Protein AF-0000000082280139 (afdb_homodimer)

Foldseek 3Di:
DLPQQAQPLAPAEEEEAAAQFLRLQLVLLSLQSHYAYEYEAAPPCGGVQQPDDPPWQFFPARDIGHVSLQFRFWSYHFWHFDLVDPVSLVLVLCCLQPPHLEYEYEDQQCPCVVSLNDPVSNCVRHQNYAYEYEYAAWNDDPCRRPHHDLQVLCVVQANQQADDAQPDHTDDDPDSVLSNQQSNVSSVQSVVQNVVCVVVVGGDYHYTHSNVSNLVVCPPLNVCVVPPDPPDDHRHYHHQQDQQFPPFGKAFEADPPPPPPPPDPDDDLQRIKTFGDRFLVSVCVVCVLLPRNVVCVDPCNVGSNSCSVVVVVVNVVVNVSRHVHGQVVVCVSCPPVPGDMDRRDDPVVVCVDPVNVVVCQWDWDQDPGSGIDIYGANPDADPSGGAPPPSNQSPPPPPPDCPPDSHIHGRDDHNQCNQVCCCPPVVDDPVRVVVCVVVSRIDHDDSPPPPPD/DLPQQAQPLAPAEEEEAAAQFLRLQLVLLSLQSHYAYEYEAAPPCGGVQQPDDDPWQFFPARDIGHVSLQFRFWSYHFWHFDLVDVVSLVLVLCCLQPPHLEYEYEDQQCPCVVSLNDPVSNCVRHQNYAYEYEYAAWNDDPCRRPHHDLQVLCVVQANQQADDAQPDHTDDDPDSVLSNQQSVVSSVQSVVQNVVCVVVVGGDYHYTHSNVSNLVVCPPLNVCVVPPDPPDDHRHYHHQCDQQFPPFGKAFEADPPVPPPPPDPDDDLQRIKTFGDRFLVSVCVVCVLLPRNVVCVDPCNVGSNSCSVVVVVVNVVVNVSRHVHGQVVVCVSCPPVPGDMDRRDDPVVVCVDPVNVVVCQWDWDQDPGSGIDIYGANPDADPSGGAPPQSNQSPPPPPPPCPPDSHIHGRDDHNQCNVVCCCVPVVDDPVRVVVCVVVVRIDHDDSPPPPPD

Radius of gyration: 27.21 Å; Cα contacts (8 Å, |Δi|>4): 2062; chains: 2; bounding box: 67×80×61 Å

Structure (mmCIF, N/CA/C/O backbone):
data_AF-0000000082280139-model_v1
#
loop_
_entity.id
_entity.type
_entity.pdbx_description
1 polymer 'CoA-transferase family III domain containing protein'
#
loop_
_atom_site.group_PDB
_atom_site.id
_atom_site.type_symbol
_atom_site.label_atom_id
_atom_site.label_alt_id
_atom_site.label_comp_id
_atom_site.label_asym_id
_atom_site.label_entity_id
_atom_site.label_seq_id
_atom_site.pdbx_PDB_ins_code
_atom_site.Cartn_x
_atom_site.Cartn_y
_atom_site.Cartn_z
_atom_site.occupancy
_atom_site.B_iso_or_equiv
_atom_site.auth_seq_id
_atom_site.auth_comp_id
_atom_site.auth_asym_id
_atom_site.auth_atom_id
_atom_site.pdbx_PDB_model_num
ATOM 1 N N . MET A 1 1 ? -23.297 -6.352 30.016 1 23.47 1 MET A N 1
ATOM 2 C CA . MET A 1 1 ? -22.922 -7.637 29.438 1 23.47 1 MET A CA 1
ATOM 3 C C . MET A 1 1 ? -22.344 -7.453 28.047 1 23.47 1 MET A C 1
ATOM 5 O O . MET A 1 1 ? -23.016 -6.895 27.156 1 23.47 1 MET A O 1
ATOM 9 N N . SER A 1 2 ? -21 -7.25 27.859 1 33.5 2 SER A N 1
ATOM 10 C CA . SER A 1 2 ? -20.281 -6.93 26.625 1 33.5 2 SER A CA 1
ATOM 11 C C . SER A 1 2 ? -20.641 -7.906 25.5 1 33.5 2 SER A C 1
ATOM 13 O O . SER A 1 2 ? -20.531 -9.125 25.688 1 33.5 2 SER A O 1
ATOM 15 N N . SER A 1 3 ? -21.641 -7.742 24.812 1 38.94 3 SER A N 1
ATOM 16 C CA . SER A 1 3 ? -22.078 -8.609 23.734 1 38.94 3 SER A CA 1
ATOM 17 C C . SER A 1 3 ? -20.906 -9.227 22.984 1 38.94 3 SER A C 1
ATOM 19 O O . SER A 1 3 ? -19.844 -8.602 22.875 1 38.94 3 SER A O 1
ATOM 21 N N . PRO A 1 4 ? -20.812 -10.516 22.891 1 45.72 4 PRO A N 1
ATOM 22 C CA . PRO A 1 4 ? -19.734 -11.234 22.219 1 45.72 4 PRO A CA 1
ATOM 23 C C . PRO A 1 4 ? -19.25 -10.523 20.953 1 45.72 4 PRO A C 1
ATOM 25 O O . PRO A 1 4 ? -20.062 -10.031 20.172 1 45.72 4 PRO A O 1
ATOM 28 N N . SER A 1 5 ? -18.062 -9.812 20.922 1 58.84 5 SER A N 1
ATOM 29 C CA . SER A 1 5 ? -17.438 -8.93 19.938 1 58.84 5 SER A CA 1
ATOM 30 C C . SER A 1 5 ? -17.25 -9.641 18.609 1 58.84 5 SER A C 1
ATOM 32 O O . SER A 1 5 ? -16.766 -10.773 18.562 1 58.84 5 SER A O 1
ATOM 34 N N . SER A 1 6 ? -18.203 -9.469 17.594 1 78.94 6 SER A N 1
ATOM 35 C CA . SER A 1 6 ? -18.141 -10.031 16.25 1 78.94 6 SER A CA 1
ATOM 36 C C . SER A 1 6 ? -17.281 -9.188 15.328 1 78.94 6 SER A C 1
ATOM 38 O O . SER A 1 6 ? -17.172 -7.969 15.516 1 78.94 6 SER A O 1
ATOM 40 N N . LEU A 1 7 ? -16.516 -9.898 14.523 1 89.56 7 LEU A N 1
ATOM 41 C CA . LEU A 1 7 ? -15.719 -9.219 13.508 1 89.56 7 LEU A CA 1
ATOM 42 C C . LEU A 1 7 ? -16.609 -8.461 12.531 1 89.56 7 LEU A C 1
ATOM 44 O O . LEU A 1 7 ? -17.75 -8.852 12.297 1 89.56 7 LEU A O 1
ATOM 48 N N . PRO A 1 8 ? -16.25 -7.414 12.062 1 93.75 8 PRO A N 1
ATOM 49 C CA . PRO A 1 8 ? -17.094 -6.453 11.352 1 93.75 8 PRO A CA 1
ATOM 50 C C . PRO A 1 8 ? -17.766 -7.055 10.117 1 93.75 8 PRO A C 1
ATOM 52 O O . PRO A 1 8 ? -18.859 -6.625 9.734 1 93.75 8 PRO A O 1
ATOM 55 N N . LEU A 1 9 ? -17.125 -8.086 9.484 1 95.81 9 LEU A N 1
ATOM 56 C CA . LEU A 1 9 ? -17.656 -8.555 8.211 1 95.81 9 LEU A CA 1
ATOM 57 C C . LEU A 1 9 ? -18.312 -9.922 8.367 1 95.81 9 LEU A C 1
ATOM 59 O O . LEU A 1 9 ? -18.453 -10.664 7.387 1 95.81 9 LEU A O 1
ATOM 63 N N . LYS A 1 10 ? -18.609 -10.242 9.562 1 92.88 10 LYS A N 1
ATOM 64 C CA . LYS A 1 10 ? -19.344 -11.484 9.797 1 92.88 10 LYS A CA 1
ATOM 65 C C . LYS A 1 10 ? -20.578 -11.578 8.898 1 92.88 10 LYS A C 1
ATOM 67 O O . LYS A 1 10 ? -21.344 -10.617 8.781 1 92.88 10 LYS A O 1
ATOM 72 N N . GLY A 1 11 ? -20.719 -12.727 8.281 1 94.19 11 GLY A N 1
ATOM 73 C CA . GLY A 1 11 ? -21.875 -12.953 7.441 1 94.19 11 GLY A CA 1
ATOM 74 C C . GLY A 1 11 ? -21.625 -12.633 5.98 1 94.19 11 GLY A C 1
ATOM 75 O O . GLY A 1 11 ? -22.422 -13.023 5.109 1 94.19 11 GLY A O 1
ATOM 76 N N . LEU A 1 12 ? -20.578 -11.883 5.699 1 97.38 12 LEU A N 1
ATOM 77 C CA . LEU A 1 12 ? -20.234 -11.562 4.32 1 97.38 12 LEU A CA 1
ATOM 78 C C . LEU A 1 12 ? -19.672 -12.789 3.605 1 97.38 12 LEU A C 1
ATOM 80 O O . LEU A 1 12 ? -18.781 -13.461 4.137 1 97.38 12 LEU A O 1
ATOM 84 N N . CYS A 1 13 ? -20.172 -13.117 2.41 1 98.75 13 CYS A N 1
ATOM 85 C CA . CYS A 1 13 ? -19.75 -14.273 1.632 1 98.75 13 CYS A CA 1
ATOM 86 C C . CYS A 1 13 ? -18.953 -13.852 0.405 1 98.75 13 CYS A C 1
ATOM 88 O O . CYS A 1 13 ? -19.484 -13.18 -0.481 1 98.75 13 CYS A O 1
ATOM 90 N N . VAL A 1 14 ? -17.703 -14.281 0.322 1 98.94 14 VAL A N 1
ATOM 91 C CA . VAL A 1 14 ? -16.797 -13.859 -0.748 1 98.94 14 VAL A CA 1
ATOM 92 C C . VAL A 1 14 ? -16.375 -15.078 -1.575 1 98.94 14 VAL A C 1
ATOM 94 O O . VAL A 1 14 ? -15.852 -16.047 -1.036 1 98.94 14 VAL A O 1
ATOM 97 N N . LEU A 1 15 ? -16.656 -15.047 -2.857 1 98.94 15 LEU A N 1
ATOM 98 C CA . LEU A 1 15 ? -16.156 -16.031 -3.812 1 98.94 15 LEU A CA 1
ATOM 99 C C . LEU A 1 15 ? -14.898 -15.547 -4.504 1 98.94 15 LEU A C 1
ATOM 101 O O . LEU A 1 15 ? -14.938 -14.586 -5.277 1 98.94 15 LEU A O 1
ATOM 105 N N . ASP A 1 16 ? -13.773 -16.234 -4.258 1 98.94 16 ASP A N 1
ATOM 106 C CA . ASP A 1 16 ? -12.445 -15.766 -4.648 1 98.94 16 ASP A CA 1
ATOM 107 C C . ASP A 1 16 ? -11.891 -16.594 -5.801 1 98.94 16 ASP A C 1
ATOM 109 O O . ASP A 1 16 ? -11.453 -17.734 -5.598 1 98.94 16 ASP A O 1
ATOM 113 N N . PHE A 1 17 ? -11.844 -15.969 -6.973 1 98.81 17 PHE A N 1
ATOM 114 C CA . PHE A 1 17 ? -11.242 -16.609 -8.141 1 98.81 17 PHE A CA 1
ATOM 115 C C . PHE A 1 17 ? -9.82 -16.109 -8.359 1 98.81 17 PHE A C 1
ATOM 117 O O . PHE A 1 17 ? -9.148 -16.516 -9.305 1 98.81 17 PHE A O 1
ATOM 124 N N . SER A 1 18 ? -9.352 -15.203 -7.48 1 98.44 18 SER A N 1
ATOM 125 C CA . SER A 1 18 ? -8.094 -14.516 -7.734 1 98.44 18 SER A CA 1
ATOM 126 C C . SER A 1 18 ? -6.898 -15.414 -7.422 1 98.44 18 SER A C 1
ATOM 128 O O . SER A 1 18 ? -7.051 -16.438 -6.758 1 98.44 18 SER A O 1
ATOM 130 N N . ARG A 1 19 ? -5.773 -14.977 -7.93 1 97.75 19 ARG A N 1
ATOM 131 C CA . ARG A 1 19 ? -4.551 -15.766 -7.797 1 97.75 19 ARG A CA 1
ATOM 132 C C . ARG A 1 19 ? -3.361 -14.875 -7.465 1 97.75 19 ARG A C 1
ATOM 134 O O . ARG A 1 19 ? -3.455 -13.648 -7.547 1 97.75 19 ARG A O 1
ATOM 141 N N . VAL A 1 20 ? -2.324 -15.484 -6.957 1 96.12 20 VAL A N 1
ATOM 142 C CA . VAL A 1 20 ? -0.982 -14.938 -6.777 1 96.12 20 VAL A CA 1
ATOM 143 C C . VAL A 1 20 ? -0.968 -13.977 -5.59 1 96.12 20 VAL A C 1
ATOM 145 O O . VAL A 1 20 ? -0.829 -14.398 -4.441 1 96.12 20 VAL A O 1
ATOM 148 N N . LEU A 1 21 ? -1.238 -12.617 -5.809 1 98.25 21 LEU A N 1
ATOM 149 C CA . LEU A 1 21 ? -0.949 -11.812 -4.633 1 98.25 21 LEU A CA 1
ATOM 150 C C . LEU A 1 21 ? -2.02 -10.742 -4.426 1 98.25 21 LEU A C 1
ATOM 152 O O . LEU A 1 21 ? -2.703 -10.734 -3.398 1 98.25 21 LEU A O 1
ATOM 156 N N . ALA A 1 22 ? -2.273 -9.859 -5.359 1 98.75 22 ALA A N 1
ATOM 157 C CA . ALA A 1 22 ? -3.16 -8.719 -5.137 1 98.75 22 ALA A CA 1
ATOM 158 C C . ALA A 1 22 ? -4.543 -9.18 -4.691 1 98.75 22 ALA A C 1
ATOM 160 O O . ALA A 1 22 ? -5.055 -8.727 -3.666 1 98.75 22 ALA A O 1
ATOM 161 N N . GLY A 1 23 ? -5.129 -10.055 -5.488 1 98.81 23 GLY A N 1
ATOM 162 C CA . GLY A 1 23 ? -6.449 -10.578 -5.164 1 98.81 23 GLY A CA 1
ATOM 163 C C . GLY A 1 23 ? -6.484 -11.344 -3.857 1 98.81 23 GLY A C 1
ATOM 164 O O . GLY A 1 23 ? -7.246 -11.008 -2.949 1 98.81 23 GLY A O 1
ATOM 165 N N . PRO A 1 24 ? -5.609 -12.367 -3.723 1 98.88 24 PRO A N 1
ATOM 166 C CA . PRO A 1 24 ? -5.594 -13.164 -2.496 1 98.88 24 PRO A CA 1
ATOM 167 C C . PRO A 1 24 ? -5.301 -12.328 -1.252 1 98.88 24 PRO A C 1
ATOM 169 O O . PRO A 1 24 ? -5.848 -12.602 -0.18 1 98.88 24 PRO A O 1
ATOM 172 N N . TRP A 1 25 ? -4.422 -11.305 -1.36 1 98.75 25 TRP A N 1
ATOM 173 C CA . TRP A 1 25 ? -4.199 -10.359 -0.268 1 98.75 25 TRP A CA 1
ATOM 174 C C . TRP A 1 25 ? -5.496 -9.656 0.116 1 98.75 25 TRP A C 1
ATOM 176 O O . TRP A 1 25 ? -5.844 -9.578 1.297 1 98.75 25 TRP A O 1
ATOM 186 N N . CYS A 1 26 ? -6.184 -9.203 -0.853 1 98.81 26 CYS A N 1
ATOM 187 C CA . CYS A 1 26 ? -7.465 -8.531 -0.658 1 98.81 26 CYS A CA 1
ATOM 188 C C . CYS A 1 26 ? -8.445 -9.43 0.085 1 98.81 26 CYS A C 1
ATOM 190 O O . CYS A 1 26 ? -9.008 -9.039 1.107 1 98.81 26 CYS A O 1
ATOM 192 N N . THR A 1 27 ? -8.641 -10.68 -0.365 1 98.88 27 THR A N 1
ATOM 193 C CA . THR A 1 27 ? -9.656 -11.562 0.192 1 98.88 27 THR A CA 1
ATOM 194 C C . THR A 1 27 ? -9.219 -12.102 1.552 1 98.88 27 THR A C 1
ATOM 196 O O . THR A 1 27 ? -10.055 -12.406 2.402 1 98.88 27 THR A O 1
ATOM 199 N N . MET A 1 28 ? -7.887 -12.18 1.763 1 98.56 28 MET A N 1
ATOM 200 C CA . MET A 1 28 ? -7.406 -12.547 3.092 1 98.56 28 MET A CA 1
ATOM 201 C C . MET A 1 28 ? -7.773 -11.484 4.117 1 98.56 28 MET A C 1
ATOM 203 O O . MET A 1 28 ? -8.211 -11.805 5.227 1 98.56 28 MET A O 1
ATOM 207 N N . LEU A 1 29 ? -7.598 -10.242 3.734 1 98.12 29 LEU A N 1
ATOM 208 C CA . LEU A 1 29 ? -7.941 -9.156 4.637 1 98.12 29 LEU A CA 1
ATOM 209 C C . LEU A 1 29 ? -9.438 -9.148 4.938 1 98.12 29 LEU A C 1
ATOM 211 O O . LEU A 1 29 ? -9.852 -8.828 6.051 1 98.12 29 LEU A O 1
ATOM 215 N N . LEU A 1 30 ? -10.25 -9.484 3.936 1 98.38 30 LEU A N 1
ATOM 216 C CA . LEU A 1 30 ? -11.688 -9.617 4.18 1 98.38 30 LEU A CA 1
ATOM 217 C C . LEU A 1 30 ? -11.969 -10.742 5.168 1 98.38 30 LEU A C 1
ATOM 219 O O . LEU A 1 30 ? -12.789 -10.586 6.074 1 98.38 30 LEU A O 1
ATOM 223 N N . ALA A 1 31 ? -11.258 -11.844 5.008 1 97.75 31 ALA A N 1
ATOM 224 C CA . ALA A 1 31 ? -11.406 -12.969 5.93 1 97.75 31 ALA A CA 1
ATOM 225 C C . ALA A 1 31 ? -10.977 -12.578 7.34 1 97.75 31 ALA A C 1
ATOM 227 O O . ALA A 1 31 ? -11.641 -12.93 8.32 1 97.75 31 ALA A O 1
ATOM 228 N N . ASP A 1 32 ? -9.859 -11.859 7.441 1 95.62 32 ASP A N 1
ATOM 229 C CA . ASP A 1 32 ? -9.352 -11.391 8.727 1 95.62 32 ASP A CA 1
ATOM 230 C C . ASP A 1 32 ? -10.391 -10.555 9.461 1 95.62 32 ASP A C 1
ATOM 232 O O . ASP A 1 32 ? -10.414 -10.523 10.695 1 95.62 32 ASP A O 1
ATOM 236 N N . ALA A 1 33 ? -11.242 -9.922 8.664 1 95.38 33 ALA A N 1
ATOM 237 C CA . ALA A 1 33 ? -12.266 -9.062 9.25 1 95.38 33 ALA A CA 1
ATOM 238 C C . ALA A 1 33 ? -13.555 -9.836 9.492 1 95.38 33 ALA A C 1
ATOM 240 O O . ALA A 1 33 ? -14.555 -9.258 9.938 1 95.38 33 ALA A O 1
ATOM 241 N N . GLY A 1 34 ? -13.602 -11.117 9.078 1 94.62 34 GLY A N 1
ATOM 242 C CA . GLY A 1 34 ? -14.711 -11.945 9.508 1 94.62 34 GLY A CA 1
ATOM 243 C C . GLY A 1 34 ? -15.5 -12.531 8.352 1 94.62 34 GLY A C 1
ATOM 244 O O . GLY A 1 34 ? -16.422 -13.328 8.562 1 94.62 34 GLY A O 1
ATOM 245 N N . ALA A 1 35 ? -15.18 -12.234 7.117 1 97.25 35 ALA A N 1
ATOM 246 C CA . ALA A 1 35 ? -15.898 -12.742 5.957 1 97.25 35 ALA A CA 1
ATOM 247 C C . ALA A 1 35 ? -15.633 -14.234 5.758 1 97.25 35 ALA A C 1
ATOM 249 O O . ALA A 1 35 ? -14.578 -14.734 6.141 1 97.25 35 ALA A O 1
ATOM 250 N N . THR A 1 36 ? -16.609 -14.906 5.262 1 97.88 36 THR A N 1
ATOM 251 C CA . THR A 1 36 ? -16.391 -16.25 4.754 1 97.88 36 THR A CA 1
ATOM 252 C C . THR A 1 36 ? -15.875 -16.219 3.318 1 97.88 36 THR A C 1
ATOM 254 O O . THR A 1 36 ? -16.547 -15.695 2.426 1 97.88 36 THR A O 1
ATOM 257 N N . VAL A 1 37 ? -14.703 -16.766 3.133 1 98.81 37 VAL A N 1
ATOM 258 C CA . VAL A 1 37 ? -14.086 -16.703 1.814 1 98.81 37 VAL A CA 1
ATOM 259 C C . VAL A 1 37 ? -13.891 -18.109 1.266 1 98.81 37 VAL A C 1
ATOM 261 O O . VAL A 1 37 ? -13.266 -18.953 1.915 1 98.81 37 VAL A O 1
ATOM 264 N N . ILE A 1 38 ? -14.43 -18.391 0.072 1 98.88 38 ILE A N 1
ATOM 265 C CA . ILE A 1 38 ? -14.188 -19.625 -0.664 1 98.88 38 ILE A CA 1
ATOM 266 C C . ILE A 1 38 ? -13.305 -19.344 -1.878 1 98.88 38 ILE A C 1
ATOM 268 O O . ILE A 1 38 ? -13.711 -18.625 -2.789 1 98.88 38 ILE A O 1
ATOM 272 N N . LYS A 1 39 ? -12.109 -19.859 -1.839 1 98.94 39 LYS A N 1
ATOM 273 C CA . LYS A 1 39 ? -11.18 -19.75 -2.959 1 98.94 39 LYS A CA 1
ATOM 274 C C . LYS A 1 39 ? -11.398 -20.875 -3.965 1 98.94 39 LYS A C 1
ATOM 276 O O . LYS A 1 39 ? -11.367 -22.062 -3.602 1 98.94 39 LYS A O 1
ATOM 281 N N . VAL A 1 40 ? -11.68 -20.5 -5.207 1 98.88 40 VAL A N 1
ATOM 282 C CA . VAL A 1 40 ? -11.852 -21.453 -6.297 1 98.88 40 VAL A CA 1
ATOM 283 C C . VAL A 1 40 ? -10.516 -21.656 -7.012 1 98.88 40 VAL A C 1
ATOM 285 O O . VAL A 1 40 ? -9.898 -20.703 -7.473 1 98.88 40 VAL A O 1
ATOM 288 N N . GLU A 1 41 ? -10.094 -22.891 -7.066 1 98.62 41 GLU A N 1
ATOM 289 C CA . GLU A 1 41 ? -8.805 -23.203 -7.66 1 98.62 41 GLU A CA 1
ATOM 290 C C . GLU A 1 41 ? -8.93 -24.281 -8.727 1 98.62 41 GLU A C 1
ATOM 292 O O . GLU A 1 41 ? -9.891 -25.062 -8.719 1 98.62 41 GLU A O 1
ATOM 297 N N . ARG A 1 42 ? -7.988 -24.297 -9.648 1 97.5 42 ARG A N 1
ATOM 298 C CA . ARG A 1 42 ? -7.938 -25.359 -10.648 1 97.5 42 ARG A CA 1
ATOM 299 C C . ARG A 1 42 ? -7.512 -26.688 -10.031 1 97.5 42 ARG A C 1
ATOM 301 O O . ARG A 1 42 ? -6.582 -26.719 -9.227 1 97.5 42 ARG A O 1
ATOM 308 N N . PRO A 1 43 ? -8.188 -27.766 -10.43 1 97.25 43 PRO A N 1
ATOM 309 C CA . PRO A 1 43 ? -7.73 -29.062 -9.93 1 97.25 43 PRO A CA 1
ATOM 310 C C . PRO A 1 43 ? -6.277 -29.359 -10.289 1 97.25 43 PRO A C 1
ATOM 312 O O . PRO A 1 43 ? -5.77 -28.844 -11.289 1 97.25 43 PRO A O 1
ATOM 315 N N . ILE A 1 44 ? -5.621 -30.141 -9.453 1 93.62 44 ILE A N 1
ATOM 316 C CA . ILE A 1 44 ? -4.285 -30.672 -9.664 1 93.62 44 ILE A CA 1
ATOM 317 C C . ILE A 1 44 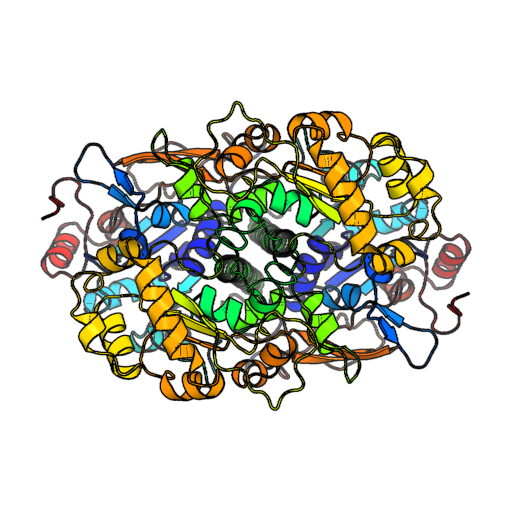? -3.24 -29.594 -9.422 1 93.62 44 ILE A C 1
ATOM 319 O O . ILE A 1 44 ? -2.334 -29.766 -8.609 1 93.62 44 ILE A O 1
ATOM 323 N N . VAL A 1 45 ? -3.426 -28.391 -10.008 1 94 45 VAL A N 1
ATOM 324 C CA . VAL A 1 45 ? -2.371 -27.391 -10 1 94 45 VAL A CA 1
ATOM 325 C C . VAL A 1 45 ? -2.648 -26.359 -8.906 1 94 45 VAL A C 1
ATOM 327 O O . VAL A 1 45 ? -1.73 -25.922 -8.195 1 94 45 VAL A O 1
ATOM 330 N N . GLY A 1 46 ? -3.939 -25.953 -8.758 1 97.25 46 GLY A N 1
ATOM 331 C CA . GLY A 1 46 ? -4.297 -24.891 -7.82 1 97.25 46 GLY A CA 1
ATOM 332 C C . GLY A 1 46 ? -3.744 -23.531 -8.211 1 97.25 46 GLY A C 1
ATOM 333 O O . GLY A 1 46 ? -3.533 -23.266 -9.391 1 97.25 46 GLY A O 1
ATOM 334 N N . ASP A 1 47 ? -3.668 -22.656 -7.25 1 97.06 47 ASP A N 1
ATOM 335 C CA . ASP A 1 47 ? -2.975 -21.375 -7.422 1 97.06 47 ASP A CA 1
ATOM 336 C C . ASP A 1 47 ? -1.501 -21.594 -7.758 1 97.06 47 ASP A C 1
ATOM 338 O O . ASP A 1 47 ? -0.847 -22.469 -7.168 1 97.06 47 ASP A O 1
ATOM 342 N N . ASP A 1 48 ? -0.982 -20.781 -8.648 1 92.56 48 ASP A N 1
ATOM 343 C CA . ASP A 1 48 ? 0.401 -20.922 -9.086 1 92.56 48 ASP A CA 1
ATOM 344 C C . ASP A 1 48 ? 1.364 -20.859 -7.902 1 92.56 48 ASP A C 1
ATOM 346 O O . ASP A 1 48 ? 2.41 -21.516 -7.91 1 92.56 48 ASP A O 1
ATOM 350 N N . THR A 1 49 ? 1.04 -20.141 -6.887 1 95.31 49 THR A N 1
ATOM 351 C CA . THR A 1 49 ? 1.939 -19.891 -5.766 1 95.31 49 THR A CA 1
ATOM 352 C C . THR A 1 49 ? 2.111 -21.156 -4.914 1 95.31 49 THR A C 1
ATOM 354 O O . THR A 1 49 ? 3.016 -21.219 -4.082 1 95.31 49 THR A O 1
ATOM 357 N N . ARG A 1 50 ? 1.237 -22.172 -5.078 1 95.44 50 ARG A N 1
ATOM 358 C CA . ARG A 1 50 ? 1.397 -23.438 -4.355 1 95.44 50 ARG A CA 1
ATOM 359 C C . ARG A 1 50 ? 2.709 -24.125 -4.73 1 95.44 50 ARG A C 1
ATOM 361 O O . ARG A 1 50 ? 3.258 -24.891 -3.941 1 95.44 50 ARG A O 1
ATOM 368 N N . SER A 1 51 ? 3.203 -23.797 -5.93 1 90.88 51 SER A N 1
ATOM 369 C CA . SER A 1 51 ? 4.426 -24.422 -6.41 1 90.88 51 SER A CA 1
ATOM 370 C C . SER A 1 51 ? 5.629 -23.5 -6.25 1 90.88 51 SER A C 1
ATOM 372 O O . SER A 1 51 ? 6.754 -23.875 -6.602 1 90.88 51 SER A O 1
ATOM 374 N N . TRP A 1 52 ? 5.32 -22.297 -5.754 1 88.19 52 TRP A N 1
ATOM 375 C CA . TRP A 1 52 ? 6.414 -21.328 -5.652 1 88.19 52 TRP A CA 1
ATOM 376 C C . TRP A 1 52 ? 7.211 -21.547 -4.367 1 88.19 52 TRP A C 1
ATOM 378 O O . TRP A 1 52 ? 6.719 -21.266 -3.271 1 88.19 52 TRP A O 1
ATOM 388 N N . GLY A 1 53 ? 8.336 -22.047 -4.309 1 83.56 53 GLY A N 1
ATOM 389 C CA . GLY A 1 53 ? 9.336 -22.297 -3.275 1 83.56 53 GLY A CA 1
ATOM 390 C C . GLY A 1 53 ? 10.75 -22.375 -3.816 1 83.56 53 GLY A C 1
ATOM 391 O O . GLY A 1 53 ? 10.969 -22.234 -5.02 1 83.56 53 GLY A O 1
ATOM 392 N N . PRO A 1 54 ? 11.711 -22.672 -3.002 1 85.5 54 PRO A N 1
ATOM 393 C CA . PRO A 1 54 ? 11.695 -22.719 -1.538 1 85.5 54 PRO A CA 1
ATOM 394 C C . PRO A 1 54 ? 11.492 -21.328 -0.917 1 85.5 54 PRO A C 1
ATOM 396 O O . PRO A 1 54 ? 11.789 -20.312 -1.556 1 85.5 54 PRO A O 1
ATOM 399 N N . PRO A 1 55 ? 11.047 -21.297 0.349 1 88.94 55 PRO A N 1
ATOM 400 C CA . PRO A 1 55 ? 10.898 -22.469 1.223 1 88.94 55 PRO A CA 1
ATOM 401 C C . PRO A 1 55 ? 9.484 -23.062 1.174 1 88.94 55 PRO A C 1
ATOM 403 O O . PRO A 1 55 ? 8.531 -22.359 0.808 1 88.94 55 PRO A O 1
ATOM 406 N N . PHE A 1 56 ? 9.391 -24.328 1.431 1 93.06 56 PHE A N 1
ATOM 407 C CA . PHE A 1 56 ? 8.164 -25.047 1.718 1 93.06 56 PHE A CA 1
ATOM 408 C C . PHE A 1 56 ? 8.125 -25.5 3.174 1 93.06 56 PHE A C 1
ATOM 410 O O . PHE A 1 56 ? 9.172 -25.734 3.785 1 93.06 56 PHE A O 1
ATOM 417 N N . VAL A 1 57 ? 6.953 -25.453 3.703 1 94.5 57 VAL A N 1
ATOM 418 C CA . VAL A 1 57 ? 6.773 -26.078 5.004 1 94.5 57 VAL A CA 1
ATOM 419 C C . VAL A 1 57 ? 6.309 -27.531 4.82 1 94.5 57 VAL A C 1
ATOM 421 O O . VAL A 1 57 ? 5.285 -27.781 4.176 1 94.5 57 VAL A O 1
ATOM 424 N N . GLN A 1 58 ? 7.051 -28.422 5.375 1 91.5 58 GLN A N 1
ATOM 425 C CA . GLN A 1 58 ? 6.809 -29.844 5.164 1 91.5 58 GLN A CA 1
ATOM 426 C C . GLN A 1 58 ? 6.027 -30.453 6.328 1 91.5 58 GLN A C 1
ATOM 428 O O . GLN A 1 58 ? 6.316 -30.156 7.492 1 91.5 58 GLN A O 1
ATOM 433 N N . GLY A 1 59 ? 5.012 -31.156 5.949 1 88.38 59 GLY A N 1
ATOM 434 C CA . GLY A 1 59 ? 4.273 -31.906 6.957 1 88.38 59 GLY A CA 1
ATOM 435 C C . GLY A 1 59 ? 4.891 -33.25 7.266 1 88.38 59 GLY A C 1
ATOM 436 O O . GLY A 1 59 ? 5.992 -33.562 6.812 1 88.38 59 GLY A O 1
ATOM 437 N N . LYS A 1 60 ? 4.215 -33.969 8.258 1 79.06 60 LYS A N 1
ATOM 438 C CA . LYS A 1 60 ? 4.699 -35.281 8.688 1 79.06 60 LYS A CA 1
ATOM 439 C C . LYS A 1 60 ? 4.562 -36.312 7.562 1 79.06 60 LYS A C 1
ATOM 441 O O . LYS A 1 60 ? 5.355 -37.25 7.477 1 79.06 60 LYS A O 1
ATOM 446 N N . ASP A 1 61 ? 3.633 -36 6.734 1 79.44 61 ASP A N 1
ATOM 447 C CA . ASP A 1 61 ? 3.449 -36.875 5.574 1 79.44 61 ASP A CA 1
ATOM 448 C C . ASP A 1 61 ? 3.994 -36.219 4.309 1 79.44 61 ASP A C 1
ATOM 450 O O . ASP A 1 61 ? 4.969 -35.438 4.363 1 79.44 61 ASP A O 1
ATOM 454 N N . SER A 1 62 ? 3.662 -36.5 3.143 1 82.38 62 SER A N 1
ATOM 455 C CA . SER A 1 62 ? 4.152 -35.969 1.875 1 82.38 62 SER A CA 1
ATOM 456 C C . SER A 1 62 ? 3.52 -34.625 1.562 1 82.38 62 SER A C 1
ATOM 458 O O . SER A 1 62 ? 3.773 -34.062 0.504 1 82.38 62 SER A O 1
ATOM 460 N N . SER A 1 63 ? 2.812 -34.156 2.631 1 87.31 63 SER A N 1
ATOM 461 C CA . SER A 1 63 ? 2.164 -32.875 2.414 1 87.31 63 SER A CA 1
ATOM 462 C C . SER A 1 63 ? 3.152 -31.719 2.572 1 87.31 63 SER A C 1
ATOM 464 O O . SER A 1 63 ? 4.051 -31.766 3.414 1 87.31 63 SER A O 1
ATOM 466 N N . ARG A 1 64 ? 3.039 -30.734 1.732 1 91.62 64 ARG A N 1
ATOM 467 C CA . ARG A 1 64 ? 3.832 -29.516 1.864 1 91.62 64 ARG A CA 1
ATOM 468 C C . ARG A 1 64 ? 3.084 -28.312 1.306 1 91.62 64 ARG A C 1
ATOM 470 O O . ARG A 1 64 ? 2.215 -28.453 0.445 1 91.62 64 ARG A O 1
ATOM 477 N N . LEU A 1 65 ? 3.334 -27.203 1.819 1 95.06 65 LEU A N 1
ATOM 478 C CA . LEU A 1 65 ? 2.787 -25.953 1.292 1 95.06 65 LEU A CA 1
ATOM 479 C C . LEU A 1 65 ? 3.881 -24.906 1.137 1 95.06 65 LEU A C 1
ATOM 481 O O . LEU A 1 65 ? 4.785 -24.812 1.971 1 95.06 65 LEU A O 1
ATOM 485 N N . SER A 1 66 ? 3.773 -24.172 0.052 1 95.38 66 SER A N 1
ATOM 486 C CA . SER A 1 66 ? 4.672 -23.047 -0.188 1 95.38 66 SER A CA 1
ATOM 487 C C . SER A 1 66 ? 4.441 -21.938 0.825 1 95.38 66 SER A C 1
ATOM 489 O O . SER A 1 66 ? 3.299 -21.625 1.172 1 95.38 66 SER A O 1
ATOM 491 N N . THR A 1 67 ? 5.562 -21.312 1.314 1 96 67 THR A N 1
ATOM 492 C CA . THR A 1 67 ? 5.418 -20.188 2.217 1 96 67 THR A CA 1
ATOM 493 C C . THR A 1 67 ? 4.785 -19 1.492 1 96 67 THR A C 1
ATOM 495 O O . THR A 1 67 ? 4.145 -18.156 2.119 1 96 67 THR A O 1
ATOM 498 N N . TYR A 1 68 ? 4.973 -18.969 0.167 1 96.31 68 TYR A N 1
ATOM 499 C CA . TYR A 1 68 ? 4.289 -17.922 -0.592 1 96.31 68 TYR A CA 1
ATOM 500 C C . TYR A 1 68 ? 2.777 -18.078 -0.488 1 96.31 68 TYR A C 1
ATOM 502 O O . TYR A 1 68 ? 2.072 -17.125 -0.16 1 96.31 68 TYR A O 1
ATOM 510 N N . PHE A 1 69 ? 2.264 -19.281 -0.728 1 97.81 69 PHE A N 1
ATOM 511 C CA . PHE A 1 69 ? 0.829 -19.516 -0.647 1 97.81 69 PHE A CA 1
ATOM 512 C C . PHE A 1 69 ? 0.313 -19.25 0.762 1 97.81 69 PHE A C 1
ATOM 514 O O . PHE A 1 69 ? -0.749 -18.656 0.937 1 97.81 69 PHE A O 1
ATOM 521 N N . LEU A 1 70 ? 1.067 -19.625 1.767 1 98.19 70 LEU A N 1
ATOM 522 C CA . LEU A 1 70 ? 0.689 -19.438 3.164 1 98.19 70 LEU A CA 1
ATOM 523 C C . LEU A 1 70 ? 0.481 -17.969 3.49 1 98.19 70 LEU A C 1
ATOM 525 O O . LEU A 1 70 ? -0.34 -17.625 4.344 1 98.19 70 LEU A O 1
ATOM 529 N N . SER A 1 71 ? 1.16 -17.109 2.838 1 98.25 71 SER A N 1
ATOM 530 C CA . SER A 1 71 ? 1.289 -15.711 3.236 1 98.25 71 SER A CA 1
ATOM 531 C C . SER A 1 71 ? -0.01 -14.945 3 1 98.25 71 SER A C 1
ATOM 533 O O . SER A 1 71 ? -0.26 -13.922 3.641 1 98.25 71 SER A O 1
ATOM 535 N N . VAL A 1 72 ? -0.85 -15.445 2.088 1 98.56 72 VAL A N 1
ATOM 536 C CA . VAL A 1 72 ? -1.977 -14.594 1.729 1 98.56 72 VAL A CA 1
ATOM 537 C C . VAL A 1 72 ? -3.25 -15.43 1.633 1 98.56 72 VAL A C 1
ATOM 539 O O . VAL A 1 72 ? -4.195 -15.055 0.935 1 98.56 72 VAL A O 1
ATOM 542 N N . ASN A 1 73 ? -3.33 -16.609 2.303 1 98.69 73 ASN A N 1
ATOM 543 C CA . ASN A 1 73 ? -4.516 -17.438 2.102 1 98.69 73 ASN A CA 1
ATOM 544 C C . ASN A 1 73 ? -5.055 -17.969 3.424 1 98.69 73 ASN A C 1
ATOM 546 O O . ASN A 1 73 ? -5.855 -18.906 3.439 1 98.69 73 ASN A O 1
ATOM 550 N N . ARG A 1 74 ? -4.59 -17.438 4.551 1 97.5 74 ARG A N 1
ATOM 551 C CA . ARG A 1 74 ? -5.254 -17.766 5.809 1 97.5 74 ARG A CA 1
ATOM 552 C C . ARG A 1 74 ? -6.711 -17.328 5.793 1 97.5 74 ARG A C 1
ATOM 554 O O . ARG A 1 74 ? -7.062 -16.359 5.105 1 97.5 74 ARG A O 1
ATOM 561 N N . GLY A 1 75 ? -7.516 -18.016 6.52 1 97.06 75 GLY A N 1
ATOM 562 C CA . GLY A 1 75 ? -8.906 -17.625 6.688 1 97.06 75 GLY A CA 1
ATOM 563 C C . GLY A 1 75 ? -9.797 -18.062 5.535 1 97.06 75 GLY A C 1
ATOM 564 O O . GLY A 1 75 ? -11 -17.828 5.551 1 97.06 75 GLY A O 1
ATOM 565 N N . LYS A 1 76 ? -9.258 -18.828 4.57 1 98.38 76 LYS A N 1
ATOM 566 C CA . LYS A 1 76 ? -10.031 -19.188 3.383 1 98.38 76 LYS A CA 1
ATOM 567 C C . LYS A 1 76 ? -10.32 -20.672 3.332 1 98.38 76 LYS A C 1
ATOM 569 O O . LYS A 1 76 ? -9.555 -21.484 3.873 1 98.38 76 LYS A O 1
ATOM 574 N N . GLN A 1 77 ? -11.398 -21.016 2.686 1 98.5 77 GLN A N 1
ATOM 575 C CA . GLN A 1 77 ? -11.672 -22.375 2.24 1 98.5 77 GLN A CA 1
ATOM 576 C C . GLN A 1 77 ? -11.289 -22.562 0.774 1 98.5 77 GLN A C 1
ATOM 578 O O . GLN A 1 77 ? -11.453 -21.641 -0.036 1 98.5 77 GLN A O 1
ATOM 583 N N . SER A 1 78 ? -10.781 -23.75 0.442 1 98.69 78 SER A N 1
ATOM 584 C CA . SER A 1 78 ? -10.391 -24.031 -0.935 1 98.69 78 SER A CA 1
ATOM 585 C C . SER A 1 78 ? -11.289 -25.078 -1.565 1 98.69 78 SER A C 1
ATOM 587 O O . SER A 1 78 ? -11.531 -26.141 -0.976 1 98.69 78 SER A O 1
ATOM 589 N N . ILE A 1 79 ? -11.828 -24.781 -2.67 1 98.81 79 ILE A N 1
ATOM 590 C CA . ILE A 1 79 ? -12.484 -25.781 -3.512 1 98.81 79 ILE A CA 1
ATOM 591 C C . ILE A 1 79 ? -11.773 -25.859 -4.863 1 98.81 79 ILE A C 1
ATOM 593 O O . ILE A 1 79 ? -11.312 -24.844 -5.391 1 98.81 79 ILE A O 1
ATOM 597 N N . ALA A 1 80 ? -11.633 -27.047 -5.363 1 98.75 80 ALA A N 1
ATOM 598 C CA . ALA A 1 80 ? -10.969 -27.266 -6.645 1 98.75 80 ALA A CA 1
ATOM 599 C C . ALA A 1 80 ? -11.969 -27.688 -7.719 1 98.75 80 ALA A C 1
ATOM 601 O O . ALA A 1 80 ? -12.539 -28.781 -7.645 1 98.75 80 ALA A O 1
ATOM 602 N N . ILE A 1 81 ? -12.18 -26.812 -8.672 1 98.62 81 ILE A N 1
ATOM 603 C CA . ILE A 1 81 ? -13.203 -27.031 -9.695 1 98.62 81 ILE A CA 1
ATOM 604 C C . ILE A 1 81 ? -12.625 -26.719 -11.07 1 98.62 81 ILE A C 1
ATOM 606 O O . ILE A 1 81 ? -11.984 -25.672 -11.266 1 98.62 81 ILE A O 1
ATOM 610 N N . ASP A 1 82 ? -12.82 -27.594 -12.023 1 98.19 82 ASP A N 1
ATOM 611 C CA . ASP A 1 82 ? -12.445 -27.344 -13.414 1 98.19 82 ASP A CA 1
ATOM 612 C C . ASP A 1 82 ? -13.516 -26.516 -14.133 1 98.19 82 ASP A C 1
ATOM 614 O O . ASP A 1 82 ? -14.516 -27.062 -14.594 1 98.19 82 ASP A O 1
ATOM 618 N N . MET A 1 83 ? -13.258 -25.281 -14.359 1 96.44 83 MET A N 1
ATOM 619 C CA . MET A 1 83 ? -14.234 -24.391 -14.961 1 96.44 83 MET A CA 1
ATOM 620 C C . MET A 1 83 ? -14.367 -24.641 -16.453 1 96.44 83 MET A C 1
ATOM 622 O O . MET A 1 83 ? -15.305 -24.156 -17.094 1 96.44 83 MET A O 1
ATOM 626 N N . ALA A 1 84 ? -13.391 -25.422 -17.016 1 95.38 84 ALA A N 1
ATOM 627 C CA . ALA A 1 84 ? -13.477 -25.766 -18.422 1 95.38 84 ALA A CA 1
ATOM 628 C C . ALA A 1 84 ? -14.555 -26.812 -18.672 1 95.38 84 ALA A C 1
ATOM 630 O O . ALA A 1 84 ? -15.039 -26.969 -19.797 1 95.38 84 ALA A O 1
ATOM 631 N N . HIS A 1 85 ? -14.859 -27.578 -17.656 1 96.69 85 HIS A N 1
ATOM 632 C CA . HIS A 1 85 ? -15.953 -28.547 -17.75 1 96.69 85 HIS A CA 1
ATOM 633 C C . HIS A 1 85 ? -17.297 -27.859 -17.5 1 96.69 85 HIS A C 1
ATOM 635 O O . HIS A 1 85 ? -17.438 -27.094 -16.547 1 96.69 85 HIS A O 1
ATOM 641 N N . PRO A 1 86 ? -18.312 -28.188 -18.266 1 97.19 86 PRO A N 1
ATOM 642 C CA . PRO A 1 86 ? -19.609 -27.531 -18.109 1 97.19 86 PRO A CA 1
ATOM 643 C C . PRO A 1 86 ? -20.188 -27.703 -16.703 1 97.19 86 PRO A C 1
ATOM 645 O O . PRO A 1 86 ? -20.781 -26.766 -16.172 1 97.19 86 PRO A O 1
ATOM 648 N N . LYS A 1 87 ? -20.031 -28.828 -16.125 1 97.75 87 LYS A N 1
ATOM 649 C CA . LYS A 1 87 ? -20.562 -29.062 -14.789 1 97.75 87 LYS A CA 1
ATOM 650 C C . LYS A 1 87 ? -19.812 -28.219 -13.758 1 97.75 87 LYS A C 1
ATOM 652 O O . LYS A 1 87 ? -20.406 -27.75 -12.781 1 97.75 87 LYS A O 1
ATOM 657 N N . GLY A 1 88 ? -18.5 -28.094 -13.938 1 98.31 88 GLY A N 1
ATOM 658 C CA . GLY A 1 88 ? -17.719 -27.234 -13.062 1 98.31 88 GLY A CA 1
ATOM 659 C C . GLY A 1 88 ? -18.125 -25.766 -13.156 1 98.31 88 GLY A C 1
ATOM 660 O O . GLY A 1 88 ? -18.25 -25.094 -12.133 1 98.31 88 GLY A O 1
ATOM 661 N N . LEU A 1 89 ? -18.359 -25.375 -14.375 1 98.12 89 LEU A N 1
ATOM 662 C CA . LEU A 1 89 ? -18.797 -24 -14.609 1 98.12 89 LEU A CA 1
ATOM 663 C C . LEU A 1 89 ? -20.156 -23.734 -13.961 1 98.12 89 LEU A C 1
ATOM 665 O O . LEU A 1 89 ? -20.391 -22.672 -13.398 1 98.12 89 LEU A O 1
ATOM 669 N N . GLU A 1 90 ? -21.047 -24.688 -14.07 1 97.81 90 GLU A N 1
ATOM 670 C CA . GLU A 1 90 ? -22.375 -24.578 -13.469 1 97.81 90 GLU A CA 1
ATOM 671 C C . GLU A 1 90 ? -22.281 -24.438 -11.953 1 97.81 90 GLU A C 1
ATOM 673 O O . GLU A 1 90 ? -23.016 -23.656 -11.352 1 97.81 90 GLU A O 1
ATOM 678 N N . ILE A 1 91 ? -21.406 -25.203 -11.359 1 98.38 91 ILE A N 1
ATOM 679 C CA . ILE A 1 91 ? -21.188 -25.125 -9.914 1 98.38 91 ILE A CA 1
ATOM 680 C C . ILE A 1 91 ? -20.734 -23.719 -9.539 1 98.38 91 ILE A C 1
ATOM 682 O O . ILE A 1 91 ? -21.281 -23.109 -8.617 1 98.38 91 ILE A O 1
ATOM 686 N N . CYS A 1 92 ? -19.766 -23.188 -10.266 1 98.69 92 CYS A N 1
ATOM 687 C CA . CYS A 1 92 ? -19.25 -21.844 -10 1 98.69 92 CYS A CA 1
ATOM 688 C C . CYS A 1 92 ? -20.328 -20.797 -10.172 1 98.69 92 CYS A C 1
ATOM 690 O O . CYS A 1 92 ? -20.422 -19.844 -9.383 1 98.69 92 CYS A O 1
ATOM 692 N N . ARG A 1 93 ? -21.141 -20.938 -11.188 1 98.31 93 ARG A N 1
ATOM 693 C CA . ARG A 1 93 ? -22.234 -20 -11.445 1 98.31 93 ARG A CA 1
ATOM 694 C C . ARG A 1 93 ? -23.234 -20 -10.289 1 98.31 93 ARG A C 1
ATOM 696 O O . ARG A 1 93 ? -23.656 -18.938 -9.836 1 98.31 93 ARG A O 1
ATOM 703 N N . HIS A 1 94 ? -23.594 -21.172 -9.789 1 98.19 94 HIS A N 1
ATOM 704 C CA . HIS A 1 94 ? -24.547 -21.281 -8.68 1 98.19 94 HIS A CA 1
ATOM 705 C C . HIS A 1 94 ? -23.984 -20.625 -7.418 1 98.19 94 HIS A C 1
ATOM 707 O O . HIS A 1 94 ? -24.719 -19.938 -6.703 1 98.19 94 HIS A O 1
ATOM 713 N N . LEU A 1 95 ? -22.734 -20.844 -7.148 1 98.75 95 LEU A N 1
ATOM 714 C CA . LEU A 1 95 ? -22.109 -20.219 -5.988 1 98.75 95 LEU A CA 1
ATOM 715 C C . LEU A 1 95 ? -22.125 -18.688 -6.125 1 98.75 95 LEU A C 1
ATOM 717 O O . LEU A 1 95 ? -22.375 -17.984 -5.152 1 98.75 95 LEU A O 1
ATOM 721 N N . ALA A 1 96 ? -21.859 -18.172 -7.34 1 98.75 96 ALA A N 1
ATOM 722 C CA . ALA A 1 96 ? -21.797 -16.734 -7.598 1 98.75 96 ALA A CA 1
ATOM 723 C C . ALA A 1 96 ? -23.172 -16.094 -7.496 1 98.75 96 ALA A C 1
ATOM 725 O O . ALA A 1 96 ? -23.312 -14.977 -7 1 98.75 96 ALA A O 1
ATOM 726 N N . THR A 1 97 ? -24.219 -16.797 -7.945 1 98.31 97 THR A N 1
ATOM 727 C CA . THR A 1 97 ? -25.531 -16.203 -8.055 1 98.31 97 THR A CA 1
ATOM 728 C C . THR A 1 97 ? -26.328 -16.406 -6.766 1 98.31 97 THR A C 1
ATOM 730 O O . THR A 1 97 ? -27.125 -15.555 -6.367 1 98.31 97 THR A O 1
ATOM 733 N N . ASP A 1 98 ? -26.062 -17.531 -6.051 1 97.81 98 ASP A N 1
ATOM 734 C CA . ASP A 1 98 ? -26.969 -17.922 -4.973 1 97.81 98 ASP A CA 1
ATOM 735 C C . ASP A 1 98 ? -26.312 -17.719 -3.609 1 97.81 98 ASP A C 1
ATOM 737 O O . ASP A 1 98 ? -27 -17.641 -2.59 1 97.81 98 ASP A O 1
ATOM 741 N N . TRP A 1 99 ? -25.031 -17.625 -3.578 1 98.38 99 TRP A N 1
ATOM 742 C CA . TRP A 1 99 ? -24.359 -17.609 -2.279 1 98.38 99 TRP A CA 1
ATOM 743 C C . TRP A 1 99 ? -23.531 -16.344 -2.111 1 98.38 99 TRP A C 1
ATOM 745 O O . TRP A 1 99 ? -23.562 -15.711 -1.059 1 98.38 99 TRP A O 1
ATOM 755 N N . ALA A 1 100 ? -22.859 -15.898 -3.107 1 98.75 100 ALA A N 1
ATOM 756 C CA . ALA A 1 100 ? -21.828 -14.875 -3.01 1 98.75 100 ALA A CA 1
ATOM 757 C C . ALA A 1 100 ? -22.438 -13.484 -2.834 1 98.75 100 ALA A C 1
ATOM 759 O O . ALA A 1 100 ? -23.391 -13.125 -3.543 1 98.75 100 ALA A O 1
ATOM 760 N N . SER A 1 101 ? -21.891 -12.719 -1.891 1 98.62 101 SER A N 1
ATOM 761 C CA . SER A 1 101 ? -22.125 -11.281 -1.798 1 98.62 101 SER A CA 1
ATOM 762 C C . SER A 1 101 ? -21.078 -10.508 -2.607 1 98.62 101 SER A C 1
ATOM 764 O O . SER A 1 101 ? -21.375 -9.422 -3.115 1 98.62 101 SER A O 1
ATOM 766 N N . VAL A 1 102 ? -19.922 -11.047 -2.654 1 98.94 102 VAL A N 1
ATOM 767 C CA . VAL A 1 102 ? -18.766 -10.461 -3.338 1 98.94 102 VAL A CA 1
ATOM 768 C C . VAL A 1 102 ? -18.078 -11.531 -4.184 1 98.94 102 VAL A C 1
ATOM 770 O O . VAL A 1 102 ? -17.938 -12.68 -3.754 1 98.94 102 VAL A O 1
ATOM 773 N N . LEU A 1 103 ? -17.734 -11.203 -5.379 1 98.94 103 LEU A N 1
ATOM 774 C CA . LEU A 1 103 ? -16.859 -12.008 -6.223 1 98.94 103 LEU A CA 1
ATOM 775 C C . LEU A 1 103 ? -15.594 -11.234 -6.59 1 98.94 103 LEU A C 1
ATOM 777 O O . LEU A 1 103 ? -15.664 -10.07 -6.988 1 98.94 103 LEU A O 1
ATOM 781 N N . VAL A 1 104 ? -14.398 -11.852 -6.422 1 98.94 104 VAL A N 1
ATOM 782 C CA . VAL A 1 104 ? -13.117 -11.227 -6.742 1 98.94 104 VAL A CA 1
ATOM 783 C C . VAL A 1 104 ? -12.383 -12.062 -7.789 1 98.94 104 VAL A C 1
ATOM 785 O O . VAL A 1 104 ? -12.281 -13.281 -7.66 1 98.94 104 VAL A O 1
ATOM 788 N N . GLU A 1 105 ? -11.898 -11.406 -8.82 1 98.69 105 GLU A N 1
ATOM 789 C CA . GLU A 1 105 ? -11.102 -12.094 -9.828 1 98.69 105 GLU A CA 1
ATOM 790 C C . GLU A 1 105 ? -9.977 -11.195 -10.352 1 98.69 105 GLU A C 1
ATOM 792 O O . GLU A 1 105 ? -10.055 -9.969 -10.25 1 98.69 105 GLU A O 1
ATOM 797 N N . ASN A 1 106 ? -8.898 -11.766 -10.789 1 98.25 106 ASN A N 1
ATOM 798 C CA . ASN A 1 106 ? -7.809 -11 -11.383 1 98.25 106 ASN A CA 1
ATOM 799 C C . ASN A 1 106 ? -7.281 -11.664 -12.648 1 98.25 106 ASN A C 1
ATOM 801 O O . ASN A 1 106 ? -6.07 -11.695 -12.883 1 98.25 106 ASN A O 1
ATOM 805 N N . PHE A 1 107 ? -8.172 -12.258 -13.445 1 95.88 107 PHE A N 1
ATOM 806 C CA . PHE A 1 107 ? -7.832 -12.789 -14.758 1 95.88 107 PHE A CA 1
ATOM 807 C C . PHE A 1 107 ? -7.633 -11.664 -15.766 1 95.88 107 PHE A C 1
ATOM 809 O O . PHE A 1 107 ? -7.961 -10.508 -15.477 1 95.88 107 PHE A O 1
ATOM 816 N N . LYS A 1 108 ? -7.086 -12.078 -16.906 1 93.25 108 LYS A N 1
ATOM 817 C CA . LYS A 1 108 ? -7.016 -11.109 -18 1 93.25 108 LYS A CA 1
ATOM 818 C C . LYS A 1 108 ? -8.398 -10.586 -18.359 1 93.25 108 LYS A C 1
ATOM 820 O O . LYS A 1 108 ? -9.383 -11.328 -18.297 1 93.25 108 LYS A O 1
ATOM 825 N N . CYS A 1 109 ? -8.406 -9.328 -18.75 1 92.44 109 CYS A N 1
ATOM 826 C CA . CYS A 1 109 ? -9.68 -8.703 -19.078 1 92.44 109 CYS A CA 1
ATOM 827 C C . CYS A 1 109 ? -10.438 -9.523 -20.109 1 92.44 109 CYS A C 1
ATOM 829 O O . CYS A 1 109 ? -9.875 -9.938 -21.125 1 92.44 109 CYS A O 1
ATOM 831 N N . GLY A 1 110 ? -11.703 -9.859 -19.797 1 92.19 110 GLY A N 1
ATOM 832 C CA . GLY A 1 110 ? -12.562 -10.578 -20.734 1 92.19 110 GLY A CA 1
ATOM 833 C C . GLY A 1 110 ? -12.617 -12.07 -20.453 1 92.19 110 GLY A C 1
ATOM 834 O O . GLY A 1 110 ? -13.531 -12.758 -20.922 1 92.19 110 GLY A O 1
ATOM 835 N N . ALA A 1 111 ? -11.695 -12.594 -19.703 1 93.81 111 ALA A N 1
ATOM 836 C CA . ALA A 1 111 ? -11.609 -14.031 -19.484 1 93.81 111 ALA A CA 1
ATOM 837 C C . ALA A 1 111 ? -12.852 -14.555 -18.766 1 93.81 111 ALA A C 1
ATOM 839 O O . ALA A 1 111 ? -13.461 -15.539 -19.203 1 93.81 111 ALA A O 1
ATOM 840 N N . MET A 1 112 ? -13.289 -13.914 -17.703 1 96.31 112 MET A N 1
ATOM 841 C CA . MET A 1 112 ? -14.438 -14.359 -16.922 1 96.31 112 MET A CA 1
ATOM 842 C C . MET A 1 112 ? -15.719 -14.266 -17.734 1 96.31 112 MET A C 1
ATOM 844 O O . MET A 1 112 ? -16.625 -15.094 -17.594 1 96.31 112 MET A O 1
ATOM 848 N N . SER A 1 113 ? -15.758 -13.281 -18.609 1 94.69 113 SER A N 1
ATOM 849 C CA . SER A 1 113 ? -16.922 -13.141 -19.484 1 94.69 113 SER A CA 1
ATOM 850 C C . SER A 1 113 ? -17.016 -14.312 -20.453 1 94.69 113 SER A C 1
ATOM 852 O O . SER A 1 113 ? -18.125 -14.758 -20.766 1 94.69 113 SER A O 1
ATOM 854 N N . LYS A 1 114 ? -15.898 -14.781 -20.922 1 94.19 114 LYS A N 1
ATOM 855 C CA . LYS A 1 114 ? -15.883 -15.922 -21.828 1 94.19 114 LYS A CA 1
ATOM 856 C C . LYS A 1 114 ? -16.438 -17.172 -21.156 1 94.19 114 LYS A C 1
ATOM 858 O O . LYS A 1 114 ? -17.031 -18.031 -21.812 1 94.19 114 LYS A O 1
ATOM 863 N N . PHE A 1 115 ? -16.312 -17.203 -19.812 1 94.56 115 PHE A N 1
ATOM 864 C CA . PHE A 1 115 ? -16.844 -18.328 -19.047 1 94.56 115 PHE A CA 1
ATOM 865 C C . PHE A 1 115 ? -18.297 -18.078 -18.656 1 94.56 115 PHE A C 1
ATOM 867 O O . PHE A 1 115 ? -18.922 -18.938 -18.016 1 94.56 115 PHE A O 1
ATOM 874 N N . GLY A 1 116 ? -18.812 -16.938 -19.016 1 95.5 116 GLY A N 1
ATOM 875 C CA . GLY A 1 116 ? -20.156 -16.594 -18.594 1 95.5 116 GLY A CA 1
ATOM 876 C C . GLY A 1 116 ? -20.25 -16.188 -17.141 1 95.5 116 GLY A C 1
ATOM 877 O O . GLY A 1 116 ? -21.312 -16.234 -16.531 1 95.5 116 GLY A O 1
ATOM 878 N N . LEU A 1 117 ? -19.141 -15.812 -16.562 1 97.81 117 LEU A N 1
ATOM 879 C CA . LEU A 1 117 ? -19.078 -15.406 -15.156 1 97.81 117 LEU A CA 1
ATOM 880 C C . LEU A 1 117 ? -18.719 -13.938 -15.031 1 97.81 117 LEU A C 1
ATOM 882 O O . LEU A 1 117 ? -18.203 -13.5 -13.992 1 97.81 117 LEU A O 1
ATOM 886 N N . GLY A 1 118 ? -18.922 -13.18 -16.125 1 97.44 118 GLY A N 1
ATOM 887 C CA . GLY A 1 118 ? -18.719 -11.742 -16.078 1 97.44 118 GLY A CA 1
ATOM 888 C C . GLY A 1 118 ? -19.734 -11 -15.25 1 97.44 118 GLY A C 1
ATOM 889 O O . GLY A 1 118 ? -20.797 -11.555 -14.922 1 97.44 118 GLY A O 1
ATOM 890 N N . TYR A 1 119 ? -19.422 -9.797 -14.938 1 96.75 119 TYR A N 1
ATOM 891 C CA . TYR A 1 119 ? -20.25 -9 -14.055 1 96.75 119 TYR A CA 1
ATOM 892 C C . TYR A 1 119 ? -21.672 -8.875 -14.609 1 96.75 119 TYR A C 1
ATOM 894 O O . TYR A 1 119 ? -22.656 -9.109 -13.898 1 96.75 119 TYR A O 1
ATOM 902 N N . GLU A 1 120 ? -21.828 -8.484 -15.875 1 95.19 120 GLU A N 1
ATOM 903 C CA . GLU A 1 120 ? -23.141 -8.25 -16.453 1 95.19 120 GLU A CA 1
ATOM 904 C C . GLU A 1 120 ? -24.016 -9.492 -16.359 1 95.19 120 GLU A C 1
ATOM 906 O O . GLU A 1 120 ? -25.203 -9.406 -16.016 1 95.19 120 GLU A O 1
ATOM 911 N N . THR A 1 121 ? -23.438 -10.57 -16.641 1 96.94 121 THR A N 1
ATOM 912 C CA . THR A 1 121 ? -24.156 -11.836 -16.609 1 96.94 121 THR A CA 1
ATOM 913 C C . THR A 1 121 ? -24.562 -12.18 -15.172 1 96.94 121 THR A C 1
ATOM 915 O O . THR A 1 121 ? -25.734 -12.484 -14.906 1 96.94 121 THR A O 1
ATOM 918 N N . LEU A 1 122 ? -23.672 -12.109 -14.242 1 98.06 122 LEU A N 1
ATOM 919 C CA . LEU A 1 122 ? -23.922 -12.531 -12.867 1 98.06 122 LEU A CA 1
ATOM 920 C C . LEU A 1 122 ? -24.859 -11.547 -12.164 1 98.06 122 LEU A C 1
ATOM 922 O O . LEU A 1 122 ? -25.703 -11.953 -11.359 1 98.06 122 LEU A O 1
ATOM 926 N N . ALA A 1 123 ? -24.703 -10.258 -12.453 1 96.5 123 ALA A N 1
ATOM 927 C CA . ALA A 1 123 ? -25.5 -9.227 -11.805 1 96.5 123 ALA A CA 1
ATOM 928 C C . ALA A 1 123 ? -26.969 -9.359 -12.18 1 96.5 123 ALA A C 1
ATOM 930 O O . ALA A 1 123 ? -27.859 -8.977 -11.406 1 96.5 123 ALA A O 1
ATOM 931 N N . SER A 1 124 ? -27.266 -9.852 -13.359 1 96.44 124 SER A N 1
ATOM 932 C CA . SER A 1 124 ? -28.656 -10.055 -13.789 1 96.44 124 SER A CA 1
ATOM 933 C C . SER A 1 124 ? -29.344 -11.094 -12.914 1 96.44 124 SER A C 1
ATOM 935 O O . SER A 1 124 ? -30.562 -11.016 -12.703 1 96.44 124 SER A O 1
ATOM 937 N N . GLN A 1 125 ? -28.625 -11.984 -12.352 1 97.06 125 GLN A N 1
ATOM 938 C CA . GLN A 1 125 ? -29.188 -13.055 -11.531 1 97.06 125 GLN A CA 1
ATOM 939 C C . GLN A 1 125 ? -28.984 -12.773 -10.047 1 97.06 125 GLN A C 1
ATOM 941 O O . GLN A 1 125 ? -29.719 -13.305 -9.203 1 97.06 125 GLN A O 1
ATOM 946 N N . ASN A 1 126 ? -28.031 -12.016 -9.719 1 98.12 126 ASN A N 1
ATOM 947 C CA . ASN A 1 126 ? -27.672 -11.578 -8.375 1 98.12 126 ASN A CA 1
ATOM 948 C C . ASN A 1 126 ? -27.469 -10.07 -8.312 1 98.12 126 ASN A C 1
ATOM 950 O O . ASN A 1 126 ? -26.328 -9.602 -8.227 1 98.12 126 ASN A O 1
ATOM 954 N N . PRO A 1 127 ? -28.531 -9.305 -8.289 1 97.38 127 PRO A N 1
ATOM 955 C CA . PRO A 1 127 ? -28.438 -7.848 -8.398 1 97.38 127 PRO A CA 1
ATOM 956 C C . PRO A 1 127 ? -27.641 -7.215 -7.254 1 97.38 127 PRO A C 1
ATOM 958 O O . PRO A 1 127 ? -27.188 -6.074 -7.367 1 97.38 127 PRO A O 1
ATOM 961 N N . GLY A 1 128 ? -27.469 -7.918 -6.156 1 97.75 128 GLY A N 1
ATOM 962 C CA . GLY A 1 128 ? -26.75 -7.395 -5.008 1 97.75 128 GLY A CA 1
ATOM 963 C C . GLY A 1 128 ? -25.266 -7.715 -5.035 1 97.75 128 GLY A C 1
ATOM 964 O O . GLY A 1 128 ? -24.516 -7.312 -4.145 1 97.75 128 GLY A O 1
ATOM 965 N N . LEU A 1 129 ? -24.781 -8.32 -6.156 1 98.5 129 LEU A N 1
ATOM 966 C CA . LEU A 1 129 ? -23.406 -8.797 -6.234 1 98.5 129 LEU A CA 1
ATOM 967 C C . LEU A 1 129 ? -22.422 -7.633 -6.379 1 98.5 129 LEU A C 1
ATOM 969 O O . LEU A 1 129 ? -22.594 -6.789 -7.266 1 98.5 129 LEU A O 1
ATOM 973 N N . VAL A 1 130 ? -21.5 -7.523 -5.492 1 98.75 130 VAL A N 1
ATOM 974 C CA . VAL A 1 130 ? -20.328 -6.684 -5.703 1 98.75 130 VAL A CA 1
ATOM 975 C C . VAL A 1 130 ? -19.234 -7.488 -6.418 1 98.75 130 VAL A C 1
ATOM 977 O O . VAL A 1 130 ? -18.766 -8.5 -5.891 1 98.75 130 VAL A O 1
ATOM 980 N N . TYR A 1 131 ? -18.922 -7.078 -7.625 1 98.75 131 TYR A N 1
ATOM 981 C CA . TYR A 1 131 ? -17.969 -7.773 -8.484 1 98.75 131 TYR A CA 1
ATOM 982 C C . TYR A 1 131 ? -16.672 -6.977 -8.625 1 98.75 131 TYR A C 1
ATOM 984 O O . TYR A 1 131 ? -16.656 -5.895 -9.219 1 98.75 131 TYR A O 1
ATOM 992 N N . CYS A 1 132 ? -15.562 -7.535 -8.086 1 98.88 132 CYS A N 1
ATOM 993 C CA . CYS A 1 132 ? -14.289 -6.824 -8.133 1 98.88 132 CYS A CA 1
ATOM 994 C C . CYS A 1 132 ? -13.336 -7.473 -9.133 1 98.88 132 CYS A C 1
ATOM 996 O O . CYS A 1 132 ? -13.008 -8.648 -9 1 98.88 132 CYS A O 1
ATOM 998 N N . SER A 1 133 ? -12.922 -6.684 -10.07 1 98.5 133 SER A N 1
ATOM 999 C CA . SER A 1 133 ? -11.922 -7.098 -11.055 1 98.5 133 SER A CA 1
ATOM 1000 C C . SER A 1 133 ? -10.602 -6.375 -10.836 1 98.5 133 SER A C 1
ATOM 1002 O O . SER A 1 133 ? -10.555 -5.141 -10.805 1 98.5 133 SER A O 1
ATOM 1004 N N . ILE A 1 134 ? -9.547 -7.125 -10.656 1 98.62 134 ILE A N 1
ATOM 1005 C CA . ILE A 1 134 ? -8.195 -6.594 -10.531 1 98.62 134 ILE A CA 1
ATOM 1006 C C . ILE A 1 134 ? -7.398 -6.914 -11.797 1 98.62 134 ILE A C 1
ATOM 1008 O O . ILE A 1 134 ? -7.227 -8.086 -12.156 1 98.62 134 ILE A O 1
ATOM 1012 N N . SER A 1 135 ? -6.902 -5.891 -12.508 1 97.94 135 SER A N 1
ATOM 1013 C CA . SER A 1 135 ? -6.184 -6.094 -13.758 1 97.94 135 SER A CA 1
ATOM 1014 C C . SER A 1 135 ? -4.824 -5.406 -13.734 1 97.94 135 SER A C 1
ATOM 1016 O O . SER A 1 135 ? -4.465 -4.77 -12.742 1 97.94 135 SER A O 1
ATOM 1018 N N . GLY A 1 136 ? -4.051 -5.609 -14.766 1 97.38 136 GLY A N 1
ATOM 1019 C CA . GLY A 1 136 ? -2.762 -4.949 -14.875 1 97.38 136 GLY A CA 1
ATOM 1020 C C . GLY A 1 136 ? -2.875 -3.469 -15.188 1 97.38 136 GLY A C 1
ATOM 1021 O O . GLY A 1 136 ? -2.203 -2.643 -14.57 1 97.38 136 GLY A O 1
ATOM 1022 N N . TYR A 1 137 ? -3.834 -3.211 -16.109 1 97.31 137 TYR A N 1
ATOM 1023 C CA . TYR A 1 137 ? -3.732 -1.876 -16.688 1 97.31 137 TYR A CA 1
ATOM 1024 C C . TYR A 1 137 ? -5.109 -1.236 -16.828 1 97.31 137 TYR A C 1
ATOM 1026 O O . TYR A 1 137 ? -5.242 -0.17 -17.438 1 97.31 137 TYR A O 1
ATOM 1034 N N . GLY A 1 138 ? -6.188 -1.825 -16.312 1 96.12 138 GLY A N 1
ATOM 1035 C CA . GLY A 1 138 ? -7.551 -1.339 -16.469 1 96.12 138 GLY A CA 1
ATOM 1036 C C . GLY A 1 138 ? -8.359 -2.119 -17.484 1 96.12 138 GLY A C 1
ATOM 1037 O O . GLY A 1 138 ? -7.797 -2.891 -18.266 1 96.12 138 GLY A O 1
ATOM 1038 N N . PRO A 1 139 ? -9.609 -1.922 -17.516 1 94.88 139 PRO A N 1
ATOM 1039 C CA . PRO A 1 139 ? -10.492 -2.77 -18.312 1 94.88 139 PRO A CA 1
ATOM 1040 C C . PRO A 1 139 ? -10.547 -2.354 -19.781 1 94.88 139 PRO A C 1
ATOM 1042 O O . PRO A 1 139 ? -11.109 -3.076 -20.609 1 94.88 139 PRO A O 1
ATOM 1045 N N . ASP A 1 140 ? -10 -1.19 -20.031 1 94.62 140 ASP A N 1
ATOM 1046 C CA . ASP A 1 140 ? -10.008 -0.716 -21.406 1 94.62 140 ASP A CA 1
ATOM 1047 C C . ASP A 1 140 ? -8.727 0.054 -21.734 1 94.62 140 ASP A C 1
ATOM 1049 O O . ASP A 1 140 ? -7.84 0.167 -20.891 1 94.62 140 ASP A O 1
ATOM 1053 N N . GLY A 1 141 ? -8.586 0.441 -23 1 95.38 141 GLY A N 1
ATOM 1054 C CA . GLY A 1 141 ? -7.359 1.083 -23.453 1 95.38 141 GLY A CA 1
ATOM 1055 C C . GLY A 1 141 ? -6.406 0.129 -24.156 1 95.38 141 GLY A C 1
ATOM 1056 O O . GLY A 1 141 ? -6.672 -1.072 -24.234 1 95.38 141 GLY A O 1
ATOM 1057 N N . PRO A 1 142 ? -5.297 0.673 -24.641 1 95.31 142 PRO A N 1
ATOM 1058 C CA . PRO A 1 142 ? -4.414 -0.101 -25.516 1 95.31 142 PRO A CA 1
ATOM 1059 C C . PRO A 1 142 ? -3.736 -1.263 -24.797 1 95.31 142 PRO A C 1
ATOM 1061 O O . PRO A 1 142 ? -3.307 -2.227 -25.438 1 95.31 142 PRO A O 1
ATOM 1064 N N . PHE A 1 143 ? -3.619 -1.14 -23.438 1 94.06 143 PHE A N 1
ATOM 1065 C CA . PHE A 1 143 ? -2.904 -2.188 -22.719 1 94.06 143 PHE A CA 1
ATOM 1066 C C . PHE A 1 143 ? -3.871 -3.061 -21.922 1 94.06 143 PHE A C 1
ATOM 1068 O O . PHE A 1 143 ? -3.449 -3.875 -21.094 1 94.06 143 PHE A O 1
ATOM 1075 N N . ALA A 1 144 ? -5.133 -2.986 -22.156 1 94.31 144 ALA A N 1
ATOM 1076 C CA . ALA A 1 144 ? -6.16 -3.627 -21.344 1 94.31 144 ALA A CA 1
ATOM 1077 C C . ALA A 1 144 ? -5.969 -5.141 -21.312 1 94.31 144 ALA A C 1
ATOM 1079 O O . ALA A 1 144 ? -6.262 -5.789 -20.297 1 94.31 144 ALA A O 1
ATOM 1080 N N . THR A 1 145 ? -5.461 -5.711 -22.312 1 90.88 145 THR A N 1
ATOM 1081 C CA . THR A 1 145 ? -5.398 -7.168 -22.406 1 90.88 145 THR A CA 1
ATOM 1082 C C . THR A 1 145 ? -4.004 -7.672 -22.047 1 90.88 145 THR A C 1
ATOM 1084 O O . THR A 1 145 ? -3.746 -8.875 -22.094 1 90.88 145 THR A O 1
ATOM 1087 N N . TYR A 1 146 ? -3.1 -6.742 -21.734 1 90.81 146 TYR A N 1
ATOM 1088 C CA . TYR A 1 146 ? -1.753 -7.156 -21.359 1 90.81 146 TYR A CA 1
ATOM 1089 C C . TYR A 1 146 ? -1.745 -7.793 -19.984 1 90.81 146 TYR A C 1
ATOM 1091 O O . TYR A 1 146 ? -2.496 -7.375 -19.094 1 90.81 146 TYR A O 1
ATOM 1099 N N . PRO A 1 147 ? -0.878 -8.836 -19.844 1 89.88 147 PRO A N 1
ATOM 1100 C CA . PRO A 1 147 ? -0.725 -9.375 -18.484 1 89.88 147 PRO A CA 1
ATOM 1101 C C . PRO A 1 147 ? -0.04 -8.398 -17.531 1 89.88 147 PRO A C 1
ATOM 1103 O O . PRO A 1 147 ? 0.865 -7.664 -17.938 1 89.88 147 PRO A O 1
ATOM 1106 N N . GLY A 1 148 ? -0.518 -8.367 -16.359 1 90.75 148 GLY A N 1
ATOM 1107 C CA . GLY A 1 148 ? 0.052 -7.484 -15.352 1 90.75 148 GLY A CA 1
ATOM 1108 C C . GLY A 1 148 ? 0.973 -8.195 -14.375 1 90.75 148 GLY A C 1
ATOM 1109 O O . GLY A 1 148 ? 0.633 -9.258 -13.859 1 90.75 148 GLY A O 1
ATOM 1110 N N . TYR A 1 149 ? 2.133 -7.68 -14.172 1 93.81 149 TYR A N 1
ATOM 1111 C CA . TYR A 1 149 ? 3.109 -8.125 -13.188 1 93.81 149 TYR A CA 1
ATOM 1112 C C . TYR A 1 149 ? 3.582 -6.965 -12.32 1 93.81 149 TYR A C 1
ATOM 1114 O O . TYR A 1 149 ? 3.836 -5.867 -12.828 1 93.81 149 TYR A O 1
ATOM 1122 N N . ASP A 1 150 ? 3.719 -7.238 -11.047 1 96.62 150 ASP A N 1
ATOM 1123 C CA . ASP A 1 150 ? 4.07 -6.176 -10.109 1 96.62 150 ASP A CA 1
ATOM 1124 C C . ASP A 1 150 ? 5.352 -5.465 -10.539 1 96.62 150 ASP A C 1
ATOM 1126 O O . ASP A 1 150 ? 5.367 -4.238 -10.672 1 96.62 150 ASP A O 1
ATOM 1130 N N . VAL A 1 151 ? 6.402 -6.191 -10.812 1 96.44 151 VAL A N 1
ATOM 1131 C CA . VAL A 1 151 ? 7.711 -5.605 -11.07 1 96.44 151 VAL A CA 1
ATOM 1132 C C . VAL A 1 151 ? 7.668 -4.789 -12.359 1 96.44 151 VAL A C 1
ATOM 1134 O O . VAL A 1 151 ? 8.289 -3.727 -12.453 1 96.44 151 VAL A O 1
ATOM 1137 N N . ILE A 1 152 ? 6.938 -5.344 -13.359 1 96.69 152 ILE A N 1
ATOM 1138 C CA . ILE A 1 152 ? 6.801 -4.633 -14.625 1 96.69 152 ILE A CA 1
ATOM 1139 C C . ILE A 1 152 ? 6.043 -3.324 -14.406 1 96.69 152 ILE A C 1
ATOM 1141 O O . ILE A 1 152 ? 6.457 -2.27 -14.891 1 96.69 152 ILE A O 1
ATOM 1145 N N . ALA A 1 153 ? 4.969 -3.381 -13.633 1 97.81 153 ALA A N 1
ATOM 1146 C CA . ALA A 1 153 ? 4.18 -2.186 -13.344 1 97.81 153 ALA A CA 1
ATOM 1147 C C . ALA A 1 153 ? 5 -1.164 -12.562 1 97.81 153 ALA A C 1
ATOM 1149 O O . ALA A 1 153 ? 4.957 0.032 -12.859 1 97.81 153 ALA A O 1
ATOM 1150 N N . ALA A 1 154 ? 5.738 -1.621 -11.578 1 97.75 154 ALA A N 1
ATOM 1151 C CA . ALA A 1 154 ? 6.578 -0.73 -10.781 1 97.75 154 ALA A CA 1
ATOM 1152 C C . ALA A 1 154 ? 7.613 -0.026 -11.656 1 97.75 154 ALA A C 1
ATOM 1154 O O . ALA A 1 154 ? 7.941 1.14 -11.422 1 97.75 154 ALA A O 1
ATOM 1155 N N . GLY A 1 155 ? 8.148 -0.722 -12.602 1 97.5 155 GLY A N 1
ATOM 1156 C CA . GLY A 1 155 ? 9.133 -0.162 -13.508 1 97.5 155 GLY A CA 1
ATOM 1157 C C . GLY A 1 155 ? 8.539 0.8 -14.523 1 97.5 155 GLY A C 1
ATOM 1158 O O . GLY A 1 155 ? 9.07 1.887 -14.742 1 97.5 155 GLY A O 1
ATOM 1159 N N . MET A 1 156 ? 7.414 0.414 -15.055 1 97.12 156 MET A N 1
ATOM 1160 C CA . MET A 1 156 ? 6.793 1.193 -16.125 1 97.12 156 MET A CA 1
ATOM 1161 C C . MET A 1 156 ? 6.137 2.451 -15.562 1 97.12 156 MET A C 1
ATOM 1163 O O . MET A 1 156 ? 5.988 3.447 -16.281 1 97.12 156 MET A O 1
ATOM 1167 N N . TYR A 1 157 ? 5.785 2.357 -14.359 1 98 157 TYR A N 1
ATOM 1168 C CA . TYR A 1 157 ? 4.926 3.441 -13.898 1 98 157 TYR A CA 1
ATOM 1169 C C . TYR A 1 157 ? 5.559 4.168 -12.719 1 98 157 TYR A C 1
ATOM 1171 O O . TYR A 1 157 ? 4.867 4.523 -11.758 1 98 157 TYR A O 1
ATOM 1179 N N . GLY A 1 158 ? 6.828 4.348 -12.773 1 97.19 158 GLY A N 1
ATOM 1180 C CA . GLY A 1 158 ? 7.543 5.445 -12.141 1 97.19 158 GLY A CA 1
ATOM 1181 C C . GLY A 1 158 ? 8.234 5.035 -10.852 1 97.19 158 GLY A C 1
ATOM 1182 O O . GLY A 1 158 ? 9.25 5.629 -10.469 1 97.19 158 GLY A O 1
ATOM 1183 N N . LEU A 1 159 ? 7.816 4.027 -10.117 1 98.31 159 LEU A N 1
ATOM 1184 C CA . LEU A 1 159 ? 8.312 3.742 -8.773 1 98.31 159 LEU A CA 1
ATOM 1185 C C . LEU A 1 159 ? 9.781 3.32 -8.812 1 98.31 159 LEU A C 1
ATOM 1187 O O . LEU A 1 159 ? 10.586 3.801 -8.016 1 98.31 159 LEU A O 1
ATOM 1191 N N . MET A 1 160 ? 10.086 2.438 -9.734 1 97.5 160 MET A N 1
ATOM 1192 C CA . MET A 1 160 ? 11.445 1.906 -9.805 1 97.5 160 MET A CA 1
ATOM 1193 C C . MET A 1 160 ? 12.445 3.004 -10.156 1 97.5 160 MET A C 1
ATOM 1195 O O . MET A 1 160 ? 13.578 2.994 -9.68 1 97.5 160 MET A O 1
ATOM 1199 N N . SER A 1 161 ? 12.055 3.984 -10.945 1 96.56 161 SER A N 1
ATOM 1200 C CA . SER A 1 161 ? 12.938 5.051 -11.398 1 96.56 161 SER A CA 1
ATOM 1201 C C . SER A 1 161 ? 13.375 5.934 -10.227 1 96.56 161 SER A C 1
ATOM 1203 O O . SER A 1 161 ? 14.367 6.656 -10.328 1 96.56 161 SER A O 1
ATOM 1205 N N . ILE A 1 162 ? 12.641 5.871 -9.117 1 96.81 162 ILE A N 1
ATOM 1206 C CA . ILE A 1 162 ? 12.945 6.754 -7.996 1 96.81 162 ILE A CA 1
ATOM 1207 C C . ILE A 1 162 ? 13.367 5.926 -6.785 1 96.81 162 ILE A C 1
ATOM 1209 O O . ILE A 1 162 ? 13.398 6.43 -5.66 1 96.81 162 ILE A O 1
ATOM 1213 N N . THR A 1 163 ? 13.617 4.656 -6.961 1 97.25 163 THR A N 1
ATOM 1214 C CA . THR A 1 163 ? 14.047 3.762 -5.895 1 97.25 163 THR A CA 1
ATOM 1215 C C . THR A 1 163 ? 15.438 3.207 -6.18 1 97.25 163 THR A C 1
ATOM 1217 O O . THR A 1 163 ? 15.68 2.652 -7.254 1 97.25 163 THR A O 1
ATOM 1220 N N . GLY A 1 164 ? 16.297 3.299 -5.281 1 95.44 164 GLY A N 1
ATOM 1221 C CA . GLY A 1 164 ? 17.688 2.873 -5.438 1 95.44 164 GLY A CA 1
ATOM 1222 C C . GLY A 1 164 ? 18.688 3.951 -5.066 1 95.44 164 GLY A C 1
ATOM 1223 O O . GLY A 1 164 ? 18.297 5.059 -4.684 1 95.44 164 GLY A O 1
ATOM 1224 N N . ASP A 1 165 ? 19.906 3.605 -5.176 1 92.38 165 ASP A N 1
ATOM 1225 C CA . ASP A 1 165 ? 21 4.535 -4.863 1 92.38 165 ASP A CA 1
ATOM 1226 C C . ASP A 1 165 ? 21.031 5.688 -5.867 1 92.38 165 ASP A C 1
ATOM 1228 O O . ASP A 1 165 ? 20.797 5.484 -7.062 1 92.38 165 ASP A O 1
ATOM 1232 N N . GLU A 1 166 ? 21.328 6.852 -5.359 1 89.56 166 GLU A N 1
ATOM 1233 C CA . GLU A 1 166 ? 21.344 8.055 -6.18 1 89.56 166 GLU A CA 1
ATOM 1234 C C . GLU A 1 166 ? 22.203 7.867 -7.426 1 89.56 166 GLU A C 1
ATOM 1236 O O . GLU A 1 166 ? 21.828 8.32 -8.516 1 89.56 166 GLU A O 1
ATOM 1241 N N . GLU A 1 167 ? 23.297 7.227 -7.254 1 86.94 167 GLU A N 1
ATOM 1242 C CA . GLU A 1 167 ? 24.234 7.094 -8.359 1 86.94 167 GLU A CA 1
ATOM 1243 C C . GLU A 1 167 ? 24.297 5.656 -8.867 1 86.94 167 GLU A C 1
ATOM 1245 O O . GLU A 1 167 ? 25.172 5.305 -9.664 1 86.94 167 GLU A O 1
ATOM 1250 N N . GLY A 1 168 ? 23.469 4.82 -8.367 1 86.88 168 GLY A N 1
ATOM 1251 C CA . GLY A 1 168 ? 23.453 3.422 -8.758 1 86.88 168 GLY A CA 1
ATOM 1252 C C . GLY A 1 168 ? 22.25 3.062 -9.625 1 86.88 168 GLY A C 1
ATOM 1253 O O . GLY A 1 168 ? 21.484 3.938 -10.023 1 86.88 168 GLY A O 1
ATOM 1254 N N . PRO A 1 169 ? 22.203 1.831 -9.984 1 89.19 169 PRO A N 1
ATOM 1255 C CA . PRO A 1 169 ? 21.047 1.377 -10.758 1 89.19 169 PRO A CA 1
ATOM 1256 C C . PRO A 1 169 ? 19.75 1.469 -9.969 1 89.19 169 PRO A C 1
ATOM 1258 O O . PRO A 1 169 ? 19.766 1.547 -8.734 1 89.19 169 PRO A O 1
ATOM 1261 N N . PRO A 1 170 ? 18.625 1.544 -10.727 1 94.31 170 PRO A N 1
ATOM 1262 C CA . PRO A 1 170 ? 17.344 1.443 -10.031 1 94.31 170 PRO A CA 1
ATOM 1263 C C . PRO A 1 170 ? 17.172 0.122 -9.281 1 94.31 170 PRO A C 1
ATOM 1265 O O . PRO A 1 170 ? 17.922 -0.831 -9.531 1 94.31 170 PRO A O 1
ATOM 1268 N N . ALA A 1 171 ? 16.297 0.095 -8.352 1 96.19 171 ALA A N 1
ATOM 1269 C CA . ALA A 1 171 ? 15.969 -1.112 -7.602 1 96.19 171 ALA A CA 1
ATOM 1270 C C . ALA A 1 171 ? 14.461 -1.3 -7.492 1 96.19 171 ALA A C 1
ATOM 1272 O O . ALA A 1 171 ? 13.711 -0.323 -7.461 1 96.19 171 ALA A O 1
ATOM 1273 N N . LYS A 1 172 ? 14.062 -2.504 -7.555 1 97.12 172 LYS A N 1
ATOM 1274 C CA . LYS A 1 172 ? 12.672 -2.785 -7.199 1 97.12 172 LYS A CA 1
ATOM 1275 C C . LYS A 1 172 ? 12.484 -2.789 -5.688 1 97.12 172 LYS A C 1
ATOM 1277 O O . LYS A 1 172 ? 13.445 -2.971 -4.934 1 97.12 172 LYS A O 1
ATOM 1282 N N . VAL A 1 173 ? 11.305 -2.578 -5.242 1 97.94 173 VAL A N 1
ATOM 1283 C CA . VAL A 1 173 ? 11 -2.709 -3.82 1 97.94 173 VAL A CA 1
ATOM 1284 C C . VAL A 1 173 ? 11.109 -4.172 -3.398 1 97.94 173 VAL A C 1
ATOM 1286 O O . VAL A 1 173 ? 10.742 -5.074 -4.152 1 97.94 173 VAL A O 1
ATOM 1289 N N . GLY A 1 174 ? 11.523 -4.402 -2.232 1 96.81 174 GLY A N 1
ATOM 1290 C CA . GLY A 1 174 ? 11.844 -5.738 -1.758 1 96.81 174 GLY A CA 1
ATOM 1291 C C . GLY A 1 174 ? 10.641 -6.656 -1.683 1 96.81 174 GLY A C 1
ATOM 1292 O O . GLY A 1 174 ? 10.781 -7.875 -1.579 1 96.81 174 GLY A O 1
ATOM 1293 N N . VAL A 1 175 ? 9.5 -6.141 -1.706 1 96.94 175 VAL A N 1
ATOM 1294 C CA . VAL A 1 175 ? 8.242 -6.875 -1.768 1 96.94 175 VAL A CA 1
ATOM 1295 C C . VAL A 1 175 ? 7.367 -6.309 -2.883 1 96.94 175 VAL A C 1
ATOM 1297 O O . VAL A 1 175 ? 7.543 -5.156 -3.295 1 96.94 175 VAL A O 1
ATOM 1300 N N . ALA A 1 176 ? 6.48 -7.141 -3.443 1 97.5 176 ALA A N 1
ATOM 1301 C CA . ALA A 1 176 ? 5.578 -6.676 -4.496 1 97.5 176 ALA A CA 1
ATOM 1302 C C . ALA A 1 176 ? 4.586 -5.652 -3.951 1 97.5 176 ALA A C 1
ATOM 1304 O O . ALA A 1 176 ? 3.389 -5.93 -3.857 1 97.5 176 ALA A O 1
ATOM 1305 N N . MET A 1 177 ? 5.051 -4.445 -3.715 1 98.06 177 MET A N 1
ATOM 1306 C CA . MET A 1 177 ? 4.281 -3.416 -3.021 1 98.06 177 MET A CA 1
ATOM 1307 C C . MET A 1 177 ? 3.145 -2.902 -3.898 1 98.06 177 MET A C 1
ATOM 1309 O O . MET A 1 177 ? 2.086 -2.527 -3.393 1 98.06 177 MET A O 1
ATOM 1313 N N . THR A 1 178 ? 3.365 -2.85 -5.223 1 98.5 178 THR A N 1
ATOM 1314 C CA . THR A 1 178 ? 2.283 -2.445 -6.113 1 98.5 178 THR A CA 1
ATOM 1315 C C . THR A 1 178 ? 1.104 -3.406 -6 1 98.5 178 THR A C 1
ATOM 1317 O O . THR A 1 178 ? -0.05 -2.979 -5.953 1 98.5 178 THR A O 1
ATOM 1320 N N . ASP A 1 179 ? 1.381 -4.688 -5.926 1 98.62 179 ASP A N 1
ATOM 1321 C CA . ASP A 1 179 ? 0.344 -5.691 -5.707 1 98.62 179 ASP A CA 1
ATOM 1322 C C . ASP A 1 179 ? -0.365 -5.473 -4.375 1 98.62 179 ASP A C 1
ATOM 1324 O O . ASP A 1 179 ? -1.595 -5.52 -4.305 1 98.62 179 ASP A O 1
ATOM 1328 N N . VAL A 1 180 ? 0.432 -5.254 -3.318 1 98.81 180 VAL A N 1
ATOM 1329 C CA . VAL A 1 180 ? -0.106 -5.102 -1.972 1 98.81 180 VAL A CA 1
ATOM 1330 C C . VAL A 1 180 ? -1.02 -3.879 -1.915 1 98.81 180 VAL A C 1
ATOM 1332 O O . VAL A 1 180 ? -2.137 -3.953 -1.396 1 98.81 180 VAL A O 1
ATOM 1335 N N . LEU A 1 181 ? -0.536 -2.793 -2.49 1 98.81 181 LEU A N 1
ATOM 1336 C CA . LEU A 1 181 ? -1.358 -1.588 -2.535 1 98.81 181 LEU A CA 1
ATOM 1337 C C . LEU A 1 181 ? -2.633 -1.831 -3.338 1 98.81 181 LEU A C 1
ATOM 1339 O O . LEU A 1 181 ? -3.725 -1.456 -2.904 1 98.81 181 LEU A O 1
ATOM 1343 N N . THR A 1 182 ? -2.502 -2.479 -4.504 1 98.88 182 THR A N 1
ATOM 1344 C CA . THR A 1 182 ? -3.641 -2.736 -5.379 1 98.88 182 THR A CA 1
ATOM 1345 C C . THR A 1 182 ? -4.684 -3.6 -4.672 1 98.88 182 THR A C 1
ATOM 1347 O O . THR A 1 182 ? -5.879 -3.312 -4.734 1 98.88 182 THR A O 1
ATOM 1350 N N . GLY A 1 183 ? -4.188 -4.656 -4 1 98.88 183 GLY A N 1
ATOM 1351 C CA . GLY A 1 183 ? -5.102 -5.504 -3.25 1 98.88 183 GLY A CA 1
ATOM 1352 C C . GLY A 1 183 ? -5.832 -4.766 -2.146 1 98.88 183 GLY A C 1
ATOM 1353 O O . GLY A 1 183 ? -7.016 -5.012 -1.901 1 98.88 183 GLY A O 1
ATOM 1354 N N . THR A 1 184 ? -5.121 -3.877 -1.465 1 98.88 184 THR A N 1
ATOM 1355 C CA . THR A 1 184 ? -5.742 -3.111 -0.388 1 98.88 184 THR A CA 1
ATOM 1356 C C . THR A 1 184 ? -6.766 -2.127 -0.944 1 98.88 184 THR A C 1
ATOM 1358 O O . THR A 1 184 ? -7.836 -1.938 -0.36 1 98.88 184 THR A O 1
ATOM 1361 N N . LEU A 1 185 ? -6.43 -1.509 -2.064 1 98.81 185 LEU A N 1
ATOM 1362 C CA . LEU A 1 185 ? -7.367 -0.607 -2.723 1 98.81 185 LEU A CA 1
ATOM 1363 C C . LEU A 1 185 ? -8.602 -1.365 -3.209 1 98.81 185 LEU A C 1
ATOM 1365 O O . LEU A 1 185 ? -9.719 -0.844 -3.154 1 98.81 185 LEU A O 1
ATOM 1369 N N . ALA A 1 186 ? -8.391 -2.559 -3.688 1 98.88 186 ALA A N 1
ATOM 1370 C CA . ALA A 1 186 ? -9.516 -3.406 -4.078 1 98.88 186 ALA A CA 1
ATOM 1371 C C . ALA A 1 186 ? -10.445 -3.67 -2.896 1 98.88 186 ALA A C 1
ATOM 1373 O O . ALA A 1 186 ? -11.672 -3.594 -3.031 1 98.88 186 ALA A O 1
ATOM 1374 N N . GLN A 1 187 ? -9.844 -3.998 -1.748 1 98.75 187 GLN A N 1
ATOM 1375 C CA . GLN A 1 187 ? -10.641 -4.195 -0.542 1 98.75 187 GLN A CA 1
ATOM 1376 C C . GLN A 1 187 ? -11.484 -2.957 -0.231 1 98.75 187 GLN A C 1
ATOM 1378 O O . GLN A 1 187 ? -12.672 -3.07 0.082 1 98.75 187 GLN A O 1
ATOM 1383 N N . SER A 1 188 ? -10.859 -1.81 -0.343 1 97.94 188 SER A N 1
ATOM 1384 C CA . SER A 1 188 ? -11.555 -0.547 -0.093 1 97.94 188 SER A CA 1
ATOM 1385 C C . SER A 1 188 ? -12.703 -0.344 -1.07 1 97.94 188 SER A C 1
ATOM 1387 O O . SER A 1 188 ? -13.789 0.098 -0.679 1 97.94 188 SER A O 1
ATOM 1389 N N . GLY A 1 189 ? -12.43 -0.624 -2.34 1 98.38 189 GLY A N 1
ATOM 1390 C CA . GLY A 1 189 ? -13.484 -0.524 -3.342 1 98.38 189 GLY A CA 1
ATOM 1391 C C . GLY A 1 189 ? -14.664 -1.433 -3.061 1 98.38 189 GLY A C 1
ATOM 1392 O O . GLY A 1 189 ? -15.812 -1.01 -3.166 1 98.38 189 GLY A O 1
ATOM 1393 N N . ILE A 1 190 ? -14.391 -2.656 -2.688 1 98.81 190 ILE A N 1
ATOM 1394 C CA . ILE A 1 190 ? -15.422 -3.639 -2.369 1 98.81 190 ILE A CA 1
ATOM 1395 C C . ILE A 1 190 ? -16.281 -3.137 -1.205 1 98.81 190 ILE A C 1
ATOM 1397 O O . ILE A 1 190 ? -17.5 -3.139 -1.282 1 98.81 190 ILE A O 1
ATOM 1401 N N . LEU A 1 191 ? -15.602 -2.66 -0.156 1 98.69 191 LEU A N 1
ATOM 1402 C CA . LEU A 1 191 ? -16.297 -2.232 1.052 1 98.69 191 LEU A CA 1
ATOM 1403 C C . LEU A 1 191 ? -17.109 -0.97 0.79 1 98.69 191 LEU A C 1
ATOM 1405 O O . LEU A 1 191 ? -18.203 -0.795 1.356 1 98.69 191 LEU A O 1
ATOM 1409 N N . SER A 1 192 ? -16.609 -0.065 -0.063 1 98.06 192 SER A N 1
ATOM 1410 C CA . SER A 1 192 ? -17.375 1.112 -0.461 1 98.06 192 SER A CA 1
ATOM 1411 C C . SER A 1 192 ? -18.641 0.721 -1.206 1 98.06 192 SER A C 1
ATOM 1413 O O . SER A 1 192 ? -19.719 1.274 -0.949 1 98.06 192 SER A O 1
ATOM 1415 N N . ALA A 1 193 ? -18.484 -0.245 -2.129 1 97.81 193 ALA A N 1
ATOM 1416 C CA . ALA A 1 193 ? -19.625 -0.728 -2.887 1 97.81 193 ALA A CA 1
ATOM 1417 C C . ALA A 1 193 ? -20.656 -1.388 -1.97 1 97.81 193 ALA A C 1
ATOM 1419 O O . ALA A 1 193 ? -21.859 -1.206 -2.145 1 97.81 193 ALA A O 1
ATOM 1420 N N . LEU A 1 194 ? -20.188 -2.174 -0.976 1 98.06 194 LEU A N 1
ATOM 1421 C CA . LEU A 1 194 ? -21.078 -2.811 -0.008 1 98.06 194 LEU A CA 1
ATOM 1422 C C . LEU A 1 194 ? -21.812 -1.768 0.825 1 98.06 194 LEU A C 1
ATOM 1424 O O . LEU A 1 194 ? -22.984 -1.953 1.167 1 98.06 194 LEU A O 1
ATOM 1428 N N . TYR A 1 195 ? -21.141 -0.692 1.175 1 96.56 195 TYR A N 1
ATOM 1429 C CA . TYR A 1 195 ? -21.781 0.401 1.906 1 96.56 195 TYR A CA 1
ATOM 1430 C C . TYR A 1 195 ? -22.938 0.996 1.108 1 96.56 195 TYR A C 1
ATOM 1432 O O . TYR A 1 195 ? -24.031 1.189 1.641 1 96.56 195 TYR A O 1
ATOM 1440 N N . ALA A 1 196 ? -22.719 1.23 -0.168 1 95 196 ALA A N 1
ATOM 1441 C CA . ALA A 1 196 ? -23.75 1.801 -1.036 1 95 196 ALA A CA 1
ATOM 1442 C C . ALA A 1 196 ? -24.938 0.85 -1.184 1 95 196 ALA A C 1
ATOM 1444 O O . ALA A 1 196 ? -26.078 1.288 -1.281 1 95 196 ALA A O 1
ATOM 1445 N N . ARG A 1 197 ? -24.641 -0.435 -1.25 1 95.25 197 ARG A N 1
ATOM 1446 C CA . ARG A 1 197 ? -25.656 -1.47 -1.435 1 95.25 197 ARG A CA 1
ATOM 1447 C C . ARG A 1 197 ? -26.688 -1.423 -0.322 1 95.25 197 ARG A C 1
ATOM 1449 O O . ARG A 1 197 ? -27.859 -1.778 -0.536 1 95.25 197 ARG A O 1
ATOM 1456 N N . GLN A 1 198 ? -26.266 -0.979 0.797 1 91.56 198 GLN A N 1
ATOM 1457 C CA . GLN A 1 198 ? -27.188 -0.899 1.927 1 91.56 198 GLN A CA 1
ATOM 1458 C C . GLN A 1 198 ? -28.344 0.035 1.621 1 91.56 198 GLN A C 1
ATOM 1460 O O . GLN A 1 198 ? -29.484 -0.221 2.033 1 91.56 198 GLN A O 1
ATOM 1465 N N . ASP A 1 199 ? -28.109 1.02 0.896 1 90.56 199 ASP A N 1
ATOM 1466 C CA . ASP A 1 199 ? -29.141 2.004 0.561 1 90.56 199 ASP A CA 1
ATOM 1467 C C . ASP A 1 199 ? -29.828 1.649 -0.752 1 90.56 199 ASP A C 1
ATOM 1469 O O . ASP A 1 199 ? -31.047 1.799 -0.876 1 90.56 199 ASP A O 1
ATOM 1473 N N . THR A 1 200 ? -29.047 1.091 -1.694 1 90.81 200 THR A N 1
ATOM 1474 C CA . THR A 1 200 ? -29.562 0.925 -3.049 1 90.81 200 THR A CA 1
ATOM 1475 C C . THR A 1 200 ? -30.141 -0.475 -3.242 1 90.81 200 THR A C 1
ATOM 1477 O O . THR A 1 200 ? -30.938 -0.702 -4.148 1 90.81 200 THR A O 1
ATOM 1480 N N . GLY A 1 201 ? -29.625 -1.41 -2.42 1 93.75 201 GLY A N 1
ATOM 1481 C CA . GLY A 1 201 ? -29.984 -2.809 -2.604 1 93.75 201 GLY A CA 1
ATOM 1482 C C . GLY A 1 201 ? -29.281 -3.449 -3.789 1 93.75 201 GLY A C 1
ATOM 1483 O O . GLY A 1 201 ? -29.5 -4.625 -4.086 1 93.75 201 GLY A O 1
ATOM 1484 N N . ARG A 1 202 ? -28.422 -2.674 -4.422 1 94.94 202 ARG A N 1
ATOM 1485 C CA . ARG A 1 202 ? -27.766 -3.148 -5.633 1 94.94 202 ARG A CA 1
ATOM 1486 C C . ARG A 1 202 ? -26.25 -3.174 -5.457 1 94.94 202 ARG A C 1
ATOM 1488 O O . ARG A 1 202 ? -25.672 -2.26 -4.867 1 94.94 202 ARG A O 1
ATOM 1495 N N . GLY A 1 203 ? -25.641 -4.242 -5.941 1 96.19 203 GLY A N 1
ATOM 1496 C CA . GLY A 1 203 ? -24.188 -4.277 -6.008 1 96.19 203 GLY A CA 1
ATOM 1497 C C . GLY A 1 203 ? -23.625 -3.438 -7.137 1 96.19 203 GLY A C 1
ATOM 1498 O O . GLY A 1 203 ? -24.312 -2.572 -7.684 1 96.19 203 GLY A O 1
ATOM 1499 N N . GLN A 1 204 ? -22.344 -3.568 -7.379 1 95.38 204 GLN A N 1
ATOM 1500 C CA . GLN A 1 204 ? -21.688 -2.879 -8.477 1 95.38 204 GLN A CA 1
ATOM 1501 C C . GLN A 1 204 ? -20.344 -3.529 -8.812 1 95.38 204 GLN A C 1
ATOM 1503 O O . GLN A 1 204 ? -19.844 -4.363 -8.047 1 95.38 204 GLN A O 1
ATOM 1508 N N . LYS A 1 205 ? -19.906 -3.195 -9.961 1 97.25 205 LYS A N 1
ATOM 1509 C CA . LYS A 1 205 ? -18.578 -3.625 -10.367 1 97.25 205 LYS A CA 1
ATOM 1510 C C . LYS A 1 205 ? -17.516 -2.66 -9.859 1 97.25 205 LYS A C 1
ATOM 1512 O O . LYS A 1 205 ? -17.688 -1.441 -9.93 1 97.25 205 LYS A O 1
ATOM 1517 N N . VAL A 1 206 ? -16.484 -3.184 -9.297 1 98 206 VAL A N 1
ATOM 1518 C CA . VAL A 1 206 ? -15.312 -2.449 -8.852 1 98 206 VAL A CA 1
ATOM 1519 C C . VAL A 1 206 ? -14.102 -2.844 -9.703 1 98 206 VAL A C 1
ATOM 1521 O O . VAL A 1 206 ? -13.789 -4.027 -9.836 1 98 206 VAL A O 1
ATOM 1524 N N . ASP A 1 207 ? -13.43 -1.872 -10.297 1 97.25 207 ASP A N 1
ATOM 1525 C CA . ASP A 1 207 ? -12.219 -2.115 -11.078 1 97.25 207 ASP A CA 1
ATOM 1526 C C . ASP A 1 207 ? -11.008 -1.431 -10.445 1 97.25 207 ASP A C 1
ATOM 1528 O O . ASP A 1 207 ? -11.047 -0.235 -10.148 1 97.25 207 ASP A O 1
ATOM 1532 N N . VAL A 1 208 ? -10 -2.162 -10.203 1 98.25 208 VAL A N 1
ATOM 1533 C CA . VAL A 1 208 ? -8.703 -1.672 -9.75 1 98.25 208 VAL A CA 1
ATOM 1534 C C . VAL A 1 208 ? -7.59 -2.289 -10.594 1 98.25 208 VAL A C 1
ATOM 1536 O O . VAL A 1 208 ? -7.707 -3.432 -11.047 1 98.25 208 VAL A O 1
ATOM 1539 N N . SER A 1 209 ? -6.527 -1.547 -10.875 1 98.56 209 SER A N 1
ATOM 1540 C CA . SER A 1 209 ? -5.43 -2.08 -11.672 1 98.56 209 SER A CA 1
ATOM 1541 C C . SER A 1 209 ? -4.078 -1.758 -11.039 1 98.56 209 SER A C 1
ATOM 1543 O O . SER A 1 209 ? -3.967 -0.823 -10.242 1 98.56 209 SER A O 1
ATOM 1545 N N . LEU A 1 210 ? -3.088 -2.551 -11.43 1 98.62 210 LEU A N 1
ATOM 1546 C CA . LEU A 1 210 ? -1.725 -2.303 -10.969 1 98.62 210 LEU A CA 1
ATOM 1547 C C . LEU A 1 210 ? -1.246 -0.924 -11.406 1 98.62 210 LEU A C 1
ATOM 1549 O O . LEU A 1 210 ? -0.681 -0.174 -10.609 1 98.62 210 LEU A O 1
ATOM 1553 N N . MET A 1 211 ? -1.502 -0.576 -12.625 1 98.44 211 MET A N 1
ATOM 1554 C CA . MET A 1 211 ? -1.034 0.693 -13.172 1 98.44 211 MET A CA 1
ATOM 1555 C C . MET A 1 211 ? -1.642 1.871 -12.422 1 98.44 211 MET A C 1
ATOM 1557 O O . MET A 1 211 ? -0.919 2.752 -11.945 1 98.44 211 MET A O 1
ATOM 1561 N N . GLU A 1 212 ? -2.949 1.873 -12.305 1 98.44 212 GLU A N 1
ATOM 1562 C CA . GLU A 1 212 ? -3.627 3.008 -11.68 1 98.44 212 GLU A CA 1
ATOM 1563 C C . GLU A 1 212 ? -3.271 3.123 -10.203 1 98.44 212 GLU A C 1
ATOM 1565 O O . GLU A 1 212 ? -3.123 4.227 -9.68 1 98.44 212 GLU A O 1
ATOM 1570 N N . SER A 1 213 ? -3.146 1.991 -9.547 1 98.69 213 SER A N 1
ATOM 1571 C CA . SER A 1 213 ? -2.705 1.979 -8.156 1 98.69 213 SER A CA 1
ATOM 1572 C C . SER A 1 213 ? -1.306 2.568 -8.016 1 98.69 213 SER A C 1
ATOM 1574 O O . SER A 1 213 ? -1.048 3.357 -7.105 1 98.69 213 SER A O 1
ATOM 1576 N N . GLN A 1 214 ? -0.425 2.162 -8.906 1 98.69 214 GLN A N 1
ATOM 1577 C CA . GLN A 1 214 ? 0.964 2.605 -8.844 1 98.69 214 GLN A CA 1
ATOM 1578 C C . GLN A 1 214 ? 1.073 4.105 -9.102 1 98.69 214 GLN A C 1
ATOM 1580 O O . GLN A 1 214 ? 1.789 4.812 -8.383 1 98.69 214 GLN A O 1
ATOM 1585 N N . LEU A 1 215 ? 0.377 4.59 -10.086 1 98.69 215 LEU A N 1
ATOM 1586 C CA . LEU A 1 215 ? 0.43 6.008 -10.422 1 98.69 215 LEU A CA 1
ATOM 1587 C C . LEU A 1 215 ? -0.135 6.859 -9.289 1 98.69 215 LEU A C 1
ATOM 1589 O O . LEU A 1 215 ? 0.477 7.852 -8.891 1 98.69 215 LEU A O 1
ATOM 1593 N N . ALA A 1 216 ? -1.3 6.457 -8.781 1 98.5 216 ALA A N 1
ATOM 1594 C CA . ALA A 1 216 ? -1.888 7.18 -7.652 1 98.5 216 ALA A CA 1
ATOM 1595 C C . ALA A 1 216 ? -0.998 7.086 -6.418 1 98.5 216 ALA A C 1
ATOM 1597 O O . ALA A 1 216 ? -0.865 8.055 -5.664 1 98.5 216 ALA A O 1
ATOM 1598 N N . GLY A 1 217 ? -0.365 5.945 -6.234 1 98.5 217 GLY A N 1
ATOM 1599 C CA . GLY A 1 217 ? 0.45 5.668 -5.062 1 98.5 217 GLY A CA 1
ATOM 1600 C C . GLY A 1 217 ? 1.755 6.441 -5.047 1 98.5 217 GLY A C 1
ATOM 1601 O O . GLY A 1 217 ? 2.496 6.398 -4.062 1 98.5 217 GLY A O 1
ATOM 1602 N N . LEU A 1 218 ? 2.053 7.215 -6.125 1 98.56 218 LEU A N 1
ATOM 1603 C CA . LEU A 1 218 ? 3.248 8.055 -6.156 1 98.56 218 LEU A CA 1
ATOM 1604 C C . LEU A 1 218 ? 3.043 9.32 -5.332 1 98.56 218 LEU A C 1
ATOM 1606 O O . LEU A 1 218 ? 4.004 10.031 -5.027 1 98.56 218 LEU A O 1
ATOM 1610 N N . VAL A 1 219 ? 1.821 9.672 -4.988 1 97.5 219 VAL A N 1
ATOM 1611 C CA . VAL A 1 219 ? 1.348 10.695 -4.059 1 97.5 219 VAL A CA 1
ATOM 1612 C C . VAL A 1 219 ? 2.076 12.008 -4.32 1 97.5 219 VAL A C 1
ATOM 1614 O O . VAL A 1 219 ? 1.942 12.594 -5.398 1 97.5 219 VAL A O 1
ATOM 1617 N N . ASN A 1 220 ? 3.004 12.422 -3.422 1 96.81 220 ASN A N 1
ATOM 1618 C CA . ASN A 1 220 ? 3.648 13.727 -3.527 1 96.81 220 ASN A CA 1
ATOM 1619 C C . ASN A 1 220 ? 4.598 13.789 -4.723 1 96.81 220 ASN A C 1
ATOM 1621 O O . ASN A 1 220 ? 4.777 14.852 -5.32 1 96.81 220 ASN A O 1
ATOM 1625 N N . ILE A 1 221 ? 5.176 12.641 -5.098 1 97.44 221 ILE A N 1
ATOM 1626 C CA . ILE A 1 221 ? 6.074 12.609 -6.246 1 97.44 221 ILE A CA 1
ATOM 1627 C C . ILE A 1 221 ? 5.285 12.852 -7.527 1 97.44 221 ILE A C 1
ATOM 1629 O O . ILE A 1 221 ? 5.738 13.578 -8.414 1 97.44 221 ILE A O 1
ATOM 1633 N N . ALA A 1 222 ? 4.105 12.25 -7.609 1 98.25 222 ALA A N 1
ATOM 1634 C CA . ALA A 1 222 ? 3.23 12.484 -8.758 1 98.25 222 ALA A CA 1
ATOM 1635 C C . ALA A 1 222 ? 2.826 13.953 -8.852 1 98.25 222 ALA A C 1
ATOM 1637 O O . ALA A 1 222 ? 2.945 14.57 -9.906 1 98.25 222 ALA A O 1
ATOM 1638 N N . ALA A 1 223 ? 2.359 14.5 -7.73 1 97.62 223 ALA A N 1
ATOM 1639 C CA . ALA A 1 223 ? 1.891 15.883 -7.723 1 97.62 223 ALA A CA 1
ATOM 1640 C C . ALA A 1 223 ? 3.016 16.844 -8.094 1 97.62 223 ALA A C 1
ATOM 1642 O O . ALA A 1 223 ? 2.809 17.781 -8.875 1 97.62 223 ALA A O 1
ATOM 1643 N N . SER A 1 224 ? 4.18 16.625 -7.543 1 96.31 224 SER A N 1
ATOM 1644 C CA . SER A 1 224 ? 5.32 17.469 -7.848 1 96.31 224 SER A CA 1
ATOM 1645 C C . SER A 1 224 ? 5.711 17.375 -9.32 1 96.31 224 SER A C 1
ATOM 1647 O O . SER A 1 224 ? 6.031 18.391 -9.953 1 96.31 224 SER A O 1
ATOM 1649 N N . SER A 1 225 ? 5.672 16.203 -9.844 1 96.25 225 SER A N 1
ATOM 1650 C CA . SER A 1 225 ? 6.051 15.977 -11.234 1 96.25 225 SER A CA 1
ATOM 1651 C C . SER A 1 225 ? 5.035 16.594 -12.188 1 96.25 225 SER A C 1
ATOM 1653 O O . SER A 1 225 ? 5.41 17.203 -13.195 1 96.25 225 SER A O 1
ATOM 1655 N N . LEU A 1 226 ? 3.779 16.406 -11.891 1 97.12 226 LEU A N 1
ATOM 1656 C CA . LEU A 1 226 ? 2.701 16.844 -12.773 1 97.12 226 LEU A CA 1
ATOM 1657 C C . LEU A 1 226 ? 2.574 18.375 -12.758 1 97.12 226 LEU A C 1
ATOM 1659 O O . LEU A 1 226 ? 2.043 18.969 -13.695 1 97.12 226 LEU A O 1
ATOM 1663 N N . ASN A 1 227 ? 3.031 18.969 -11.648 1 96.62 227 ASN A N 1
ATOM 1664 C CA . ASN A 1 227 ? 2.91 20.422 -11.523 1 96.62 227 ASN A CA 1
ATOM 1665 C C . ASN A 1 227 ? 4.273 21.109 -11.602 1 96.62 227 ASN A C 1
ATOM 1667 O O . ASN A 1 227 ? 4.418 22.266 -11.195 1 96.62 227 ASN A O 1
ATOM 1671 N N . ALA A 1 228 ? 5.242 20.375 -12.039 1 90.88 228 ALA A N 1
ATOM 1672 C CA . ALA A 1 228 ? 6.598 20.906 -12.148 1 90.88 228 ALA A CA 1
ATOM 1673 C C . ALA A 1 228 ? 6.676 22 -13.211 1 90.88 228 ALA A C 1
ATOM 1675 O O . ALA A 1 228 ? 5.984 21.938 -14.227 1 90.88 228 ALA A O 1
ATOM 1676 N N . PRO A 1 229 ? 7.504 23 -12.938 1 87.12 229 PRO A N 1
ATOM 1677 C CA . PRO A 1 229 ? 7.707 23.984 -14 1 87.12 229 PRO A CA 1
ATOM 1678 C C . PRO A 1 229 ? 8.359 23.391 -15.242 1 87.12 229 PRO A C 1
ATOM 1680 O O . PRO A 1 229 ? 8.969 22.328 -15.18 1 87.12 229 PRO A O 1
ATOM 1683 N N . ALA A 1 230 ? 8.156 24.109 -16.312 1 83.44 230 ALA A N 1
ATOM 1684 C CA . ALA A 1 230 ? 8.781 23.672 -17.562 1 83.44 230 ALA A CA 1
ATOM 1685 C C . ALA A 1 230 ? 10.297 23.562 -17.406 1 83.44 230 ALA A C 1
ATOM 1687 O O . ALA A 1 230 ? 10.93 24.453 -16.828 1 83.44 230 ALA A O 1
ATOM 1688 N N . GLY A 1 231 ? 10.883 22.453 -17.781 1 83.56 231 GLY A N 1
ATOM 1689 C CA . GLY A 1 231 ? 12.32 22.266 -17.734 1 83.56 231 GLY A CA 1
ATOM 1690 C C . GLY A 1 231 ? 12.789 21.516 -16.5 1 83.56 231 GLY A C 1
ATOM 1691 O O . GLY A 1 231 ? 13.961 21.141 -16.391 1 83.56 231 GLY A O 1
ATOM 1692 N N . ALA A 1 232 ? 11.82 21.391 -15.594 1 86.75 232 ALA A N 1
ATOM 1693 C CA . ALA A 1 232 ? 12.195 20.625 -14.406 1 86.75 232 ALA A CA 1
ATOM 1694 C C . ALA A 1 232 ? 12.5 19.172 -14.773 1 86.75 232 ALA A C 1
ATOM 1696 O O . ALA A 1 232 ? 11.82 18.578 -15.609 1 86.75 232 ALA A O 1
ATOM 1697 N N . GLY A 1 233 ? 13.523 18.594 -14.305 1 86.56 233 GLY A N 1
ATOM 1698 C CA . GLY A 1 233 ? 13.859 17.203 -14.531 1 86.56 233 GLY A CA 1
ATOM 1699 C C . GLY A 1 233 ? 12.977 16.234 -13.75 1 86.56 233 GLY A C 1
ATOM 1700 O O . GLY A 1 233 ? 12.258 16.656 -12.836 1 86.56 233 GLY A O 1
ATOM 1701 N N . PRO A 1 234 ? 13.039 15.008 -14.109 1 92.12 234 PRO A N 1
ATOM 1702 C CA . PRO A 1 234 ? 12.266 14 -13.391 1 92.12 234 PRO A CA 1
ATOM 1703 C C . PRO A 1 234 ? 12.781 13.758 -11.969 1 92.12 234 PRO A C 1
ATOM 1705 O O . PRO A 1 234 ? 13.961 14.008 -11.688 1 92.12 234 PRO A O 1
ATOM 1708 N N . PRO A 1 235 ? 11.875 13.359 -11.078 1 92.62 235 PRO A N 1
ATOM 1709 C CA . PRO A 1 235 ? 12.375 12.922 -9.773 1 92.62 235 PRO A CA 1
ATOM 1710 C C . PRO A 1 235 ? 13.445 11.836 -9.891 1 92.62 235 PRO A C 1
ATOM 1712 O O . PRO A 1 235 ? 13.445 11.055 -10.844 1 92.62 235 PRO A O 1
ATOM 1715 N N . LYS A 1 236 ? 14.289 11.781 -8.93 1 92 236 LYS A N 1
ATOM 1716 C CA . LYS A 1 236 ? 15.422 10.859 -9.023 1 92 236 LYS A CA 1
ATOM 1717 C C . LYS A 1 236 ? 15.5 9.945 -7.797 1 92 236 LYS A C 1
ATOM 1719 O O . LYS A 1 236 ? 14.641 10.023 -6.914 1 92 236 LYS A O 1
ATOM 1724 N N . ARG A 1 237 ? 16.438 9.055 -7.801 1 94.06 237 ARG A N 1
ATOM 1725 C CA . ARG A 1 237 ? 16.75 8.164 -6.68 1 94.06 237 ARG A CA 1
ATOM 1726 C C . ARG A 1 237 ? 17.594 8.883 -5.637 1 94.06 237 ARG A C 1
ATOM 1728 O O . ARG A 1 237 ? 18.453 9.703 -5.98 1 94.06 237 ARG A O 1
ATOM 1735 N N . TRP A 1 238 ? 17.406 8.445 -4.332 1 94.44 238 TRP A N 1
ATOM 1736 C CA . TRP A 1 238 ? 18.141 9.133 -3.273 1 94.44 238 TRP A CA 1
ATOM 1737 C C . TRP A 1 238 ? 18.781 8.133 -2.312 1 94.44 238 TRP A C 1
ATOM 1739 O O . TRP A 1 238 ? 19.297 8.516 -1.264 1 94.44 238 TRP A O 1
ATOM 1749 N N . GLY A 1 239 ? 18.75 6.871 -2.703 1 95.19 239 GLY A N 1
ATOM 1750 C CA . GLY A 1 239 ? 19.156 5.887 -1.715 1 95.19 239 GLY A CA 1
ATOM 1751 C C . GLY A 1 239 ? 18.297 5.898 -0.464 1 95.19 239 GLY A C 1
ATOM 1752 O O . GLY A 1 239 ? 17.078 5.766 -0.543 1 95.19 239 GLY A O 1
ATOM 1753 N N . THR A 1 240 ? 18.953 6.191 0.66 1 96 240 THR A N 1
ATOM 1754 C CA . THR A 1 240 ? 18.188 6.281 1.895 1 96 240 THR A CA 1
ATOM 1755 C C . THR A 1 240 ? 17.984 7.738 2.301 1 96 240 THR A C 1
ATOM 1757 O O . THR A 1 240 ? 17.297 8.023 3.287 1 96 240 THR A O 1
ATOM 1760 N N . ALA A 1 241 ? 18.5 8.688 1.542 1 95.56 241 ALA A N 1
ATOM 1761 C CA . ALA A 1 241 ? 18.562 10.094 1.939 1 95.56 241 ALA A CA 1
ATOM 1762 C C . ALA A 1 241 ? 17.266 10.812 1.608 1 95.56 241 ALA A C 1
ATOM 1764 O O . ALA A 1 241 ? 16.609 10.492 0.61 1 95.56 241 ALA A O 1
ATOM 1765 N N . HIS A 1 242 ? 16.922 11.703 2.512 1 92.56 242 HIS A N 1
ATOM 1766 C CA . HIS A 1 242 ? 15.859 12.641 2.189 1 92.56 242 HIS A CA 1
ATOM 1767 C C . HIS A 1 242 ? 16.359 13.734 1.253 1 92.56 242 HIS A C 1
ATOM 1769 O O . HIS A 1 242 ? 17.453 14.273 1.446 1 92.56 242 HIS A O 1
ATOM 1775 N N . GLU A 1 243 ? 15.586 14.086 0.34 1 87.75 243 GLU A N 1
ATOM 1776 C CA . GLU A 1 243 ? 16.016 15.023 -0.696 1 87.75 243 GLU A CA 1
ATOM 1777 C C . GLU A 1 243 ? 16.234 16.422 -0.119 1 87.75 243 GLU A C 1
ATOM 1779 O O . GLU A 1 243 ? 17.219 17.078 -0.451 1 87.75 243 GLU A O 1
ATOM 1784 N N . SER A 1 244 ? 15.383 16.844 0.856 1 87.81 244 SER A N 1
ATOM 1785 C CA . SER A 1 244 ? 15.359 18.266 1.212 1 87.81 244 SER A CA 1
ATOM 1786 C C . SER A 1 244 ? 15.695 18.469 2.686 1 87.81 244 SER A C 1
ATOM 1788 O O . SER A 1 244 ? 15.641 19.594 3.189 1 87.81 244 SER A O 1
ATOM 1790 N N . ILE A 1 245 ? 15.891 17.422 3.367 1 91.19 245 ILE A N 1
ATOM 1791 C CA . ILE A 1 245 ? 16.281 17.5 4.77 1 91.19 245 ILE A CA 1
ATOM 1792 C C . ILE A 1 245 ? 17.609 16.781 4.984 1 91.19 245 ILE A C 1
ATOM 1794 O O . ILE A 1 245 ? 17.734 15.602 4.668 1 91.19 245 ILE A O 1
ATOM 1798 N N . VAL A 1 246 ? 18.578 17.531 5.535 1 94.81 246 VAL A N 1
ATOM 1799 C CA . VAL A 1 246 ? 19.906 16.969 5.754 1 94.81 246 VAL A CA 1
ATOM 1800 C C . VAL A 1 246 ? 20.391 17.312 7.164 1 94.81 246 VAL A C 1
ATOM 1802 O O . VAL A 1 246 ? 20.391 18.484 7.559 1 94.81 246 VAL A O 1
ATOM 1805 N N . PRO A 1 247 ? 20.734 16.297 8 1 96.31 247 PRO A N 1
ATOM 1806 C CA . PRO A 1 247 ? 20.781 14.867 7.652 1 96.31 247 PRO A CA 1
ATOM 1807 C C . PRO A 1 247 ? 19.453 14.156 7.879 1 96.31 247 PRO A C 1
ATOM 1809 O O . PRO A 1 247 ? 18.719 14.484 8.82 1 96.31 247 PRO A O 1
ATOM 1812 N N . TYR A 1 248 ? 19.078 13.297 7.07 1 96.19 248 TYR A N 1
ATOM 1813 C CA . TYR A 1 248 ? 17.953 12.367 7.207 1 96.19 248 TYR A CA 1
ATOM 1814 C C . TYR A 1 248 ? 18.141 11.156 6.305 1 96.19 248 TYR A C 1
ATOM 1816 O O . TYR A 1 248 ? 17.656 11.125 5.176 1 96.19 248 TYR A O 1
ATOM 1824 N N . GLN A 1 249 ? 18.844 10.133 6.809 1 97.25 249 GLN A N 1
ATOM 1825 C CA . GLN A 1 249 ? 19.219 8.961 6.039 1 97.25 249 GLN A CA 1
ATOM 1826 C C . GLN A 1 249 ? 19.812 7.879 6.941 1 97.25 249 GLN A C 1
ATOM 1828 O O . GLN A 1 249 ? 19.891 8.055 8.156 1 97.25 249 GLN A O 1
ATOM 1833 N N . ALA A 1 250 ? 20.109 6.773 6.336 1 96.62 250 ALA A N 1
ATOM 1834 C CA . ALA A 1 250 ? 20.812 5.699 7.043 1 96.62 250 ALA A CA 1
ATOM 1835 C C . ALA A 1 250 ? 22.312 5.941 7.07 1 96.62 250 ALA A C 1
ATOM 1837 O O . ALA A 1 250 ? 22.891 6.383 6.078 1 96.62 250 ALA A O 1
ATOM 1838 N N . PHE A 1 251 ? 22.938 5.715 8.211 1 96.69 251 PHE A N 1
ATOM 1839 C CA . PHE A 1 251 ? 24.391 5.82 8.383 1 96.69 251 PHE A CA 1
ATOM 1840 C C . PHE A 1 251 ? 24.984 4.473 8.766 1 96.69 251 PHE A C 1
ATOM 1842 O O . PHE A 1 251 ? 24.453 3.779 9.633 1 96.69 251 PHE A O 1
ATOM 1849 N N . PRO A 1 252 ? 26.047 4.082 8.062 1 95.19 252 PRO A N 1
ATOM 1850 C CA . PRO A 1 252 ? 26.734 2.857 8.469 1 95.19 252 PRO A CA 1
ATOM 1851 C C . PRO A 1 252 ? 27.422 2.986 9.828 1 95.19 252 PRO A C 1
ATOM 1853 O O . PRO A 1 252 ? 28.031 4.02 10.117 1 95.19 252 PRO A O 1
ATOM 1856 N N . CYS A 1 253 ? 27.25 1.983 10.609 1 95.69 253 CYS A N 1
ATOM 1857 C CA . CYS A 1 253 ? 27.875 1.929 11.93 1 95.69 253 CYS A CA 1
ATOM 1858 C C . CYS A 1 253 ? 29.047 0.967 11.93 1 95.69 253 CYS A C 1
ATOM 1860 O O . CYS A 1 253 ? 29.344 0.332 10.914 1 95.69 253 CYS A O 1
ATOM 1862 N N . LYS A 1 254 ? 29.688 0.965 13.07 1 92.44 254 LYS A N 1
ATOM 1863 C CA . LYS A 1 254 ? 30.828 0.062 13.234 1 92.44 254 LYS A CA 1
ATOM 1864 C C . LYS A 1 254 ? 30.391 -1.396 13.156 1 92.44 254 LYS A C 1
ATOM 1866 O O . LYS A 1 254 ? 29.375 -1.778 13.766 1 92.44 254 LYS A O 1
ATOM 1871 N N . ARG A 1 255 ? 31.156 -2.111 12.398 1 83.12 255 ARG A N 1
ATOM 1872 C CA . ARG A 1 255 ? 30.859 -3.527 12.242 1 83.12 255 ARG A CA 1
ATOM 1873 C C . ARG A 1 255 ? 31.219 -4.312 13.5 1 83.12 255 ARG A C 1
ATOM 1875 O O . ARG A 1 255 ? 32.25 -4.066 14.109 1 83.12 255 ARG A O 1
ATOM 1882 N N . ASP A 1 256 ? 30.172 -5 13.914 1 66.81 256 ASP A N 1
ATOM 1883 C CA . ASP A 1 256 ? 30.5 -5.906 15.016 1 66.81 256 ASP A CA 1
ATOM 1884 C C . ASP A 1 256 ? 31.297 -7.109 14.508 1 66.81 256 ASP A C 1
ATOM 1886 O O . ASP A 1 256 ? 30.75 -7.961 13.797 1 66.81 256 ASP A O 1
ATOM 1890 N N . GLU A 1 257 ? 32.562 -7.031 14.547 1 60.56 257 GLU A N 1
ATOM 1891 C CA . GLU A 1 257 ? 33.469 -8.078 14.07 1 60.56 257 GLU A CA 1
ATOM 1892 C C . GLU A 1 257 ? 33.125 -9.43 14.664 1 60.56 257 GLU A C 1
ATOM 1894 O O . GLU A 1 257 ? 33.594 -10.469 14.195 1 60.56 257 GLU A O 1
ATOM 1899 N N . SER A 1 258 ? 32.438 -9.508 15.805 1 52.75 258 SER A N 1
ATOM 1900 C CA . SER A 1 258 ? 32.125 -10.797 16.422 1 52.75 258 SER A CA 1
ATOM 1901 C C . SER A 1 258 ? 31.078 -11.57 15.648 1 52.75 258 SER A C 1
ATOM 1903 O O . SER A 1 258 ? 30.906 -12.773 15.852 1 52.75 258 SER A O 1
ATOM 1905 N N . VAL A 1 259 ? 30.266 -10.922 14.938 1 49.91 259 VAL A N 1
ATOM 1906 C CA . VAL A 1 259 ? 29.219 -11.641 14.227 1 49.91 259 VAL A CA 1
ATOM 1907 C C . VAL A 1 259 ? 29.719 -12.086 12.859 1 49.91 259 VAL A C 1
ATOM 1909 O O . VAL A 1 259 ? 30.359 -11.305 12.141 1 49.91 259 VAL A O 1
ATOM 1912 N N . ASN A 1 260 ? 30 -13.391 12.719 1 44.59 260 ASN A N 1
ATOM 1913 C CA . ASN A 1 260 ? 30.422 -14 11.461 1 44.59 260 ASN A CA 1
ATOM 1914 C C . ASN A 1 260 ? 29.672 -13.406 10.273 1 44.59 260 ASN A C 1
ATOM 1916 O O . ASN A 1 260 ? 28.469 -13.648 10.109 1 44.59 260 ASN A O 1
ATOM 1920 N N . HIS A 1 261 ? 29.984 -12.273 9.992 1 47.78 261 HIS A N 1
ATOM 1921 C CA . HIS A 1 261 ? 29.312 -11.641 8.867 1 47.78 261 HIS A CA 1
ATOM 1922 C C . HIS A 1 261 ? 29.562 -12.406 7.574 1 47.78 261 HIS A C 1
ATOM 1924 O O . HIS A 1 261 ? 30.656 -12.906 7.352 1 47.78 261 HIS A O 1
ATOM 1930 N N . SER A 1 262 ? 28.641 -12.984 7.078 1 42.84 262 SER A N 1
ATOM 1931 C CA . SER A 1 262 ? 28.766 -13.602 5.762 1 42.84 262 SER A CA 1
ATOM 1932 C C . SER A 1 262 ? 29.719 -12.812 4.875 1 42.84 262 SER A C 1
ATOM 1934 O O . SER A 1 262 ? 29.969 -11.633 5.117 1 42.84 262 SER A O 1
ATOM 1936 N N . THR A 1 263 ? 30.516 -13.461 3.98 1 41.69 263 THR A N 1
ATOM 1937 C CA . THR A 1 263 ? 31.516 -13.094 2.992 1 41.69 263 THR A CA 1
ATOM 1938 C C . THR A 1 263 ? 31.109 -11.828 2.238 1 41.69 263 THR A C 1
ATOM 1940 O O . THR A 1 263 ? 31.828 -11.359 1.359 1 41.69 263 THR A O 1
ATOM 1943 N N . SER A 1 264 ? 29.922 -11.391 2.33 1 48.03 264 SER A N 1
ATOM 1944 C CA . SER A 1 264 ? 29.625 -10.32 1.386 1 48.03 264 SER A CA 1
ATOM 1945 C C . SER A 1 264 ? 30.203 -8.992 1.865 1 48.03 264 SER A C 1
ATOM 1947 O O . SER A 1 264 ? 30.125 -8.664 3.051 1 48.03 264 SER A O 1
ATOM 1949 N N . ALA A 1 265 ? 31.047 -8.312 1.132 1 48.09 265 ALA A N 1
ATOM 1950 C CA . ALA A 1 265 ? 31.672 -6.996 1.285 1 48.09 265 ALA A CA 1
ATOM 1951 C C . ALA A 1 265 ? 30.625 -5.945 1.676 1 48.09 265 ALA A C 1
ATOM 1953 O O . ALA A 1 265 ? 30.969 -4.914 2.256 1 48.09 265 ALA A O 1
ATOM 1954 N N . ALA A 1 266 ? 29.406 -6.074 1.399 1 54.97 266 ALA A N 1
ATOM 1955 C CA . ALA A 1 266 ? 28.438 -5.004 1.656 1 54.97 266 ALA A CA 1
ATOM 1956 C C . ALA A 1 266 ? 27.891 -5.086 3.08 1 54.97 266 ALA A C 1
ATOM 1958 O O . ALA A 1 266 ? 27.625 -6.176 3.586 1 54.97 266 ALA A O 1
ATOM 1959 N N . ALA A 1 267 ? 27.938 -3.945 3.816 1 59.88 267 ALA A N 1
ATOM 1960 C CA . ALA A 1 267 ? 27.422 -3.84 5.18 1 59.88 267 ALA A CA 1
ATOM 1961 C C . ALA A 1 267 ? 26.031 -4.445 5.289 1 59.88 267 ALA A C 1
ATOM 1963 O O . ALA A 1 267 ? 25.188 -4.254 4.402 1 59.88 267 ALA A O 1
ATOM 1964 N N . ALA A 1 268 ? 25.906 -5.359 6.332 1 75.5 268 ALA A N 1
ATOM 1965 C CA . ALA A 1 268 ? 24.609 -5.957 6.637 1 75.5 268 ALA A CA 1
ATOM 1966 C C . ALA A 1 268 ? 23.625 -4.902 7.145 1 75.5 268 ALA A C 1
ATOM 1968 O O . ALA A 1 268 ? 24.031 -3.898 7.734 1 75.5 268 ALA A O 1
ATOM 1969 N N . PRO A 1 269 ? 22.391 -4.988 6.73 1 73.31 269 PRO A N 1
ATOM 1970 C CA . PRO A 1 269 ? 21.391 -4.043 7.211 1 73.31 269 PRO A CA 1
ATOM 1971 C C . PRO A 1 269 ? 21.5 -3.775 8.711 1 73.31 269 PRO A C 1
ATOM 1973 O O . PRO A 1 269 ? 21.156 -2.68 9.172 1 73.31 269 PRO A O 1
ATOM 1976 N N . THR A 1 270 ? 22.125 -4.641 9.328 1 76.88 270 THR A N 1
ATOM 1977 C CA . THR A 1 270 ? 22.219 -4.551 10.781 1 76.88 270 THR A CA 1
ATOM 1978 C C . THR A 1 270 ? 23.359 -3.613 11.188 1 76.88 270 THR A C 1
ATOM 1980 O O . THR A 1 270 ? 23.578 -3.375 12.375 1 76.88 270 THR A O 1
ATOM 1983 N N . GLU A 1 271 ? 23.875 -3.084 10.219 1 88.75 271 GLU A N 1
ATOM 1984 C CA . GLU A 1 271 ? 25.016 -2.209 10.5 1 88.75 271 GLU A CA 1
ATOM 1985 C C . GLU A 1 271 ? 24.672 -0.75 10.219 1 88.75 271 GLU A C 1
ATOM 1987 O O . GLU A 1 271 ? 25.562 0.099 10.133 1 88.75 271 GLU A O 1
ATOM 1992 N N . PHE A 1 272 ? 23.438 -0.506 10.039 1 95.5 272 PHE A N 1
ATOM 1993 C CA . PHE A 1 272 ? 23.016 0.855 9.734 1 95.5 272 PHE A CA 1
ATOM 1994 C C . PHE A 1 272 ? 22.078 1.387 10.82 1 95.5 272 PHE A C 1
ATOM 1996 O O . PHE A 1 272 ? 21.359 0.619 11.453 1 95.5 272 PHE A O 1
ATOM 2003 N N . ILE A 1 273 ? 22.125 2.699 11.016 1 96.62 273 ILE A N 1
ATOM 2004 C CA . ILE A 1 273 ? 21.141 3.418 11.828 1 96.62 273 ILE A CA 1
ATOM 2005 C C . ILE A 1 273 ? 20.531 4.555 11.016 1 96.62 273 ILE A C 1
ATOM 2007 O O . ILE A 1 273 ? 21.234 5.219 10.242 1 96.62 273 ILE A O 1
ATOM 2011 N N . LEU A 1 274 ? 19.266 4.699 11.102 1 97.25 274 LEU A N 1
ATOM 2012 C CA . LEU A 1 274 ? 18.562 5.828 10.492 1 97.25 274 LEU A CA 1
ATOM 2013 C C . LEU A 1 274 ? 18.484 7.008 11.453 1 97.25 274 LEU A C 1
ATOM 2015 O O . LEU A 1 274 ? 18.078 6.848 12.609 1 97.25 274 LEU A O 1
ATOM 2019 N N . VAL A 1 275 ? 18.875 8.195 10.953 1 96.81 275 VAL A N 1
ATOM 2020 C CA . VAL A 1 275 ? 18.828 9.398 11.773 1 96.81 275 VAL A CA 1
ATOM 2021 C C . VAL A 1 275 ? 18.391 10.586 10.93 1 96.81 275 VAL A C 1
ATOM 2023 O O . VAL A 1 275 ? 18.859 10.773 9.805 1 96.81 275 VAL A O 1
ATOM 2026 N N . GLY A 1 276 ? 17.438 11.312 11.445 1 94.56 276 GLY A N 1
ATOM 2027 C CA . GLY A 1 276 ? 17 12.539 10.789 1 94.56 276 GLY A CA 1
ATOM 2028 C C . GLY A 1 276 ? 16.938 13.727 11.734 1 94.56 276 GLY A C 1
ATOM 2029 O O . GLY A 1 276 ? 16.438 13.617 12.852 1 94.56 276 GLY A O 1
ATOM 2030 N N . ALA A 1 277 ? 17.531 14.812 11.328 1 92.88 277 ALA A N 1
ATOM 2031 C CA . ALA A 1 277 ? 17.328 16.109 11.984 1 92.88 277 ALA A CA 1
ATOM 2032 C C . ALA A 1 277 ? 16.344 16.969 11.211 1 92.88 277 ALA A C 1
ATOM 2034 O O . ALA A 1 277 ? 16.719 17.688 10.289 1 92.88 277 ALA A O 1
ATOM 2035 N N . GLY A 1 278 ? 15.094 16.984 11.594 1 86.56 278 GLY A N 1
ATOM 2036 C CA . GLY A 1 278 ? 14 17.578 10.852 1 86.56 278 GLY A CA 1
ATOM 2037 C C . GLY A 1 278 ? 14.031 19.094 10.844 1 86.56 278 GLY A C 1
ATOM 2038 O O . GLY A 1 278 ? 13.359 19.719 10.023 1 86.56 278 GLY A O 1
ATOM 2039 N N . ASN A 1 279 ? 14.789 19.719 11.797 1 88.31 279 ASN A N 1
ATOM 2040 C CA . ASN A 1 279 ? 14.938 21.172 11.852 1 88.31 279 ASN A CA 1
ATOM 2041 C C . ASN A 1 279 ? 16.297 21.578 12.422 1 88.31 279 ASN A C 1
ATOM 2043 O O . ASN A 1 279 ? 17.094 20.719 12.82 1 88.31 279 ASN A O 1
ATOM 2047 N N . ASP A 1 280 ? 16.531 22.844 12.391 1 94.25 280 ASP A N 1
ATOM 2048 C CA . ASP A 1 280 ? 17.844 23.344 12.781 1 94.25 280 ASP A CA 1
ATOM 2049 C C . ASP A 1 280 ? 18.125 23.047 14.25 1 94.25 280 ASP A C 1
ATOM 2051 O O . ASP A 1 280 ? 19.266 22.719 14.617 1 94.25 280 ASP A O 1
ATOM 2055 N N . GLN A 1 281 ? 17.141 23.109 15.102 1 94 281 GLN A N 1
ATOM 2056 C CA . GLN A 1 281 ? 17.328 22.828 16.516 1 94 281 GLN A CA 1
ATOM 2057 C C . GLN A 1 281 ? 17.734 21.375 16.734 1 94 281 GLN A C 1
ATOM 2059 O O . GLN A 1 281 ? 18.641 21.078 17.531 1 94 281 GLN A O 1
ATOM 2064 N N . GLN A 1 282 ? 17.109 20.5 16.031 1 94.31 282 GLN A N 1
ATOM 2065 C CA . GLN A 1 282 ? 17.438 19.078 16.125 1 94.31 282 GLN A CA 1
ATOM 2066 C C . GLN A 1 282 ? 18.844 18.812 15.609 1 94.31 282 GLN A C 1
ATOM 2068 O O . GLN A 1 282 ? 19.562 17.969 16.156 1 94.31 282 GLN A O 1
ATOM 2073 N N . PHE A 1 283 ? 19.25 19.578 14.594 1 96.62 283 PHE A N 1
ATOM 2074 C CA . PHE A 1 283 ? 20.609 19.391 14.062 1 96.62 283 PHE A CA 1
ATOM 2075 C C . PHE A 1 283 ? 21.641 19.812 15.094 1 96.62 283 PHE A C 1
ATOM 2077 O O . PHE A 1 283 ? 22.641 19.109 15.289 1 96.62 283 PHE A O 1
ATOM 2084 N N . VAL A 1 284 ? 21.375 20.875 15.68 1 97.12 284 VAL A N 1
ATOM 2085 C CA . VAL A 1 284 ? 22.266 21.344 16.734 1 97.12 284 VAL A CA 1
ATOM 2086 C C . VAL A 1 284 ? 22.375 20.281 17.828 1 97.12 284 VAL A C 1
ATOM 2088 O O . VAL A 1 284 ? 23.469 19.953 18.281 1 97.12 284 VAL A O 1
ATOM 2091 N N . GLN A 1 285 ? 21.234 19.781 18.234 1 96.38 285 GLN A N 1
ATOM 2092 C CA . GLN A 1 285 ? 21.203 18.75 19.266 1 96.38 285 GLN A CA 1
ATOM 2093 C C . GLN A 1 285 ? 21.969 17.5 18.828 1 96.38 285 GLN A C 1
ATOM 2095 O O . GLN A 1 285 ? 22.719 16.922 19.609 1 96.38 285 GLN A O 1
ATOM 2100 N N . LEU A 1 286 ? 21.75 17.094 17.578 1 97.06 286 LEU A N 1
ATOM 2101 C CA . LEU A 1 286 ? 22.453 15.938 17.047 1 97.06 286 LEU A CA 1
ATOM 2102 C C . LEU A 1 286 ? 23.953 16.156 17.078 1 97.06 286 LEU A C 1
ATOM 2104 O O . LEU A 1 286 ? 24.703 15.266 17.5 1 97.06 286 LEU A O 1
ATOM 2108 N N . CYS A 1 287 ? 24.422 17.281 16.656 1 97.5 287 CYS A N 1
ATOM 2109 C CA . CYS A 1 287 ? 25.844 17.594 16.641 1 97.5 287 CYS A CA 1
ATOM 2110 C C . CYS A 1 287 ? 26.422 17.516 18.047 1 97.5 287 CYS A C 1
ATOM 2112 O O . CYS A 1 287 ? 27.531 17.016 18.25 1 97.5 287 CYS A O 1
ATOM 2114 N N . CYS A 1 288 ? 25.656 18.016 18.984 1 97.12 288 CYS A N 1
ATOM 2115 C CA . CYS A 1 288 ? 26.109 17.969 20.375 1 97.12 288 CYS A CA 1
ATOM 2116 C C . CYS A 1 288 ? 26.266 16.531 20.844 1 97.12 288 CYS A C 1
ATOM 2118 O O . CYS A 1 288 ? 27.281 16.172 21.438 1 97.12 288 CYS A O 1
ATOM 2120 N N . ILE A 1 289 ? 25.312 15.719 20.594 1 96.81 289 ILE A N 1
ATOM 2121 C CA . ILE A 1 289 ? 25.328 14.312 21 1 96.81 289 ILE A CA 1
ATOM 2122 C C . ILE A 1 289 ? 26.5 13.594 20.328 1 96.81 289 ILE A C 1
ATOM 2124 O O . ILE A 1 289 ? 27.125 12.719 20.953 1 96.81 289 ILE A O 1
ATOM 2128 N N . LEU A 1 290 ? 26.812 14.023 19.078 1 96.94 290 LEU A N 1
ATOM 2129 C CA .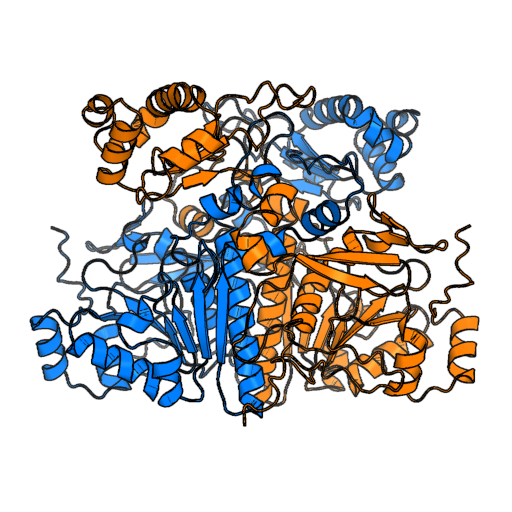 LEU A 1 290 ? 27.859 13.359 18.297 1 96.94 290 LEU A CA 1
ATOM 2130 C C . LEU A 1 290 ? 29.234 13.898 18.672 1 96.94 290 LEU A C 1
ATOM 2132 O O . LEU A 1 290 ? 30.25 13.398 18.188 1 96.94 290 LEU A O 1
ATOM 2136 N N . GLY A 1 291 ? 29.297 14.953 19.484 1 96.31 291 GLY A N 1
ATOM 2137 C CA . GLY A 1 291 ? 30.547 15.484 19.984 1 96.31 291 GLY A CA 1
ATOM 2138 C C . GLY A 1 291 ? 31.203 16.484 19.062 1 96.31 291 GLY A C 1
ATOM 2139 O O . GLY A 1 291 ? 32.406 16.688 19.094 1 96.31 291 GLY A O 1
ATOM 2140 N N . VAL A 1 292 ? 30.406 16.984 18.188 1 97.38 292 VAL A N 1
ATOM 2141 C CA . VAL A 1 292 ? 30.953 17.969 17.25 1 97.38 292 VAL A CA 1
ATOM 2142 C C . VAL A 1 292 ? 30.078 19.219 17.25 1 97.38 292 VAL A C 1
ATOM 2144 O O . VAL A 1 292 ? 29.641 19.688 16.203 1 97.38 292 VAL A O 1
ATOM 2147 N N . PRO A 1 293 ? 29.844 19.859 18.344 1 96.94 293 PRO A N 1
ATOM 2148 C CA . PRO A 1 293 ? 28.938 21 18.438 1 96.94 293 PRO A CA 1
ATOM 2149 C C . PRO A 1 293 ? 29.328 22.156 17.5 1 96.94 293 PRO A C 1
ATOM 2151 O O . PRO A 1 293 ? 28.469 22.906 17.062 1 96.94 293 PRO A O 1
ATOM 2154 N N . ASP A 1 294 ? 30.594 22.266 17.141 1 97 294 ASP A N 1
ATOM 2155 C CA . ASP A 1 294 ? 31.062 23.375 16.312 1 97 294 ASP A CA 1
ATOM 2156 C C . ASP A 1 294 ? 30.547 23.234 14.875 1 97 294 ASP A C 1
ATOM 2158 O O . ASP A 1 294 ? 30.438 24.234 14.156 1 97 294 ASP A O 1
ATOM 2162 N N . VAL A 1 295 ? 30.312 22.062 14.461 1 97.69 295 VAL A N 1
ATOM 2163 C CA . VAL A 1 295 ? 29.797 21.797 13.109 1 97.69 295 VAL A CA 1
ATOM 2164 C C . VAL A 1 295 ? 28.469 22.516 12.914 1 97.69 295 VAL A C 1
ATOM 2166 O O . VAL A 1 295 ? 28.188 23.031 11.828 1 97.69 295 VAL A O 1
ATOM 2169 N N . ALA A 1 296 ? 27.625 22.609 14.008 1 96.31 296 ALA A N 1
ATOM 2170 C CA . ALA A 1 296 ? 26.328 23.25 13.938 1 96.31 296 ALA A CA 1
ATOM 2171 C C . ALA A 1 296 ? 26.469 24.766 13.719 1 96.31 296 ALA A C 1
ATOM 2173 O O . ALA A 1 296 ? 25.531 25.422 13.266 1 96.31 296 ALA A O 1
ATOM 2174 N N . ASN A 1 297 ? 27.688 25.25 14.023 1 95.38 297 ASN A N 1
ATOM 2175 C CA . ASN A 1 297 ? 27.922 26.688 13.891 1 95.38 297 ASN A CA 1
ATOM 2176 C C . ASN A 1 297 ? 28.609 27.016 12.562 1 95.38 297 ASN A C 1
ATOM 2178 O O . ASN A 1 297 ? 28.734 28.188 12.211 1 95.38 297 ASN A O 1
ATOM 2182 N N . ASP A 1 298 ? 29.031 26.031 11.875 1 97.19 298 ASP A N 1
ATOM 2183 C CA . ASP A 1 298 ? 29.609 26.234 10.547 1 97.19 298 ASP A CA 1
ATOM 2184 C C . ASP A 1 298 ? 28.578 26.812 9.578 1 97.19 298 ASP A C 1
ATOM 2186 O O . ASP A 1 298 ? 27.453 26.312 9.477 1 97.19 298 ASP A O 1
ATOM 2190 N N . GLU A 1 299 ? 28.953 27.797 8.859 1 96.81 299 GLU A N 1
ATOM 2191 C CA . GLU A 1 299 ? 28.047 28.469 7.926 1 96.81 299 GLU A CA 1
ATOM 2192 C C . GLU A 1 299 ? 27.5 27.5 6.891 1 96.81 299 GLU A C 1
ATOM 2194 O O . GLU A 1 299 ? 26.375 27.672 6.398 1 96.81 299 GLU A O 1
ATOM 2199 N N . ARG A 1 300 ? 28.297 26.531 6.641 1 95.62 300 ARG A N 1
ATOM 2200 C CA . ARG A 1 300 ? 27.906 25.547 5.637 1 95.62 300 ARG A CA 1
ATOM 2201 C C . ARG A 1 300 ? 26.75 24.688 6.141 1 95.62 300 ARG A C 1
ATOM 2203 O O . ARG A 1 300 ? 26.047 24.062 5.344 1 95.62 300 ARG A O 1
ATOM 2210 N N . TYR A 1 301 ? 26.484 24.688 7.48 1 97.88 301 TYR A N 1
ATOM 2211 C CA . TYR A 1 301 ? 25.562 23.688 7.996 1 97.88 301 TYR A CA 1
ATOM 2212 C C . TYR A 1 301 ? 24.547 24.297 8.945 1 97.88 301 TYR A C 1
ATOM 2214 O O . TYR A 1 301 ? 23.703 23.594 9.508 1 97.88 301 TYR A O 1
ATOM 2222 N N . ARG A 1 302 ? 24.516 25.547 9.047 1 95.88 302 ARG A N 1
ATOM 2223 C CA . ARG A 1 302 ? 23.734 26.234 10.07 1 95.88 302 ARG A CA 1
ATOM 2224 C C . ARG A 1 302 ? 22.234 26.078 9.797 1 95.88 30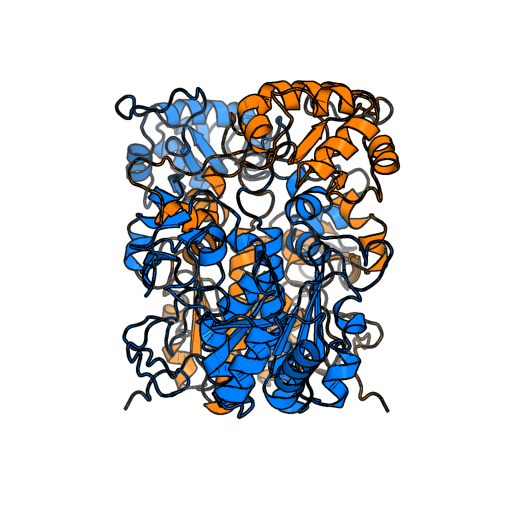2 ARG A C 1
ATOM 2226 O O . ARG A 1 302 ? 21.438 25.938 10.734 1 95.88 302 ARG A O 1
ATOM 2233 N N . SER A 1 303 ? 21.906 26.203 8.555 1 94.94 303 SER A N 1
ATOM 2234 C CA . SER A 1 303 ? 20.5 26.047 8.164 1 94.94 303 SER A CA 1
ATOM 2235 C C . SER A 1 303 ? 20.297 24.797 7.316 1 94.94 303 SER A C 1
ATOM 2237 O O . SER A 1 303 ? 21.234 24.312 6.688 1 94.94 303 SER A O 1
ATOM 2239 N N . ASN A 1 304 ? 19.109 24.266 7.344 1 93.69 304 ASN A N 1
ATOM 2240 C CA . ASN A 1 304 ? 18.812 23.125 6.496 1 93.69 304 ASN A CA 1
ATOM 2241 C C . ASN A 1 304 ? 19.141 23.406 5.035 1 93.69 304 ASN A C 1
ATOM 2243 O O . ASN A 1 304 ? 19.719 22.562 4.348 1 93.69 304 ASN A O 1
ATOM 2247 N N . ALA A 1 305 ? 18.781 24.609 4.629 1 91.88 305 ALA A N 1
ATOM 2248 C CA . ALA A 1 305 ? 19.047 24.969 3.242 1 91.88 305 ALA A CA 1
ATOM 2249 C C . ALA A 1 305 ? 20.547 24.891 2.938 1 91.88 305 ALA A C 1
ATOM 2251 O O . ALA A 1 305 ? 20.938 24.375 1.886 1 91.88 305 ALA A O 1
ATOM 2252 N N . SER A 1 306 ? 21.297 25.328 3.85 1 95.75 306 SER A N 1
ATOM 2253 C CA . SER A 1 306 ? 22.75 25.281 3.686 1 95.75 306 SER A CA 1
ATOM 2254 C C . SER A 1 306 ? 23.266 23.859 3.736 1 95.75 306 SER A C 1
ATOM 2256 O O . SER A 1 306 ? 24.172 23.484 2.992 1 95.75 306 SER A O 1
ATOM 2258 N N . ARG A 1 307 ? 22.641 23.047 4.57 1 96.75 307 ARG A N 1
ATOM 2259 C CA . ARG A 1 307 ? 23.047 21.641 4.68 1 96.75 307 ARG A CA 1
ATOM 2260 C C . ARG A 1 307 ? 22.703 20.875 3.412 1 96.75 307 ARG A C 1
ATOM 2262 O O . ARG A 1 307 ? 23.469 20.016 2.973 1 96.75 307 ARG A O 1
ATOM 2269 N N . VAL A 1 308 ? 21.609 21.188 2.812 1 94.19 308 VAL A N 1
ATOM 2270 C CA . VAL A 1 308 ? 21.219 20.562 1.557 1 94.19 308 VAL A CA 1
ATOM 2271 C C . VAL A 1 308 ? 22.234 20.891 0.472 1 94.19 308 VAL A C 1
ATOM 2273 O O . VAL A 1 308 ? 22.656 20 -0.281 1 94.19 308 VAL A O 1
ATOM 2276 N N . LYS A 1 309 ? 22.656 22.109 0.461 1 95.25 309 LYS A N 1
ATOM 2277 C CA . LYS A 1 309 ? 23.625 22.547 -0.529 1 95.25 309 LYS A CA 1
ATOM 2278 C C . LYS A 1 309 ? 24.969 21.859 -0.321 1 95.25 309 LYS A C 1
ATOM 2280 O O . LYS A 1 309 ? 25.703 21.609 -1.283 1 95.25 309 LYS A O 1
ATOM 2285 N N . HIS A 1 310 ? 25.266 21.594 0.895 1 97.31 310 HIS A N 1
ATOM 2286 C CA . HIS A 1 310 ? 26.578 21.031 1.231 1 97.31 310 HIS A CA 1
ATOM 2287 C C . HIS A 1 310 ? 26.438 19.609 1.777 1 97.31 310 HIS A C 1
ATOM 2289 O O . HIS A 1 310 ? 27.172 19.219 2.678 1 97.31 310 HIS A O 1
ATOM 2295 N N . ARG A 1 311 ? 25.438 18.875 1.328 1 96.56 311 ARG A N 1
ATOM 2296 C CA . ARG A 1 311 ? 25.062 17.562 1.855 1 96.56 311 ARG A CA 1
ATOM 2297 C C . ARG A 1 311 ? 26.25 16.594 1.797 1 96.56 311 ARG A C 1
ATOM 2299 O O . ARG A 1 311 ? 26.469 15.828 2.734 1 96.56 311 ARG A O 1
ATOM 2306 N N . HIS A 1 312 ? 27.016 16.578 0.706 1 95.88 312 HIS A N 1
ATOM 2307 C CA . HIS A 1 312 ? 28.062 15.578 0.515 1 95.88 312 HIS A CA 1
ATOM 2308 C C . HIS A 1 312 ? 29.141 15.695 1.587 1 95.88 312 HIS A C 1
ATOM 2310 O O . HIS A 1 312 ? 29.531 14.688 2.195 1 95.88 312 HIS A O 1
ATOM 2316 N N . SER A 1 313 ? 29.562 16.859 1.817 1 97.44 313 SER A N 1
ATOM 2317 C CA . SER A 1 313 ? 30.609 17.078 2.818 1 97.44 313 SER A CA 1
ATOM 2318 C C . SER A 1 313 ? 30.094 16.766 4.223 1 97.44 313 SER A C 1
ATOM 2320 O O . SER A 1 313 ? 30.797 16.156 5.023 1 97.44 313 SER A O 1
ATOM 2322 N N . LEU A 1 314 ? 28.891 17.203 4.523 1 97.94 314 LEU A N 1
ATOM 2323 C CA . LEU A 1 314 ? 28.328 16.953 5.844 1 97.94 314 LEU A CA 1
ATOM 2324 C C . LEU A 1 314 ? 28.125 15.453 6.074 1 97.94 314 LEU A C 1
ATOM 2326 O O . LEU A 1 314 ? 28.469 14.93 7.137 1 97.94 314 LEU A O 1
ATOM 2330 N N . ILE A 1 315 ? 27.594 14.766 5.109 1 97.5 315 ILE A N 1
ATOM 2331 C CA . ILE A 1 315 ? 27.266 13.352 5.246 1 97.5 315 ILE A CA 1
ATOM 2332 C C . ILE A 1 315 ? 28.547 12.547 5.414 1 97.5 315 ILE A C 1
ATOM 2334 O O . ILE A 1 315 ? 28.594 11.602 6.207 1 97.5 315 ILE A O 1
ATOM 2338 N N . GLN A 1 316 ? 29.562 12.898 4.699 1 97.25 316 GLN A N 1
ATOM 2339 C CA . GLN A 1 316 ? 30.844 12.227 4.852 1 97.25 316 GLN A CA 1
ATOM 2340 C C . GLN A 1 316 ? 31.359 12.344 6.281 1 97.25 316 GLN A C 1
ATOM 2342 O O . GLN A 1 316 ? 31.859 11.367 6.855 1 97.25 316 GLN A O 1
ATOM 2347 N N . LEU A 1 317 ? 31.234 13.508 6.785 1 97.62 317 LEU A N 1
ATOM 2348 C CA . LEU A 1 317 ? 31.641 13.75 8.164 1 97.62 317 LEU A CA 1
ATOM 2349 C C . LEU A 1 317 ? 30.844 12.906 9.133 1 97.62 317 LEU A C 1
ATOM 2351 O O . LEU A 1 317 ? 31.406 12.25 10.016 1 97.62 317 LEU A O 1
ATOM 2355 N N . LEU A 1 318 ? 29.547 12.93 9.008 1 97.75 318 LEU A N 1
ATOM 2356 C CA . LEU A 1 318 ? 28.672 12.188 9.906 1 97.75 318 LEU A CA 1
ATOM 2357 C C . LEU A 1 318 ? 28.891 10.688 9.781 1 97.75 318 LEU A C 1
ATOM 2359 O O . LEU A 1 318 ? 28.859 9.969 10.781 1 97.75 318 LEU A O 1
ATOM 2363 N N . GLU A 1 319 ? 29.109 10.203 8.594 1 96.81 319 GLU A N 1
ATOM 2364 C CA . GLU A 1 319 ? 29.375 8.781 8.375 1 96.81 319 GLU A CA 1
ATOM 2365 C C . GLU A 1 319 ? 30.625 8.336 9.141 1 96.81 319 GLU A C 1
ATOM 2367 O O . GLU A 1 319 ? 30.641 7.246 9.727 1 96.81 319 GLU A O 1
ATOM 2372 N N . GLN A 1 320 ? 31.625 9.148 9.117 1 97.12 320 GLN A N 1
ATOM 2373 C CA . GLN A 1 320 ? 32.844 8.836 9.859 1 97.12 320 GLN A CA 1
ATOM 2374 C C . GLN A 1 320 ? 32.562 8.711 11.352 1 97.12 320 GLN A C 1
ATOM 2376 O O . GLN A 1 320 ? 33.094 7.82 12.023 1 97.12 320 GLN A O 1
ATOM 2381 N N . ILE A 1 321 ? 31.734 9.562 11.828 1 97.75 321 ILE A N 1
ATOM 2382 C CA . ILE A 1 321 ? 31.406 9.57 13.25 1 97.75 321 ILE A CA 1
ATOM 2383 C C . ILE A 1 321 ? 30.578 8.344 13.594 1 97.75 321 ILE A C 1
ATOM 2385 O O . ILE A 1 321 ? 30.859 7.648 14.578 1 97.75 321 ILE A O 1
ATOM 2389 N N . PHE A 1 322 ? 29.578 8.008 12.836 1 97.06 322 PHE A N 1
ATOM 2390 C CA . PHE A 1 322 ? 28.672 6.902 13.125 1 97.06 322 PHE A CA 1
ATOM 2391 C C . PHE A 1 322 ? 29.406 5.57 13.039 1 97.06 322 PHE A C 1
ATOM 2393 O O . PHE A 1 322 ? 28.984 4.582 13.641 1 97.06 322 PHE A O 1
ATOM 2400 N N . GLN A 1 323 ? 30.516 5.555 12.336 1 96 323 GLN A N 1
ATOM 2401 C CA . GLN A 1 323 ? 31.297 4.328 12.18 1 96 323 GLN A CA 1
ATOM 2402 C C . GLN A 1 323 ? 32.156 4.066 13.398 1 96 323 GLN A C 1
ATOM 2404 O O . GLN A 1 323 ? 32.812 3.021 13.492 1 96 323 GLN A O 1
ATOM 2409 N N . THR A 1 324 ? 32.094 4.938 14.375 1 96.19 324 THR A N 1
ATOM 2410 C CA . THR A 1 324 ? 32.906 4.789 15.562 1 96.19 324 THR A CA 1
ATOM 2411 C C . THR A 1 324 ? 32.25 3.881 16.594 1 96.19 324 THR A C 1
ATOM 2413 O O . THR A 1 324 ? 32.906 3.408 17.516 1 96.19 324 THR A O 1
ATOM 2416 N N . LYS A 1 325 ? 30.938 3.711 16.516 1 95.94 325 LYS A N 1
ATOM 2417 C CA . LYS A 1 325 ? 30.203 2.855 17.438 1 95.94 325 LYS A CA 1
ATOM 2418 C C . LYS A 1 325 ? 29.266 1.907 16.688 1 95.94 325 LYS A C 1
ATOM 2420 O O . LYS A 1 325 ? 28.984 2.115 15.5 1 95.94 325 LYS A O 1
ATOM 2425 N N . SER A 1 326 ? 28.891 0.875 17.391 1 94.38 326 SER A N 1
ATOM 2426 C CA . SER A 1 326 ? 27.953 -0.077 16.797 1 94.38 326 SER A CA 1
ATOM 2427 C C . SER A 1 326 ? 26.547 0.515 16.703 1 94.38 326 SER A C 1
ATOM 2429 O O . SER A 1 326 ? 26.25 1.522 17.344 1 94.38 326 SER A O 1
ATOM 2431 N N . ARG A 1 327 ? 25.75 -0.079 15.883 1 94.81 327 ARG A N 1
ATOM 2432 C CA . ARG A 1 327 ? 24.344 0.325 15.719 1 94.81 327 ARG A CA 1
ATOM 2433 C C . ARG A 1 327 ? 23.641 0.381 17.062 1 94.81 327 ARG A C 1
ATOM 2435 O O . ARG A 1 327 ? 22.984 1.374 17.391 1 94.81 327 ARG A O 1
ATOM 2442 N N . ASP A 1 328 ? 23.797 -0.63 17.953 1 93.5 328 ASP A N 1
ATOM 2443 C CA . ASP A 1 328 ? 23.078 -0.728 19.219 1 93.5 328 ASP A CA 1
ATOM 2444 C C . ASP A 1 328 ? 23.578 0.318 20.203 1 93.5 328 ASP A C 1
ATOM 2446 O O . ASP A 1 328 ? 22.812 0.836 21.016 1 93.5 328 ASP A O 1
ATOM 2450 N N . GLU A 1 329 ? 24.844 0.594 20.141 1 95.25 329 GLU A N 1
ATOM 2451 C CA . GLU A 1 329 ? 25.375 1.668 20.969 1 95.25 329 GLU A CA 1
ATOM 2452 C C . GLU A 1 329 ? 24.766 3.014 20.594 1 95.25 329 GLU A C 1
ATOM 2454 O O . GLU A 1 329 ? 24.359 3.787 21.469 1 95.25 329 GLU A O 1
ATOM 2459 N N . TRP A 1 330 ? 24.734 3.232 19.328 1 96.38 330 TRP A N 1
ATOM 2460 C CA . TRP A 1 330 ? 24.141 4.488 18.875 1 96.38 330 TRP A CA 1
ATOM 2461 C C . TRP A 1 330 ? 22.656 4.559 19.234 1 96.38 330 TRP A C 1
ATOM 2463 O O . TRP A 1 330 ? 22.156 5.621 19.609 1 96.38 330 TRP A O 1
ATOM 2473 N N . VAL A 1 331 ? 21.938 3.441 19.109 1 95.12 331 VAL A N 1
ATOM 2474 C CA . VAL A 1 331 ? 20.531 3.404 19.484 1 95.12 331 VAL A CA 1
ATOM 2475 C C . VAL A 1 331 ? 20.375 3.791 20.953 1 95.12 331 VAL A C 1
ATOM 2477 O O . VAL A 1 331 ? 19.5 4.582 21.297 1 95.12 331 VAL A O 1
ATOM 2480 N N . SER A 1 332 ? 21.203 3.324 21.781 1 95.31 332 SER A N 1
ATOM 2481 C CA . SER A 1 332 ? 21.172 3.623 23.203 1 95.31 332 SER A CA 1
ATOM 2482 C C . SER A 1 332 ? 21.438 5.102 23.469 1 95.31 332 SER A C 1
ATOM 2484 O O . SER A 1 332 ? 20.828 5.703 24.344 1 95.31 332 SER A O 1
ATOM 2486 N N . ILE A 1 333 ? 22.281 5.672 22.703 1 96 333 ILE A N 1
ATOM 2487 C CA . ILE A 1 333 ? 22.688 7.062 22.891 1 96 333 ILE A CA 1
ATOM 2488 C C . ILE A 1 333 ? 21.594 7.992 22.391 1 96 333 ILE A C 1
ATOM 2490 O O . ILE A 1 333 ? 21.297 9.008 23.016 1 96 333 ILE A O 1
ATOM 2494 N N . LEU A 1 334 ? 20.984 7.617 21.297 1 95.19 334 LEU A N 1
ATOM 2495 C CA . LEU A 1 334 ? 20.109 8.539 20.594 1 95.19 334 LEU A CA 1
ATOM 2496 C C . LEU A 1 334 ? 18.656 8.359 21.031 1 95.19 334 LEU A C 1
ATOM 2498 O O . LEU A 1 334 ? 17.828 9.234 20.797 1 95.19 334 LEU A O 1
ATOM 2502 N N . LYS A 1 335 ? 18.406 7.254 21.625 1 90.69 335 LYS A N 1
ATOM 2503 C CA . LYS A 1 335 ? 17.031 6.941 22.016 1 90.69 335 LYS A CA 1
ATOM 2504 C C . LYS A 1 335 ? 16.484 8.008 22.969 1 90.69 335 LYS A C 1
ATOM 2506 O O . LYS A 1 335 ? 17.156 8.398 23.922 1 90.69 335 LYS A O 1
ATOM 2511 N N . GLY A 1 336 ? 15.266 8.547 22.625 1 85.62 336 GLY A N 1
ATOM 2512 C CA . GLY A 1 336 ? 14.562 9.461 23.516 1 85.62 336 GLY A CA 1
ATOM 2513 C C . GLY A 1 336 ? 14.977 10.906 23.328 1 85.62 336 GLY A C 1
ATOM 2514 O O . GLY A 1 336 ? 14.516 11.797 24.047 1 85.62 336 GLY A O 1
ATOM 2515 N N . GLN A 1 337 ? 15.797 11.227 22.344 1 87.31 337 GLN A N 1
ATOM 2516 C CA . GLN A 1 337 ? 16.328 12.57 22.188 1 87.31 337 GLN A CA 1
ATOM 2517 C C . GLN A 1 337 ? 15.398 13.438 21.344 1 87.31 337 GLN A C 1
ATOM 2519 O O . GLN A 1 337 ? 15.672 14.617 21.109 1 87.31 337 GLN A O 1
ATOM 2524 N N . GLY A 1 338 ? 14.352 12.938 20.875 1 82.12 338 GLY A N 1
ATOM 2525 C CA . GLY A 1 338 ? 13.305 13.773 20.297 1 82.12 338 GLY A CA 1
ATOM 2526 C C . GLY A 1 338 ? 13.391 13.891 18.797 1 82.12 338 GLY A C 1
ATOM 2527 O O . GLY A 1 338 ? 12.711 14.727 18.188 1 82.12 338 GLY A O 1
ATOM 2528 N N . PHE A 1 339 ? 14.258 13.328 18.094 1 87.38 339 PHE A N 1
ATOM 2529 C CA . PHE A 1 339 ? 14.297 13.352 16.641 1 87.38 339 PHE A CA 1
ATOM 2530 C C . PHE A 1 339 ? 14.156 11.945 16.078 1 87.38 339 PHE A C 1
ATOM 2532 O O . PHE A 1 339 ? 14.32 10.961 16.797 1 87.38 339 PHE A O 1
ATOM 2539 N N . PRO A 1 340 ? 13.766 11.867 14.836 1 90.88 340 PRO A N 1
ATOM 2540 C CA . PRO A 1 340 ? 13.555 10.562 14.203 1 90.88 340 PRO A CA 1
ATOM 2541 C C . PRO A 1 340 ? 14.828 9.711 14.172 1 90.88 340 PRO A C 1
ATOM 2543 O O . PRO A 1 340 ? 15.867 10.172 13.695 1 90.88 340 PRO A O 1
ATOM 2546 N N . MET A 1 341 ? 14.742 8.57 14.68 1 94.69 341 MET A N 1
ATOM 2547 C CA . MET A 1 341 ? 15.859 7.641 14.617 1 94.69 341 MET A CA 1
ATOM 2548 C C . MET A 1 341 ? 15.398 6.207 14.844 1 94.69 341 MET A C 1
ATOM 2550 O O . MET A 1 341 ? 14.344 5.977 15.453 1 94.69 341 MET A O 1
ATOM 2554 N N . GLY A 1 342 ? 16.094 5.234 14.336 1 95.19 342 GLY A N 1
ATOM 2555 C CA . GLY A 1 342 ? 15.875 3.824 14.594 1 95.19 342 GLY A CA 1
ATOM 2556 C C . GLY A 1 342 ? 16.906 2.922 13.93 1 95.19 342 GLY A C 1
ATOM 2557 O O . GLY A 1 342 ? 17.547 3.318 12.961 1 95.19 342 GLY A O 1
ATOM 2558 N N . PRO A 1 343 ? 17.094 1.791 14.539 1 96.31 343 PRO A N 1
ATOM 2559 C CA . PRO A 1 343 ? 18 0.826 13.906 1 96.31 343 PRO A CA 1
ATOM 2560 C C . PRO A 1 343 ? 17.422 0.234 12.617 1 96.31 343 PRO A C 1
ATOM 2562 O O . PRO A 1 343 ? 16.219 -0.007 12.539 1 96.31 343 PRO A O 1
ATOM 2565 N N . LEU A 1 344 ? 18.266 0.119 11.625 1 96.62 344 LEU A N 1
ATOM 2566 C CA . LEU A 1 344 ? 17.844 -0.712 10.5 1 96.62 344 LEU A CA 1
ATOM 2567 C C . LEU A 1 344 ? 17.875 -2.189 10.883 1 96.62 344 LEU A C 1
ATOM 2569 O O . LEU A 1 344 ? 18.859 -2.682 11.43 1 96.62 344 LEU A O 1
ATOM 2573 N N . ARG A 1 345 ? 16.766 -2.879 10.656 1 96.25 345 ARG A N 1
ATOM 2574 C CA . ARG A 1 345 ? 16.641 -4.277 11.062 1 96.25 345 ARG A CA 1
ATOM 2575 C C . ARG A 1 345 ? 16.391 -5.176 9.852 1 96.25 345 ARG A C 1
ATOM 2577 O O . ARG A 1 345 ? 15.711 -4.781 8.914 1 96.25 345 ARG A O 1
ATOM 2584 N N . SER A 1 346 ? 16.984 -6.383 9.93 1 95.56 346 SER A N 1
ATOM 2585 C CA . SER A 1 346 ? 16.547 -7.438 9.023 1 95.56 346 SER A CA 1
ATOM 2586 C C . SER A 1 346 ? 15.109 -7.84 9.289 1 95.56 346 SER A C 1
ATOM 2588 O O . SER A 1 346 ? 14.531 -7.457 10.312 1 95.56 346 SER A O 1
ATOM 2590 N N . VAL A 1 347 ? 14.547 -8.617 8.391 1 96.56 347 VAL A N 1
ATOM 2591 C CA . VAL A 1 347 ? 13.148 -9.039 8.523 1 96.56 347 VAL A CA 1
ATOM 2592 C C . VAL A 1 347 ? 12.977 -9.867 9.797 1 96.56 347 VAL A C 1
ATOM 2594 O O . VAL A 1 347 ? 12.094 -9.594 10.609 1 96.56 347 VAL A O 1
ATOM 2597 N N . PRO A 1 348 ? 13.867 -10.859 10.086 1 95.38 348 PRO A N 1
ATOM 2598 C CA . PRO A 1 348 ? 13.711 -11.609 11.328 1 95.38 348 PRO A CA 1
ATOM 2599 C C . PRO A 1 348 ? 13.852 -10.734 12.57 1 95.38 348 PRO A C 1
ATOM 2601 O O . PRO A 1 348 ? 13.07 -10.875 13.516 1 95.38 348 PRO A O 1
ATOM 2604 N N . GLU A 1 349 ? 14.773 -9.797 12.57 1 94.69 349 GLU A N 1
ATOM 2605 C CA . GLU A 1 349 ? 14.945 -8.883 13.695 1 94.69 349 GLU A CA 1
ATOM 2606 C C . GLU A 1 349 ? 13.703 -8.039 13.922 1 94.69 349 GLU A C 1
ATOM 2608 O O . GLU A 1 349 ? 13.344 -7.734 15.062 1 94.69 349 GLU A O 1
ATOM 2613 N N . ALA A 1 350 ? 13.133 -7.621 12.859 1 97.12 350 ALA A N 1
ATOM 2614 C CA . ALA A 1 350 ? 11.953 -6.766 12.922 1 97.12 350 ALA A CA 1
ATOM 2615 C C . ALA A 1 350 ? 10.82 -7.453 13.68 1 97.12 350 ALA A C 1
ATOM 2617 O O . ALA A 1 350 ? 10.156 -6.836 14.516 1 97.12 350 ALA A O 1
ATOM 2618 N N . PHE A 1 351 ? 10.617 -8.719 13.414 1 97.31 351 PHE A N 1
ATOM 2619 C CA . PHE A 1 351 ? 9.531 -9.461 14.055 1 97.31 351 PHE A CA 1
ATOM 2620 C C . PHE A 1 351 ? 9.875 -9.789 15.5 1 97.31 351 PHE A C 1
ATOM 2622 O O . PHE A 1 351 ? 8.992 -10.109 16.297 1 97.31 351 PHE A O 1
ATOM 2629 N N . GLN A 1 352 ? 11.133 -9.695 15.844 1 95.5 352 GLN A N 1
ATOM 2630 C CA . GLN A 1 352 ? 11.57 -10.055 17.188 1 95.5 352 GLN A CA 1
ATOM 2631 C C . GLN A 1 352 ? 11.727 -8.812 18.062 1 95.5 352 GLN A C 1
ATOM 2633 O O . GLN A 1 352 ? 11.992 -8.922 19.266 1 95.5 352 GLN A O 1
ATOM 2638 N N . CYS A 1 353 ? 11.555 -7.668 17.469 1 94.81 353 CYS A N 1
ATOM 2639 C CA . CYS A 1 353 ? 11.703 -6.461 18.281 1 94.81 353 CYS A CA 1
ATOM 2640 C C . CYS A 1 353 ? 10.617 -6.379 19.344 1 94.81 353 CYS A C 1
ATOM 2642 O O . CYS A 1 353 ? 9.508 -6.875 19.141 1 94.81 353 CYS A O 1
ATOM 2644 N N . PRO A 1 354 ? 10.867 -5.664 20.484 1 95.88 354 PRO A N 1
ATOM 2645 C CA . PRO A 1 354 ? 9.969 -5.66 21.641 1 95.88 354 PRO A CA 1
ATOM 2646 C C . PRO A 1 354 ? 8.562 -5.176 21.281 1 95.88 354 PRO A C 1
ATOM 2648 O O . PRO A 1 354 ? 7.574 -5.742 21.766 1 95.88 354 PRO A O 1
ATOM 2651 N N . GLN A 1 355 ? 8.43 -4.195 20.484 1 96.88 355 GLN A N 1
ATOM 2652 C CA . GLN A 1 355 ? 7.117 -3.639 20.156 1 96.88 355 GLN A CA 1
ATOM 2653 C C . GLN A 1 355 ? 6.301 -4.613 19.312 1 96.88 355 GLN A C 1
ATOM 2655 O O . GLN A 1 355 ? 5.105 -4.801 19.562 1 96.88 355 GLN A O 1
ATOM 2660 N N . ALA A 1 356 ? 6.938 -5.242 18.328 1 97.56 356 ALA A N 1
ATOM 2661 C CA . ALA A 1 356 ? 6.25 -6.23 17.5 1 97.56 356 ALA A CA 1
ATOM 2662 C C . ALA A 1 356 ? 5.758 -7.406 18.344 1 97.56 356 ALA A C 1
ATOM 2664 O O . ALA A 1 356 ? 4.637 -7.883 18.156 1 97.56 356 ALA A O 1
ATOM 2665 N N . MET A 1 357 ? 6.625 -7.84 19.266 1 96.94 357 MET A N 1
ATOM 2666 C CA . MET A 1 357 ? 6.266 -8.938 20.156 1 96.94 357 MET A CA 1
ATOM 2667 C C . MET A 1 357 ? 5.121 -8.531 21.078 1 96.94 357 MET A C 1
ATOM 2669 O O . MET A 1 357 ? 4.176 -9.297 21.281 1 96.94 357 MET A O 1
ATOM 2673 N N . SER A 1 358 ? 5.195 -7.328 21.609 1 96.38 358 SER A N 1
ATOM 2674 C CA . SER A 1 358 ? 4.164 -6.832 22.516 1 96.38 358 SER A CA 1
ATOM 2675 C C . SER A 1 358 ? 2.812 -6.738 21.812 1 96.38 358 SER A C 1
ATOM 2677 O O . SER A 1 358 ? 1.772 -6.98 22.438 1 96.38 358 SER A O 1
ATOM 2679 N N . ARG A 1 359 ? 2.811 -6.426 20.516 1 95.38 359 ARG A N 1
ATOM 2680 C CA . ARG A 1 359 ? 1.581 -6.25 19.75 1 95.38 359 ARG A CA 1
ATOM 2681 C C . ARG A 1 359 ? 1.131 -7.566 19.125 1 95.38 359 ARG A C 1
ATOM 2683 O O . ARG A 1 359 ? 0.147 -7.605 18.375 1 95.38 359 ARG A O 1
ATOM 2690 N N . GLY A 1 360 ? 1.88 -8.656 19.359 1 94.75 360 GLY A N 1
ATOM 2691 C CA . GLY A 1 360 ? 1.512 -9.977 18.875 1 94.75 360 GLY A CA 1
ATOM 2692 C C . GLY A 1 360 ? 1.512 -10.07 17.359 1 94.75 360 GLY A C 1
ATOM 2693 O O . GLY A 1 360 ? 0.615 -10.672 16.766 1 94.75 360 GLY A O 1
ATOM 2694 N N . MET A 1 361 ? 2.488 -9.5 16.719 1 96.12 361 MET A N 1
ATOM 2695 C CA . MET A 1 361 ? 2.486 -9.406 15.266 1 96.12 361 MET A CA 1
ATOM 2696 C C . MET A 1 361 ? 2.799 -10.758 14.633 1 96.12 361 MET A C 1
ATOM 2698 O O . MET A 1 361 ? 2.605 -10.938 13.43 1 96.12 361 MET A O 1
ATOM 2702 N N . VAL A 1 362 ? 3.311 -11.719 15.414 1 96.38 362 VAL A N 1
ATOM 2703 C CA . VAL A 1 362 ? 3.502 -13.078 14.922 1 96.38 362 VAL A CA 1
ATOM 2704 C C . VAL A 1 362 ? 2.422 -13.992 15.492 1 96.38 362 VAL A C 1
ATOM 2706 O O . VAL A 1 362 ? 2.289 -14.125 16.703 1 96.38 362 VAL A O 1
ATOM 2709 N N . GLN A 1 363 ? 1.692 -14.562 14.633 1 93.56 363 GLN A N 1
ATOM 2710 C CA . GLN A 1 363 ? 0.678 -15.516 15.078 1 93.56 363 GLN A CA 1
ATOM 2711 C C . GLN A 1 363 ? 1.077 -16.938 14.719 1 93.56 363 GLN A C 1
ATOM 2713 O O . GLN A 1 363 ? 1.533 -17.219 13.609 1 93.56 363 GLN A O 1
ATOM 2718 N N . GLU A 1 364 ? 0.994 -17.766 15.68 1 94 364 GLU A N 1
ATOM 2719 C CA . GLU A 1 364 ? 1.2 -19.203 15.492 1 94 364 GLU A CA 1
ATOM 2720 C C . GLU A 1 364 ? -0.104 -19.906 15.125 1 94 364 GLU A C 1
ATOM 2722 O O . GLU A 1 364 ? -1.115 -19.75 15.812 1 94 364 GLU A O 1
ATOM 2727 N N . ILE A 1 365 ? -0.119 -20.609 13.992 1 94.12 365 ILE A N 1
ATOM 2728 C CA . ILE A 1 365 ? -1.306 -21.312 13.508 1 94.12 365 ILE A CA 1
ATOM 2729 C C . ILE A 1 365 ? -1.022 -22.812 13.414 1 94.12 365 ILE A C 1
ATOM 2731 O O . ILE A 1 365 ? -0.038 -23.219 12.797 1 94.12 365 ILE A O 1
ATOM 2735 N N . GLU A 1 366 ? -1.817 -23.594 14.055 1 94.12 366 GLU A N 1
ATOM 2736 C CA . GLU A 1 366 ? -1.726 -25.047 13.898 1 94.12 366 GLU A CA 1
ATOM 2737 C C . GLU A 1 366 ? -2.4 -25.516 12.609 1 94.12 366 GLU A C 1
ATOM 2739 O O . GLU A 1 366 ? -3.623 -25.422 12.477 1 94.12 366 GLU A O 1
ATOM 2744 N N . HIS A 1 367 ? -1.635 -25.938 11.742 1 94.06 367 HIS A N 1
ATOM 2745 C CA . HIS A 1 367 ? -2.158 -26.469 10.492 1 94.06 367 HIS A CA 1
ATOM 2746 C C . HIS A 1 367 ? -2.387 -27.969 10.586 1 94.06 367 HIS A C 1
ATOM 2748 O O . HIS A 1 367 ? -1.5 -28.719 11.023 1 94.06 367 HIS A O 1
ATOM 2754 N N . PRO A 1 368 ? -3.441 -28.453 10.195 1 91.56 368 PRO A N 1
ATOM 2755 C CA . PRO A 1 368 ? -3.783 -29.875 10.398 1 91.56 368 PRO A CA 1
ATOM 2756 C C . PRO A 1 368 ? -2.865 -30.812 9.625 1 91.56 368 PRO A C 1
ATOM 2758 O O . PRO A 1 368 ? -2.688 -31.969 10.023 1 91.56 368 PRO A O 1
ATOM 2761 N N . HIS A 1 369 ? -2.184 -30.359 8.617 1 92.44 369 HIS A N 1
ATOM 2762 C CA . HIS A 1 369 ? -1.483 -31.281 7.734 1 92.44 369 HIS A CA 1
ATOM 2763 C C . HIS A 1 369 ? 0.011 -30.984 7.695 1 92.44 369 HIS A C 1
ATOM 2765 O O . HIS A 1 369 ? 0.808 -31.828 7.293 1 92.44 369 HIS A O 1
ATOM 2771 N N . ILE A 1 370 ? 0.423 -29.766 8.062 1 94.19 370 ILE A N 1
ATOM 2772 C CA . ILE A 1 370 ? 1.84 -29.453 7.918 1 94.19 370 ILE A CA 1
ATOM 2773 C C . ILE A 1 370 ? 2.393 -28.922 9.242 1 94.19 370 ILE A C 1
ATOM 2775 O O . ILE A 1 370 ? 3.5 -28.391 9.297 1 94.19 370 ILE A O 1
ATOM 2779 N N . GLY A 1 371 ? 1.554 -29.031 10.32 1 93.69 371 GLY A N 1
ATOM 2780 C CA . GLY A 1 371 ? 2.027 -28.641 11.641 1 93.69 371 GLY A CA 1
ATOM 2781 C C . GLY A 1 371 ? 1.924 -27.156 11.891 1 93.69 371 GLY A C 1
ATOM 2782 O O . GLY A 1 371 ? 1.073 -26.484 11.312 1 93.69 371 GLY A O 1
ATOM 2783 N N . LYS A 1 372 ? 2.828 -26.703 12.758 1 94.19 372 LYS A N 1
ATOM 2784 C CA . LYS A 1 372 ? 2.771 -25.297 13.172 1 94.19 372 LYS A CA 1
ATOM 2785 C C . LYS A 1 372 ? 3.352 -24.391 12.094 1 94.19 372 LYS A C 1
ATOM 2787 O O . LYS A 1 372 ? 4.398 -24.688 11.516 1 94.19 372 LYS A O 1
ATOM 2792 N N . ILE A 1 373 ? 2.686 -23.328 11.812 1 96.25 373 ILE A N 1
ATOM 2793 C CA . ILE A 1 373 ? 3.189 -22.281 10.922 1 96.25 373 ILE A CA 1
ATOM 2794 C C . ILE A 1 373 ? 3.061 -20.922 11.602 1 96.25 373 ILE A C 1
ATOM 2796 O O . ILE A 1 373 ? 2.285 -20.766 12.547 1 96.25 373 ILE A O 1
ATOM 2800 N N . TRP A 1 374 ? 3.85 -19.984 11.164 1 96.88 374 TRP A N 1
ATOM 2801 C CA . TRP A 1 374 ? 3.867 -18.625 11.719 1 96.88 374 TRP A CA 1
ATOM 2802 C C . TRP A 1 374 ? 3.596 -17.594 10.625 1 96.88 374 TRP A C 1
ATOM 2804 O O . TRP A 1 374 ? 4.238 -17.609 9.57 1 96.88 374 TRP A O 1
ATOM 2814 N N . LEU A 1 375 ? 2.623 -16.734 10.852 1 97.56 375 LEU A N 1
ATOM 2815 C CA . LEU A 1 375 ? 2.244 -15.695 9.906 1 97.56 375 LEU A CA 1
ATOM 2816 C C . LEU A 1 375 ? 2.037 -14.367 10.617 1 97.56 375 LEU A C 1
ATOM 2818 O O . LEU A 1 375 ? 1.739 -14.336 11.812 1 97.56 375 LEU A O 1
ATOM 2822 N N . PRO A 1 376 ? 2.221 -13.242 9.883 1 97.25 376 PRO A N 1
ATOM 2823 C CA . PRO A 1 376 ? 1.892 -11.953 10.492 1 97.25 376 PRO A CA 1
ATOM 2824 C C . PRO A 1 376 ? 0.41 -11.82 10.836 1 97.25 376 PRO A C 1
ATOM 2826 O O . PRO A 1 376 ? -0.446 -12.32 10.102 1 97.25 376 PRO A O 1
ATOM 2829 N N . ARG A 1 377 ? 0.156 -11.148 11.891 1 94.94 377 ARG A N 1
ATOM 2830 C CA . ARG A 1 377 ? -1.215 -10.812 12.266 1 94.94 377 ARG A CA 1
ATOM 2831 C C . ARG A 1 377 ? -1.771 -9.711 11.367 1 94.94 377 ARG A C 1
ATOM 2833 O O . ARG A 1 377 ? -1.011 -8.992 10.719 1 94.94 377 ARG A O 1
ATOM 2840 N N . THR A 1 378 ? -3.105 -9.648 11.32 1 94.5 378 THR A N 1
ATOM 2841 C CA . THR A 1 378 ? -3.748 -8.578 10.57 1 94.5 378 THR A CA 1
ATOM 2842 C C . THR A 1 378 ? -3.32 -7.215 11.094 1 94.5 378 THR A C 1
ATOM 2844 O O . THR A 1 378 ? -3.172 -7.027 12.305 1 94.5 378 THR A O 1
ATOM 2847 N N . PRO A 1 379 ? -3.102 -6.297 10.227 1 95.81 379 PRO A N 1
ATOM 2848 C CA . PRO A 1 379 ? -2.623 -4.973 10.625 1 95.81 379 PRO A CA 1
ATOM 2849 C C . PRO A 1 379 ? -3.754 -4.043 11.062 1 95.81 379 PRO A C 1
ATOM 2851 O O . PRO A 1 379 ? -3.504 -2.896 11.445 1 95.81 379 PRO A O 1
ATOM 2854 N N . ILE A 1 380 ? -5.008 -4.445 11.016 1 95.94 380 ILE A N 1
ATOM 2855 C CA . ILE A 1 380 ? -6.156 -3.627 11.391 1 95.94 380 ILE A CA 1
ATOM 2856 C C . ILE A 1 380 ? -6.762 -4.16 12.688 1 95.94 380 ILE A C 1
ATOM 2858 O O . ILE A 1 380 ? -7.074 -5.348 12.789 1 95.94 380 ILE A O 1
ATOM 2862 N N . SER A 1 381 ? -6.879 -3.309 13.664 1 93.69 381 SER A N 1
ATOM 2863 C CA . SER A 1 381 ? -7.504 -3.688 14.93 1 93.69 381 SER A CA 1
ATOM 2864 C C . SER A 1 381 ? -8.82 -2.945 15.141 1 93.69 381 SER A C 1
ATOM 2866 O O . SER A 1 381 ? -8.93 -1.759 14.828 1 93.69 381 SER A O 1
ATOM 2868 N N . PHE A 1 382 ? -9.766 -3.672 15.688 1 92.25 382 PHE A N 1
ATOM 2869 C CA . PHE A 1 382 ? -11.07 -3.111 16.016 1 92.25 382 PHE A CA 1
ATOM 2870 C C . PHE A 1 382 ? -11.352 -3.207 17.516 1 92.25 382 PHE A C 1
ATOM 2872 O O . PHE A 1 382 ? -10.961 -4.184 18.156 1 92.25 382 PHE A O 1
ATOM 2879 N N . SER A 1 383 ? -12.008 -2.174 18.031 1 84.94 383 SER A N 1
ATOM 2880 C CA . SER A 1 383 ? -12.375 -2.238 19.438 1 84.94 383 SER A CA 1
ATOM 2881 C C . SER A 1 383 ? -13.352 -3.383 19.703 1 84.94 383 SER A C 1
ATOM 2883 O O . SER A 1 383 ? -13.406 -3.916 20.812 1 84.94 383 SER A O 1
ATOM 2885 N N . GLY A 1 384 ? -14.125 -3.723 18.75 1 69.62 384 GLY A N 1
ATOM 2886 C CA . GLY A 1 384 ? -15.023 -4.859 18.891 1 69.62 384 GLY A CA 1
ATOM 2887 C C . GLY A 1 384 ? -14.305 -6.195 18.844 1 69.62 384 GLY A C 1
ATOM 2888 O O . GLY A 1 384 ? -14.898 -7.238 19.125 1 69.62 384 GLY A O 1
ATOM 2889 N N . GLY A 1 385 ? -13.055 -6.113 18.453 1 69.62 385 GLY A N 1
ATOM 2890 C CA . GLY A 1 385 ? -12.242 -7.32 18.438 1 69.62 385 GLY A CA 1
ATOM 2891 C C . GLY A 1 385 ? -11.312 -7.387 17.234 1 69.62 385 GLY A C 1
ATOM 2892 O O . GLY A 1 385 ? -11.492 -6.652 16.266 1 69.62 385 GLY A O 1
ATOM 2893 N N . ARG A 1 386 ? -10.203 -7.957 17.531 1 68.56 386 ARG A N 1
ATOM 2894 C CA . ARG A 1 386 ? -9.258 -8.336 16.484 1 68.56 386 ARG A CA 1
ATOM 2895 C C . ARG A 1 386 ? -9.188 -9.844 16.328 1 68.56 386 ARG A C 1
ATOM 2897 O O . ARG A 1 386 ? -9.258 -10.586 17.312 1 68.56 386 ARG A O 1
ATOM 2904 N N . ARG A 1 387 ? -9.125 -10.234 15.086 1 56.34 387 ARG A N 1
ATOM 2905 C CA . ARG A 1 387 ? -9.023 -11.672 14.859 1 56.34 387 ARG A CA 1
ATOM 2906 C C . ARG A 1 387 ? -7.902 -12.281 15.695 1 56.34 387 ARG A C 1
ATOM 2908 O O . ARG A 1 387 ? -6.816 -11.703 15.797 1 56.34 387 ARG A O 1
ATOM 2915 N N . ASN A 1 388 ? -8.18 -13.352 16.234 1 49.31 388 ASN A N 1
ATOM 2916 C CA . ASN A 1 388 ? -7.289 -14.172 17.031 1 49.31 388 ASN A CA 1
ATOM 2917 C C . ASN A 1 388 ? -7.082 -13.586 18.422 1 49.31 388 ASN A C 1
ATOM 2919 O O . ASN A 1 388 ? -6.215 -14.039 19.172 1 49.31 388 ASN A O 1
ATOM 2923 N N . ASP A 1 389 ? -7.812 -12.383 18.625 1 55.03 389 ASP A N 1
ATOM 2924 C CA . ASP A 1 389 ? -7.879 -12 20.031 1 55.03 389 ASP A CA 1
ATOM 2925 C C . ASP A 1 389 ? -8.703 -13.008 20.828 1 55.03 389 ASP A C 1
ATOM 2927 O O . ASP A 1 389 ? -9.656 -13.594 20.312 1 55.03 389 ASP A O 1
ATOM 2931 N N . SER A 1 390 ? -8.148 -13.539 21.828 1 45.31 390 SER A N 1
ATOM 2932 C CA . SER A 1 390 ? -8.812 -14.516 22.688 1 45.31 390 SER A CA 1
ATOM 2933 C C . SER A 1 390 ? -10.281 -14.164 22.891 1 45.31 390 SER A C 1
ATOM 2935 O O . SER A 1 390 ? -11.102 -15.047 23.156 1 45.31 390 SER A O 1
ATOM 2937 N N . SER A 1 391 ? -10.664 -12.867 22.703 1 39.69 391 SER A N 1
ATOM 2938 C CA . SER A 1 391 ? -12.031 -12.453 22.984 1 39.69 391 SER A CA 1
ATOM 2939 C C . SER A 1 391 ? -12.922 -12.609 21.75 1 39.69 391 SER A C 1
ATOM 2941 O O . SER A 1 391 ? -14.141 -12.469 21.844 1 39.69 391 SER A O 1
ATOM 2943 N N . VAL A 1 392 ? -12.398 -12.734 20.625 1 42.78 392 VAL A N 1
ATOM 2944 C CA . VAL A 1 392 ? -13.211 -12.82 19.422 1 42.78 392 VAL A CA 1
ATOM 2945 C C . VAL A 1 392 ? -13.672 -14.258 19.203 1 42.78 392 VAL A C 1
ATOM 2947 O O . VAL A 1 392 ? -12.852 -15.188 19.188 1 42.78 392 VAL A O 1
ATOM 2950 N N . THR A 1 393 ? -14.984 -14.57 19.406 1 40.75 393 THR A N 1
ATOM 2951 C CA . THR A 1 393 ? -15.578 -15.875 19.188 1 40.75 393 THR A CA 1
ATOM 2952 C C . THR A 1 393 ? -15.719 -16.156 17.688 1 40.75 393 THR A C 1
ATOM 2954 O O . THR A 1 393 ? -16 -15.234 16.906 1 40.75 393 THR A O 1
ATOM 2957 N N . SER A 1 394 ? -14.984 -17.031 17 1 35.56 394 SER A N 1
ATOM 2958 C CA . SER A 1 394 ? -15.102 -17.516 15.633 1 35.56 394 SER A CA 1
ATOM 2959 C C . SER A 1 394 ? -16.562 -17.781 15.266 1 35.56 394 SER A C 1
ATOM 2961 O O . SER A 1 394 ? -17.25 -18.562 15.93 1 35.56 394 SER A O 1
ATOM 2963 N N . ASP A 1 395 ? -17.266 -16.812 14.906 1 34.81 395 ASP A N 1
ATOM 2964 C CA . ASP A 1 395 ? -18.578 -17.234 14.422 1 34.81 395 ASP A CA 1
ATOM 2965 C C . ASP A 1 395 ? -18.438 -18.156 13.219 1 34.81 395 ASP A C 1
ATOM 2967 O O . ASP A 1 395 ? -18.703 -17.75 12.086 1 34.81 395 ASP A O 1
ATOM 2971 N N . GLY A 1 396 ? -17.391 -18.828 12.922 1 30.84 396 GLY A N 1
ATOM 2972 C CA . GLY A 1 396 ? -17.453 -19.688 11.742 1 30.84 396 GLY A CA 1
ATOM 2973 C C . GLY A 1 396 ? -18.797 -20.375 11.586 1 30.84 396 GLY A C 1
ATOM 2974 O O . GLY A 1 396 ? -19.594 -20.422 12.523 1 30.84 396 GLY A O 1
ATOM 2975 N N . MET A 1 397 ? -19.297 -20.438 10.312 1 30.56 397 MET A N 1
ATOM 2976 C CA . MET A 1 397 ? -20.312 -21.438 9.961 1 30.56 397 MET A CA 1
ATOM 2977 C C . MET A 1 397 ? -20.141 -22.703 10.797 1 30.56 397 MET A C 1
ATOM 2979 O O . MET A 1 397 ? -19.031 -23.203 10.953 1 30.56 397 MET A O 1
ATOM 2983 N N . ASP A 1 398 ? -20.969 -22.953 11.648 1 30.42 398 ASP A N 1
ATOM 2984 C CA . ASP A 1 398 ? -21.281 -24.25 12.234 1 30.42 398 ASP A CA 1
ATOM 2985 C C . ASP A 1 398 ? -21.203 -25.359 11.188 1 30.42 398 ASP A C 1
ATOM 2987 O O . ASP A 1 398 ? -22.219 -25.781 10.648 1 30.42 398 ASP A O 1
ATOM 2991 N N . THR A 1 399 ? -20.688 -25.172 9.922 1 31.16 399 THR A N 1
ATOM 2992 C CA . THR A 1 399 ? -20.875 -26.484 9.328 1 31.16 399 THR A CA 1
ATOM 2993 C C . THR A 1 399 ? -20.234 -27.562 10.188 1 31.16 399 THR A C 1
ATOM 2995 O O . THR A 1 399 ? -19.156 -27.375 10.742 1 31.16 399 THR A O 1
ATOM 2998 N N . GLY A 1 400 ? -20.906 -28.562 10.758 1 30.28 400 GLY A N 1
ATOM 2999 C CA . GLY A 1 400 ? -20.781 -29.719 11.625 1 30.28 400 GLY A CA 1
ATOM 3000 C C . GLY A 1 400 ? -19.406 -29.844 12.258 1 30.28 400 GLY A C 1
ATOM 3001 O O . GLY A 1 400 ? -19.266 -30.312 13.391 1 30.28 400 GLY A O 1
ATOM 3002 N N . GLU A 1 401 ? -18.391 -30.359 11.5 1 30.23 401 GLU A N 1
ATOM 3003 C CA . GLU A 1 401 ? -17.219 -30.703 12.289 1 30.23 401 GLU A CA 1
ATOM 3004 C C . GLU A 1 401 ? -16.641 -29.469 12.984 1 30.23 401 GLU A C 1
ATOM 3006 O O . GLU A 1 401 ? -16.5 -28.422 12.367 1 30.23 401 GLU A O 1
ATOM 3011 N N . GLU A 1 402 ? -16.859 -29.344 14.32 1 31.73 402 GLU A N 1
ATOM 3012 C CA . GLU A 1 402 ? -16.422 -28.531 15.461 1 31.73 402 GLU A CA 1
ATOM 3013 C C . GLU A 1 402 ? -14.992 -28.031 15.289 1 31.73 402 GLU A C 1
ATOM 3015 O O . GLU A 1 402 ? -14.07 -28.578 15.891 1 31.73 402 GLU A O 1
ATOM 3020 N N . SER A 1 403 ? -14.312 -28.172 14.266 1 31.73 403 SER A N 1
ATOM 3021 C CA . SER A 1 403 ? -13.062 -27.641 14.805 1 31.73 403 SER A CA 1
ATOM 3022 C C . SER A 1 403 ? -13.289 -26.312 15.523 1 31.73 403 SER A C 1
ATOM 3024 O O . SER A 1 403 ? -13.664 -25.312 14.906 1 31.73 403 SER A O 1
ATOM 3026 N N . GLY A 1 404 ? -13.977 -26.234 16.656 1 32.69 404 GLY A N 1
ATOM 3027 C CA . GLY A 1 404 ? -14.25 -25.344 17.781 1 32.69 404 GLY A CA 1
ATOM 3028 C C . GLY A 1 404 ? -13.305 -24.172 17.844 1 32.69 404 GLY A C 1
ATOM 3029 O O . GLY A 1 404 ? -13.453 -23.297 18.688 1 32.69 404 GLY A O 1
ATOM 3030 N N . SER A 1 405 ? -11.977 -24.391 17.812 1 35.62 405 SER A N 1
ATOM 3031 C CA . SER A 1 405 ? -11.141 -23.344 18.406 1 35.62 405 SER A CA 1
ATOM 3032 C C . SER A 1 405 ? -11.25 -22.047 17.625 1 35.62 405 SER A C 1
ATOM 3034 O O . SER A 1 405 ? -11.297 -22.047 16.391 1 35.62 405 SER A O 1
ATOM 3036 N N . GLY A 1 406 ? -12.008 -20.984 17.984 1 46.62 406 GLY A N 1
ATOM 3037 C CA . GLY A 1 406 ? -12.109 -19.562 17.734 1 46.62 406 GLY A CA 1
ATOM 3038 C C . GLY A 1 406 ? -10.961 -19.016 16.906 1 46.62 406 GLY A C 1
ATOM 3039 O O . GLY A 1 406 ? -10.781 -17.797 16.812 1 46.62 406 GLY A O 1
ATOM 3040 N N . GLY A 1 407 ? -10.117 -19.953 16.312 1 63.91 407 GLY A N 1
ATOM 3041 C CA . GLY A 1 407 ? -8.906 -19.422 15.719 1 63.91 407 GLY A CA 1
ATOM 3042 C C . GLY A 1 407 ? -9.031 -19.203 14.227 1 63.91 407 GLY A C 1
ATOM 3043 O O . GLY A 1 407 ? -10.07 -19.5 13.633 1 63.91 407 GLY A O 1
ATOM 3044 N N . ILE A 1 408 ? -8.32 -18.531 13.523 1 82.19 408 ILE A N 1
ATOM 3045 C CA . ILE A 1 408 ? -8.203 -18.25 12.102 1 82.19 408 ILE A CA 1
ATOM 3046 C C . ILE A 1 408 ? -8.008 -19.547 11.32 1 82.19 408 ILE A C 1
ATOM 3048 O O . ILE A 1 408 ? -7.238 -20.406 11.742 1 82.19 408 ILE A O 1
ATOM 3052 N N . LEU A 1 409 ? -8.883 -19.859 10.273 1 93.19 409 LEU A N 1
ATOM 3053 C CA . LEU A 1 409 ? -8.672 -21 9.375 1 93.19 409 LEU A CA 1
ATOM 3054 C C . LEU A 1 409 ? -7.266 -20.953 8.781 1 93.19 409 LEU A C 1
ATOM 3056 O O . LEU A 1 409 ? -6.828 -19.922 8.281 1 93.19 409 LEU A O 1
ATOM 3060 N N . PRO A 1 410 ? -6.543 -22.078 8.93 1 96.38 410 PRO A N 1
ATOM 3061 C CA . PRO A 1 410 ? -5.242 -22.109 8.258 1 96.38 410 PRO A CA 1
ATOM 3062 C C . PRO A 1 410 ? -5.363 -22.062 6.734 1 96.38 410 PRO A C 1
ATOM 3064 O O . PRO A 1 410 ? -6.414 -22.406 6.184 1 96.38 410 PRO A O 1
ATOM 3067 N N . PRO A 1 411 ? -4.277 -21.562 6.094 1 98.06 411 PRO A N 1
ATOM 3068 C CA . PRO A 1 411 ? -4.305 -21.703 4.633 1 98.06 411 PRO A CA 1
ATOM 3069 C C . PRO A 1 411 ? -4.594 -23.125 4.176 1 98.06 411 PRO A C 1
ATOM 3071 O O . PRO A 1 411 ? -3.965 -24.078 4.66 1 98.06 411 PRO A O 1
ATOM 3074 N N . PRO A 1 412 ? -5.496 -23.297 3.311 1 98.06 412 PRO A N 1
ATOM 3075 C CA . PRO A 1 412 ? -6.016 -24.641 3.021 1 98.06 412 PRO A CA 1
ATOM 3076 C C . PRO A 1 412 ? -5.125 -25.422 2.057 1 98.06 412 PRO A C 1
ATOM 3078 O O . PRO A 1 412 ? -4.402 -24.828 1.259 1 98.06 412 PRO A O 1
ATOM 3081 N N . MET A 1 413 ? -5.207 -26.75 2.168 1 96.75 413 MET A N 1
ATOM 3082 C CA . MET A 1 413 ? -4.73 -27.609 1.079 1 96.75 413 MET A CA 1
ATOM 3083 C C . MET A 1 413 ? -5.617 -27.453 -0.152 1 96.75 413 MET A C 1
ATOM 3085 O O . MET A 1 413 ? -6.742 -26.953 -0.058 1 96.75 413 MET A O 1
ATOM 3089 N N . LEU A 1 414 ? -5.113 -27.891 -1.29 1 97.5 414 LEU A N 1
ATOM 3090 C CA . LEU A 1 414 ? -5.879 -27.766 -2.525 1 97.5 414 LEU A CA 1
ATOM 3091 C C . LEU A 1 414 ? -7.148 -28.609 -2.463 1 97.5 414 LEU A C 1
ATOM 3093 O O . LEU A 1 414 ? -7.082 -29.828 -2.285 1 97.5 414 LEU A O 1
ATOM 3097 N N . GLY A 1 415 ? -8.305 -28 -2.521 1 97.94 415 GLY A N 1
ATOM 3098 C CA . GLY A 1 415 ? -9.586 -28.703 -2.535 1 97.94 415 GLY A CA 1
ATOM 3099 C C . GLY A 1 415 ? -9.961 -29.281 -1.185 1 97.94 415 GLY A C 1
ATOM 3100 O O . GLY A 1 415 ? -10.805 -30.188 -1.102 1 97.94 415 GLY A O 1
ATOM 3101 N N . GLU A 1 416 ? -9.344 -28.766 -0.166 1 97 416 GLU A N 1
ATOM 3102 C CA . GLU A 1 416 ? -9.578 -29.266 1.183 1 97 416 GLU A CA 1
ATOM 3103 C C . GLU A 1 416 ? -11.055 -29.188 1.555 1 97 416 GLU A C 1
ATOM 3105 O O . GLU A 1 416 ? -11.555 -30.031 2.311 1 97 416 GLU A O 1
ATOM 3110 N N . HIS A 1 417 ? -11.82 -28.266 0.992 1 97.94 417 HIS A N 1
ATOM 3111 C CA . HIS A 1 417 ? -13.188 -28 1.429 1 97.94 417 HIS A CA 1
ATOM 3112 C C . HIS A 1 417 ? -14.188 -28.281 0.308 1 97.94 417 HIS A C 1
ATOM 3114 O O . HIS A 1 417 ? -15.352 -27.891 0.403 1 97.94 417 HIS A O 1
ATOM 3120 N N . THR A 1 418 ? -13.758 -28.922 -0.761 1 98.38 418 THR A N 1
ATOM 3121 C CA . THR A 1 418 ? -14.617 -29.172 -1.911 1 98.38 418 THR A CA 1
ATOM 3122 C C . THR A 1 418 ? -15.867 -29.938 -1.494 1 98.38 418 THR A C 1
ATOM 3124 O O . THR A 1 418 ? -16.984 -29.5 -1.761 1 98.38 418 THR A O 1
ATOM 3127 N N . LYS A 1 419 ? -15.727 -31 -0.754 1 97.25 419 LYS A N 1
ATOM 3128 C CA . LYS A 1 419 ? -16.844 -31.859 -0.366 1 97.25 419 LYS A CA 1
ATOM 3129 C C . LYS A 1 419 ? -17.812 -31.094 0.546 1 97.25 419 LYS A C 1
ATOM 3131 O O . LYS A 1 419 ? -19.016 -31.078 0.3 1 97.25 419 LYS A O 1
ATOM 3136 N N . SER A 1 420 ? -17.281 -30.469 1.57 1 97.12 420 SER A N 1
ATOM 3137 C CA . SER A 1 420 ? -18.109 -29.781 2.549 1 97.12 420 SER A CA 1
ATOM 3138 C C . SER A 1 420 ? -18.875 -28.625 1.912 1 97.12 420 SER A C 1
ATOM 3140 O O . SER A 1 420 ? -20.062 -28.422 2.186 1 97.12 420 SER A O 1
ATOM 3142 N N . VAL A 1 421 ? -18.234 -27.859 1.026 1 98.06 421 VAL A N 1
ATOM 3143 C CA . VAL A 1 421 ? -18.859 -26.688 0.404 1 98.06 421 VAL A CA 1
ATOM 3144 C C . VAL A 1 421 ? -19.953 -27.141 -0.562 1 98.06 421 VAL A C 1
ATOM 3146 O O . VAL A 1 421 ? -21.062 -26.594 -0.548 1 98.06 421 VAL A O 1
ATOM 3149 N N . LEU A 1 422 ? -19.641 -28.172 -1.409 1 98.31 422 LEU A N 1
ATOM 3150 C CA . LEU A 1 422 ? -20.625 -28.641 -2.377 1 98.31 422 LEU A CA 1
ATOM 3151 C C . LEU A 1 422 ? -21.844 -29.25 -1.673 1 98.31 422 LEU A C 1
ATOM 3153 O O . LEU A 1 422 ? -22.984 -29.062 -2.105 1 98.31 422 LEU A O 1
ATOM 3157 N N . SER A 1 423 ? -21.625 -29.953 -0.594 1 97.88 423 SER A N 1
ATOM 3158 C CA . SER A 1 423 ? -22.719 -30.562 0.16 1 97.88 423 SER A CA 1
ATOM 3159 C C . SER A 1 423 ? -23.547 -29.5 0.888 1 97.88 423 SER A C 1
ATOM 3161 O O . SER A 1 423 ? -24.766 -29.469 0.757 1 97.88 423 SER A O 1
ATOM 3163 N N . SER A 1 424 ? -22.922 -28.594 1.582 1 97.31 424 SER A N 1
ATOM 3164 C CA . SER A 1 424 ? -23.609 -27.656 2.459 1 97.31 424 SER A CA 1
ATOM 3165 C C . SER A 1 424 ? -24.281 -26.547 1.657 1 97.31 424 SER A C 1
ATOM 3167 O O . SER A 1 424 ? -25.391 -26.125 1.991 1 97.31 424 SER A O 1
ATOM 3169 N N . LEU A 1 425 ? -23.672 -26.109 0.579 1 97.12 425 LEU A N 1
ATOM 3170 C CA . LEU A 1 425 ? -24.188 -24.922 -0.096 1 97.12 425 LEU A CA 1
ATOM 3171 C C . LEU A 1 425 ? -25.016 -25.297 -1.312 1 97.12 425 LEU A C 1
ATOM 3173 O O . LEU A 1 425 ? -25.922 -24.562 -1.705 1 97.12 425 LEU A O 1
ATOM 3177 N N . LEU A 1 426 ? -24.719 -26.469 -1.91 1 96.75 426 LEU A N 1
ATOM 3178 C CA . LEU A 1 426 ? -25.422 -26.828 -3.135 1 96.75 426 LEU A CA 1
ATOM 3179 C C . LEU A 1 426 ? -26.281 -28.062 -2.924 1 96.75 426 LEU A C 1
ATOM 3181 O O . LEU A 1 426 ? -27 -28.484 -3.83 1 96.75 426 LEU A O 1
ATOM 3185 N N . GLY A 1 427 ? -26.172 -28.719 -1.758 1 96.69 427 GLY A N 1
ATOM 3186 C CA . GLY A 1 427 ? -27.016 -29.859 -1.42 1 96.69 427 GLY A CA 1
ATOM 3187 C C . GLY A 1 427 ? -26.625 -31.141 -2.135 1 96.69 427 GLY A C 1
ATOM 3188 O O . GLY A 1 427 ? -27.422 -32.062 -2.279 1 96.69 427 GLY A O 1
ATOM 3189 N N . MET A 1 428 ? -25.406 -31.203 -2.539 1 97 428 MET A N 1
ATOM 3190 C CA . MET A 1 428 ? -24.953 -32.406 -3.246 1 97 428 MET A CA 1
ATOM 3191 C C . MET A 1 428 ? -24.641 -33.531 -2.266 1 97 428 MET A C 1
ATOM 3193 O O . MET A 1 428 ? -24.078 -33.281 -1.193 1 97 428 MET A O 1
ATOM 3197 N N . ASP A 1 429 ? -25.031 -34.719 -2.605 1 96.56 429 ASP A N 1
ATOM 3198 C CA . ASP A 1 429 ? -24.719 -35.844 -1.724 1 96.56 429 ASP A CA 1
ATOM 3199 C C . ASP A 1 429 ? -23.359 -36.438 -2.08 1 96.56 429 ASP A C 1
ATOM 3201 O O . ASP A 1 429 ? -22.703 -36 -3.021 1 96.56 429 ASP A O 1
ATOM 3205 N N . SER A 1 430 ? -22.969 -37.406 -1.357 1 95.75 430 SER A N 1
ATOM 3206 C CA . SER A 1 430 ? -21.641 -38 -1.488 1 95.75 430 SER A CA 1
ATOM 3207 C C . SER A 1 430 ? -21.469 -38.688 -2.842 1 95.75 430 SER A C 1
ATOM 3209 O O . SER A 1 430 ? -20.391 -38.625 -3.439 1 95.75 430 SER A O 1
ATOM 3211 N N . ASP A 1 431 ? -22.516 -39.25 -3.299 1 96.88 431 ASP A N 1
ATOM 3212 C CA . ASP A 1 431 ? -22.453 -39.969 -4.578 1 96.88 431 ASP A CA 1
ATOM 3213 C C . ASP A 1 431 ? -22.281 -38.969 -5.734 1 96.88 431 ASP A C 1
ATOM 3215 O O . ASP A 1 431 ? -21.5 -39.219 -6.66 1 96.88 431 ASP A O 1
ATOM 3219 N N . ASP A 1 432 ? -22.984 -37.906 -5.648 1 96.56 432 ASP A N 1
ATOM 3220 C CA . ASP A 1 432 ? -22.859 -36.875 -6.656 1 96.56 432 ASP A CA 1
ATOM 3221 C C . ASP A 1 432 ? -21.438 -36.312 -6.715 1 96.56 432 ASP A C 1
ATOM 3223 O O . ASP A 1 432 ? -20.875 -36.156 -7.797 1 96.56 432 ASP A O 1
ATOM 3227 N N . ILE A 1 433 ? -20.859 -36.094 -5.605 1 97.44 433 ILE A N 1
ATOM 3228 C CA . ILE A 1 433 ? -19.547 -35.5 -5.512 1 97.44 433 ILE A CA 1
ATOM 3229 C C . ILE A 1 433 ? -18.484 -36.469 -6.004 1 97.44 433 ILE A C 1
ATOM 3231 O O . ILE A 1 433 ? -17.547 -36.094 -6.703 1 97.44 433 ILE A O 1
ATOM 3235 N N . GLU A 1 434 ? -18.656 -37.719 -5.629 1 96.56 434 GLU A N 1
ATOM 3236 C CA . GLU A 1 434 ? -17.719 -38.719 -6.098 1 96.56 434 GLU A CA 1
ATOM 3237 C C . GLU A 1 434 ? -17.766 -38.844 -7.617 1 96.56 434 GLU A C 1
ATOM 3239 O O . GLU A 1 434 ? -16.734 -39.062 -8.266 1 96.56 434 GLU A O 1
ATOM 3244 N N . ALA A 1 435 ? -18.938 -38.781 -8.141 1 97.56 435 ALA A N 1
ATOM 3245 C CA . ALA A 1 435 ? -19.094 -38.844 -9.594 1 97.56 435 ALA A CA 1
ATOM 3246 C C . ALA A 1 435 ? -18.375 -37.688 -10.266 1 97.56 435 ALA A C 1
ATOM 3248 O O . ALA A 1 435 ? -17.734 -37.844 -11.305 1 97.56 435 ALA A O 1
ATOM 3249 N N . LEU A 1 436 ? -18.5 -36.5 -9.688 1 98.06 436 LEU A N 1
ATOM 3250 C CA . LEU A 1 436 ? -17.812 -35.312 -10.203 1 98.06 436 LEU A CA 1
ATOM 3251 C C . LEU A 1 436 ? -16.297 -35.469 -10.117 1 98.06 436 LEU A C 1
ATOM 3253 O O . LEU A 1 436 ? -15.57 -35.094 -11.031 1 98.06 436 LEU A O 1
ATOM 3257 N N . ARG A 1 437 ? -15.844 -36.031 -9 1 97.12 437 ARG A N 1
ATOM 3258 C CA . ARG A 1 437 ? -14.414 -36.281 -8.805 1 97.12 437 ARG A CA 1
ATOM 3259 C C . ARG A 1 437 ? -13.883 -37.25 -9.852 1 97.12 437 ARG A C 1
ATOM 3261 O O . ARG A 1 437 ? -12.844 -37 -10.461 1 97.12 437 ARG A O 1
ATOM 3268 N N . ASP A 1 438 ? -14.641 -38.312 -10.062 1 96.62 438 ASP A N 1
ATOM 3269 C CA . ASP A 1 438 ? -14.242 -39.344 -11.016 1 96.62 438 ASP A CA 1
ATOM 3270 C C . ASP A 1 438 ? -14.188 -38.781 -12.438 1 96.62 438 ASP A C 1
ATOM 3272 O O . ASP A 1 438 ? -13.367 -39.219 -13.242 1 96.62 438 ASP A O 1
ATOM 3276 N N . ALA A 1 439 ? -15.062 -37.844 -12.664 1 97.25 439 ALA A N 1
ATOM 3277 C CA . ALA A 1 439 ? -15.125 -37.25 -13.984 1 97.25 439 ALA A CA 1
ATOM 3278 C C . ALA A 1 439 ? -14.062 -36.156 -14.133 1 97.25 439 ALA A C 1
ATOM 3280 O O . ALA A 1 439 ? -13.938 -35.531 -15.195 1 97.25 439 ALA A O 1
ATOM 3281 N N . GLY A 1 440 ? -13.367 -35.781 -13.094 1 96.94 440 GLY A N 1
ATOM 3282 C CA . GLY A 1 440 ? -12.312 -34.781 -13.125 1 96.94 440 GLY A CA 1
ATOM 3283 C C . GLY A 1 440 ? -12.836 -33.375 -13.016 1 96.94 440 GLY A C 1
ATOM 3284 O O . GLY A 1 440 ? -12.109 -32.406 -13.281 1 96.94 440 GLY A O 1
ATOM 3285 N N . VAL A 1 441 ? -14.125 -33.281 -12.625 1 98.25 441 VAL A N 1
ATOM 3286 C CA . VAL A 1 441 ? -14.766 -31.969 -12.531 1 98.25 441 VAL A CA 1
ATOM 3287 C C . VAL A 1 441 ? -14.305 -31.25 -11.266 1 98.25 441 VAL A C 1
ATOM 3289 O O . VAL A 1 441 ? -14.102 -30.031 -11.273 1 98.25 441 VAL A O 1
ATOM 3292 N N . VAL A 1 442 ? -14.148 -32 -10.188 1 98.31 442 VAL A N 1
ATOM 3293 C CA . VAL A 1 442 ? -13.688 -31.438 -8.922 1 98.31 442 VAL A CA 1
ATOM 3294 C C . VAL A 1 442 ? -12.555 -32.281 -8.359 1 98.31 442 VAL A C 1
ATOM 3296 O O . VAL A 1 442 ? -12.352 -33.438 -8.781 1 98.31 442 VAL A O 1
ATOM 3299 N N . GLU A 1 443 ? -11.758 -31.688 -7.543 1 97.44 443 GLU A N 1
ATOM 3300 C CA . GLU A 1 443 ? -10.75 -32.375 -6.754 1 97.44 443 GLU A CA 1
ATOM 3301 C C . GLU A 1 443 ? -10.992 -32.188 -5.258 1 97.44 443 GLU A C 1
ATOM 3303 O O . GLU A 1 443 ? -11.359 -31.109 -4.816 1 97.44 443 GLU A O 1
ATOM 3308 N N . CYS A 1 444 ? -10.953 -33.25 -4.508 1 95.75 444 CYS A N 1
ATOM 3309 C CA . CYS A 1 444 ? -11.047 -33.25 -3.051 1 95.75 444 CYS A CA 1
ATOM 3310 C C . CYS A 1 444 ? -9.734 -33.656 -2.408 1 95.75 444 CYS A C 1
ATOM 3312 O O . CYS A 1 444 ? -9.148 -34.688 -2.77 1 95.75 444 CYS A O 1
ATOM 3314 N N . TRP A 1 445 ? -9.273 -32.812 -1.553 1 92.12 445 TRP A N 1
ATOM 3315 C CA . TRP A 1 445 ? -8.039 -33.125 -0.855 1 92.12 445 TRP A CA 1
ATOM 3316 C C . TRP A 1 445 ? -8.172 -34.438 -0.072 1 92.12 445 TRP A C 1
ATOM 3318 O O . TRP A 1 445 ? -9.195 -34.656 0.581 1 92.12 445 TRP A O 1
ATOM 3328 N N . ASP A 1 446 ? -7.285 -35.312 -0.238 1 81.94 446 ASP A N 1
ATOM 3329 C CA . ASP A 1 446 ? -7.156 -36.562 0.514 1 81.94 446 ASP A CA 1
ATOM 3330 C C . ASP A 1 446 ? -5.723 -36.75 0.999 1 81.94 446 ASP A C 1
ATOM 3332 O O . ASP A 1 446 ? -4.781 -36.75 0.199 1 81.94 446 ASP A O 1
ATOM 3336 N N . ALA A 1 447 ? -5.547 -36.719 2.297 1 66.69 447 ALA A N 1
ATOM 3337 C CA . ALA A 1 447 ? -4.207 -36.875 2.855 1 66.69 447 ALA A CA 1
ATOM 3338 C C . ALA A 1 447 ? -3.512 -38.094 2.258 1 66.69 447 ALA A C 1
ATOM 3340 O O . ALA A 1 447 ? -2.291 -38.125 2.08 1 66.69 447 ALA A O 1
ATOM 3341 N N . SER A 1 448 ? -4.215 -39.25 1.998 1 58.84 448 SER A N 1
ATOM 3342 C CA . SER A 1 448 ? -3.633 -40.531 1.542 1 58.84 448 SER A CA 1
ATOM 3343 C C . SER A 1 448 ? -3.217 -40.438 0.077 1 58.84 448 SER A C 1
ATOM 3345 O O . SER A 1 448 ? -2.357 -41.188 -0.373 1 58.84 448 SER A O 1
ATOM 3347 N N . SER A 1 449 ? -3.854 -39.75 -0.705 1 50.25 449 SER A N 1
ATOM 3348 C CA . SER A 1 449 ? -3.734 -39.844 -2.154 1 50.25 449 SER A CA 1
ATOM 3349 C C . SER A 1 449 ? -2.461 -39.188 -2.66 1 50.25 449 SER A C 1
ATOM 3351 O O . SER A 1 449 ? -2.086 -39.344 -3.822 1 50.25 449 SER A O 1
ATOM 3353 N N . ARG A 1 450 ? -1.886 -38.156 -2.172 1 49.88 450 ARG A N 1
ATOM 3354 C CA . ARG A 1 450 ? -0.875 -37.438 -2.939 1 49.88 450 ARG A CA 1
ATOM 3355 C C . ARG A 1 450 ? 0.518 -38 -2.672 1 49.88 450 ARG A C 1
ATOM 3357 O O . ARG A 1 450 ? 1.202 -37.562 -1.746 1 49.88 450 ARG A O 1
ATOM 3364 N N . THR A 1 451 ? 0.663 -39.219 -2.785 1 36.97 451 THR A N 1
ATOM 3365 C CA . THR A 1 451 ? 2.027 -39.656 -3.043 1 36.97 451 THR A CA 1
ATOM 3366 C C . THR A 1 451 ? 2.621 -38.906 -4.238 1 36.97 451 THR A C 1
ATOM 3368 O O . THR A 1 451 ? 2.076 -38.969 -5.344 1 36.97 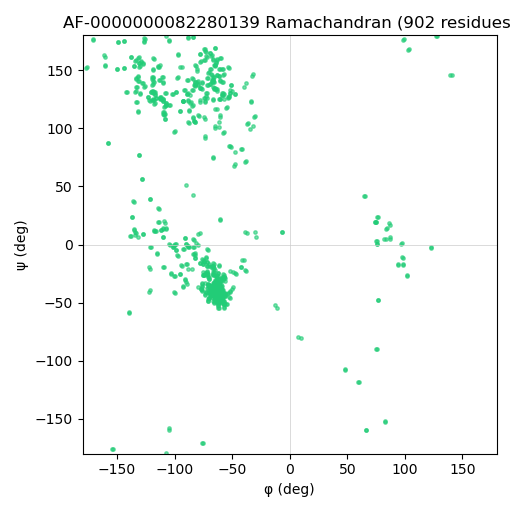451 THR A O 1
ATOM 3371 N N . ILE A 1 452 ? 3.109 -37.812 -3.959 1 37.84 452 ILE A N 1
ATOM 3372 C CA . ILE A 1 452 ? 3.881 -37.125 -5 1 37.84 452 ILE A CA 1
ATOM 3373 C C . ILE A 1 452 ? 4.617 -38.188 -5.844 1 37.84 452 ILE A C 1
ATOM 3375 O O . ILE A 1 452 ? 5.422 -38.938 -5.316 1 37.84 452 ILE A O 1
ATOM 3379 N N . CYS A 1 453 ? 4.004 -38.469 -6.969 1 28.81 453 CYS A N 1
ATOM 3380 C CA . CYS A 1 453 ? 4.887 -39.094 -7.965 1 28.81 453 CYS A CA 1
ATOM 3381 C C . CYS A 1 453 ? 6.043 -38.156 -8.305 1 28.81 453 CYS A C 1
ATOM 3383 O O . CYS A 1 453 ? 5.852 -36.938 -8.43 1 28.81 453 CYS A O 1
ATOM 3385 N N . MET B 1 1 ? -34.281 3.885 -17.141 1 25.09 1 MET B N 1
ATOM 3386 C CA . MET B 1 1 ? -33.781 5.203 -16.781 1 25.09 1 MET B CA 1
ATOM 3387 C C . MET B 1 1 ? -32.656 5.098 -15.766 1 25.09 1 MET B C 1
ATOM 3389 O O . MET B 1 1 ? -32.844 4.523 -14.695 1 25.09 1 MET B O 1
ATOM 3393 N N . SER B 1 2 ? -31.359 5.008 -16.172 1 34 2 SER B N 1
ATOM 3394 C CA . SER B 1 2 ? -30.156 4.766 -15.359 1 34 2 SER B CA 1
ATOM 3395 C C . SER B 1 2 ? -30.078 5.746 -14.195 1 34 2 SER B C 1
ATOM 3397 O O . SER B 1 2 ? -30.156 6.961 -14.391 1 34 2 SER B O 1
ATOM 3399 N N . SER B 1 3 ? -30.672 5.52 -13.141 1 38.81 3 SER B N 1
ATOM 3400 C CA . SER B 1 3 ? -30.688 6.375 -11.961 1 38.81 3 SER B CA 1
ATOM 3401 C C . SER B 1 3 ? -29.359 7.105 -11.797 1 38.81 3 SER B C 1
ATOM 3403 O O . SER B 1 3 ? -28.297 6.582 -12.172 1 38.81 3 SER B O 1
ATOM 3405 N N . PRO B 1 4 ? -29.328 8.398 -11.742 1 45.81 4 PRO B N 1
ATOM 3406 C CA . PRO B 1 4 ? -28.125 9.219 -11.586 1 45.81 4 PRO B CA 1
ATOM 3407 C C . PRO B 1 4 ? -27.094 8.578 -10.664 1 45.81 4 PRO B C 1
ATOM 3409 O O . PRO B 1 4 ? -27.453 8.039 -9.609 1 45.81 4 PRO B O 1
ATOM 3412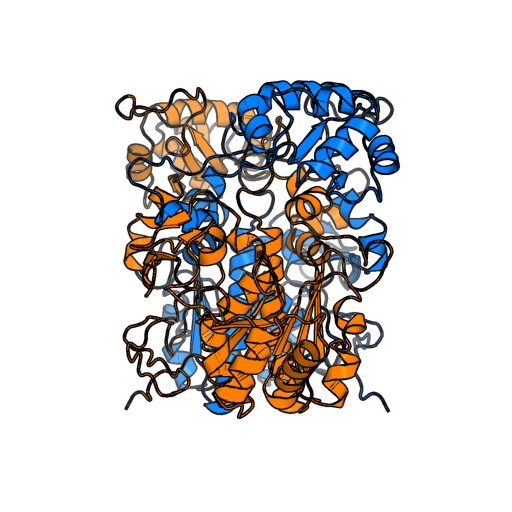 N N . SER B 1 5 ? -25.938 7.969 -11.18 1 58.75 5 SER B N 1
ATOM 3413 C CA . SER B 1 5 ? -24.891 7.16 -10.578 1 58.75 5 SER B CA 1
ATOM 3414 C C . SER B 1 5 ? -24.203 7.91 -9.438 1 58.75 5 SER B C 1
ATOM 3416 O O . SER B 1 5 ? -23.844 9.078 -9.586 1 58.75 5 SER B O 1
ATOM 3418 N N . SER B 1 6 ? -24.625 7.691 -8.133 1 78.94 6 SER B N 1
ATOM 3419 C CA . SER B 1 6 ? -24.031 8.281 -6.938 1 78.94 6 SER B CA 1
ATOM 3420 C C . SER B 1 6 ? -22.797 7.512 -6.48 1 78.94 6 SER B C 1
ATOM 3422 O O . SER B 1 6 ? -22.703 6.305 -6.711 1 78.94 6 SER B O 1
ATOM 3424 N N . LEU B 1 7 ? -21.812 8.289 -6.07 1 89.5 7 LEU B N 1
ATOM 3425 C CA . LEU B 1 7 ? -20.609 7.68 -5.508 1 89.5 7 LEU B CA 1
ATOM 3426 C C . LEU B 1 7 ? -20.953 6.879 -4.254 1 89.5 7 LEU B C 1
ATOM 3428 O O . LEU B 1 7 ? -21.906 7.199 -3.543 1 89.5 7 LEU B O 1
ATOM 3432 N N . PRO B 1 8 ? -20.359 5.875 -4.012 1 93.75 8 PRO B N 1
ATOM 3433 C CA . PRO B 1 8 ? -20.734 4.867 -3.021 1 93.75 8 PRO B CA 1
ATOM 3434 C C . PRO B 1 8 ? -20.859 5.441 -1.611 1 93.75 8 PRO B C 1
ATOM 3436 O O . PRO B 1 8 ? -21.641 4.953 -0.804 1 93.75 8 PRO B O 1
ATOM 3439 N N . LEU B 1 9 ? -20.078 6.523 -1.299 1 95.75 9 LEU B N 1
ATOM 3440 C CA . LEU B 1 9 ? -20.047 6.969 0.089 1 95.75 9 LEU B CA 1
ATOM 3441 C C . LEU B 1 9 ? -20.781 8.289 0.248 1 95.75 9 LEU B C 1
ATOM 3443 O O . LEU B 1 9 ? -20.547 9.031 1.207 1 95.75 9 LEU B O 1
ATOM 3447 N N . LYS B 1 10 ? -21.609 8.57 -0.693 1 92.81 10 LYS B N 1
ATOM 3448 C CA . LYS B 1 10 ? -22.438 9.758 -0.571 1 92.81 10 LYS B CA 1
ATOM 3449 C C . LYS B 1 10 ? -23.172 9.781 0.77 1 92.81 10 LYS B C 1
ATOM 3451 O O . LYS B 1 10 ? -23.734 8.773 1.191 1 92.81 10 LYS B O 1
ATOM 3456 N N . GLY B 1 11 ? -23.109 10.93 1.406 1 94.06 11 GLY B N 1
ATOM 3457 C CA . GLY B 1 11 ? -23.812 11.102 2.67 1 94.06 11 GLY B CA 1
ATOM 3458 C C . GLY B 1 11 ? -22.938 10.812 3.879 1 94.06 11 GLY B C 1
ATOM 3459 O O . GLY B 1 11 ? -23.297 11.164 5.004 1 94.06 11 GLY B O 1
ATOM 3460 N N . LEU B 1 12 ? -21.812 10.133 3.656 1 97.38 12 LEU B N 1
ATOM 3461 C CA . LEU B 1 12 ? -20.891 9.859 4.75 1 97.38 12 LEU B CA 1
ATOM 3462 C C . LEU B 1 12 ? -20.156 11.133 5.172 1 97.38 12 LEU B C 1
ATOM 3464 O O . LEU B 1 12 ? -19.625 11.859 4.324 1 97.38 12 LEU B O 1
ATOM 3468 N N . CYS B 1 13 ? -20.125 11.453 6.48 1 98.75 13 CYS B N 1
ATOM 3469 C CA . CYS B 1 13 ? -19.484 12.648 7.02 1 98.75 13 CYS B CA 1
ATOM 3470 C C . CYS B 1 13 ? -18.219 12.289 7.781 1 98.75 13 CYS B C 1
ATOM 3472 O O . CYS B 1 13 ? -18.266 11.602 8.805 1 98.75 13 CYS B O 1
ATOM 3474 N N . VAL B 1 14 ? -17.078 12.805 7.32 1 98.94 14 VAL B N 1
ATOM 3475 C CA . VAL B 1 14 ? -15.773 12.469 7.895 1 98.94 14 VAL B CA 1
ATOM 3476 C C . VAL B 1 14 ? -15.125 13.719 8.484 1 98.94 14 VAL B C 1
ATOM 3478 O O . VAL B 1 14 ? -14.945 14.719 7.785 1 98.94 14 VAL B O 1
ATOM 3481 N N . LEU B 1 15 ? -14.82 13.695 9.766 1 98.94 15 LEU B N 1
ATOM 3482 C CA . LEU B 1 15 ? -14.031 14.727 10.43 1 98.94 15 LEU B CA 1
ATOM 3483 C C . LEU B 1 15 ? -12.562 14.328 10.5 1 98.94 15 LEU B C 1
ATOM 3485 O O . LEU B 1 15 ? -12.203 13.375 11.203 1 98.94 15 LEU B O 1
ATOM 3489 N N . ASP B 1 16 ? -11.703 15.078 9.812 1 98.94 16 ASP B N 1
ATOM 3490 C CA . ASP B 1 16 ? -10.305 14.711 9.586 1 98.94 16 ASP B CA 1
ATOM 3491 C C . ASP B 1 16 ? -9.367 15.594 10.398 1 98.94 16 ASP B C 1
ATOM 3493 O O . ASP B 1 16 ? -9.141 16.75 10.055 1 98.94 16 ASP B O 1
ATOM 3497 N N . PHE B 1 17 ? -8.789 15 11.43 1 98.81 17 PHE B N 1
ATOM 3498 C CA . PHE B 1 17 ? -7.789 15.695 12.234 1 98.81 17 PHE B CA 1
ATOM 3499 C C . PHE B 1 17 ? -6.379 15.289 11.812 1 98.81 17 PHE B C 1
ATOM 3501 O O . PHE B 1 17 ? -5.395 15.766 12.383 1 98.81 17 PHE B O 1
ATOM 3508 N N . SER B 1 18 ? -6.27 14.406 10.805 1 98.5 18 SER B N 1
ATOM 3509 C CA . SER B 1 18 ? -4.977 13.812 10.484 1 98.5 18 SER B CA 1
ATOM 3510 C C . SER B 1 18 ? -4.098 14.789 9.703 1 98.5 18 SER B C 1
ATOM 3512 O O . SER B 1 18 ? -4.586 15.789 9.18 1 98.5 18 SER B O 1
ATOM 3514 N N . ARG B 1 19 ? -2.832 14.43 9.68 1 97.75 19 ARG B N 1
ATOM 3515 C CA . ARG B 1 19 ? -1.84 15.297 9.047 1 97.75 19 ARG B CA 1
ATOM 3516 C C . ARG B 1 19 ? -0.851 14.477 8.219 1 97.75 19 ARG B C 1
ATOM 3518 O O . ARG B 1 19 ? -0.823 13.25 8.312 1 97.75 19 ARG B O 1
ATOM 3525 N N . VAL B 1 20 ? -0.175 15.148 7.328 1 96.12 20 VAL B N 1
ATOM 3526 C CA . VAL B 1 20 ? 0.994 14.695 6.582 1 96.12 20 VAL B CA 1
ATOM 3527 C C . VAL B 1 20 ? 0.562 13.719 5.488 1 96.12 20 VAL B C 1
ATOM 3529 O O . VAL B 1 20 ? 0.175 14.133 4.395 1 96.12 20 VAL B O 1
ATOM 3532 N N . LEU B 1 21 ? 0.498 12.344 5.789 1 98.25 21 LEU B N 1
ATOM 3533 C CA . LEU B 1 21 ? 0.309 11.539 4.59 1 98.25 21 LEU B CA 1
ATOM 3534 C C . LEU B 1 21 ? -0.674 10.406 4.844 1 98.25 21 LEU B C 1
ATOM 3536 O O . LEU B 1 21 ? -1.733 10.336 4.215 1 98.25 21 LEU B O 1
ATOM 3540 N N . ALA B 1 22 ? -0.442 9.516 5.781 1 98.75 22 ALA B N 1
ATOM 3541 C CA . ALA B 1 22 ? -1.261 8.32 5.941 1 98.75 22 ALA B CA 1
ATOM 3542 C C . ALA B 1 22 ? -2.729 8.68 6.141 1 98.75 22 ALA B C 1
ATOM 3544 O O . ALA B 1 22 ? -3.602 8.172 5.43 1 98.75 22 ALA B O 1
ATOM 3545 N N . GLY B 1 23 ? -2.975 9.531 7.117 1 98.81 23 GLY B N 1
ATOM 3546 C CA . GLY B 1 23 ? -4.336 9.953 7.398 1 98.81 23 GLY B CA 1
ATOM 3547 C C . GLY B 1 23 ? -4.98 10.703 6.246 1 98.81 23 GLY B C 1
ATOM 3548 O O . GLY B 1 23 ? -6.035 10.297 5.75 1 98.81 23 GLY B O 1
ATOM 3549 N N . PRO B 1 24 ? -4.32 11.773 5.766 1 98.88 24 PRO B N 1
ATOM 3550 C CA . PRO B 1 24 ? -4.887 12.555 4.664 1 98.88 24 PRO B CA 1
ATOM 3551 C C . PRO B 1 24 ? -5.098 11.719 3.4 1 98.88 24 PRO B C 1
ATOM 3553 O O . PRO B 1 24 ? -6.066 11.938 2.67 1 98.88 24 PRO B O 1
ATOM 3556 N N . TRP B 1 25 ? -4.188 10.75 3.109 1 98.81 25 TRP B N 1
ATOM 3557 C CA . TRP B 1 25 ? -4.391 9.812 2.014 1 98.81 25 TRP B CA 1
ATOM 3558 C C . TRP B 1 25 ? -5.676 9.016 2.213 1 98.81 25 TRP B C 1
ATOM 3560 O O . TRP B 1 25 ? -6.488 8.891 1.293 1 98.81 25 TRP B O 1
ATOM 3570 N N . CYS B 1 26 ? -5.852 8.531 3.375 1 98.81 26 CYS B N 1
ATOM 3571 C CA . CYS B 1 26 ? -7.047 7.777 3.74 1 98.81 26 CYS B CA 1
ATOM 3572 C C . CYS B 1 26 ? -8.305 8.602 3.502 1 98.81 26 CYS B C 1
ATOM 3574 O O . CYS B 1 26 ? -9.227 8.156 2.812 1 98.81 26 CYS B O 1
ATOM 3576 N N . THR B 1 27 ? -8.375 9.836 4.012 1 98.88 27 THR B N 1
ATOM 3577 C CA . THR B 1 27 ? -9.586 10.641 3.957 1 98.88 27 THR B CA 1
ATOM 3578 C C . THR B 1 27 ? -9.812 11.188 2.551 1 98.88 27 THR B C 1
ATOM 3580 O O . THR B 1 27 ? -10.953 11.422 2.146 1 98.88 27 THR B O 1
ATOM 3583 N N . MET B 1 28 ? -8.711 11.352 1.787 1 98.62 28 MET B N 1
ATOM 3584 C CA . MET B 1 28 ? -8.867 11.734 0.385 1 98.62 28 MET B CA 1
ATOM 3585 C C . MET B 1 28 ? -9.57 10.625 -0.399 1 98.62 28 MET B C 1
ATOM 3587 O O . MET B 1 28 ? -10.453 10.898 -1.209 1 98.62 28 MET B O 1
ATOM 3591 N N . LEU B 1 29 ? -9.164 9.406 -0.147 1 98.12 29 LEU B N 1
ATOM 3592 C CA . LEU B 1 29 ? -9.789 8.281 -0.83 1 98.12 29 LEU B CA 1
ATOM 3593 C C . LEU B 1 29 ? -11.258 8.172 -0.459 1 98.12 29 LEU B C 1
ATOM 3595 O O . LEU B 1 29 ? -12.094 7.805 -1.296 1 98.12 29 LEU B O 1
ATOM 3599 N N . LEU B 1 30 ? -11.594 8.469 0.799 1 98.38 30 LEU B N 1
ATOM 3600 C CA . LEU B 1 30 ? -13 8.492 1.195 1 98.38 30 LEU B CA 1
ATOM 3601 C C . LEU B 1 30 ? -13.758 9.586 0.441 1 98.38 30 LEU B C 1
ATOM 3603 O O . LEU B 1 30 ? -14.867 9.359 -0.035 1 98.38 30 LEU B O 1
ATOM 3607 N N . ALA B 1 31 ? -13.117 10.734 0.299 1 97.75 31 ALA B N 1
ATOM 3608 C CA . ALA B 1 31 ? -13.719 11.836 -0.455 1 97.75 31 ALA B CA 1
ATOM 3609 C C . ALA B 1 31 ? -13.914 11.453 -1.92 1 97.75 31 ALA B C 1
ATOM 3611 O O . ALA B 1 31 ? -14.953 11.742 -2.512 1 97.75 31 ALA B O 1
ATOM 3612 N N . ASP B 1 32 ? -12.906 10.812 -2.502 1 95.69 32 ASP B N 1
ATOM 3613 C CA . ASP B 1 32 ? -12.961 10.359 -3.891 1 95.69 32 ASP B CA 1
ATOM 3614 C C . ASP B 1 32 ? -14.164 9.445 -4.121 1 95.69 32 ASP B C 1
ATOM 3616 O O . ASP B 1 32 ? -14.711 9.391 -5.223 1 95.69 32 ASP B O 1
ATOM 3620 N N . ALA B 1 33 ? -14.547 8.773 -3.047 1 95.31 33 ALA B N 1
ATOM 3621 C CA . ALA B 1 33 ? -15.656 7.832 -3.158 1 95.31 33 ALA B CA 1
ATOM 3622 C C . ALA B 1 33 ? -16.984 8.508 -2.811 1 95.31 33 ALA B C 1
ATOM 3624 O O . ALA B 1 33 ? -18.031 7.863 -2.793 1 95.31 33 ALA B O 1
ATOM 3625 N N . GLY B 1 34 ? -16.938 9.797 -2.395 1 94.56 34 GLY B N 1
ATOM 3626 C CA . GLY B 1 34 ? -18.172 10.539 -2.293 1 94.56 34 GLY B CA 1
ATOM 3627 C C . GLY B 1 34 ? -18.422 11.094 -0.903 1 94.56 34 GLY B C 1
ATOM 3628 O O . GLY B 1 34 ? -19.406 11.82 -0.686 1 94.56 34 GLY B O 1
ATOM 3629 N N . ALA B 1 35 ? -17.578 10.828 0.064 1 97.25 35 ALA B N 1
ATOM 3630 C CA . ALA B 1 35 ? -17.766 11.312 1.431 1 97.25 35 ALA B CA 1
ATOM 3631 C C . ALA B 1 35 ? -17.547 12.82 1.52 1 97.25 35 ALA B C 1
ATOM 3633 O O . ALA B 1 35 ? -16.781 13.391 0.73 1 97.25 35 ALA B O 1
ATOM 3634 N N . THR B 1 36 ? -18.25 13.43 2.404 1 97.88 36 THR B N 1
ATOM 3635 C CA . THR B 1 36 ? -17.938 14.797 2.793 1 97.88 36 THR B CA 1
ATOM 3636 C C . THR B 1 36 ? -16.859 14.82 3.869 1 97.88 36 THR B C 1
ATOM 3638 O O . THR B 1 36 ? -17.047 14.258 4.953 1 97.88 36 THR B O 1
ATOM 3641 N N . VAL B 1 37 ? -15.766 15.453 3.539 1 98.81 37 VAL B N 1
ATOM 3642 C CA . VAL B 1 37 ? -14.633 15.445 4.465 1 98.81 37 VAL B CA 1
ATOM 3643 C C . VAL B 1 37 ? -14.32 16.875 4.898 1 98.81 37 VAL B C 1
ATOM 3645 O O . VAL B 1 37 ? -14.094 17.75 4.055 1 98.81 37 VAL B O 1
ATOM 3648 N N . ILE B 1 38 ? -14.297 17.141 6.215 1 98.88 38 ILE B N 1
ATOM 3649 C CA . ILE B 1 38 ? -13.852 18.406 6.797 1 98.88 38 ILE B CA 1
ATOM 3650 C C . ILE B 1 38 ? -12.516 18.188 7.512 1 98.88 38 ILE B C 1
ATOM 3652 O O . ILE B 1 38 ? -12.438 17.453 8.492 1 98.88 38 ILE B O 1
ATOM 3656 N N . LYS B 1 39 ? -11.492 18.781 6.969 1 98.94 39 LYS B N 1
ATOM 3657 C CA . LYS B 1 39 ? -10.164 18.75 7.578 1 98.94 39 LYS B CA 1
ATOM 3658 C C . LYS B 1 39 ? -10.008 19.875 8.602 1 98.94 39 LYS B C 1
ATOM 3660 O O . LYS B 1 39 ? -10.211 21.047 8.281 1 98.94 39 LYS B O 1
ATOM 3665 N N . VAL B 1 40 ? -9.703 19.516 9.836 1 98.88 40 VAL B N 1
ATOM 3666 C CA . VAL B 1 40 ? -9.445 20.469 10.914 1 98.88 40 VAL B CA 1
ATOM 3667 C C . VAL B 1 40 ? -7.953 20.766 10.992 1 98.88 40 VAL B C 1
ATOM 3669 O O . VAL B 1 40 ? -7.133 19.859 11.133 1 98.88 40 VAL B O 1
ATOM 3672 N N . GLU B 1 41 ? -7.637 22.016 10.883 1 98.62 41 GLU B N 1
ATOM 3673 C CA . GLU B 1 41 ? -6.234 22.422 10.867 1 98.62 41 GLU B CA 1
ATOM 3674 C C . GLU B 1 41 ? -5.969 23.516 11.906 1 98.62 41 GLU B C 1
ATOM 3676 O O . GLU B 1 41 ? -6.887 24.219 12.32 1 98.62 41 GLU B O 1
ATOM 3681 N N . ARG B 1 42 ? -4.723 23.609 12.32 1 97.56 42 ARG B N 1
ATOM 3682 C CA . ARG B 1 42 ? -4.312 24.672 13.219 1 97.56 42 ARG B CA 1
ATOM 3683 C C . ARG B 1 42 ? -4.285 26.016 12.5 1 97.56 42 ARG B C 1
ATOM 3685 O O . ARG B 1 42 ? -3.801 26.109 11.367 1 97.56 42 ARG B O 1
ATOM 3692 N N . PRO B 1 43 ? -4.793 27.047 13.172 1 97.25 43 PRO B N 1
ATOM 3693 C CA . PRO B 1 43 ? -4.688 28.359 12.547 1 97.25 43 PRO B CA 1
ATOM 3694 C C . PRO B 1 43 ? -3.242 28.766 12.25 1 97.25 43 PRO B C 1
ATOM 3696 O O . PRO B 1 43 ? -2.32 28.312 12.922 1 97.25 43 PRO B O 1
ATOM 3699 N N . ILE B 1 44 ? -3.061 29.578 11.219 1 93.62 44 ILE B N 1
ATOM 3700 C CA . ILE B 1 44 ? -1.803 30.219 10.844 1 93.62 44 ILE B CA 1
ATOM 3701 C C . ILE B 1 44 ? -0.896 29.203 10.156 1 93.62 44 ILE B C 1
ATOM 3703 O O . ILE B 1 44 ? -0.445 29.406 9.031 1 93.62 44 ILE B O 1
ATOM 3707 N N . VAL B 1 45 ? -0.729 28 10.742 1 94.06 45 VAL B N 1
ATOM 3708 C CA . VAL B 1 45 ? 0.285 27.062 10.266 1 94.06 45 VAL B CA 1
ATOM 3709 C C . VAL B 1 45 ? -0.366 26 9.383 1 94.06 45 VAL B C 1
ATOM 3711 O O . VAL B 1 45 ? 0.184 25.625 8.344 1 94.06 45 VAL B O 1
ATOM 3714 N N . GLY B 1 46 ? -1.57 25.5 9.797 1 97.31 46 GLY B N 1
ATOM 3715 C CA . GLY B 1 46 ? -2.225 24.406 9.094 1 97.31 46 GLY B CA 1
ATOM 3716 C C . GLY B 1 46 ? -1.466 23.109 9.188 1 97.31 46 GLY B C 1
ATOM 3717 O O . GLY B 1 46 ? -0.742 22.859 10.156 1 97.31 46 GLY B O 1
ATOM 3718 N N . ASP B 1 47 ? -1.743 22.219 8.273 1 97.12 47 ASP B N 1
ATOM 3719 C CA . ASP B 1 47 ? -0.961 21 8.117 1 97.12 47 ASP B CA 1
ATOM 3720 C C . ASP B 1 47 ? 0.496 21.328 7.789 1 97.12 47 ASP B C 1
ATOM 3722 O O . ASP B 1 47 ? 0.777 22.219 6.988 1 97.12 47 ASP B O 1
ATOM 3726 N N . ASP B 1 48 ? 1.397 20.547 8.352 1 92.69 48 ASP B N 1
ATOM 3727 C CA . ASP B 1 48 ? 2.822 20.797 8.156 1 92.69 48 ASP B CA 1
ATOM 3728 C C . ASP B 1 48 ? 3.184 20.781 6.676 1 92.69 48 ASP B C 1
ATOM 3730 O O . ASP B 1 48 ? 4.082 21.5 6.238 1 92.69 48 ASP B O 1
ATOM 3734 N N . THR B 1 49 ? 2.504 20.031 5.887 1 95.38 49 THR B N 1
ATOM 3735 C CA . THR B 1 49 ? 2.848 19.828 4.484 1 95.38 49 THR B CA 1
ATOM 3736 C C . THR B 1 49 ? 2.555 21.078 3.664 1 95.38 49 THR B C 1
ATOM 3738 O O . THR B 1 49 ? 3.004 21.203 2.523 1 95.38 49 THR B O 1
ATOM 3741 N N . ARG B 1 50 ? 1.766 22.047 4.203 1 95.5 50 ARG B N 1
ATOM 3742 C CA . ARG B 1 50 ? 1.518 23.297 3.502 1 95.5 50 ARG B CA 1
ATOM 3743 C C . ARG B 1 50 ? 2.814 24.078 3.287 1 95.5 50 ARG B C 1
ATOM 3745 O O . ARG B 1 50 ? 2.92 24.875 2.354 1 95.5 50 ARG B O 1
ATOM 3752 N N . SER B 1 51 ? 3.791 23.797 4.152 1 90.88 51 SER B N 1
ATOM 3753 C CA . SER B 1 51 ? 5.055 24.516 4.07 1 90.88 51 SER B CA 1
ATOM 3754 C C . SER B 1 51 ? 6.133 23.672 3.391 1 90.88 51 SER B C 1
ATOM 3756 O O . SER B 1 51 ? 7.27 24.125 3.23 1 90.88 51 SER B O 1
ATOM 3758 N N . TRP B 1 52 ? 5.73 22.438 3.057 1 88.31 52 TRP B N 1
ATOM 3759 C CA . TRP B 1 52 ? 6.734 21.547 2.48 1 88.31 52 TRP B CA 1
ATOM 3760 C C . TRP B 1 52 ? 6.883 21.797 0.983 1 88.31 52 TRP B C 1
ATOM 3762 O O . TRP B 1 52 ? 5.992 21.453 0.202 1 88.31 52 TRP B O 1
ATOM 3772 N N . GLY B 1 53 ? 7.84 22.375 0.457 1 83.75 53 GLY B N 1
ATOM 3773 C CA . GLY B 1 53 ? 8.281 22.672 -0.9 1 83.75 53 GLY B CA 1
ATOM 3774 C C . GLY B 1 53 ? 9.781 22.844 -1.019 1 83.75 53 GLY B C 1
ATOM 3775 O O . GLY B 1 53 ? 10.5 22.734 -0.027 1 83.75 53 GLY B O 1
ATOM 3776 N N . PRO B 1 54 ? 10.289 23.188 -2.164 1 85.69 54 PRO B N 1
ATOM 3777 C CA . PRO B 1 54 ? 9.648 23.203 -3.48 1 85.69 54 PRO B CA 1
ATOM 3778 C C . PRO B 1 54 ? 9.289 21.797 -3.977 1 85.69 54 PRO B C 1
ATOM 3780 O O . PRO B 1 54 ? 9.898 20.812 -3.549 1 85.69 54 PRO B O 1
ATOM 3783 N N . PRO B 1 55 ? 8.336 21.719 -4.914 1 88.94 55 PRO B N 1
ATOM 3784 C CA . PRO B 1 55 ? 7.746 22.875 -5.617 1 88.94 55 PRO B CA 1
ATOM 3785 C C . PRO B 1 55 ? 6.457 23.359 -4.965 1 88.94 55 PRO B C 1
ATOM 3787 O O . PRO B 1 55 ? 5.805 22.625 -4.23 1 88.94 55 PRO B O 1
ATOM 3790 N N . PHE B 1 56 ? 6.18 24.625 -5.133 1 93.06 56 PHE B N 1
ATOM 3791 C CA . PHE B 1 56 ? 4.898 25.266 -4.855 1 93.06 56 PHE B CA 1
ATOM 3792 C C . PHE B 1 56 ? 4.215 25.688 -6.145 1 93.06 56 PHE B C 1
ATOM 3794 O O . PHE B 1 56 ? 4.883 25.969 -7.145 1 93.06 56 PHE B O 1
ATOM 3801 N N . VAL B 1 57 ? 2.936 25.562 -6.125 1 94.5 57 VAL B N 1
ATOM 3802 C CA . VAL B 1 57 ? 2.174 26.172 -7.215 1 94.5 57 VAL B CA 1
ATOM 3803 C C . VAL B 1 57 ? 1.738 27.578 -6.82 1 94.5 57 VAL B C 1
ATOM 3805 O O . VAL B 1 57 ? 1.077 27.766 -5.797 1 94.5 57 VAL B O 1
ATOM 3808 N N . GLN B 1 58 ? 2.107 28.5 -7.617 1 91.5 58 GLN B N 1
ATOM 3809 C CA . GLN B 1 58 ? 1.882 29.906 -7.301 1 91.5 58 GLN B CA 1
ATOM 3810 C C . GLN B 1 58 ? 0.643 30.438 -8.016 1 91.5 58 GLN B C 1
ATOM 3812 O O . GLN B 1 58 ? 0.43 30.156 -9.195 1 91.5 58 GLN B O 1
ATOM 3817 N N . GLY B 1 59 ? -0.161 31.078 -7.215 1 88.38 59 GLY B N 1
ATOM 3818 C CA . GLY B 1 59 ? -1.305 31.766 -7.801 1 88.38 59 GLY B CA 1
ATOM 3819 C C . GLY B 1 59 ? -0.972 33.156 -8.32 1 88.38 59 GLY B C 1
ATOM 3820 O O . GLY B 1 59 ? 0.198 33.531 -8.375 1 88.38 59 GLY B O 1
ATOM 3821 N N . LYS B 1 60 ? -2.045 33.781 -8.898 1 78.94 60 LYS B N 1
ATOM 3822 C CA . LYS B 1 60 ? -1.881 35.125 -9.469 1 78.94 60 LYS B CA 1
ATOM 3823 C C . LYS B 1 60 ? -1.588 36.156 -8.383 1 78.94 60 LYS B C 1
ATOM 3825 O O . LYS B 1 60 ? -0.901 37.156 -8.625 1 78.94 60 LYS B O 1
ATOM 3830 N N . ASP B 1 61 ? -2.051 35.812 -7.242 1 79.06 61 ASP B N 1
ATOM 3831 C CA . ASP B 1 61 ? -1.773 36.688 -6.098 1 79.06 61 ASP B CA 1
ATOM 3832 C C . ASP B 1 61 ? -0.695 36.062 -5.203 1 79.06 61 ASP B C 1
ATOM 3834 O O . ASP B 1 61 ? 0.21 35.375 -5.684 1 79.06 61 ASP B O 1
ATOM 3838 N N . SER B 1 62 ? -0.525 36.375 -4.004 1 82.19 62 SER B N 1
ATOM 3839 C CA . SER B 1 62 ? 0.494 35.875 -3.078 1 82.19 62 SER B CA 1
ATOM 3840 C C . SER B 1 62 ? 0.147 34.5 -2.551 1 82.19 62 SER B C 1
ATOM 3842 O O . SER B 1 62 ? 0.869 33.938 -1.717 1 82.19 62 SER B O 1
ATOM 3844 N N . SER B 1 63 ? -0.917 33.969 -3.229 1 87.19 63 SER B N 1
ATOM 3845 C CA . SER B 1 63 ? -1.322 32.656 -2.779 1 87.19 63 SER B CA 1
ATOM 3846 C C . SER B 1 63 ? -0.423 31.562 -3.367 1 87.19 63 SER B C 1
ATOM 3848 O O . SER B 1 63 ? 0.02 31.672 -4.512 1 87.19 63 SER B O 1
ATOM 3850 N N . ARG B 1 64 ? -0.098 30.594 -2.564 1 91.62 64 ARG B N 1
ATOM 3851 C CA . ARG B 1 64 ? 0.641 29.422 -3.049 1 91.62 64 ARG B CA 1
ATOM 3852 C C . ARG B 1 64 ? 0.287 28.188 -2.244 1 91.62 64 ARG B C 1
ATOM 3854 O O . ARG B 1 64 ? -0.138 28.281 -1.092 1 91.62 64 ARG B O 1
ATOM 3861 N N . LEU B 1 65 ? 0.364 27.078 -2.844 1 95.12 65 LEU B N 1
ATOM 3862 C CA . LEU B 1 65 ? 0.182 25.812 -2.156 1 95.12 65 LEU B CA 1
ATOM 3863 C C . LEU B 1 65 ? 1.306 24.844 -2.504 1 95.12 65 LEU B C 1
ATOM 3865 O O . LEU B 1 65 ? 1.765 24.797 -3.646 1 95.12 65 LEU B O 1
ATOM 3869 N N . SER B 1 66 ? 1.714 24.125 -1.486 1 95.44 66 SER B N 1
ATOM 3870 C CA . SER B 1 66 ? 2.705 23.078 -1.676 1 95.44 66 SER B CA 1
ATOM 3871 C C . SER B 1 66 ? 2.139 21.922 -2.508 1 95.44 66 SER B C 1
ATOM 3873 O O . SER B 1 66 ? 0.983 21.531 -2.332 1 95.44 66 SER B O 1
ATOM 3875 N N . THR B 1 67 ? 2.982 21.375 -3.439 1 96.06 67 THR B N 1
ATOM 3876 C CA . THR B 1 67 ? 2.539 20.219 -4.207 1 96.06 67 THR B CA 1
ATOM 3877 C C . THR B 1 67 ? 2.359 19 -3.301 1 96.06 67 THR B C 1
ATOM 3879 O O . THR B 1 67 ? 1.569 18.109 -3.604 1 96.06 67 THR B O 1
ATOM 3882 N N . TYR B 1 68 ? 3.1 19 -2.184 1 96.38 68 TYR B N 1
ATOM 3883 C CA . TYR B 1 68 ? 2.879 17.922 -1.221 1 96.38 68 TYR B CA 1
ATOM 3884 C C . TYR B 1 68 ? 1.461 17.984 -0.665 1 96.38 68 TYR B C 1
ATOM 3886 O O . TYR B 1 68 ? 0.749 16.969 -0.674 1 96.38 68 TYR B O 1
ATOM 3894 N N . PHE B 1 69 ? 1.015 19.156 -0.198 1 97.88 69 PHE B N 1
ATOM 3895 C CA . PHE B 1 69 ? -0.33 19.297 0.347 1 97.88 69 PHE B CA 1
ATOM 3896 C C . PHE B 1 69 ? -1.38 18.984 -0.71 1 97.88 69 PHE B C 1
ATOM 3898 O O . PHE B 1 69 ? -2.371 18.297 -0.422 1 97.88 69 PHE B O 1
ATOM 3905 N N . LEU B 1 70 ? -1.146 19.375 -1.946 1 98.19 70 LEU B N 1
ATOM 3906 C CA . LEU B 1 70 ? -2.074 19.156 -3.049 1 98.19 70 LEU B CA 1
ATOM 3907 C C . LEU B 1 70 ? -2.301 17.656 -3.277 1 98.19 70 LEU B C 1
ATOM 3909 O O . LEU B 1 70 ? -3.381 17.25 -3.707 1 98.19 70 LEU B O 1
ATOM 3913 N N . SER B 1 71 ? -1.356 16.859 -2.99 1 98.25 71 SER B N 1
ATOM 3914 C CA . SER B 1 71 ? -1.318 15.461 -3.424 1 98.25 71 SER B CA 1
ATOM 3915 C C . SER B 1 71 ? -2.336 14.617 -2.664 1 98.25 71 SER B C 1
ATOM 3917 O O . SER B 1 71 ? -2.766 13.57 -3.148 1 98.25 71 SER B O 1
ATOM 3919 N N . VAL B 1 72 ? -2.734 15.07 -1.475 1 98.56 72 VAL B N 1
ATOM 3920 C CA . VAL B 1 72 ? -3.539 14.148 -0.677 1 98.56 72 VAL B CA 1
ATOM 3921 C C . VAL B 1 72 ? -4.699 14.906 -0.034 1 98.56 72 VAL B C 1
ATOM 3923 O O . VAL B 1 72 ? -5.234 14.477 0.993 1 98.56 72 VAL B O 1
ATOM 3926 N N . ASN B 1 73 ? -5.137 16.062 -0.586 1 98.69 73 ASN B N 1
ATOM 3927 C CA . ASN B 1 73 ? -6.172 16.812 0.116 1 98.69 73 ASN B CA 1
ATOM 3928 C C . ASN B 1 73 ? -7.262 17.297 -0.839 1 98.69 73 ASN B C 1
ATOM 3930 O O . ASN B 1 73 ? -8.047 18.172 -0.495 1 98.69 73 ASN B O 1
ATOM 3934 N N . ARG B 1 74 ? -7.289 16.766 -2.064 1 97.5 74 ARG B N 1
ATOM 3935 C CA . ARG B 1 74 ? -8.453 17.031 -2.906 1 97.5 74 ARG B CA 1
ATOM 3936 C C . ARG B 1 74 ? -9.727 16.484 -2.271 1 97.5 74 ARG B C 1
ATOM 3938 O O . ARG B 1 74 ? -9.68 15.516 -1.516 1 97.5 74 ARG B O 1
ATOM 3945 N N . GLY B 1 75 ? -10.812 17.125 -2.568 1 97 75 GLY B N 1
ATOM 3946 C CA . GLY B 1 75 ? -12.109 16.625 -2.125 1 97 75 GLY B CA 1
ATOM 3947 C C . GLY B 1 75 ? -12.445 17.031 -0.7 1 97 75 GLY B C 1
ATOM 3948 O O . GLY B 1 75 ? -13.523 16.703 -0.195 1 97 75 GLY B O 1
ATOM 3949 N N . LYS B 1 76 ? -11.594 17.859 -0.051 1 98.38 76 LYS B N 1
ATOM 3950 C CA . LYS B 1 76 ? -11.805 18.172 1.359 1 98.38 76 LYS B CA 1
ATOM 3951 C C . LYS B 1 76 ? -12.141 19.641 1.549 1 98.38 76 LYS B C 1
ATOM 3953 O O . LYS B 1 76 ? -11.734 20.484 0.744 1 98.38 76 LYS B O 1
ATOM 3958 N N . GLN B 1 77 ? -12.859 19.922 2.602 1 98.5 77 GLN B N 1
ATOM 3959 C CA . GLN B 1 77 ? -13.008 21.266 3.139 1 98.5 77 GLN B CA 1
ATOM 3960 C C . GLN B 1 77 ? -12.055 21.5 4.305 1 98.5 77 GLN B C 1
ATOM 3962 O O . GLN B 1 77 ? -11.797 20.594 5.098 1 98.5 77 GLN B O 1
ATOM 3967 N N . SER B 1 78 ? -11.523 22.719 4.402 1 98.69 78 SER B N 1
ATOM 3968 C CA . SER B 1 78 ? -10.602 23.047 5.484 1 98.69 78 SER B CA 1
ATOM 3969 C C . SER B 1 78 ? -11.219 24.047 6.457 1 98.69 78 SER B C 1
ATOM 3971 O O . SER B 1 78 ? -11.758 25.078 6.043 1 98.69 78 SER B O 1
ATOM 3973 N N . ILE B 1 79 ? -11.211 23.734 7.68 1 98.81 79 ILE B N 1
ATOM 3974 C CA . ILE B 1 79 ? -11.508 24.688 8.742 1 98.81 79 ILE B CA 1
ATOM 3975 C C . ILE B 1 79 ? -10.297 24.844 9.656 1 98.81 79 ILE B C 1
ATOM 3977 O O . ILE B 1 79 ? -9.586 23.875 9.922 1 98.81 79 ILE B O 1
ATOM 3981 N N . ALA B 1 80 ? -10.039 26.031 10.062 1 98.75 80 ALA B N 1
ATOM 3982 C CA . ALA B 1 80 ? -8.898 26.312 10.945 1 98.75 80 ALA B CA 1
ATOM 3983 C C . ALA B 1 80 ? -9.375 26.688 12.352 1 98.75 80 ALA B C 1
ATOM 3985 O O . ALA B 1 80 ? -10 27.734 12.547 1 98.75 80 ALA B O 1
ATOM 3986 N N . ILE B 1 81 ? -9.086 25.828 13.289 1 98.62 81 ILE B N 1
ATOM 3987 C CA . ILE B 1 81 ? -9.578 25.969 14.648 1 98.62 81 ILE B CA 1
ATOM 3988 C C . ILE B 1 81 ? -8.445 25.719 15.641 1 98.62 81 ILE B C 1
ATOM 3990 O O . ILE B 1 81 ? -7.723 24.734 15.531 1 98.62 81 ILE B O 1
ATOM 3994 N N . ASP B 1 82 ? -8.273 26.594 16.594 1 98.19 82 ASP B N 1
ATOM 3995 C CA . ASP B 1 82 ? -7.324 26.391 17.688 1 98.19 82 ASP B CA 1
ATOM 3996 C C . ASP B 1 82 ? -7.922 25.516 18.781 1 98.19 82 ASP B C 1
ATOM 3998 O O . ASP B 1 82 ? -8.664 26 19.641 1 98.19 82 ASP B O 1
ATOM 4002 N N . MET B 1 83 ? -7.512 24.297 18.859 1 96.44 83 MET B N 1
ATOM 4003 C CA . MET B 1 83 ? -8.078 23.344 19.812 1 96.44 83 MET B CA 1
ATOM 4004 C C . MET B 1 83 ? -7.562 23.609 21.219 1 96.44 83 MET B C 1
ATOM 4006 O O . MET B 1 83 ? -8.109 23.078 22.188 1 96.44 83 MET B O 1
ATOM 4010 N N . ALA B 1 84 ? -6.504 24.469 21.312 1 95.31 84 ALA B N 1
ATOM 4011 C CA . ALA B 1 84 ? -5.996 24.812 22.625 1 95.31 84 ALA B CA 1
ATOM 4012 C C . ALA B 1 84 ? -6.93 25.797 23.328 1 95.31 84 ALA B C 1
ATOM 4014 O O . ALA B 1 84 ? -6.895 25.938 24.562 1 95.31 84 ALA B O 1
ATOM 4015 N N . HIS B 1 85 ? -7.695 26.531 22.562 1 96.62 85 HIS B N 1
ATOM 4016 C CA . HIS B 1 85 ? -8.703 27.422 23.125 1 96.62 85 HIS B CA 1
ATOM 4017 C C . HIS B 1 85 ? -9.984 26.656 23.469 1 96.62 85 HIS B C 1
ATOM 4019 O O . HIS B 1 85 ? -10.469 25.859 22.656 1 96.62 85 HIS B O 1
ATOM 4025 N N . PRO B 1 86 ? -10.586 26.922 24.594 1 97.19 86 PRO B N 1
ATOM 4026 C CA . PRO B 1 86 ? -11.781 26.172 25 1 97.19 86 PRO B CA 1
ATOM 4027 C C . PRO B 1 86 ? -12.914 26.266 23.984 1 97.19 86 PRO B C 1
ATOM 4029 O O . PRO B 1 86 ? -13.617 25.281 23.734 1 97.19 86 PRO B O 1
ATOM 4032 N N . LYS B 1 87 ? -13.086 27.406 23.422 1 97.75 87 LYS B N 1
ATOM 4033 C CA . LYS B 1 87 ? -14.156 27.578 22.438 1 97.75 87 LYS B CA 1
ATOM 4034 C C . LYS B 1 87 ? -13.867 26.781 21.172 1 97.75 87 LYS B C 1
ATOM 4036 O O . LYS B 1 87 ? -14.789 26.25 20.531 1 97.75 87 LYS B O 1
ATOM 4041 N N . GLY B 1 88 ? -12.602 26.734 20.766 1 98.31 88 GLY B N 1
ATOM 4042 C CA . GLY B 1 88 ? -12.219 25.906 19.625 1 98.31 88 GLY B CA 1
ATOM 4043 C C . GLY B 1 88 ? -12.445 24.438 19.859 1 98.31 88 GLY B C 1
ATOM 4044 O O . GLY B 1 88 ? -12.945 23.734 18.984 1 98.31 88 GLY B O 1
ATOM 4045 N N . LEU B 1 89 ? -12.109 24.047 21.062 1 98.12 89 LEU B N 1
ATOM 4046 C CA . LEU B 1 89 ? -12.312 22.641 21.438 1 98.12 89 LEU B CA 1
ATOM 4047 C C . LEU B 1 89 ? -13.797 22.297 21.438 1 98.12 89 LEU B C 1
ATOM 4049 O O . LEU B 1 89 ? -14.172 21.203 21 1 98.12 89 LEU B O 1
ATOM 4053 N N . GLU B 1 90 ? -14.609 23.172 21.922 1 97.81 90 GLU B N 1
ATOM 4054 C CA . GLU B 1 90 ? -16.062 22.969 21.938 1 97.81 90 GLU B CA 1
ATOM 4055 C C . GLU B 1 90 ? -16.609 22.812 20.531 1 97.81 90 GLU B C 1
ATOM 4057 O O . GLU B 1 90 ? -17.484 21.969 20.281 1 97.81 90 GLU B O 1
ATOM 4062 N N . ILE B 1 91 ? -16.125 23.625 19.625 1 98.38 91 ILE B N 1
ATOM 4063 C CA . ILE B 1 91 ? -16.547 23.547 18.234 1 98.38 91 ILE B CA 1
ATOM 4064 C C . ILE B 1 91 ? -16.203 22.172 17.672 1 98.38 91 ILE B C 1
ATOM 4066 O O . ILE B 1 91 ? -17.062 21.516 17.062 1 98.38 91 ILE B O 1
ATOM 4070 N N . CYS B 1 92 ? -14.992 21.703 17.906 1 98.69 92 CYS B N 1
ATOM 4071 C CA . CYS B 1 92 ? -14.547 20.406 17.422 1 98.69 92 CYS B CA 1
ATOM 4072 C C . CYS B 1 92 ? -15.383 19.281 18.031 1 98.69 92 CYS B C 1
ATOM 4074 O O . CYS B 1 92 ? -15.742 18.328 17.344 1 98.69 92 CYS B O 1
ATOM 4076 N N . ARG B 1 93 ? -15.688 19.391 19.297 1 98.31 93 ARG B N 1
ATOM 4077 C CA . ARG B 1 93 ? -16.5 18.391 19.984 1 98.31 93 ARG B CA 1
ATOM 4078 C C . ARG B 1 93 ? -17.891 18.297 19.359 1 98.31 93 ARG B C 1
ATOM 4080 O O . ARG B 1 93 ? -18.406 17.203 19.125 1 98.31 93 ARG B O 1
ATOM 4087 N N . HIS B 1 94 ? -18.516 19.438 19.094 1 98.19 94 HIS B N 1
ATOM 4088 C CA . HIS B 1 94 ? -19.844 19.469 18.5 1 98.19 94 HIS B CA 1
ATOM 4089 C C . HIS B 1 94 ? -19.859 18.828 17.109 1 98.19 94 HIS B C 1
ATOM 4091 O O . HIS B 1 94 ? -20.766 18.078 16.766 1 98.19 94 HIS B O 1
ATOM 4097 N N . LEU B 1 95 ? -18.844 19.125 16.328 1 98.75 95 LEU B N 1
ATOM 4098 C CA . LEU B 1 95 ? -18.75 18.516 15.008 1 98.75 95 LEU B CA 1
ATOM 4099 C C . LEU B 1 95 ? -18.594 17 15.117 1 98.75 95 LEU B C 1
ATOM 4101 O O . LEU B 1 95 ? -19.203 16.266 14.336 1 98.75 95 LEU B O 1
ATOM 4105 N N . ALA B 1 96 ? -17.797 16.531 16.094 1 98.75 96 ALA B N 1
ATOM 4106 C CA . ALA B 1 96 ? -17.531 15.102 16.266 1 98.75 96 ALA B CA 1
ATOM 4107 C C . ALA B 1 96 ? -18.781 14.367 16.766 1 98.75 96 ALA B C 1
ATOM 4109 O O . ALA B 1 96 ? -19.031 13.234 16.359 1 98.75 96 ALA B O 1
ATOM 4110 N N . THR B 1 97 ? -19.562 15.008 17.625 1 98.31 97 THR B N 1
ATOM 4111 C CA . THR B 1 97 ? -20.672 14.32 18.281 1 98.31 97 THR B CA 1
ATOM 4112 C C . THR B 1 97 ? -21.953 14.453 17.469 1 98.31 97 THR B C 1
ATOM 4114 O O . THR B 1 97 ? -22.766 13.531 17.422 1 98.31 97 THR B O 1
ATOM 4117 N N . ASP B 1 98 ? -22.094 15.578 16.719 1 97.81 98 ASP B N 1
ATOM 4118 C CA . ASP B 1 98 ? -23.391 15.883 16.141 1 97.81 98 ASP B CA 1
ATOM 4119 C C . ASP B 1 98 ? -23.375 15.711 14.625 1 97.81 98 ASP B C 1
ATOM 4121 O O . ASP B 1 98 ? -24.422 15.555 14 1 97.81 98 ASP B O 1
ATOM 4125 N N . TRP B 1 99 ? -22.234 15.719 14.047 1 98.38 99 TRP B N 1
ATOM 4126 C CA . TRP B 1 99 ? -22.188 15.727 12.594 1 98.38 99 TRP B CA 1
ATOM 4127 C C . TRP B 1 99 ? -21.422 14.523 12.062 1 98.38 99 TRP B C 1
ATOM 4129 O O . TRP B 1 99 ? -21.859 13.859 11.117 1 98.38 99 TRP B O 1
ATOM 4139 N N . ALA B 1 100 ? -20.359 14.117 12.664 1 98.75 100 ALA B N 1
ATOM 4140 C CA . ALA B 1 100 ? -19.406 13.164 12.109 1 98.75 100 ALA B CA 1
ATOM 4141 C C . ALA B 1 100 ? -19.938 11.742 12.195 1 98.75 100 ALA B C 1
ATOM 4143 O O . ALA B 1 100 ? -20.469 11.328 13.234 1 98.75 100 ALA B O 1
ATOM 4144 N N . SER B 1 101 ? -19.797 11 11.102 1 98.62 101 SER B N 1
ATOM 4145 C CA . SER B 1 101 ? -19.938 9.547 11.086 1 98.62 101 SER B CA 1
ATOM 4146 C C . SER B 1 101 ? -18.609 8.859 11.367 1 98.62 101 SER B C 1
ATOM 4148 O O . SER B 1 101 ? -18.578 7.762 11.93 1 98.62 101 SER B O 1
ATOM 4150 N N . VAL B 1 102 ? -17.578 9.477 10.914 1 98.94 102 VAL B N 1
ATOM 4151 C CA . VAL B 1 102 ? -16.203 8.984 11.031 1 98.94 102 VAL B CA 1
ATOM 4152 C C . VAL B 1 102 ? -15.289 10.102 11.516 1 98.94 102 VAL B C 1
ATOM 4154 O O . VAL B 1 102 ? -15.422 11.25 11.086 1 98.94 102 VAL B O 1
ATOM 4157 N N . LEU B 1 103 ? -14.445 9.828 12.438 1 98.94 103 LEU B N 1
ATOM 4158 C CA . LEU B 1 103 ? -13.344 10.695 12.844 1 98.94 103 LEU B CA 1
ATOM 4159 C C . LEU B 1 103 ? -12 10.016 12.617 1 98.94 103 LEU B C 1
ATOM 4161 O O . LEU B 1 103 ? -11.82 8.859 12.992 1 98.94 103 LEU B O 1
ATOM 4165 N N . VAL B 1 104 ? -11.039 10.703 11.953 1 98.94 104 VAL B N 1
ATOM 4166 C CA . VAL B 1 104 ? -9.703 10.172 11.68 1 98.94 104 VAL B CA 1
ATOM 4167 C C . VAL B 1 104 ? -8.648 11.078 12.328 1 98.94 104 VAL B C 1
ATOM 4169 O O . VAL B 1 104 ? -8.695 12.297 12.18 1 98.94 104 VAL B O 1
ATOM 4172 N N . GLU B 1 105 ? -7.727 10.477 13.047 1 98.69 105 GLU B N 1
ATOM 4173 C CA . GLU B 1 105 ? -6.621 11.227 13.625 1 98.69 105 GLU B CA 1
ATOM 4174 C C . GLU B 1 105 ? -5.328 10.422 13.609 1 98.69 105 GLU B C 1
ATOM 4176 O O . GLU B 1 105 ? -5.359 9.188 13.531 1 98.69 105 GLU B O 1
ATOM 4181 N N . ASN B 1 106 ? -4.199 11.055 13.547 1 98.25 106 ASN B N 1
ATOM 4182 C CA . ASN B 1 106 ? -2.912 10.375 13.602 1 98.25 106 ASN B CA 1
ATOM 4183 C C . ASN B 1 106 ? -1.938 11.094 14.531 1 98.25 106 ASN B C 1
ATOM 4185 O O . ASN B 1 106 ? -0.748 11.203 14.227 1 98.25 106 ASN B O 1
ATOM 4189 N N . PHE B 1 107 ? -2.449 11.641 15.641 1 95.94 107 PHE B N 1
ATOM 4190 C CA . PHE B 1 107 ? -1.613 12.211 16.688 1 95.94 107 PHE B CA 1
ATOM 4191 C C . PHE B 1 107 ? -0.931 11.117 17.5 1 95.94 107 PHE B C 1
ATOM 4193 O O . PHE B 1 107 ? -1.27 9.938 17.359 1 95.94 107 PHE B O 1
ATOM 4200 N N . LYS B 1 108 ? 0.025 11.57 18.297 1 93.31 108 LYS B N 1
ATOM 4201 C CA . LYS B 1 108 ? 0.62 10.625 19.234 1 93.31 108 LYS B CA 1
ATOM 4202 C C . LYS B 1 108 ? -0.44 10.016 20.141 1 93.31 108 LYS B C 1
ATOM 4204 O O . LYS B 1 108 ? -1.401 10.688 20.531 1 93.31 108 LYS B O 1
ATOM 4209 N N . CYS B 1 109 ? -0.184 8.773 20.484 1 92.62 109 CYS B N 1
ATOM 4210 C CA . CYS B 1 109 ? -1.146 8.062 21.328 1 92.62 109 CYS B CA 1
ATOM 4211 C C . CYS B 1 109 ? -1.443 8.852 22.594 1 92.62 109 CYS B C 1
ATOM 4213 O O . CYS B 1 109 ? -0.524 9.305 23.281 1 92.62 109 CYS B O 1
ATOM 4215 N N . GLY B 1 110 ? -2.74 9.102 22.859 1 92.19 110 GLY B N 1
ATOM 4216 C CA . GLY B 1 110 ? -3.16 9.781 24.078 1 92.19 110 GLY B CA 1
ATOM 4217 C C . GLY B 1 110 ? -3.43 11.258 23.891 1 92.19 110 GLY B C 1
ATOM 4218 O O . GLY B 1 110 ? -4.098 11.891 24.703 1 92.19 110 GLY B O 1
ATOM 4219 N N . ALA B 1 111 ? -2.965 11.828 22.812 1 93.88 111 ALA B N 1
ATOM 4220 C CA . ALA B 1 111 ? -3.078 13.266 22.594 1 93.88 111 ALA B CA 1
ATOM 4221 C C . ALA B 1 111 ? -4.539 13.695 22.484 1 93.88 111 ALA B C 1
ATOM 4223 O O . ALA B 1 111 ? -4.965 14.641 23.156 1 93.88 111 ALA B O 1
ATOM 4224 N N . MET B 1 112 ? -5.344 13.008 21.703 1 96.31 112 MET B N 1
ATOM 4225 C CA . MET B 1 112 ? -6.746 13.367 21.5 1 96.31 112 MET B CA 1
ATOM 4226 C C . MET B 1 112 ? -7.539 13.195 22.797 1 96.31 112 MET B C 1
ATOM 4228 O O . MET B 1 112 ? -8.469 13.961 23.062 1 96.31 112 MET B O 1
ATOM 4232 N N . SER B 1 113 ? -7.148 12.219 23.578 1 94.62 113 SER B N 1
ATOM 4233 C CA . SER B 1 113 ? -7.805 12.008 24.859 1 94.62 113 SER B CA 1
ATOM 4234 C C . SER B 1 113 ? -7.559 13.18 25.797 1 94.62 113 SER B C 1
ATOM 4236 O O . SER B 1 113 ? -8.438 13.562 26.578 1 94.62 113 SER B O 1
ATOM 4238 N N . LYS B 1 114 ? -6.375 13.734 25.75 1 94.19 114 LYS B N 1
ATOM 4239 C CA . LYS B 1 114 ? -6.047 14.891 26.578 1 94.19 114 LYS B CA 1
ATOM 4240 C C . LYS B 1 114 ? -6.926 16.078 26.219 1 94.19 114 LYS B C 1
ATOM 4242 O O . LYS B 1 114 ? -7.227 16.922 27.078 1 94.19 114 LYS B O 1
ATOM 4247 N N . PHE B 1 115 ? -7.391 16.109 24.969 1 94.56 115 PHE B N 1
ATOM 4248 C CA . PHE B 1 115 ? -8.273 17.172 24.516 1 94.56 115 PHE B CA 1
ATOM 4249 C C . PHE B 1 115 ? -9.734 16.828 24.781 1 94.56 115 PHE B C 1
ATOM 4251 O O . PHE B 1 115 ? -10.625 17.625 24.469 1 94.56 115 PHE B O 1
ATOM 4258 N N . GLY B 1 116 ? -9.961 15.648 25.312 1 95.44 116 GLY B N 1
ATOM 4259 C CA . GLY B 1 116 ? -11.336 15.203 25.5 1 95.44 116 GLY B CA 1
ATOM 4260 C C . GLY B 1 116 ? -12.008 14.773 24.219 1 95.44 116 GLY B C 1
ATOM 4261 O O . GLY B 1 116 ? -13.234 14.742 24.125 1 95.44 116 GLY B O 1
ATOM 4262 N N . LEU B 1 117 ? -11.234 14.477 23.219 1 97.81 117 LEU B N 1
ATOM 4263 C CA . LEU B 1 117 ? -11.742 14.062 21.906 1 97.81 117 LEU B CA 1
ATOM 4264 C C . LEU B 1 117 ? -11.375 12.609 21.625 1 97.81 117 LEU B C 1
ATOM 4266 O O . LEU B 1 117 ? -11.336 12.203 20.453 1 97.81 117 LEU B O 1
ATOM 4270 N N . GLY B 1 118 ? -11.047 11.859 22.672 1 97.38 118 GLY B N 1
ATOM 4271 C CA . GLY B 1 118 ? -10.773 10.438 22.531 1 97.38 118 GLY B CA 1
ATOM 4272 C C . GLY B 1 118 ? -12.008 9.625 22.203 1 97.38 118 GLY B C 1
ATOM 4273 O O . GLY B 1 118 ? -13.133 10.094 22.375 1 97.38 118 GLY B O 1
ATOM 4274 N N . TYR B 1 119 ? -11.773 8.438 21.766 1 96.81 119 TYR B N 1
ATOM 4275 C CA . TYR B 1 119 ? -12.852 7.574 21.312 1 96.81 119 TYR B CA 1
ATOM 4276 C C . TYR B 1 119 ? -13.883 7.359 22.422 1 96.81 119 TYR B C 1
ATOM 4278 O O . TYR B 1 119 ? -15.086 7.52 22.203 1 96.81 119 TYR B O 1
ATOM 4286 N N . GLU B 1 120 ? -13.461 6.98 23.625 1 95.25 120 GLU B N 1
ATOM 4287 C CA . GLU B 1 120 ? -14.383 6.664 24.719 1 95.25 120 GLU B CA 1
ATOM 4288 C C . GLU B 1 120 ? -15.297 7.848 25.016 1 95.25 120 GLU B C 1
ATOM 4290 O O . GLU B 1 120 ? -16.5 7.68 25.203 1 95.25 120 GLU B O 1
ATOM 4295 N N . THR B 1 121 ? -14.711 8.969 25.047 1 97 121 THR B N 1
ATOM 4296 C CA . THR B 1 121 ? -15.469 10.18 25.328 1 97 121 THR B CA 1
ATOM 4297 C C . THR B 1 121 ? -16.469 10.477 24.219 1 97 121 THR B C 1
ATOM 4299 O O . THR B 1 121 ? -17.656 10.695 24.484 1 97 121 THR B O 1
ATOM 4302 N N . LEU B 1 122 ? -16.047 10.453 23 1 98.06 122 LEU B N 1
ATOM 4303 C CA . LEU B 1 122 ? -16.906 10.828 21.875 1 98.06 122 LEU B CA 1
ATOM 4304 C C . LEU B 1 122 ? -17.984 9.773 21.625 1 98.06 122 LEU B C 1
ATOM 4306 O O . LEU B 1 122 ? -19.109 10.109 21.266 1 98.06 122 LEU B O 1
ATOM 4310 N N . ALA B 1 123 ? -17.609 8.508 21.797 1 96.56 123 ALA B N 1
ATOM 4311 C CA . ALA B 1 123 ? -18.547 7.414 21.547 1 96.56 123 ALA B CA 1
ATOM 4312 C C . ALA B 1 123 ? -19.719 7.453 22.516 1 96.56 123 ALA B C 1
ATOM 4314 O O . ALA B 1 123 ? -20.828 6.996 22.188 1 96.56 123 ALA B O 1
ATOM 4315 N N . SER B 1 124 ? -19.516 7.941 23.719 1 96.5 124 SER B N 1
ATOM 4316 C CA . SER B 1 124 ? -20.594 8.055 24.688 1 96.5 124 SER B CA 1
ATOM 4317 C C . SER B 1 124 ? -21.672 9.031 24.219 1 96.5 124 SER B C 1
ATOM 4319 O O . SER B 1 124 ? -22.844 8.875 24.547 1 96.5 124 SER B O 1
ATOM 4321 N N . GLN B 1 125 ? -21.328 9.961 23.422 1 97.06 125 GLN B N 1
ATOM 4322 C CA . GLN B 1 125 ? -22.25 10.984 22.938 1 97.06 125 GLN B CA 1
ATOM 4323 C C . GLN B 1 125 ? -22.688 10.695 21.516 1 97.06 125 GLN B C 1
ATOM 4325 O O . GLN B 1 125 ? -23.75 11.148 21.078 1 97.06 125 GLN B O 1
ATOM 4330 N N . ASN B 1 126 ? -21.906 10 20.781 1 98.12 126 ASN B N 1
ATOM 4331 C CA . ASN B 1 126 ? -22.141 9.57 19.406 1 98.12 126 ASN B CA 1
ATOM 4332 C C . ASN B 1 126 ? -21.875 8.078 19.234 1 98.12 126 ASN B C 1
ATOM 4334 O O . ASN B 1 126 ? -20.859 7.688 18.672 1 98.12 126 ASN B O 1
ATOM 4338 N N . PRO B 1 127 ? -22.797 7.238 19.672 1 97.44 127 PRO B N 1
ATOM 4339 C CA . PRO B 1 127 ? -22.562 5.793 19.703 1 97.44 127 PRO B CA 1
ATOM 4340 C C . PRO B 1 127 ? -22.312 5.199 18.328 1 97.44 127 PRO B C 1
ATOM 4342 O O . PRO B 1 127 ? -21.766 4.09 18.219 1 97.44 127 PRO B O 1
ATOM 4345 N N . GLY B 1 128 ? -22.672 5.895 17.266 1 97.75 128 GLY B N 1
ATOM 4346 C CA . GLY B 1 128 ? -22.469 5.402 15.906 1 97.75 128 GLY B CA 1
ATOM 4347 C C . GLY B 1 128 ? -21.141 5.824 15.305 1 97.75 128 GLY B C 1
ATOM 4348 O O . GLY B 1 128 ? -20.828 5.453 14.172 1 97.75 128 GLY B O 1
ATOM 4349 N N . LEU B 1 129 ? -20.281 6.477 16.125 1 98.5 129 LEU B N 1
ATOM 4350 C CA . LEU B 1 129 ? -19.047 7.047 15.609 1 98.5 129 LEU B CA 1
ATOM 4351 C C . LEU B 1 129 ? -18.031 5.957 15.305 1 98.5 129 LEU B C 1
ATOM 4353 O O . LEU B 1 129 ? -17.734 5.117 16.156 1 98.5 129 LEU B O 1
ATOM 4357 N N . VAL B 1 130 ? -17.562 5.895 14.102 1 98.75 130 VAL B N 1
ATOM 4358 C CA . VAL B 1 130 ? -16.344 5.145 13.773 1 98.75 130 VAL B CA 1
ATOM 4359 C C . VAL B 1 130 ? -15.117 6.031 13.969 1 98.75 130 VAL B C 1
ATOM 4361 O O . VAL B 1 130 ? -14.984 7.062 13.305 1 98.75 130 VAL B O 1
ATOM 4364 N N . TYR B 1 131 ? -14.273 5.656 14.914 1 98.75 131 TYR B N 1
ATOM 4365 C CA . TYR B 1 131 ? -13.102 6.43 15.297 1 98.75 131 TYR B CA 1
ATOM 4366 C C . TYR B 1 131 ? -11.82 5.727 14.859 1 98.75 131 TYR B C 1
ATOM 4368 O O . TYR B 1 131 ? -11.484 4.656 15.367 1 98.75 131 TYR B O 1
ATOM 4376 N N . CYS B 1 132 ? -11.078 6.352 13.898 1 98.88 132 CYS B N 1
ATOM 4377 C CA . CYS B 1 132 ? -9.867 5.73 13.391 1 98.88 132 CYS B CA 1
ATOM 4378 C C . CYS B 1 132 ? -8.625 6.453 13.891 1 98.88 132 CYS B C 1
ATOM 4380 O O . CYS B 1 132 ? -8.469 7.656 13.664 1 98.88 132 CYS B O 1
ATOM 4382 N N . SER B 1 133 ? -7.801 5.711 14.555 1 98.5 133 SER B N 1
ATOM 4383 C CA . SER B 1 133 ? -6.512 6.207 15.016 1 98.5 133 SER B CA 1
ATOM 4384 C C . SER B 1 133 ? -5.363 5.57 14.242 1 98.5 133 SER B C 1
ATOM 4386 O O . SER B 1 133 ? -5.254 4.344 14.18 1 98.5 133 SER B O 1
ATOM 4388 N N . ILE B 1 134 ? -4.539 6.379 13.633 1 98.62 134 ILE B N 1
ATOM 4389 C CA . ILE B 1 134 ? -3.334 5.938 12.938 1 98.62 134 ILE B CA 1
ATOM 4390 C C . ILE B 1 134 ? -2.098 6.328 13.742 1 98.62 134 ILE B C 1
ATOM 4392 O O . ILE B 1 134 ? -1.868 7.512 14.008 1 98.62 134 ILE B O 1
ATOM 4396 N N . SER B 1 135 ? -1.279 5.355 14.156 1 97.94 135 SER B N 1
ATOM 4397 C CA . SER B 1 135 ? -0.109 5.625 14.984 1 97.94 135 SER B CA 1
ATOM 4398 C C . SER B 1 135 ? 1.153 5.031 14.367 1 97.94 135 SER B C 1
ATOM 4400 O O . SER B 1 135 ? 1.096 4.402 13.312 1 97.94 135 SER B O 1
ATOM 4402 N N . GLY B 1 136 ? 2.27 5.312 14.969 1 97.38 136 GLY B N 1
ATOM 4403 C CA . GLY B 1 136 ? 3.523 4.738 14.5 1 97.38 136 GLY B CA 1
ATOM 4404 C C . GLY B 1 136 ? 3.654 3.26 14.812 1 97.38 136 GLY B C 1
ATOM 4405 O O . GLY B 1 136 ? 4.051 2.473 13.945 1 97.38 136 GLY B O 1
ATOM 4406 N N . TYR B 1 137 ? 3.201 2.941 16.047 1 97.25 137 TYR B N 1
ATOM 4407 C CA . TYR B 1 137 ? 3.633 1.627 16.516 1 97.25 137 TYR B CA 1
ATOM 4408 C C . TYR B 1 137 ? 2.496 0.899 17.219 1 97.25 137 TYR B C 1
ATOM 4410 O O . TYR B 1 137 ? 2.705 -0.166 17.812 1 97.25 137 TYR B O 1
ATOM 4418 N N . GLY B 1 138 ? 1.27 1.405 17.219 1 96.19 138 GLY B N 1
ATOM 4419 C CA . GLY B 1 138 ? 0.139 0.832 17.938 1 96.19 138 GLY B CA 1
ATOM 4420 C C . GLY B 1 138 ? -0.201 1.573 19.219 1 96.19 138 GLY B C 1
ATOM 4421 O O . GLY B 1 138 ? 0.587 2.393 19.688 1 96.19 138 GLY B O 1
ATOM 4422 N N . PRO B 1 139 ? -1.309 1.294 19.781 1 95 139 PRO B N 1
ATOM 4423 C CA . PRO B 1 139 ? -1.821 2.094 20.891 1 95 139 PRO B CA 1
ATOM 4424 C C . PRO B 1 139 ? -1.205 1.7 22.234 1 95 139 PRO B C 1
ATOM 4426 O O . PRO B 1 139 ? -1.389 2.402 23.234 1 95 139 PRO B O 1
ATOM 4429 N N . ASP B 1 140 ? -0.526 0.576 22.219 1 94.69 140 ASP B N 1
ATOM 4430 C CA . ASP B 1 140 ? 0.098 0.127 23.453 1 94.69 140 ASP B CA 1
ATOM 4431 C C . ASP B 1 140 ? 1.44 -0.548 23.188 1 94.69 140 ASP B C 1
ATOM 4433 O O . ASP B 1 140 ? 1.885 -0.615 22.031 1 94.69 140 ASP B O 1
ATOM 4437 N N . GLY B 1 141 ? 2.145 -0.911 24.266 1 95.44 141 GLY B N 1
ATOM 4438 C CA . GLY B 1 141 ? 3.484 -1.461 24.125 1 95.44 141 GLY B CA 1
ATOM 4439 C C . GLY B 1 141 ? 4.574 -0.434 24.359 1 95.44 141 GLY B C 1
ATOM 4440 O O . GLY B 1 141 ? 4.289 0.748 24.562 1 95.44 141 GLY B O 1
ATOM 4441 N N . PRO B 1 142 ? 5.812 -0.892 24.328 1 95.38 142 PRO B N 1
ATOM 4442 C CA . PRO B 1 142 ? 6.934 -0.049 24.75 1 95.38 142 PRO B CA 1
ATOM 4443 C C . PRO B 1 142 ? 7.156 1.146 23.828 1 95.38 142 PRO B C 1
ATOM 4445 O O . PRO B 1 142 ? 7.754 2.145 24.234 1 95.38 142 PRO B O 1
ATOM 4448 N N . PHE B 1 143 ? 6.684 1.008 22.547 1 94 143 PHE B N 1
ATOM 4449 C CA . PHE B 1 143 ? 6.949 2.092 21.609 1 94 143 PHE B CA 1
ATOM 4450 C C . PHE B 1 143 ? 5.68 2.885 21.312 1 94 143 PHE B C 1
ATOM 4452 O O . PHE B 1 143 ? 5.652 3.711 20.406 1 94 143 PHE B O 1
ATOM 4459 N N . ALA B 1 144 ? 4.648 2.732 22.062 1 94.25 144 ALA B N 1
ATOM 4460 C CA . ALA B 1 144 ? 3.328 3.287 21.781 1 94.25 144 ALA B CA 1
ATOM 4461 C C . ALA B 1 144 ? 3.383 4.809 21.688 1 94.25 144 ALA B C 1
ATOM 4463 O O . ALA B 1 144 ? 2.645 5.418 20.906 1 94.25 144 ALA B O 1
ATOM 4464 N N . THR B 1 145 ? 4.238 5.434 22.391 1 90.94 145 THR B N 1
ATOM 4465 C CA . THR B 1 145 ? 4.234 6.891 22.469 1 90.94 145 THR B CA 1
ATOM 4466 C C . THR B 1 145 ? 5.301 7.484 21.547 1 90.94 145 THR B C 1
ATOM 4468 O O . THR B 1 145 ? 5.469 8.703 21.5 1 90.94 145 THR B O 1
ATOM 4471 N N . TYR B 1 146 ? 6.051 6.617 20.875 1 90.88 146 TYR B N 1
ATOM 4472 C CA . TYR B 1 146 ? 7.074 7.117 19.953 1 90.88 146 TYR B CA 1
ATOM 4473 C C . TYR B 1 146 ? 6.445 7.73 18.719 1 90.88 146 TYR B C 1
ATOM 4475 O O . TYR B 1 146 ? 5.418 7.25 18.234 1 90.88 146 TYR B O 1
ATOM 4483 N N . PRO B 1 147 ? 7.09 8.812 18.234 1 89.88 147 PRO B N 1
ATOM 4484 C CA . PRO B 1 147 ? 6.609 9.344 16.953 1 89.88 147 PRO B CA 1
ATOM 4485 C C . PRO B 1 147 ? 6.879 8.398 15.789 1 89.88 147 PRO B C 1
ATOM 4487 O O . PRO B 1 147 ? 7.914 7.73 15.75 1 89.88 147 PRO B O 1
ATOM 4490 N N . GLY B 1 148 ? 5.949 8.328 14.914 1 90.81 148 GLY B N 1
ATOM 4491 C CA . GLY B 1 148 ? 6.086 7.465 13.75 1 90.81 148 GLY B CA 1
ATOM 4492 C C . GLY B 1 148 ? 6.457 8.219 12.492 1 90.81 148 GLY B C 1
ATOM 4493 O O . GLY B 1 148 ? 5.859 9.25 12.18 1 90.81 148 GLY B O 1
ATOM 4494 N N . TYR B 1 149 ? 7.445 7.785 11.805 1 93.88 149 TYR B N 1
ATOM 4495 C CA . TYR B 1 149 ? 7.875 8.281 10.508 1 93.88 149 TYR B CA 1
ATOM 4496 C C . TYR B 1 149 ? 8.008 7.137 9.508 1 93.88 149 TYR B C 1
ATOM 4498 O O . TYR B 1 149 ? 8.531 6.07 9.836 1 93.88 149 TYR B O 1
ATOM 4506 N N . ASP B 1 150 ? 7.566 7.391 8.305 1 96.69 150 ASP B N 1
ATOM 4507 C CA . ASP B 1 150 ? 7.555 6.34 7.289 1 96.69 150 ASP B CA 1
ATOM 4508 C C . ASP B 1 150 ? 8.938 5.723 7.121 1 96.69 150 ASP B C 1
ATOM 4510 O O . ASP B 1 150 ? 9.094 4.504 7.215 1 96.69 150 ASP B O 1
ATOM 4514 N N . VAL B 1 151 ? 9.961 6.527 6.93 1 96.44 151 VAL B N 1
ATOM 4515 C CA . VAL B 1 151 ? 11.289 6.035 6.594 1 96.44 151 VAL B CA 1
ATOM 4516 C C . VAL B 1 151 ? 11.859 5.238 7.762 1 96.44 151 VAL B C 1
ATOM 4518 O O . VAL B 1 151 ? 12.531 4.223 7.562 1 96.44 151 VAL B O 1
ATOM 4521 N N . ILE B 1 152 ? 11.586 5.758 8.977 1 96.69 152 ILE B N 1
ATOM 4522 C CA . ILE B 1 152 ? 12.055 5.055 10.172 1 96.69 152 ILE B CA 1
ATOM 4523 C C . ILE B 1 152 ? 11.359 3.697 10.273 1 96.69 152 ILE B C 1
ATOM 4525 O O . ILE B 1 152 ? 12.016 2.68 10.523 1 96.69 152 ILE B O 1
ATOM 4529 N N . ALA B 1 153 ? 10.062 3.672 10.039 1 97.81 153 ALA B N 1
ATOM 4530 C CA . ALA B 1 153 ? 9.305 2.422 10.102 1 97.81 153 ALA B CA 1
ATOM 4531 C C . ALA B 1 153 ? 9.781 1.447 9.023 1 97.81 153 ALA B C 1
ATOM 4533 O O . ALA B 1 153 ? 9.953 0.255 9.289 1 97.81 153 ALA B O 1
ATOM 4534 N N . ALA B 1 154 ? 9.992 1.931 7.828 1 97.75 154 ALA B N 1
ATOM 4535 C CA . ALA B 1 154 ? 10.469 1.088 6.734 1 97.75 154 ALA B CA 1
ATOM 4536 C C . ALA B 1 154 ? 11.82 0.468 7.07 1 97.75 154 ALA B C 1
ATOM 4538 O O . ALA B 1 154 ? 12.102 -0.676 6.703 1 97.75 154 ALA B O 1
ATOM 4539 N N . GLY B 1 155 ? 12.656 1.212 7.711 1 97.5 155 GLY B N 1
ATOM 4540 C CA . GLY B 1 155 ? 13.977 0.732 8.102 1 97.5 155 GLY B CA 1
ATOM 4541 C C . GLY B 1 155 ? 13.938 -0.253 9.25 1 97.5 155 GLY B C 1
ATOM 4542 O O . GLY B 1 155 ? 14.586 -1.299 9.203 1 97.5 155 GLY B O 1
ATOM 4543 N N . MET B 1 156 ? 13.133 0.069 10.219 1 97.12 156 MET B N 1
ATOM 4544 C CA . MET B 1 156 ? 13.078 -0.735 11.438 1 97.12 156 MET B CA 1
ATOM 4545 C C . MET B 1 156 ? 12.336 -2.043 11.195 1 97.12 156 MET B C 1
ATOM 4547 O O . MET B 1 156 ? 12.57 -3.035 11.883 1 97.12 156 MET B O 1
ATOM 4551 N N . TYR B 1 157 ? 11.492 -1.984 10.258 1 98 157 TYR B N 1
ATOM 4552 C CA . TYR B 1 157 ? 10.594 -3.131 10.195 1 98 157 TYR B CA 1
ATOM 4553 C C . TYR B 1 157 ? 10.711 -3.834 8.844 1 98 157 TYR B C 1
ATOM 4555 O O . TYR B 1 157 ? 9.703 -4.262 8.273 1 98 157 TYR B O 1
ATOM 4563 N N . GLY B 1 158 ? 11.891 -3.928 8.352 1 97.12 158 GLY B N 1
ATOM 4564 C CA . GLY B 1 158 ? 12.328 -4.984 7.453 1 97.12 158 GLY B CA 1
ATOM 4565 C C . GLY B 1 158 ? 12.383 -4.547 6 1 97.12 158 GLY B C 1
ATOM 4566 O O . GLY B 1 158 ? 13.172 -5.078 5.215 1 97.12 158 GLY B O 1
ATOM 4567 N N . LEU B 1 159 ? 11.609 -3.588 5.527 1 98.25 159 LEU B N 1
ATOM 4568 C CA . LEU B 1 159 ? 11.469 -3.289 4.105 1 98.25 159 LEU B CA 1
ATOM 4569 C C . LEU B 1 159 ? 12.773 -2.771 3.521 1 98.25 159 LEU B C 1
ATOM 4571 O O . LEU B 1 159 ? 13.195 -3.207 2.447 1 98.25 159 LEU B O 1
ATOM 4575 N N . MET B 1 160 ? 13.391 -1.848 4.238 1 97.44 160 MET B N 1
ATOM 4576 C CA . MET B 1 160 ? 14.609 -1.227 3.725 1 97.44 160 MET B CA 1
ATOM 4577 C C . MET B 1 160 ? 15.734 -2.25 3.605 1 97.44 160 MET B C 1
ATOM 4579 O O . MET B 1 160 ? 16.562 -2.174 2.689 1 97.44 160 MET B O 1
ATOM 4583 N N . SER B 1 161 ? 15.789 -3.24 4.469 1 96.56 161 SER B N 1
ATOM 4584 C CA . SER B 1 161 ? 16.859 -4.238 4.48 1 96.56 161 SER B CA 1
ATOM 4585 C C . SER B 1 161 ? 16.812 -5.105 3.227 1 96.56 161 SER B C 1
ATOM 4587 O O . SER B 1 161 ? 17.797 -5.754 2.877 1 96.56 161 SER B O 1
ATOM 4589 N N . ILE B 1 162 ? 15.664 -5.125 2.537 1 96.75 162 ILE B N 1
ATOM 4590 C CA . ILE B 1 162 ? 15.523 -6.004 1.382 1 96.75 162 ILE B CA 1
ATOM 4591 C C . ILE B 1 162 ? 15.328 -5.168 0.119 1 96.75 162 ILE B C 1
ATOM 4593 O O . ILE B 1 162 ? 14.922 -5.688 -0.922 1 96.75 162 ILE B O 1
ATOM 4597 N N . THR B 1 163 ? 15.539 -3.881 0.191 1 97.19 163 THR B N 1
ATOM 4598 C CA . THR B 1 163 ? 15.406 -2.975 -0.944 1 97.19 163 THR B CA 1
ATOM 4599 C C . THR B 1 163 ? 16.75 -2.322 -1.272 1 97.19 163 THR B C 1
ATOM 4601 O O . THR B 1 163 ? 17.391 -1.733 -0.399 1 97.19 163 THR B O 1
ATOM 4604 N N . GLY B 1 164 ? 17.141 -2.365 -2.457 1 95.44 164 GLY B N 1
ATOM 4605 C CA . GLY B 1 164 ? 18.422 -1.845 -2.902 1 95.44 164 GLY B CA 1
ATOM 4606 C C . GLY B 1 164 ? 19.234 -2.857 -3.684 1 95.44 164 GLY B C 1
ATOM 4607 O O . GLY B 1 164 ? 18.797 -3.994 -3.879 1 95.44 164 GLY B O 1
ATOM 4608 N N . ASP B 1 165 ? 20.375 -2.434 -4.113 1 92.38 165 ASP B N 1
ATOM 4609 C CA . ASP B 1 165 ? 21.281 -3.295 -4.875 1 92.38 165 ASP B CA 1
ATOM 4610 C C . ASP B 1 165 ? 21.812 -4.426 -4.004 1 92.38 165 ASP B C 1
ATOM 4612 O O . ASP B 1 165 ? 22.109 -4.223 -2.824 1 92.38 165 ASP B O 1
ATOM 4616 N N . GLU B 1 166 ? 21.938 -5.578 -4.613 1 89.5 166 GLU B N 1
ATOM 4617 C CA . GLU B 1 166 ? 22.391 -6.77 -3.896 1 89.5 166 GLU B CA 1
ATOM 4618 C C . GLU B 1 166 ? 23.688 -6.504 -3.139 1 89.5 166 GLU B C 1
ATOM 4620 O O . GLU B 1 166 ? 23.844 -6.965 -2.006 1 89.5 166 GLU B O 1
ATOM 4625 N N . GLU B 1 167 ? 24.547 -5.789 -3.752 1 86.94 167 GLU B N 1
ATOM 4626 C CA . GLU B 1 167 ? 25.859 -5.574 -3.154 1 86.94 167 GLU B CA 1
ATOM 4627 C C . GLU B 1 167 ? 26.031 -4.129 -2.697 1 86.94 167 GLU B C 1
ATOM 4629 O O . GLU B 1 167 ? 27.141 -3.701 -2.359 1 86.94 167 GLU B O 1
ATOM 4634 N N . GLY B 1 168 ? 25.016 -3.371 -2.773 1 87.12 168 GLY B N 1
ATOM 4635 C CA . GLY B 1 168 ? 25.062 -1.969 -2.391 1 87.12 168 GLY B CA 1
ATOM 4636 C C . GLY B 1 168 ? 24.344 -1.68 -1.091 1 87.12 168 GLY B C 1
ATOM 4637 O O . GLY B 1 168 ? 23.875 -2.602 -0.417 1 87.12 168 GLY B O 1
ATOM 4638 N N . PRO B 1 169 ? 24.375 -0.444 -0.727 1 89.25 169 PRO B N 1
ATOM 4639 C CA . PRO B 1 169 ? 23.625 -0.058 0.472 1 89.25 169 PRO B CA 1
ATOM 4640 C C . PRO B 1 169 ? 22.125 -0.247 0.313 1 89.25 169 PRO B C 1
ATOM 4642 O O . PRO B 1 169 ? 21.625 -0.341 -0.812 1 89.25 169 PRO B O 1
ATOM 4645 N N . PRO B 1 170 ? 21.438 -0.396 1.479 1 94.38 170 PRO B N 1
ATOM 4646 C CA . PRO B 1 170 ? 19.969 -0.389 1.401 1 94.38 170 PRO B CA 1
ATOM 4647 C C . PRO B 1 170 ? 19.422 0.91 0.819 1 94.38 170 PRO B C 1
ATOM 4649 O O . PRO B 1 170 ? 20.141 1.912 0.745 1 94.38 170 PRO B O 1
ATOM 4652 N N . ALA B 1 171 ? 18.234 0.881 0.353 1 96.19 171 ALA B N 1
ATOM 4653 C CA . ALA B 1 171 ? 17.547 2.055 -0.168 1 96.19 171 ALA B CA 1
ATOM 4654 C C . ALA B 1 171 ? 16.125 2.143 0.385 1 96.19 171 ALA B C 1
ATOM 4656 O O . ALA B 1 171 ? 15.492 1.12 0.662 1 96.19 171 ALA B O 1
ATOM 4657 N N . LYS B 1 172 ? 15.711 3.305 0.644 1 97.06 172 LYS B N 1
ATOM 4658 C CA . LYS B 1 172 ? 14.289 3.49 0.923 1 97.06 172 LYS B CA 1
ATOM 4659 C C . LYS B 1 172 ? 13.469 3.459 -0.362 1 97.06 172 LYS B C 1
ATOM 4661 O O . LYS B 1 172 ? 14 3.688 -1.451 1 97.06 172 LYS B O 1
ATOM 4666 N N . VAL B 1 173 ? 12.227 3.18 -0.262 1 97.94 173 VAL B N 1
ATOM 4667 C CA . VAL B 1 173 ? 11.336 3.268 -1.412 1 97.94 173 VAL B CA 1
ATOM 4668 C C . VAL B 1 173 ? 11.164 4.727 -1.823 1 97.94 173 VAL B C 1
ATOM 4670 O O . VAL B 1 173 ? 11.102 5.617 -0.97 1 97.94 173 VAL B O 1
ATOM 4673 N N . GLY B 1 174 ? 11.008 4.965 -3.049 1 96.81 174 GLY B N 1
ATOM 4674 C CA . GLY B 1 174 ? 11.008 6.312 -3.596 1 96.81 174 GLY B CA 1
ATOM 4675 C C . GLY B 1 174 ? 9.82 7.145 -3.133 1 96.81 174 GLY B C 1
ATOM 4676 O O . GLY B 1 174 ? 9.82 8.367 -3.273 1 96.81 174 GLY B O 1
ATOM 4677 N N . VAL B 1 175 ? 8.852 6.555 -2.631 1 97 175 VAL B N 1
ATOM 4678 C CA . VAL B 1 175 ? 7.691 7.199 -2.025 1 97 175 VAL B CA 1
ATOM 4679 C C . VAL B 1 175 ? 7.418 6.586 -0.653 1 97 175 VAL B C 1
ATOM 4681 O O . VAL B 1 175 ? 7.832 5.457 -0.375 1 97 175 VAL B O 1
ATOM 4684 N N . ALA B 1 176 ? 6.805 7.367 0.247 1 97.5 176 ALA B N 1
ATOM 4685 C CA . ALA B 1 176 ? 6.477 6.859 1.576 1 97.5 176 ALA B CA 1
ATOM 4686 C C . ALA B 1 176 ? 5.418 5.762 1.497 1 97.5 176 ALA B C 1
ATOM 4688 O O . ALA B 1 176 ? 4.277 5.957 1.929 1 97.5 176 ALA B O 1
ATOM 4689 N N . MET B 1 177 ? 5.812 4.586 1.062 1 98.06 177 MET B N 1
ATOM 4690 C CA . MET B 1 177 ? 4.895 3.494 0.752 1 98.06 177 MET B CA 1
ATOM 4691 C C . MET B 1 177 ? 4.281 2.92 2.025 1 98.06 177 MET B C 1
ATOM 4693 O O . MET B 1 177 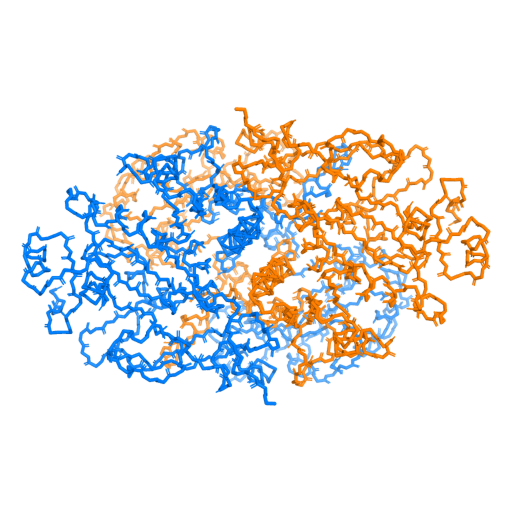? 3.137 2.461 2.016 1 98.06 177 MET B O 1
ATOM 4697 N N . THR B 1 178 ? 5.051 2.904 3.125 1 98.5 178 THR B N 1
ATOM 4698 C CA . THR B 1 178 ? 4.484 2.443 4.387 1 98.5 178 THR B CA 1
ATOM 4699 C C . THR B 1 178 ? 3.312 3.322 4.809 1 98.5 178 THR B C 1
ATOM 4701 O O . THR B 1 178 ? 2.279 2.818 5.25 1 98.5 178 THR B O 1
ATOM 4704 N N . ASP B 1 179 ? 3.441 4.621 4.645 1 98.62 179 ASP B N 1
ATOM 4705 C CA . ASP B 1 179 ? 2.346 5.547 4.91 1 98.62 179 ASP B CA 1
ATOM 4706 C C . ASP B 1 179 ? 1.15 5.262 4.008 1 98.62 179 ASP B C 1
ATOM 4708 O O . ASP B 1 179 ? 0.009 5.227 4.473 1 98.62 179 ASP B O 1
ATOM 4712 N N . VAL B 1 180 ? 1.434 5.078 2.705 1 98.81 180 VAL B N 1
ATOM 4713 C CA . VAL B 1 180 ? 0.381 4.871 1.716 1 98.81 180 VAL B CA 1
ATOM 4714 C C . VAL B 1 180 ? -0.384 3.59 2.037 1 98.81 180 VAL B C 1
ATOM 4716 O O . VAL B 1 180 ? -1.617 3.58 2.047 1 98.81 180 VAL B O 1
ATOM 4719 N N . LEU B 1 181 ? 0.367 2.541 2.336 1 98.88 181 LEU B N 1
ATOM 4720 C CA . LEU B 1 181 ? -0.275 1.287 2.711 1 98.88 181 LEU B CA 1
ATOM 4721 C C . LEU B 1 181 ? -1.095 1.456 3.986 1 98.88 181 LEU B C 1
ATOM 4723 O O . LEU B 1 181 ? -2.24 1.004 4.055 1 98.88 181 LEU B O 1
ATOM 4727 N N . THR B 1 182 ? -0.52 2.133 4.992 1 98.88 182 THR B N 1
ATOM 4728 C CA . THR B 1 182 ? -1.188 2.328 6.277 1 98.88 182 THR B CA 1
ATOM 4729 C C . THR B 1 182 ? -2.486 3.109 6.094 1 98.88 182 THR B C 1
ATOM 4731 O O . THR B 1 182 ? -3.52 2.746 6.664 1 98.88 182 THR B O 1
ATOM 4734 N N . GLY B 1 183 ? -2.406 4.184 5.289 1 98.88 183 GLY B N 1
ATOM 4735 C CA . GLY B 1 183 ? -3.607 4.957 5.02 1 98.88 183 GLY B CA 1
ATOM 4736 C C . GLY B 1 183 ? -4.691 4.152 4.324 1 98.88 183 GLY B C 1
ATOM 4737 O O . GLY B 1 183 ? -5.875 4.316 4.617 1 98.88 183 GLY B O 1
ATOM 4738 N N . THR B 1 184 ? -4.277 3.303 3.387 1 98.88 184 THR B N 1
ATOM 4739 C CA . THR B 1 184 ? -5.246 2.482 2.67 1 98.88 184 THR B CA 1
ATOM 4740 C C . THR B 1 184 ? -5.863 1.439 3.598 1 98.88 184 THR B C 1
ATOM 4742 O O . THR B 1 184 ? -7.066 1.17 3.523 1 98.88 184 THR B O 1
ATOM 4745 N N . LEU B 1 185 ? -5.039 0.866 4.461 1 98.81 185 LEU B N 1
ATOM 4746 C CA . LEU B 1 185 ? -5.543 -0.085 5.445 1 98.81 185 LEU B CA 1
ATOM 4747 C C . LEU B 1 185 ? -6.496 0.596 6.422 1 98.81 185 LEU B C 1
ATOM 4749 O O . LEU B 1 185 ? -7.488 -0.001 6.844 1 98.81 185 LEU B O 1
ATOM 4753 N N . ALA B 1 186 ? -6.188 1.811 6.777 1 98.88 186 ALA B N 1
ATOM 4754 C CA . ALA B 1 186 ? -7.086 2.588 7.625 1 98.88 186 ALA B CA 1
ATOM 4755 C C . ALA B 1 186 ? -8.445 2.768 6.961 1 98.88 186 ALA B C 1
ATOM 4757 O O . ALA B 1 186 ? -9.484 2.609 7.602 1 98.88 186 ALA B O 1
ATOM 4758 N N . GLN B 1 187 ? -8.422 3.115 5.664 1 98.75 187 GLN B N 1
ATOM 4759 C CA . GLN B 1 187 ? -9.664 3.238 4.922 1 98.75 187 GLN B CA 1
ATOM 4760 C C . GLN B 1 187 ? -10.469 1.941 4.98 1 98.75 187 GLN B C 1
ATOM 4762 O O . GLN B 1 187 ? -11.68 1.967 5.211 1 98.75 187 GLN B O 1
ATOM 4767 N N . SER B 1 188 ? -9.781 0.842 4.801 1 97.94 188 SER B N 1
ATOM 4768 C CA . SER B 1 188 ? -10.422 -0.469 4.852 1 97.94 188 SER B CA 1
ATOM 4769 C C . SER B 1 188 ? -11.031 -0.735 6.223 1 97.94 188 SER B C 1
ATOM 4771 O O . SER B 1 188 ? -12.148 -1.253 6.324 1 97.94 188 SER B O 1
ATOM 4773 N N . GLY B 1 189 ? -10.266 -0.426 7.262 1 98.38 189 GLY B N 1
ATOM 4774 C CA . GLY B 1 189 ? -10.781 -0.584 8.617 1 98.38 189 GLY B CA 1
ATOM 4775 C C . GLY B 1 189 ? -12.023 0.24 8.883 1 98.38 189 GLY B C 1
ATOM 4776 O O . GLY B 1 189 ? -12.992 -0.257 9.461 1 98.38 189 GLY B O 1
ATOM 4777 N N . ILE B 1 190 ? -12.023 1.476 8.453 1 98.81 190 ILE B N 1
ATOM 4778 C CA . ILE B 1 190 ? -13.148 2.383 8.617 1 98.81 190 ILE B CA 1
ATOM 4779 C C . ILE B 1 190 ? -14.383 1.808 7.922 1 98.81 190 ILE B C 1
ATOM 4781 O O . ILE B 1 190 ? -15.461 1.728 8.516 1 98.81 190 ILE B O 1
ATOM 4785 N N . LEU B 1 191 ? -14.203 1.361 6.68 1 98.69 191 LEU B N 1
ATOM 4786 C CA . LEU B 1 191 ? -15.32 0.87 5.879 1 98.69 191 LEU B CA 1
ATOM 4787 C C . LEU B 1 191 ? -15.859 -0.441 6.445 1 98.69 191 LEU B C 1
ATOM 4789 O O . LEU B 1 191 ? -17.062 -0.696 6.391 1 98.69 191 LEU B O 1
ATOM 4793 N N . SER B 1 192 ? -14.977 -1.295 6.984 1 98.06 192 SER B N 1
ATOM 4794 C CA . SER B 1 192 ? -15.414 -2.516 7.652 1 98.06 192 SER B CA 1
ATOM 4795 C C . SER B 1 192 ? -16.266 -2.201 8.875 1 98.06 192 SER B C 1
ATOM 4797 O O . SER B 1 192 ? -17.312 -2.828 9.094 1 98.06 192 SER B O 1
ATOM 4799 N N . ALA B 1 193 ? -15.789 -1.21 9.656 1 97.88 193 ALA B N 1
ATOM 4800 C CA . ALA B 1 193 ? -16.531 -0.797 10.844 1 97.88 193 ALA B CA 1
ATOM 4801 C C . ALA B 1 193 ? -17.891 -0.222 10.461 1 97.88 193 ALA B C 1
ATOM 4803 O O . ALA B 1 193 ? -18.891 -0.481 11.133 1 97.88 193 ALA B O 1
ATOM 4804 N N . LEU B 1 194 ? -17.953 0.583 9.383 1 98.06 194 LEU B N 1
ATOM 4805 C CA . LEU B 1 194 ? -19.203 1.146 8.898 1 98.06 194 LEU B CA 1
ATOM 4806 C C . LEU B 1 194 ? -20.156 0.042 8.445 1 98.06 194 LEU B C 1
ATOM 4808 O O . LEU B 1 194 ? -21.359 0.143 8.641 1 98.06 194 LEU B O 1
ATOM 4812 N N . TYR B 1 195 ? -19.641 -0.996 7.824 1 96.62 195 TYR B N 1
ATOM 4813 C CA . TYR B 1 195 ? -20.438 -2.141 7.418 1 96.62 195 TYR B CA 1
ATOM 4814 C C . TYR B 1 195 ? -21.094 -2.801 8.625 1 96.62 195 TYR B C 1
ATOM 4816 O O . TYR B 1 195 ? -22.297 -3.074 8.609 1 96.62 195 TYR B O 1
ATOM 4824 N N . ALA B 1 196 ? -20.344 -3.004 9.68 1 95.12 196 ALA B N 1
ATOM 4825 C CA . ALA B 1 196 ? -20.859 -3.629 10.898 1 95.12 196 ALA B CA 1
ATOM 4826 C C . ALA B 1 196 ? -21.922 -2.758 11.555 1 95.12 196 ALA B C 1
ATOM 4828 O O . ALA B 1 196 ? -22.891 -3.27 12.125 1 95.12 196 ALA B O 1
ATOM 4829 N N . ARG B 1 197 ? -21.719 -1.453 11.508 1 95.31 197 ARG B N 1
ATOM 4830 C CA . ARG B 1 197 ? -22.625 -0.485 12.117 1 95.31 197 ARG B CA 1
ATOM 4831 C C . ARG B 1 197 ? -24.031 -0.615 11.562 1 95.31 197 ARG B C 1
ATOM 4833 O O . ARG B 1 197 ? -25.016 -0.331 12.25 1 95.31 197 ARG B O 1
ATOM 4840 N N . GLN B 1 198 ? -24.094 -1.045 10.359 1 91.62 198 GLN B N 1
ATOM 4841 C CA . GLN B 1 198 ? -25.406 -1.201 9.734 1 91.62 198 GLN B CA 1
ATOM 4842 C C . GLN B 1 198 ? -26.266 -2.209 10.492 1 91.62 198 GLN B C 1
ATOM 4844 O O . GLN B 1 198 ? -27.469 -2.035 10.609 1 91.62 198 GLN B O 1
ATOM 4849 N N . ASP B 1 199 ? -25.672 -3.158 11.039 1 90.62 199 ASP B N 1
ATOM 4850 C CA . ASP B 1 199 ? -26.375 -4.207 11.766 1 90.62 199 ASP B CA 1
ATOM 4851 C C . ASP B 1 199 ? -26.469 -3.881 13.258 1 90.62 199 ASP B C 1
ATOM 4853 O O . ASP B 1 199 ? -27.5 -4.113 13.883 1 90.62 199 ASP B O 1
ATOM 4857 N N . THR B 1 200 ? -25.406 -3.264 13.781 1 91 200 THR B N 1
ATOM 4858 C CA . THR B 1 200 ? -25.297 -3.113 15.227 1 91 200 THR B CA 1
ATOM 4859 C C . THR B 1 200 ? -25.828 -1.75 15.672 1 91 200 THR B C 1
ATOM 4861 O O . THR B 1 200 ? -26.172 -1.562 16.844 1 91 200 THR B O 1
ATOM 4864 N N . GLY B 1 201 ? -25.781 -0.787 14.727 1 93.81 201 GLY B N 1
ATOM 4865 C CA . GLY B 1 201 ? -26.109 0.588 15.062 1 93.81 201 GLY B CA 1
ATOM 4866 C C . GLY B 1 201 ? -25.016 1.29 15.844 1 93.81 201 GLY B C 1
ATOM 4867 O O . GLY B 1 201 ? -25.156 2.455 16.219 1 93.81 201 GLY B O 1
ATOM 4868 N N . ARG B 1 202 ? -23.922 0.574 16.047 1 95 202 ARG B N 1
ATOM 4869 C CA . ARG B 1 202 ? -22.844 1.108 16.859 1 95 202 ARG B CA 1
ATOM 4870 C C . ARG B 1 202 ? -21.562 1.23 16.047 1 95 202 ARG B C 1
ATOM 4872 O O . ARG B 1 202 ? -21.234 0.349 15.25 1 95 202 ARG B O 1
ATOM 4879 N N . GLY B 1 203 ? -20.859 2.342 16.25 1 96.19 203 GLY B N 1
ATOM 4880 C CA . GLY B 1 203 ? -19.531 2.473 15.68 1 96.19 203 GLY B CA 1
ATOM 4881 C C . GLY B 1 203 ? -18.484 1.689 16.438 1 96.19 203 GLY B C 1
ATOM 4882 O O . GLY B 1 203 ? -18.797 0.779 17.203 1 96.19 203 GLY B O 1
ATOM 4883 N N . GLN B 1 204 ? -17.234 1.915 16.094 1 95.44 204 GLN B N 1
ATOM 4884 C CA . GLN B 1 204 ? -16.109 1.285 16.781 1 95.44 204 GLN B CA 1
ATOM 4885 C C . GLN B 1 204 ? -14.805 2.037 16.531 1 95.44 204 GLN B C 1
ATOM 4887 O O . GLN B 1 204 ? -14.742 2.896 15.641 1 95.44 204 GLN B O 1
ATOM 4892 N N . LYS B 1 205 ? -13.906 1.757 17.391 1 97.31 205 LYS B N 1
ATOM 4893 C CA . LYS B 1 205 ? -12.562 2.283 17.188 1 97.31 205 LYS B CA 1
ATOM 4894 C C . LYS B 1 205 ? -11.75 1.387 16.25 1 97.31 205 LYS B C 1
ATOM 4896 O O . LYS B 1 205 ? -11.797 0.16 16.375 1 97.31 205 LYS B O 1
ATOM 4901 N N . VAL B 1 206 ? -11.117 1.962 15.32 1 98 206 VAL B N 1
ATOM 4902 C CA . VAL B 1 206 ? -10.195 1.304 14.398 1 98 206 VAL B CA 1
ATOM 4903 C C . VAL B 1 206 ? -8.766 1.789 14.656 1 98 206 VAL B C 1
ATOM 4905 O O . VAL B 1 206 ? -8.508 2.994 14.656 1 98 206 VAL B O 1
ATOM 4908 N N . ASP B 1 207 ? -7.836 0.88 14.898 1 97.31 207 ASP B N 1
ATOM 4909 C CA . ASP B 1 207 ? -6.426 1.214 15.094 1 97.31 207 ASP B CA 1
ATOM 4910 C C . ASP B 1 207 ? -5.562 0.605 13.992 1 97.31 207 ASP B C 1
ATOM 4912 O O . ASP B 1 207 ? -5.645 -0.595 13.727 1 97.31 207 ASP B O 1
ATOM 4916 N N . VAL B 1 208 ? -4.801 1.398 13.352 1 98.25 208 VAL B N 1
ATOM 4917 C CA . VAL B 1 208 ? -3.795 0.99 12.375 1 98.25 208 VAL B CA 1
ATOM 4918 C C . VAL B 1 208 ? -2.473 1.691 12.68 1 98.25 208 VAL B C 1
ATOM 4920 O O . VAL B 1 208 ? -2.459 2.828 13.156 1 98.25 208 VAL B O 1
ATOM 4923 N N . SER B 1 209 ? -1.349 1.034 12.461 1 98.56 209 SER B N 1
ATOM 4924 C CA . SER B 1 209 ? -0.05 1.647 12.719 1 98.56 209 SER B CA 1
ATOM 4925 C C . SER B 1 209 ? 0.916 1.408 11.562 1 98.56 209 SER B C 1
ATOM 4927 O O . SER B 1 209 ? 0.738 0.47 10.789 1 98.56 209 SER B O 1
ATOM 4929 N N . LEU B 1 210 ? 1.913 2.271 11.5 1 98.62 210 LEU B N 1
ATOM 4930 C CA . LEU B 1 210 ? 2.961 2.109 10.5 1 98.62 210 LEU B CA 1
ATOM 4931 C C . LEU B 1 210 ? 3.674 0.772 10.664 1 98.62 210 LEU B C 1
ATOM 4933 O O . LEU B 1 210 ? 3.893 0.051 9.695 1 98.62 210 LEU B O 1
ATOM 4937 N N . MET B 1 211 ? 3.994 0.429 11.867 1 98.44 211 MET B N 1
ATOM 4938 C CA . MET B 1 211 ? 4.738 -0.798 12.148 1 98.44 211 MET B CA 1
ATOM 4939 C C . MET B 1 211 ? 3.945 -2.023 11.703 1 98.44 211 MET B C 1
ATOM 4941 O O . MET B 1 211 ? 4.453 -2.859 10.953 1 98.44 211 MET B O 1
ATOM 4945 N N . GLU B 1 212 ? 2.717 -2.117 12.164 1 98.44 212 GLU B N 1
ATOM 4946 C CA . GLU B 1 212 ? 1.917 -3.305 11.875 1 98.44 212 GLU B CA 1
ATOM 4947 C C . GLU B 1 212 ? 1.613 -3.416 10.383 1 98.44 212 GLU B C 1
ATOM 4949 O O . GLU B 1 212 ? 1.596 -4.516 9.828 1 98.44 212 GLU B O 1
ATOM 4954 N N . SER B 1 213 ? 1.36 -2.291 9.758 1 98.69 213 SER B N 1
ATOM 4955 C CA . SER B 1 213 ? 1.162 -2.27 8.312 1 98.69 213 SER B CA 1
ATOM 4956 C C . SER B 1 213 ? 2.402 -2.764 7.574 1 98.69 213 SER B C 1
ATOM 4958 O O . SER B 1 213 ? 2.299 -3.547 6.625 1 98.69 213 SER B O 1
ATOM 4960 N N . GLN B 1 214 ? 3.553 -2.287 8 1 98.69 214 GLN B N 1
ATOM 4961 C CA . GLN B 1 214 ? 4.809 -2.639 7.348 1 98.69 214 GLN B CA 1
ATOM 4962 C C . GLN B 1 214 ? 5.117 -4.125 7.504 1 98.69 214 GLN B C 1
ATOM 4964 O O . GLN B 1 214 ? 5.504 -4.789 6.543 1 98.69 214 GLN B O 1
ATOM 4969 N N . LEU B 1 215 ? 4.945 -4.633 8.688 1 98.69 215 LEU B N 1
ATOM 4970 C CA . LEU B 1 215 ? 5.234 -6.039 8.945 1 98.69 215 LEU B CA 1
ATOM 4971 C C . LEU B 1 215 ? 4.297 -6.945 8.156 1 98.69 215 LEU B C 1
ATOM 4973 O O . LEU B 1 215 ? 4.746 -7.898 7.516 1 98.69 215 LEU B O 1
ATOM 4977 N N . ALA B 1 216 ? 3.004 -6.633 8.195 1 98.56 216 ALA B N 1
ATOM 4978 C CA . ALA B 1 216 ? 2.041 -7.41 7.422 1 98.56 216 ALA B CA 1
ATOM 4979 C C . ALA B 1 216 ? 2.309 -7.273 5.926 1 98.56 216 ALA B C 1
ATOM 4981 O O . ALA B 1 216 ? 2.172 -8.242 5.176 1 98.56 216 ALA B O 1
ATOM 4982 N N . GLY B 1 217 ? 2.717 -6.102 5.508 1 98.5 217 GLY B N 1
ATOM 4983 C CA . GLY B 1 217 ? 2.934 -5.785 4.105 1 98.5 217 GLY B CA 1
ATOM 4984 C C . GLY B 1 217 ? 4.152 -6.473 3.52 1 98.5 217 GLY B C 1
ATOM 4985 O O . GLY B 1 217 ? 4.395 -6.402 2.314 1 98.5 217 GLY B O 1
ATOM 4986 N N . LEU B 1 218 ? 4.934 -7.207 4.352 1 98.56 218 LEU B N 1
ATOM 4987 C CA . LEU B 1 218 ? 6.078 -7.961 3.855 1 98.56 218 LEU B CA 1
ATOM 4988 C C . LEU B 1 218 ? 5.625 -9.25 3.18 1 98.56 218 LEU B C 1
ATOM 4990 O O . LEU B 1 218 ? 6.41 -9.898 2.482 1 98.56 218 LEU B O 1
ATOM 4994 N N . VAL B 1 219 ? 4.387 -9.695 3.387 1 97.44 219 VAL B N 1
ATOM 4995 C CA . VAL B 1 219 ? 3.631 -10.758 2.734 1 97.44 219 VAL B CA 1
ATOM 4996 C C . VAL B 1 219 ? 4.484 -12.023 2.641 1 97.44 219 VAL B C 1
ATOM 4998 O O . VAL B 1 219 ? 4.859 -12.602 3.662 1 97.44 219 VAL B O 1
ATOM 5001 N N . ASN B 1 220 ? 4.973 -12.375 1.428 1 96.81 220 ASN B N 1
ATOM 5002 C CA . ASN B 1 220 ? 5.684 -13.633 1.226 1 96.81 220 ASN B CA 1
ATOM 5003 C C . ASN B 1 220 ? 7.055 -13.617 1.899 1 96.81 220 ASN B C 1
ATOM 5005 O O . ASN B 1 220 ? 7.543 -14.656 2.35 1 96.81 220 ASN B O 1
ATOM 5009 N N . ILE B 1 221 ? 7.66 -12.422 2.002 1 97.38 221 ILE B N 1
ATOM 5010 C CA . ILE B 1 221 ? 8.961 -12.32 2.652 1 97.38 221 ILE B CA 1
ATOM 5011 C C . ILE B 1 221 ? 8.82 -12.594 4.148 1 97.38 221 ILE B C 1
ATOM 5013 O O . ILE B 1 221 ? 9.656 -13.273 4.746 1 97.38 221 ILE B O 1
ATOM 5017 N N . ALA B 1 222 ? 7.75 -12.062 4.738 1 98.25 222 ALA B N 1
ATOM 5018 C CA . ALA B 1 222 ? 7.465 -12.336 6.145 1 98.25 222 ALA B CA 1
ATOM 5019 C C . ALA B 1 222 ? 7.242 -13.828 6.379 1 98.25 222 ALA B C 1
ATOM 5021 O O . ALA B 1 222 ? 7.844 -14.422 7.277 1 98.25 222 ALA B O 1
ATOM 5022 N N . ALA B 1 223 ? 6.379 -14.438 5.562 1 97.62 223 ALA B N 1
ATOM 5023 C CA . ALA B 1 223 ? 6.047 -15.844 5.734 1 97.62 223 ALA B CA 1
ATOM 5024 C C . ALA B 1 223 ? 7.285 -16.719 5.574 1 97.62 223 ALA B C 1
ATOM 5026 O O . ALA B 1 223 ? 7.496 -17.656 6.352 1 97.62 223 ALA B O 1
ATOM 5027 N N . SER B 1 224 ? 8.07 -16.438 4.582 1 96.31 224 SER B N 1
ATOM 5028 C CA . SER B 1 224 ? 9.289 -17.203 4.355 1 96.31 224 SER B CA 1
ATOM 5029 C C . SER B 1 224 ? 10.266 -17.047 5.52 1 96.31 224 SER B C 1
ATOM 5031 O O . SER B 1 224 ? 10.891 -18.031 5.941 1 96.31 224 SER B O 1
ATOM 5033 N N . SER B 1 225 ? 10.391 -15.867 6.02 1 96.25 225 SER B N 1
ATOM 5034 C CA . SER B 1 225 ? 11.312 -15.602 7.117 1 96.25 225 SER B CA 1
ATOM 5035 C C . SER B 1 225 ? 10.844 -16.266 8.406 1 96.25 225 SER B C 1
ATOM 5037 O O . SER B 1 225 ? 11.656 -16.828 9.141 1 96.25 225 SER B O 1
ATOM 5039 N N . LEU B 1 226 ? 9.57 -16.172 8.68 1 97.12 226 LEU B N 1
ATOM 5040 C CA . LEU B 1 226 ? 9.008 -16.672 9.93 1 97.12 226 LEU B CA 1
ATOM 5041 C C . LEU B 1 226 ? 8.984 -18.203 9.945 1 97.12 226 LEU B C 1
ATOM 5043 O O . LEU B 1 226 ? 8.945 -18.812 11.016 1 97.12 226 LEU B O 1
ATOM 5047 N N . ASN B 1 227 ? 8.961 -18.797 8.742 1 96.62 227 ASN B N 1
ATOM 5048 C CA . ASN B 1 227 ? 8.898 -20.25 8.656 1 96.62 227 ASN B CA 1
ATOM 5049 C C . ASN B 1 227 ? 10.203 -20.844 8.141 1 96.62 227 ASN B C 1
ATOM 5051 O O . ASN B 1 227 ? 10.234 -21.984 7.691 1 96.62 227 ASN B O 1
ATOM 5055 N N . ALA B 1 228 ? 11.219 -20.047 8.125 1 90.88 228 ALA B N 1
ATOM 5056 C CA . ALA B 1 228 ? 12.523 -20.484 7.633 1 90.88 228 ALA B CA 1
ATOM 5057 C C . ALA B 1 228 ? 13.117 -21.562 8.539 1 90.88 228 ALA B C 1
ATOM 5059 O O . ALA B 1 228 ? 12.938 -21.516 9.758 1 90.88 228 ALA B O 1
ATOM 5060 N N . PRO B 1 229 ? 13.805 -22.5 7.93 1 87 229 PRO B N 1
ATOM 5061 C CA . PRO B 1 229 ? 14.516 -23.453 8.781 1 87 229 PRO B CA 1
ATOM 5062 C C . PRO B 1 229 ? 15.594 -22.797 9.633 1 87 229 PRO B C 1
ATOM 5064 O O . PRO B 1 229 ? 16.047 -21.688 9.328 1 87 229 PRO B O 1
ATOM 5067 N N . ALA B 1 230 ? 15.922 -23.516 10.672 1 83.12 230 ALA B N 1
ATOM 5068 C CA . ALA B 1 230 ? 17 -23.016 11.531 1 83.12 230 ALA B CA 1
ATOM 5069 C C . ALA B 1 230 ? 18.281 -22.812 10.742 1 83.12 230 ALA B C 1
ATOM 5071 O O . ALA B 1 230 ? 18.672 -23.656 9.938 1 83.12 230 ALA B O 1
ATOM 5072 N N . GLY B 1 231 ? 18.906 -21.672 10.852 1 83.44 231 GLY B N 1
ATOM 5073 C CA . GLY B 1 231 ? 20.172 -21.391 10.188 1 83.44 231 GLY B CA 1
ATOM 5074 C C . GLY B 1 231 ? 20 -20.625 8.883 1 83.44 231 GLY B C 1
ATOM 5075 O O . GLY B 1 231 ? 21 -20.172 8.297 1 83.44 231 GLY B O 1
ATOM 5076 N N . ALA B 1 232 ? 18.734 -20.562 8.477 1 86.62 232 ALA B N 1
ATOM 5077 C CA . ALA B 1 232 ? 18.516 -19.797 7.258 1 86.62 232 ALA B CA 1
ATOM 5078 C C . ALA B 1 232 ? 18.844 -18.312 7.477 1 86.62 232 ALA B C 1
ATOM 5080 O O . ALA B 1 232 ? 18.562 -17.75 8.531 1 86.62 232 ALA B O 1
ATOM 5081 N N . GLY B 1 233 ? 19.531 -17.688 6.645 1 86.62 233 GLY B N 1
ATOM 5082 C CA . GLY B 1 233 ? 19.844 -16.266 6.723 1 86.62 233 GLY B CA 1
ATOM 5083 C C . GLY B 1 233 ? 18.656 -15.375 6.406 1 86.62 233 GLY B C 1
ATOM 5084 O O . GLY B 1 233 ? 17.641 -15.852 5.895 1 86.62 233 GLY B O 1
ATOM 5085 N N . PRO B 1 234 ? 18.781 -14.148 6.73 1 92.19 234 PRO B N 1
ATOM 5086 C CA . PRO B 1 234 ? 17.703 -13.203 6.426 1 92.19 234 PRO B CA 1
ATOM 5087 C C . PRO B 1 234 ? 17.547 -12.953 4.926 1 92.19 234 PRO B C 1
ATOM 5089 O O . PRO B 1 234 ? 18.5 -13.117 4.168 1 92.19 234 PRO B O 1
ATOM 5092 N N . PRO B 1 235 ? 16.312 -12.633 4.512 1 92.62 235 PRO B N 1
ATOM 5093 C CA . PRO B 1 235 ? 16.172 -12.172 3.129 1 92.62 235 PRO B CA 1
ATOM 5094 C C . PRO B 1 235 ? 17.109 -11.023 2.787 1 92.62 235 PRO B C 1
ATOM 5096 O O . PRO B 1 235 ? 17.469 -10.227 3.664 1 92.62 235 PRO B O 1
ATOM 5099 N N . LYS B 1 236 ? 17.469 -10.922 1.557 1 92.12 236 LYS B N 1
ATOM 5100 C CA . LYS B 1 236 ? 18.469 -9.93 1.17 1 92.12 236 LYS B CA 1
ATOM 5101 C C . LYS B 1 236 ? 17.938 -9.031 0.048 1 92.12 236 LYS B C 1
ATOM 5103 O O . LYS B 1 236 ? 16.797 -9.172 -0.383 1 92.12 236 LYS B O 1
ATOM 5108 N N . ARG B 1 237 ? 18.719 -8.07 -0.331 1 94.12 237 ARG B N 1
ATOM 5109 C CA . ARG B 1 237 ? 18.453 -7.188 -1.459 1 94.12 237 ARG B CA 1
ATOM 5110 C C . ARG B 1 237 ? 18.828 -7.859 -2.779 1 94.12 237 ARG B C 1
ATOM 5112 O O . ARG B 1 237 ? 19.797 -8.617 -2.848 1 94.12 237 ARG B O 1
ATOM 5119 N N . TRP B 1 238 ? 18.078 -7.445 -3.875 1 94.44 238 TRP B N 1
ATOM 5120 C CA . TRP B 1 238 ? 18.328 -8.094 -5.156 1 94.44 238 TRP B CA 1
ATOM 5121 C C . TRP B 1 238 ? 18.422 -7.07 -6.281 1 94.44 238 TRP B C 1
ATOM 5123 O O . TRP B 1 238 ? 18.469 -7.43 -7.457 1 94.44 238 TRP B O 1
ATOM 5133 N N . GLY B 1 239 ? 18.484 -5.812 -5.895 1 95.19 239 GLY B N 1
ATOM 5134 C CA . GLY B 1 239 ? 18.359 -4.816 -6.949 1 95.19 239 GLY B CA 1
ATOM 5135 C C . GLY B 1 239 ? 17.047 -4.906 -7.711 1 95.19 239 GLY B C 1
ATOM 5136 O O . GLY B 1 239 ? 15.977 -4.859 -7.109 1 95.19 239 GLY B O 1
ATOM 5137 N N . THR B 1 240 ? 17.172 -5.172 -9.016 1 96.06 240 THR B N 1
ATOM 5138 C CA . THR B 1 240 ? 15.945 -5.336 -9.797 1 96.06 240 THR B CA 1
ATOM 5139 C C . THR B 1 240 ? 15.695 -6.809 -10.102 1 96.06 240 THR B C 1
ATOM 5141 O O . THR B 1 240 ? 14.68 -7.16 -10.711 1 96.06 240 THR B O 1
ATOM 5144 N N . ALA B 1 241 ? 16.562 -7.707 -9.648 1 95.62 241 ALA B N 1
ATOM 5145 C CA . ALA B 1 241 ? 16.547 -9.109 -10.047 1 95.62 241 ALA B CA 1
ATOM 5146 C C . ALA B 1 241 ? 15.555 -9.906 -9.203 1 95.62 241 ALA B C 1
ATOM 5148 O O . ALA B 1 241 ? 15.367 -9.617 -8.016 1 95.62 241 ALA B O 1
ATOM 5149 N N . HIS B 1 242 ? 14.914 -10.836 -9.891 1 92.56 242 HIS B N 1
ATOM 5150 C CA . HIS B 1 242 ? 14.148 -11.836 -9.156 1 92.56 242 HIS B CA 1
ATOM 5151 C C . HIS B 1 242 ? 15.07 -12.883 -8.539 1 92.56 242 HIS B C 1
ATOM 5153 O O . HIS B 1 242 ? 16 -13.352 -9.188 1 92.56 242 HIS B O 1
ATOM 5159 N N . GLU B 1 243 ? 14.797 -13.266 -7.383 1 87.75 243 GLU B N 1
ATOM 5160 C CA . GLU B 1 243 ? 15.68 -14.156 -6.641 1 87.75 243 GLU B CA 1
ATOM 5161 C C . GLU B 1 243 ? 15.727 -15.547 -7.277 1 87.75 243 GLU B C 1
ATOM 5163 O O . GLU B 1 243 ? 16.797 -16.141 -7.406 1 87.75 243 GLU B O 1
ATOM 5168 N N . SER B 1 244 ? 14.555 -16.031 -7.801 1 87.75 244 SER B N 1
ATOM 5169 C CA . SER B 1 244 ? 14.469 -17.453 -8.125 1 87.75 244 SER B CA 1
ATOM 5170 C C . SER B 1 244 ? 14.156 -17.656 -9.609 1 87.75 244 SER B C 1
ATOM 5172 O O . SER B 1 244 ? 13.961 -18.797 -10.055 1 87.75 244 SER B O 1
ATOM 5174 N N . ILE B 1 245 ? 13.977 -16.625 -10.297 1 91.25 245 ILE B N 1
ATOM 5175 C CA . ILE B 1 245 ? 13.734 -16.703 -11.734 1 91.25 245 ILE B CA 1
ATOM 5176 C C . ILE B 1 245 ? 14.789 -15.898 -12.484 1 91.25 245 ILE B C 1
ATOM 5178 O O . ILE B 1 245 ? 14.961 -14.703 -12.234 1 91.25 245 ILE B O 1
ATOM 5182 N N . VAL B 1 246 ? 15.492 -16.578 -13.422 1 95 246 VAL B N 1
ATOM 5183 C CA . VAL B 1 246 ? 16.562 -15.945 -14.18 1 95 246 VAL B CA 1
ATOM 5184 C C . VAL B 1 246 ? 16.406 -16.266 -15.664 1 95 246 VAL B C 1
ATOM 5186 O O . VAL B 1 246 ? 16.328 -17.438 -16.047 1 95 246 VAL B O 1
ATOM 5189 N N . PRO B 1 247 ? 16.297 -15.242 -16.562 1 96.38 247 PRO B N 1
ATOM 5190 C CA . PRO B 1 247 ? 16.391 -13.82 -16.25 1 96.38 247 PRO B CA 1
ATOM 5191 C C . PRO B 1 247 ? 15.055 -13.203 -15.867 1 96.38 247 PRO B C 1
ATOM 5193 O O . PRO B 1 247 ? 14.016 -13.594 -16.406 1 96.38 247 PRO B O 1
ATOM 5196 N N . TYR B 1 248 ? 15 -12.352 -14.953 1 96.25 248 TYR B N 1
ATOM 5197 C CA . TYR B 1 248 ? 13.867 -11.5 -14.586 1 96.25 248 TYR B CA 1
ATOM 5198 C C . TYR B 1 248 ? 14.344 -10.266 -13.836 1 96.25 248 TYR B C 1
ATOM 5200 O O . TYR B 1 248 ? 14.375 -10.25 -12.602 1 96.25 248 TYR B O 1
ATOM 5208 N N . GLN B 1 249 ? 14.688 -9.211 -14.57 1 97.31 249 GLN B N 1
ATOM 5209 C CA . GLN B 1 249 ? 15.289 -8 -14.031 1 97.31 249 GLN B CA 1
ATOM 5210 C C . GLN B 1 249 ? 15.367 -6.898 -15.086 1 97.31 249 GLN B C 1
ATOM 5212 O O . GLN B 1 249 ? 14.93 -7.09 -16.219 1 97.31 249 GLN B O 1
ATOM 5217 N N . ALA B 1 250 ? 15.82 -5.77 -14.648 1 96.69 250 ALA B N 1
ATOM 5218 C CA . ALA B 1 250 ? 16.062 -4.664 -15.562 1 96.69 250 ALA B CA 1
ATOM 5219 C C . ALA B 1 250 ? 17.438 -4.805 -16.234 1 96.69 250 ALA B C 1
ATOM 5221 O O . ALA B 1 250 ? 18.406 -5.191 -15.602 1 96.69 250 ALA B O 1
ATOM 5222 N N . PHE B 1 251 ? 17.5 -4.547 -17.531 1 96.75 251 PHE B N 1
ATOM 5223 C CA . PHE B 1 251 ? 18.734 -4.555 -18.312 1 96.75 251 PHE B CA 1
ATOM 5224 C C . PHE B 1 251 ? 19.016 -3.176 -18.891 1 96.75 251 PHE B C 1
ATOM 5226 O O . PHE B 1 251 ? 18.125 -2.533 -19.438 1 96.75 251 PHE B O 1
ATOM 5233 N N . PRO B 1 252 ? 20.25 -2.709 -18.703 1 95.25 252 PRO B N 1
ATOM 5234 C CA . PRO B 1 252 ? 20.625 -1.446 -19.344 1 95.25 252 PRO B CA 1
ATOM 5235 C C . PRO B 1 252 ? 20.656 -1.554 -20.875 1 95.25 252 PRO B C 1
ATOM 5237 O O . PRO B 1 252 ? 21.156 -2.547 -21.406 1 95.25 252 PRO B O 1
ATOM 5240 N N . CYS B 1 253 ? 20.094 -0.577 -21.5 1 95.75 253 CYS B N 1
ATOM 5241 C CA . CYS B 1 253 ? 20.094 -0.504 -22.953 1 95.75 253 CYS B CA 1
ATOM 5242 C C . CYS B 1 253 ? 21.094 0.53 -23.453 1 95.75 253 CYS B C 1
ATOM 5244 O O . CYS B 1 253 ? 21.75 1.194 -22.656 1 95.75 253 CYS B O 1
ATOM 5246 N N . LYS B 1 254 ? 21.172 0.567 -24.75 1 92.5 254 LYS B N 1
ATOM 5247 C CA . LYS B 1 254 ? 22.078 1.536 -25.375 1 92.5 254 LYS B CA 1
ATOM 5248 C C . LYS B 1 254 ? 21.609 2.965 -25.094 1 92.5 254 LYS B C 1
ATOM 5250 O O . LYS B 1 254 ? 20.422 3.273 -25.203 1 92.5 254 LYS B O 1
ATOM 5255 N N . ARG B 1 255 ? 22.594 3.727 -24.719 1 83.69 255 ARG B N 1
ATOM 5256 C CA . ARG B 1 255 ? 22.281 5.125 -24.422 1 83.69 255 ARG B CA 1
ATOM 5257 C C . ARG B 1 255 ? 22.031 5.914 -25.703 1 83.69 255 ARG B C 1
ATOM 5259 O O . ARG B 1 255 ? 22.719 5.727 -26.703 1 83.69 255 ARG B O 1
ATOM 5266 N N . ASP B 1 256 ? 20.844 6.531 -25.625 1 67 256 ASP B N 1
ATOM 5267 C CA . ASP B 1 256 ? 20.625 7.449 -26.734 1 67 256 ASP B CA 1
ATOM 5268 C C . ASP B 1 256 ? 21.469 8.711 -26.594 1 67 256 ASP B C 1
ATOM 5270 O O . ASP B 1 256 ? 21.234 9.523 -25.688 1 67 256 ASP B O 1
ATOM 5274 N N . GLU B 1 257 ? 22.641 8.727 -27.156 1 60.78 257 GLU B N 1
ATOM 5275 C CA . GLU B 1 257 ? 23.578 9.836 -27.094 1 60.78 257 GLU B CA 1
ATOM 5276 C C . GLU B 1 257 ? 22.906 11.156 -27.438 1 60.78 257 GLU B C 1
ATOM 5278 O O . GLU B 1 257 ? 23.453 12.227 -27.172 1 60.78 257 GLU B O 1
ATOM 5283 N N . SER B 1 258 ? 21.797 11.148 -28.188 1 52.66 258 SER B N 1
ATOM 5284 C CA . SER B 1 258 ? 21.172 12.398 -28.609 1 52.66 258 SER B CA 1
ATOM 5285 C C . SER B 1 258 ? 20.5 13.102 -27.438 1 52.66 258 SER B C 1
ATOM 5287 O O . SER B 1 258 ? 20.172 14.289 -27.516 1 52.66 258 SER B O 1
ATOM 5289 N N . VAL B 1 259 ? 20.094 12.398 -26.453 1 50.81 259 VAL B N 1
ATOM 5290 C CA . VAL B 1 259 ? 19.391 13.039 -25.344 1 50.81 259 VAL B CA 1
ATOM 5291 C C . VAL B 1 259 ? 20.406 13.531 -24.312 1 50.81 259 VAL B C 1
ATOM 5293 O O . VAL B 1 259 ? 21.344 12.812 -23.953 1 50.81 259 VAL B O 1
ATOM 5296 N N . ASN B 1 260 ? 20.625 14.836 -24.297 1 44.97 260 ASN B N 1
ATOM 5297 C CA . ASN B 1 260 ? 21.5 15.492 -23.328 1 44.97 260 ASN B CA 1
ATOM 5298 C C . ASN B 1 260 ? 21.375 14.867 -21.938 1 44.97 260 ASN B C 1
ATOM 5300 O O . ASN B 1 260 ? 20.344 15.016 -21.281 1 44.97 260 ASN B O 1
ATOM 5304 N N . HIS B 1 261 ? 21.859 13.773 -21.844 1 47.81 261 HIS B N 1
ATOM 5305 C CA . HIS B 1 261 ? 21.797 13.109 -20.547 1 47.81 261 HIS B CA 1
ATOM 5306 C C . HIS B 1 261 ? 22.516 13.914 -19.484 1 47.81 261 HIS B C 1
ATOM 5308 O O . HIS B 1 261 ? 23.578 14.492 -19.734 1 47.81 261 HIS B O 1
ATOM 5314 N N . SER B 1 262 ? 21.844 14.445 -18.641 1 42.69 262 SER B N 1
ATOM 5315 C CA . SER B 1 262 ? 22.469 15.109 -17.5 1 42.69 262 SER B CA 1
ATOM 5316 C C . SER B 1 262 ? 23.766 14.414 -17.109 1 42.69 262 SER B C 1
ATOM 5318 O O . SER B 1 262 ? 23.984 13.242 -17.438 1 42.69 262 SER B O 1
ATOM 5320 N N . THR B 1 263 ? 24.797 15.141 -16.609 1 41.19 263 THR B N 1
ATOM 5321 C CA . THR B 1 263 ? 26.156 14.883 -16.141 1 41.19 263 THR B CA 1
ATOM 5322 C C . THR B 1 263 ? 26.203 13.602 -15.305 1 41.19 263 THR B C 1
ATOM 5324 O O . THR B 1 263 ? 27.266 13.211 -14.812 1 41.19 263 THR B O 1
ATOM 5327 N N . SER B 1 264 ? 25.125 13.062 -14.883 1 48.16 264 SER B N 1
ATOM 5328 C CA . SER B 1 264 ? 25.359 11.984 -13.93 1 48.16 264 SER B CA 1
ATOM 5329 C C . SER B 1 264 ? 25.781 10.703 -14.641 1 48.16 264 SER B C 1
ATOM 5331 O O . SER B 1 264 ? 25.234 10.352 -15.688 1 48.16 264 SER B O 1
ATOM 5333 N N . ALA B 1 265 ? 26.906 10.07 -14.344 1 47.81 265 ALA B N 1
ATOM 5334 C CA . ALA B 1 265 ? 27.5 8.812 -14.773 1 47.81 265 ALA B CA 1
ATOM 5335 C C . ALA B 1 265 ? 26.469 7.68 -14.727 1 47.81 265 ALA B C 1
ATOM 5337 O O . ALA B 1 265 ? 26.641 6.652 -15.391 1 47.81 265 ALA B O 1
ATOM 5338 N N . ALA B 1 266 ? 25.469 7.719 -13.969 1 54.56 266 ALA B N 1
ATOM 5339 C CA . ALA B 1 266 ? 24.578 6.578 -13.828 1 54.56 266 ALA B CA 1
ATOM 5340 C C . ALA B 1 266 ? 23.469 6.617 -14.883 1 54.56 266 ALA B C 1
ATOM 5342 O O . ALA B 1 266 ? 22.922 7.684 -15.18 1 54.56 266 ALA B O 1
ATOM 5343 N N . ALA B 1 267 ? 23.25 5.477 -15.609 1 59.09 267 ALA B N 1
ATOM 5344 C CA . ALA B 1 267 ? 22.203 5.328 -16.625 1 59.09 267 ALA B CA 1
ATOM 5345 C C . ALA B 1 267 ? 20.859 5.836 -16.109 1 59.09 267 ALA B C 1
ATOM 5347 O O . ALA B 1 267 ? 20.5 5.602 -14.945 1 59.09 267 ALA B O 1
ATOM 5348 N N . ALA B 1 268 ? 20.234 6.719 -16.969 1 75.19 268 ALA B N 1
ATOM 5349 C CA . ALA B 1 268 ? 18.891 7.223 -16.656 1 75.19 268 ALA B CA 1
ATOM 5350 C C . ALA B 1 268 ? 17.859 6.102 -16.719 1 75.19 268 ALA B C 1
ATOM 5352 O O . ALA B 1 268 ? 18.031 5.121 -17.438 1 75.19 268 ALA B O 1
ATOM 5353 N N . PRO B 1 269 ? 16.922 6.113 -15.805 1 73.12 269 PRO B N 1
ATOM 5354 C CA . PRO B 1 269 ? 15.875 5.094 -15.82 1 73.12 269 PRO B CA 1
ATOM 5355 C C . PRO B 1 269 ? 15.344 4.812 -17.219 1 73.12 269 PRO B C 1
ATOM 5357 O O . PRO B 1 269 ? 14.922 3.688 -17.516 1 73.12 269 PRO B O 1
ATOM 5360 N N . THR B 1 270 ? 15.586 5.711 -18.031 1 76.88 270 THR B N 1
ATOM 5361 C CA . THR B 1 270 ? 15.055 5.605 -19.391 1 76.88 270 THR B CA 1
ATOM 5362 C C . THR B 1 270 ? 15.961 4.742 -20.25 1 76.88 270 THR B C 1
ATOM 5364 O O . THR B 1 270 ? 15.664 4.508 -21.422 1 76.88 270 THR B O 1
ATOM 5367 N N . GLU B 1 271 ? 16.875 4.266 -19.625 1 88.81 271 GLU B N 1
ATOM 5368 C CA . GLU B 1 271 ? 17.844 3.467 -20.375 1 88.81 271 GLU B CA 1
ATOM 5369 C C . GLU B 1 271 ? 17.75 1.992 -19.984 1 88.81 271 GLU B C 1
ATOM 5371 O O . GLU B 1 271 ? 18.641 1.209 -20.312 1 88.81 271 GLU B O 1
ATOM 5376 N N . PHE B 1 272 ? 16.734 1.67 -19.312 1 95.56 272 PHE B N 1
ATOM 5377 C CA . PHE B 1 272 ? 16.578 0.287 -18.891 1 95.56 272 PHE B CA 1
ATOM 5378 C C . PHE B 1 272 ? 15.312 -0.322 -19.469 1 95.56 272 PHE B C 1
ATOM 5380 O O . PHE B 1 272 ? 14.336 0.388 -19.734 1 95.56 272 PHE B O 1
ATOM 5387 N N . ILE B 1 273 ? 15.352 -1.635 -19.672 1 96.69 273 ILE B N 1
ATOM 5388 C CA . ILE B 1 273 ? 14.172 -2.432 -20 1 96.69 273 ILE B CA 1
ATOM 5389 C C . ILE B 1 273 ? 14.047 -3.594 -19.016 1 96.69 273 ILE B C 1
ATOM 5391 O O . ILE B 1 273 ? 15.047 -4.195 -18.625 1 96.69 273 ILE B O 1
ATOM 5395 N N . LEU B 1 274 ? 12.875 -3.816 -18.547 1 97.25 274 LEU B N 1
ATOM 5396 C CA . LEU B 1 274 ? 12.586 -4.977 -17.719 1 97.25 274 LEU B CA 1
ATOM 5397 C C . LEU B 1 274 ? 12.18 -6.176 -18.562 1 97.25 274 LEU B C 1
ATOM 5399 O O . LEU B 1 274 ? 11.305 -6.062 -19.422 1 97.25 274 LEU B O 1
ATOM 5403 N N . VAL B 1 275 ? 12.82 -7.324 -18.312 1 96.88 275 VAL B N 1
ATOM 5404 C CA . VAL B 1 275 ? 12.516 -8.539 -19.047 1 96.88 275 VAL B CA 1
ATOM 5405 C C . VAL B 1 275 ? 12.555 -9.742 -18.109 1 96.88 275 VAL B C 1
ATOM 5407 O O . VAL B 1 275 ? 13.477 -9.883 -17.312 1 96.88 275 VAL B O 1
ATOM 5410 N N . GLY B 1 276 ? 11.516 -10.531 -18.188 1 94.69 276 GLY B N 1
ATOM 5411 C CA . GLY B 1 276 ? 11.484 -11.773 -17.422 1 94.69 276 GLY B CA 1
ATOM 5412 C C . GLY B 1 276 ? 11.109 -12.977 -18.266 1 94.69 276 GLY B C 1
ATOM 5413 O O . GLY B 1 276 ? 10.172 -12.914 -19.062 1 94.69 276 GLY B O 1
ATOM 5414 N N . ALA B 1 277 ? 11.898 -14.023 -18.172 1 92.88 277 ALA B N 1
ATOM 5415 C CA . ALA B 1 277 ? 11.516 -15.328 -18.688 1 92.88 277 ALA B CA 1
ATOM 5416 C C . ALA B 1 277 ? 11.008 -16.25 -17.578 1 92.88 277 ALA B C 1
ATOM 5418 O O . ALA B 1 277 ? 11.805 -16.922 -16.906 1 92.88 277 ALA B O 1
ATOM 5419 N N . GLY B 1 278 ? 9.719 -16.344 -17.406 1 86.5 278 GLY B N 1
ATOM 5420 C CA . GLY B 1 278 ? 9.086 -17 -16.266 1 86.5 278 GLY B CA 1
ATOM 5421 C C . GLY B 1 278 ? 9.219 -18.5 -16.297 1 86.5 278 GLY B C 1
ATOM 5422 O O . GLY B 1 278 ? 9.008 -19.172 -15.281 1 86.5 278 GLY B O 1
ATOM 5423 N N . ASN B 1 279 ? 9.539 -19.109 -17.484 1 88.38 279 ASN B N 1
ATOM 5424 C CA . ASN B 1 279 ? 9.742 -20.547 -17.625 1 88.38 279 ASN B CA 1
ATOM 5425 C C . ASN B 1 279 ? 10.75 -20.859 -18.719 1 88.38 279 ASN B C 1
ATOM 5427 O O . ASN B 1 279 ? 11.234 -19.953 -19.406 1 88.38 279 ASN B O 1
ATOM 5431 N N . ASP B 1 280 ? 11.062 -22.125 -18.812 1 94.38 280 ASP B N 1
ATOM 5432 C CA . ASP B 1 280 ? 12.109 -22.531 -19.75 1 94.38 280 ASP B CA 1
ATOM 5433 C C . ASP B 1 280 ? 11.719 -22.234 -21.188 1 94.38 280 ASP B C 1
ATOM 5435 O O . ASP B 1 280 ? 12.562 -21.844 -22 1 94.38 280 ASP B O 1
ATOM 5439 N N . GLN B 1 281 ? 10.461 -22.391 -21.531 1 94 281 GLN B N 1
ATOM 5440 C CA . GLN B 1 281 ? 10 -22.109 -22.891 1 94 281 GLN B CA 1
ATOM 5441 C C . GLN B 1 281 ? 10.18 -20.625 -23.234 1 94 281 GLN B C 1
ATOM 5443 O O . GLN B 1 281 ? 10.633 -20.297 -24.328 1 94 281 GLN B O 1
ATOM 5448 N N . GLN B 1 282 ? 9.859 -19.812 -22.328 1 94.31 282 GLN B N 1
ATOM 5449 C CA . GLN B 1 282 ? 10.023 -18.375 -22.516 1 94.31 282 GLN B CA 1
ATOM 5450 C C . GLN B 1 282 ? 11.5 -18.016 -22.656 1 94.31 282 GLN B C 1
ATOM 5452 O O . GLN B 1 282 ? 11.852 -17.125 -23.438 1 94.31 282 GLN B O 1
ATOM 5457 N N . PHE B 1 283 ? 12.359 -18.719 -21.922 1 96.56 283 PHE B N 1
ATOM 5458 C CA . PHE B 1 283 ? 13.789 -18.438 -22.016 1 96.56 283 PHE B CA 1
ATOM 5459 C C . PHE B 1 283 ? 14.32 -18.812 -23.406 1 96.56 283 PHE B C 1
ATOM 5461 O O . PHE B 1 283 ? 15.086 -18.047 -24 1 96.56 283 PHE B O 1
ATOM 5468 N N . VAL B 1 284 ? 13.875 -19.875 -23.828 1 97.12 284 VAL B N 1
ATOM 5469 C CA . VAL B 1 284 ? 14.258 -20.312 -25.172 1 97.12 284 VAL B CA 1
ATOM 5470 C C . VAL B 1 284 ? 13.812 -19.266 -26.188 1 97.12 284 VAL B C 1
ATOM 5472 O O . VAL B 1 284 ? 14.594 -18.859 -27.062 1 97.12 284 VAL B O 1
ATOM 5475 N N . GLN B 1 285 ? 12.602 -18.844 -26.047 1 96.44 285 GLN B N 1
ATOM 5476 C CA . GLN B 1 285 ? 12.055 -17.828 -26.953 1 96.44 285 GLN B CA 1
ATOM 5477 C C . GLN B 1 285 ? 12.859 -16.531 -26.875 1 96.44 285 GLN B C 1
ATOM 5479 O O . GLN B 1 285 ? 13.156 -15.914 -27.906 1 96.44 285 GLN B O 1
ATOM 5484 N N . LEU B 1 286 ? 13.148 -16.125 -25.656 1 97.06 286 LEU B N 1
ATOM 5485 C CA . LEU B 1 286 ? 13.938 -14.906 -25.453 1 97.06 286 LEU B CA 1
ATOM 5486 C C . LEU B 1 286 ? 15.297 -15.031 -26.125 1 97.06 286 LEU B C 1
ATOM 5488 O O . LEU B 1 286 ? 15.727 -14.109 -26.828 1 97.06 286 LEU B O 1
ATOM 5492 N N . CYS B 1 287 ? 15.977 -16.109 -25.953 1 97.5 287 CYS B N 1
ATOM 5493 C CA . CYS B 1 287 ? 17.281 -16.328 -26.562 1 97.5 287 CYS B CA 1
ATOM 5494 C C . CYS B 1 287 ? 17.203 -16.25 -28.094 1 97.5 287 CYS B C 1
ATOM 5496 O O . CYS B 1 287 ? 18.094 -15.672 -28.734 1 97.5 287 CYS B O 1
ATOM 5498 N N . CYS B 1 288 ? 16.141 -16.797 -28.609 1 97.12 288 CYS B N 1
ATOM 5499 C CA . CYS B 1 288 ? 15.938 -16.75 -30.047 1 97.12 288 CYS B CA 1
ATOM 5500 C C . CYS B 1 288 ? 15.789 -15.305 -30.516 1 97.12 288 CYS B C 1
ATOM 5502 O O . CYS B 1 288 ? 16.422 -14.891 -31.5 1 97.12 288 CYS B O 1
ATOM 5504 N N . ILE B 1 289 ? 14.992 -14.562 -29.875 1 96.81 289 ILE B N 1
ATOM 5505 C CA . ILE B 1 289 ? 14.734 -13.172 -30.219 1 96.81 289 ILE B CA 1
ATOM 5506 C C . ILE B 1 289 ? 16.016 -12.359 -30.109 1 96.81 289 ILE B C 1
ATOM 5508 O O . ILE B 1 289 ? 16.266 -11.461 -30.922 1 96.81 289 ILE B O 1
ATOM 5512 N N . LEU B 1 290 ? 16.875 -12.742 -29.125 1 96.94 290 LEU B N 1
ATOM 5513 C CA . LEU B 1 290 ? 18.109 -12.008 -28.859 1 96.94 290 LEU B CA 1
ATOM 5514 C C . LEU B 1 290 ? 19.219 -12.453 -29.797 1 96.94 290 LEU B C 1
ATOM 5516 O O . LEU B 1 290 ? 20.312 -11.883 -29.781 1 96.94 290 LEU B O 1
ATOM 5520 N N . GLY B 1 291 ? 19 -13.508 -30.578 1 96.31 291 GLY B N 1
ATOM 5521 C CA . GLY B 1 291 ? 19.953 -13.953 -31.578 1 96.31 291 GLY B CA 1
ATOM 5522 C C . GLY B 1 291 ? 21 -14.906 -31.031 1 96.31 291 GLY B C 1
ATOM 5523 O O . GLY B 1 291 ? 22.094 -15.016 -31.578 1 96.31 291 GLY B O 1
ATOM 5524 N N . VAL B 1 292 ? 20.703 -15.438 -29.906 1 97.31 292 VAL B N 1
ATOM 5525 C CA . VAL B 1 292 ? 21.656 -16.375 -29.312 1 97.31 292 VAL B CA 1
ATOM 5526 C C . VAL B 1 292 ? 20.953 -17.672 -28.953 1 97.31 292 VAL B C 1
ATOM 5528 O O . VAL B 1 292 ? 21.047 -18.156 -27.828 1 97.31 292 VAL B O 1
ATOM 5531 N N . PRO B 1 293 ? 20.312 -18.344 -29.828 1 96.88 293 PRO B N 1
ATOM 5532 C CA . PRO B 1 293 ? 19.531 -19.547 -29.547 1 96.88 293 PRO B CA 1
ATOM 5533 C C . PRO B 1 293 ? 20.359 -20.641 -28.891 1 96.88 293 PRO B C 1
ATOM 5535 O O . PRO B 1 293 ? 19.812 -21.453 -28.125 1 96.88 293 PRO B O 1
ATOM 5538 N N . ASP B 1 294 ? 21.656 -20.672 -29.109 1 97 294 ASP B N 1
ATOM 5539 C CA . ASP B 1 294 ? 22.516 -21.734 -28.578 1 97 294 ASP B CA 1
ATOM 5540 C C . ASP B 1 294 ? 22.656 -21.609 -27.062 1 97 294 ASP B C 1
ATOM 5542 O O . ASP B 1 294 ? 22.922 -22.609 -26.375 1 97 294 ASP B O 1
ATOM 5546 N N . VAL B 1 295 ? 22.531 -20.438 -26.578 1 97.62 295 VAL B N 1
ATOM 5547 C CA . VAL B 1 295 ? 22.641 -20.203 -25.141 1 97.62 295 VAL B CA 1
ATOM 5548 C C . VAL B 1 295 ? 21.578 -21 -24.391 1 97.62 295 VAL B C 1
ATOM 5550 O O . VAL B 1 295 ? 21.812 -21.5 -23.297 1 97.62 295 VAL B O 1
ATOM 5553 N N . ALA B 1 296 ? 20.359 -21.172 -25.016 1 96.19 296 ALA B N 1
ATOM 5554 C CA . ALA B 1 296 ? 19.25 -21.891 -24.406 1 96.19 296 ALA B CA 1
ATOM 5555 C C . ALA B 1 296 ? 19.562 -23.391 -24.281 1 96.19 296 ALA B C 1
ATOM 5557 O O . ALA B 1 296 ? 18.953 -24.094 -23.484 1 96.19 296 ALA B O 1
ATOM 5558 N N . ASN B 1 297 ? 20.562 -23.797 -25.094 1 95.25 297 ASN B N 1
ATOM 5559 C CA . ASN B 1 297 ? 20.938 -25.219 -25.094 1 95.25 297 ASN B CA 1
ATOM 5560 C C . ASN B 1 297 ? 22.141 -25.484 -24.188 1 95.25 297 ASN B C 1
ATOM 5562 O O . ASN B 1 297 ? 22.484 -26.641 -23.938 1 95.25 297 ASN B O 1
ATOM 5566 N N . ASP B 1 298 ? 22.734 -24.469 -23.75 1 97 298 ASP B N 1
ATOM 5567 C CA . ASP B 1 298 ? 23.844 -24.594 -22.797 1 97 298 ASP B CA 1
ATOM 5568 C C . ASP B 1 298 ? 23.375 -25.219 -21.484 1 97 298 ASP B C 1
ATOM 5570 O O . ASP B 1 298 ? 22.375 -24.781 -20.906 1 97 298 ASP B O 1
ATOM 5574 N N . GLU B 1 299 ? 24.062 -26.188 -20.984 1 96.81 299 GLU B N 1
ATOM 5575 C CA . GLU B 1 299 ? 23.703 -26.906 -19.766 1 96.81 299 GLU B CA 1
ATOM 5576 C C . GLU B 1 299 ? 23.594 -25.969 -18.578 1 96.81 299 GLU B C 1
ATOM 5578 O O . GLU B 1 299 ? 22.797 -26.203 -17.672 1 96.81 299 GLU B O 1
ATOM 5583 N N . ARG B 1 300 ? 24.328 -24.969 -18.656 1 96.38 300 ARG B N 1
ATOM 5584 C CA . ARG B 1 300 ? 24.344 -24 -17.562 1 96.38 300 ARG B CA 1
ATOM 5585 C C . ARG B 1 300 ? 23.016 -23.219 -17.516 1 96.38 300 ARG B C 1
ATOM 5587 O O . ARG B 1 300 ? 22.672 -22.641 -16.484 1 96.38 300 ARG B O 1
ATOM 5594 N N . TYR B 1 301 ? 22.266 -23.25 -18.625 1 97.56 301 TYR B N 1
ATOM 5595 C CA . TYR B 1 301 ? 21.141 -22.297 -18.672 1 97.56 301 TYR B CA 1
ATOM 5596 C C . TYR B 1 301 ? 19.859 -23 -19.109 1 97.56 301 TYR B C 1
ATOM 5598 O O . TYR B 1 301 ? 18.812 -22.375 -19.234 1 97.56 301 TYR B O 1
ATOM 5606 N N . ARG B 1 302 ? 19.859 -24.25 -19.25 1 95.81 302 ARG B N 1
ATOM 5607 C CA . ARG B 1 302 ? 18.766 -25 -19.844 1 95.81 302 ARG B CA 1
ATOM 5608 C C . ARG B 1 302 ? 17.516 -24.953 -18.953 1 95.81 302 ARG B C 1
ATOM 5610 O O . ARG B 1 302 ? 16.391 -24.875 -19.469 1 95.81 302 ARG B O 1
ATOM 5617 N N . SER B 1 303 ? 17.766 -25.047 -17.688 1 95 303 SER B N 1
ATOM 5618 C CA . SER B 1 303 ? 16.656 -24.984 -16.734 1 95 303 SER B CA 1
ATOM 5619 C C . SER B 1 303 ? 16.75 -23.75 -15.859 1 95 303 SER B C 1
ATOM 5621 O O . SER B 1 303 ? 17.828 -23.188 -15.688 1 95 303 SER B O 1
ATOM 5623 N N . ASN B 1 304 ? 15.633 -23.297 -15.367 1 93.69 304 ASN B N 1
ATOM 5624 C CA . ASN B 1 304 ? 15.656 -22.156 -14.461 1 93.69 304 ASN B CA 1
ATOM 5625 C C . ASN B 1 304 ? 16.594 -22.391 -13.281 1 93.69 304 ASN B C 1
ATOM 5627 O O . ASN B 1 304 ? 17.359 -21.516 -12.898 1 93.69 304 ASN B O 1
ATOM 5631 N N . ALA B 1 305 ? 16.516 -23.609 -12.766 1 91.88 305 ALA B N 1
ATOM 5632 C CA . ALA B 1 305 ? 17.391 -23.938 -11.641 1 91.88 305 ALA B CA 1
ATOM 5633 C C . ALA B 1 305 ? 18.859 -23.75 -12.008 1 91.88 305 ALA B C 1
ATOM 5635 O O . ALA B 1 305 ? 19.625 -23.203 -11.219 1 91.88 305 ALA B O 1
ATOM 5636 N N . SER B 1 306 ? 19.172 -24.172 -13.172 1 95.94 306 SER B N 1
ATOM 5637 C CA . SER B 1 306 ? 20.547 -24.016 -13.641 1 95.94 306 SER B CA 1
ATOM 5638 C C . SER B 1 306 ? 20.891 -22.547 -13.891 1 95.94 306 SER B C 1
ATOM 5640 O O . SER B 1 306 ? 22.016 -22.109 -13.602 1 95.94 306 SER B O 1
ATOM 5642 N N . ARG B 1 307 ? 19.922 -21.797 -14.367 1 96.81 307 ARG B N 1
ATOM 5643 C CA . ARG B 1 307 ? 20.156 -20.375 -14.617 1 96.81 307 ARG B CA 1
ATOM 5644 C C . ARG B 1 307 ? 20.328 -19.609 -13.312 1 96.81 307 ARG B C 1
ATOM 5646 O O . ARG B 1 307 ? 21.156 -18.688 -13.234 1 96.81 307 ARG B O 1
ATOM 5653 N N . VAL B 1 308 ? 19.625 -20 -12.305 1 94.38 308 VAL B N 1
ATOM 5654 C CA . VAL B 1 308 ? 19.766 -19.375 -10.992 1 94.38 308 VAL B CA 1
ATOM 5655 C C . VAL B 1 308 ? 21.172 -19.609 -10.453 1 94.38 308 VAL B C 1
ATOM 5657 O O . VAL B 1 308 ? 21.812 -18.688 -9.938 1 94.38 308 VAL B O 1
ATOM 5660 N N . LYS B 1 309 ? 21.625 -20.797 -10.633 1 95.25 309 LYS B N 1
ATOM 5661 C CA . LYS B 1 309 ? 22.969 -21.172 -10.164 1 95.25 309 LYS B CA 1
ATOM 5662 C C . LYS B 1 309 ? 24.047 -20.406 -10.922 1 95.25 309 LYS B C 1
ATOM 5664 O O . LYS B 1 309 ? 25.094 -20.094 -10.359 1 95.25 309 LYS B O 1
ATOM 5669 N N . HIS B 1 310 ? 23.781 -20.141 -12.141 1 97.38 310 HIS B N 1
ATOM 5670 C CA . HIS B 1 310 ? 24.766 -19.484 -13 1 97.38 310 HIS B CA 1
ATOM 5671 C C . HIS B 1 310 ? 24.312 -18.094 -13.406 1 97.38 310 HIS B C 1
ATOM 5673 O O . HIS B 1 310 ? 24.578 -17.656 -14.531 1 97.38 310 HIS B O 1
ATOM 5679 N N . ARG B 1 311 ? 23.547 -17.422 -12.562 1 96.56 311 ARG B N 1
ATOM 5680 C CA . ARG B 1 311 ? 22.906 -16.141 -12.859 1 96.56 311 ARG B CA 1
ATOM 5681 C C . ARG B 1 311 ? 23.922 -15.094 -13.297 1 96.56 311 ARG B C 1
ATOM 5683 O O . ARG B 1 311 ? 23.672 -14.328 -14.227 1 96.56 311 ARG B O 1
ATOM 5690 N N . HIS B 1 312 ? 25.094 -15.016 -12.641 1 95.81 312 HIS B N 1
ATOM 5691 C CA . HIS B 1 312 ? 26.047 -13.938 -12.898 1 95.81 312 HIS B CA 1
ATOM 5692 C C . HIS B 1 312 ? 26.578 -14 -14.336 1 95.81 312 HIS B C 1
ATOM 5694 O O . HIS B 1 312 ? 26.594 -12.984 -15.031 1 95.81 312 HIS B O 1
ATOM 5700 N N . SER B 1 313 ? 26.938 -15.148 -14.742 1 97.44 313 SER B N 1
ATOM 5701 C CA . SER B 1 313 ? 27.453 -15.305 -16.094 1 97.44 313 SER B CA 1
ATOM 5702 C C . SER B 1 313 ? 26.375 -15.055 -17.141 1 97.44 313 SER B C 1
ATOM 5704 O O . SER B 1 313 ? 26.641 -14.406 -18.156 1 97.44 313 SER B O 1
ATOM 5706 N N . LEU B 1 314 ? 25.188 -15.562 -16.906 1 97.94 314 LEU B N 1
ATOM 5707 C CA . LEU B 1 314 ? 24.109 -15.367 -17.859 1 97.94 314 LEU B CA 1
ATOM 5708 C C . LEU B 1 314 ? 23.719 -13.898 -17.953 1 97.94 314 LEU B C 1
ATOM 5710 O O . LEU B 1 314 ? 23.547 -13.367 -19.062 1 97.94 314 LEU B O 1
ATOM 5714 N N . ILE B 1 315 ? 23.609 -13.242 -16.844 1 97.5 315 ILE B N 1
ATOM 5715 C CA . ILE B 1 315 ? 23.156 -11.852 -16.812 1 97.5 315 ILE B CA 1
ATOM 5716 C C . ILE B 1 315 ? 24.203 -10.961 -17.5 1 97.5 315 ILE B C 1
ATOM 5718 O O . ILE B 1 315 ? 23.844 -10.031 -18.219 1 97.5 315 ILE B O 1
ATOM 5722 N N . GLN B 1 316 ? 25.438 -11.227 -17.281 1 97.25 316 GLN B N 1
ATOM 5723 C CA . GLN B 1 316 ? 26.484 -10.477 -17.969 1 97.25 316 GLN B CA 1
ATOM 5724 C C . GLN B 1 316 ? 26.344 -10.586 -19.484 1 97.25 316 GLN B C 1
ATOM 5726 O O . GLN B 1 316 ? 26.484 -9.586 -20.188 1 97.25 316 GLN B O 1
ATOM 5731 N N . LEU B 1 317 ? 26.094 -11.758 -19.906 1 97.62 317 LEU B N 1
ATOM 5732 C CA . LEU B 1 317 ? 25.906 -12 -21.328 1 97.62 317 LEU B CA 1
ATOM 5733 C C . LEU B 1 317 ? 24.703 -11.219 -21.859 1 97.62 317 LEU B C 1
ATOM 5735 O O . LEU B 1 317 ? 24.797 -10.547 -22.875 1 97.62 317 LEU B O 1
ATOM 5739 N N . LEU B 1 318 ? 23.594 -11.32 -21.188 1 97.69 318 LEU B N 1
ATOM 5740 C CA . LEU B 1 318 ? 22.359 -10.656 -21.609 1 97.69 318 LEU B CA 1
ATOM 5741 C C . LEU B 1 318 ? 22.531 -9.141 -21.578 1 97.69 318 LEU B C 1
ATOM 5743 O O . LEU B 1 318 ? 22.016 -8.445 -22.469 1 97.69 318 LEU B O 1
ATOM 5747 N N . GLU B 1 319 ? 23.203 -8.633 -20.594 1 96.81 319 GLU B N 1
ATOM 5748 C CA . GLU B 1 319 ? 23.438 -7.195 -20.484 1 96.81 319 GLU B CA 1
ATOM 5749 C C . GLU B 1 319 ? 24.188 -6.676 -21.703 1 96.81 319 GLU B C 1
ATOM 5751 O O . GLU B 1 319 ? 23.891 -5.602 -22.219 1 96.81 319 GLU B O 1
ATOM 5756 N N . GLN B 1 320 ? 25.172 -7.41 -22.125 1 97.12 320 GLN B N 1
ATOM 5757 C CA . GLN B 1 320 ? 25.922 -7.031 -23.312 1 97.12 320 GLN B CA 1
ATOM 5758 C C . GLN B 1 320 ? 25.016 -6.949 -24.547 1 97.12 320 GLN B C 1
ATOM 5760 O O . GLN B 1 320 ? 25.156 -6.035 -25.359 1 97.12 320 GLN B O 1
ATOM 5765 N N . ILE B 1 321 ? 24.125 -7.855 -24.625 1 97.75 321 ILE B N 1
ATOM 5766 C CA . ILE B 1 321 ? 23.219 -7.906 -25.766 1 97.75 321 ILE B CA 1
ATOM 5767 C C . ILE B 1 321 ? 22.234 -6.738 -25.703 1 97.75 321 ILE B C 1
ATOM 5769 O O . ILE B 1 321 ? 22.031 -6.043 -26.703 1 97.75 321 ILE B O 1
ATOM 5773 N N . PHE B 1 322 ? 21.641 -6.473 -24.594 1 97.06 322 PHE B N 1
ATOM 5774 C CA . PHE B 1 322 ? 20.641 -5.43 -24.438 1 97.06 322 PHE B CA 1
ATOM 5775 C C . PHE B 1 322 ? 21.25 -4.051 -24.672 1 97.06 322 PHE B C 1
ATOM 5777 O O . PHE B 1 322 ? 20.531 -3.102 -25.016 1 97.06 322 PHE B O 1
ATOM 5784 N N . GLN B 1 323 ? 22.547 -3.959 -24.516 1 96 323 GLN B N 1
ATOM 5785 C CA . GLN B 1 323 ? 23.234 -2.682 -24.672 1 96 323 GLN B CA 1
ATOM 5786 C C . GLN B 1 323 ? 23.484 -2.381 -26.156 1 96 323 GLN B C 1
ATOM 5788 O O . GLN B 1 323 ? 23.953 -1.298 -26.5 1 96 323 GLN B O 1
ATOM 5793 N N . THR B 1 324 ? 23.031 -3.258 -27 1 96.19 324 THR B N 1
ATOM 5794 C CA . THR B 1 324 ? 23.281 -3.074 -28.438 1 96.19 324 THR B CA 1
ATOM 5795 C C . THR B 1 324 ? 22.172 -2.23 -29.062 1 96.19 324 THR B C 1
ATOM 5797 O O . THR B 1 324 ? 22.328 -1.732 -30.188 1 96.19 324 THR B O 1
ATOM 5800 N N . LYS B 1 325 ? 21.016 -2.145 -28.438 1 95.94 325 LYS B N 1
ATOM 5801 C CA . LYS B 1 325 ? 19.891 -1.355 -28.953 1 95.94 325 LYS B CA 1
ATOM 5802 C C . LYS B 1 325 ? 19.312 -0.458 -27.859 1 95.94 325 LYS B C 1
ATOM 5804 O O . LYS B 1 325 ? 19.578 -0.662 -26.672 1 95.94 325 LYS B O 1
ATOM 5809 N N . SER B 1 326 ? 18.594 0.532 -28.312 1 94.38 326 SER B N 1
ATOM 5810 C CA . SER B 1 326 ? 17.953 1.43 -27.359 1 94.38 326 SER B CA 1
ATOM 5811 C C . SER B 1 326 ? 16.766 0.749 -26.672 1 94.38 326 SER B C 1
ATOM 5813 O O . SER B 1 326 ? 16.281 -0.288 -27.141 1 94.38 326 SER B O 1
ATOM 5815 N N . ARG B 1 327 ? 16.344 1.304 -25.578 1 94.81 327 ARG B N 1
ATOM 5816 C CA . ARG B 1 327 ? 15.188 0.812 -24.844 1 94.81 327 ARG B CA 1
ATOM 5817 C C . ARG B 1 327 ? 13.977 0.686 -25.75 1 94.81 327 ARG B C 1
ATOM 58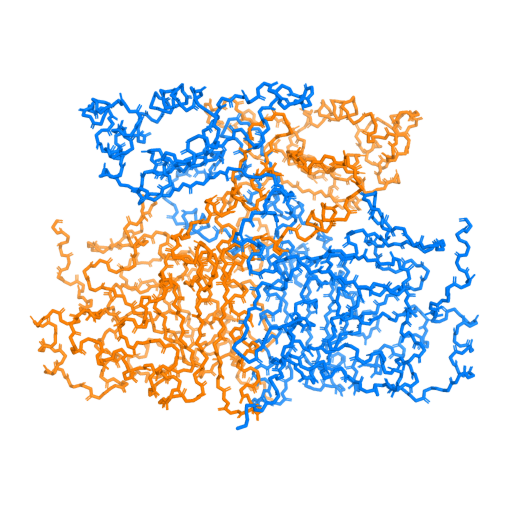19 O O . ARG B 1 327 ? 13.312 -0.354 -25.781 1 94.81 327 ARG B O 1
ATOM 5826 N N . ASP B 1 328 ? 13.68 1.688 -26.594 1 93.5 328 ASP B N 1
ATOM 5827 C CA . ASP B 1 328 ? 12.484 1.719 -27.438 1 93.5 328 ASP B CA 1
ATOM 5828 C C . ASP B 1 328 ? 12.578 0.693 -28.562 1 93.5 328 ASP B C 1
ATOM 5830 O O . ASP B 1 328 ? 11.562 0.113 -28.969 1 93.5 328 ASP B O 1
ATOM 5834 N N . GLU B 1 329 ? 13.758 0.507 -29.047 1 95.25 329 GLU B N 1
ATOM 5835 C CA . GLU B 1 329 ? 13.953 -0.543 -30.031 1 95.25 329 GLU B CA 1
ATOM 5836 C C . GLU B 1 329 ? 13.648 -1.92 -29.453 1 95.25 329 GLU B C 1
ATOM 5838 O O . GLU B 1 329 ? 12.969 -2.73 -30.078 1 95.25 329 GLU B O 1
ATOM 5843 N N . TRP B 1 330 ? 14.172 -2.119 -28.297 1 96.44 330 TRP B N 1
ATOM 5844 C CA . TRP B 1 330 ? 13.922 -3.406 -27.656 1 96.44 330 TRP B CA 1
ATOM 5845 C C . TRP B 1 330 ? 12.438 -3.58 -27.359 1 96.44 330 TRP B C 1
ATOM 5847 O O . TRP B 1 330 ? 11.898 -4.68 -27.484 1 96.44 330 TRP B O 1
ATOM 5857 N N . VAL B 1 331 ? 11.773 -2.514 -26.906 1 95.12 331 VAL B N 1
ATOM 5858 C CA . VAL B 1 331 ? 10.336 -2.576 -26.641 1 95.12 331 VAL B CA 1
ATOM 5859 C C . VAL B 1 331 ? 9.602 -2.996 -27.906 1 95.12 331 VAL B C 1
ATOM 5861 O O . VAL B 1 331 ? 8.711 -3.848 -27.859 1 95.12 331 VAL B O 1
ATOM 5864 N N . SER B 1 332 ? 9.961 -2.479 -29.016 1 95.31 332 SER B N 1
ATOM 5865 C CA . SER B 1 332 ? 9.344 -2.801 -30.297 1 95.31 332 SER B CA 1
ATOM 5866 C C . SER B 1 332 ? 9.57 -4.262 -30.656 1 95.31 332 SER B C 1
ATOM 5868 O O . SER B 1 332 ? 8.672 -4.914 -31.203 1 95.31 332 SER B O 1
ATOM 5870 N N . ILE B 1 333 ? 10.688 -4.766 -30.344 1 96 333 ILE B N 1
ATOM 5871 C CA . ILE B 1 333 ? 11.07 -6.125 -30.703 1 96 333 ILE B CA 1
ATOM 5872 C C . ILE B 1 333 ? 10.352 -7.121 -29.797 1 96 333 ILE B C 1
ATOM 5874 O O . ILE B 1 333 ? 9.883 -8.164 -30.25 1 96 333 ILE B O 1
ATOM 5878 N N . LEU B 1 334 ? 10.258 -6.766 -28.547 1 95.19 334 LEU B N 1
ATOM 5879 C CA . LEU B 1 334 ? 9.836 -7.738 -27.547 1 95.19 334 LEU B CA 1
ATOM 5880 C C . LEU B 1 334 ? 8.328 -7.66 -27.328 1 95.19 334 LEU B C 1
ATOM 5882 O O . LEU B 1 334 ? 7.734 -8.586 -26.766 1 95.19 334 LEU B O 1
ATOM 5886 N N . LYS B 1 335 ? 7.77 -6.582 -27.734 1 90.62 335 LYS B N 1
ATOM 5887 C CA . LYS B 1 335 ? 6.344 -6.371 -27.5 1 90.62 335 LYS B CA 1
ATOM 5888 C C . LYS B 1 335 ? 5.512 -7.484 -28.125 1 90.62 335 LYS B C 1
ATOM 5890 O O . LYS B 1 335 ? 5.723 -7.848 -29.281 1 90.62 335 LYS B O 1
ATOM 5895 N N . GLY B 1 336 ? 4.582 -8.102 -27.312 1 85.56 336 GLY B N 1
ATOM 5896 C CA . GLY B 1 336 ? 3.633 -9.078 -27.828 1 85.56 336 GLY B CA 1
ATOM 5897 C C . GLY B 1 336 ? 4.184 -10.492 -27.844 1 85.56 336 GLY B C 1
ATOM 5898 O O . GLY B 1 336 ? 3.514 -11.414 -28.312 1 85.56 336 GLY B O 1
ATOM 5899 N N . GLN B 1 337 ? 5.363 -10.734 -27.328 1 87.31 337 GLN B N 1
ATOM 5900 C CA . GLN B 1 337 ? 6.008 -12.047 -27.438 1 87.31 337 GLN B CA 1
ATOM 5901 C C . GLN B 1 337 ? 5.578 -12.953 -26.281 1 87.31 337 GLN B C 1
ATOM 5903 O O . GLN B 1 337 ? 5.996 -14.117 -26.219 1 87.31 337 GLN B O 1
ATOM 5908 N N . GLY B 1 338 ? 4.812 -12.523 -25.391 1 82.25 338 GLY B N 1
ATOM 5909 C CA . GLY B 1 338 ? 4.168 -13.414 -24.453 1 82.25 338 GLY B CA 1
ATOM 5910 C C . GLY B 1 338 ? 4.906 -13.508 -23.125 1 82.25 338 GLY B C 1
ATOM 5911 O O . GLY B 1 338 ? 4.617 -14.383 -22.312 1 82.25 338 GLY B O 1
ATOM 5912 N N . PHE B 1 339 ? 5.941 -12.859 -22.859 1 87.5 339 PHE B N 1
ATOM 5913 C CA . PHE B 1 339 ? 6.598 -12.852 -21.547 1 87.5 339 PHE B CA 1
ATOM 5914 C C . PHE B 1 339 ? 6.625 -11.445 -20.969 1 87.5 339 PHE B C 1
ATOM 5916 O O . PHE B 1 339 ? 6.402 -10.469 -21.672 1 87.5 339 PHE B O 1
ATOM 5923 N N . PRO B 1 340 ? 6.805 -11.383 -19.672 1 91.06 340 PRO B N 1
ATOM 5924 C CA . PRO B 1 340 ? 6.793 -10.086 -19 1 91.06 340 PRO B CA 1
ATOM 5925 C C . PRO B 1 340 ? 7.895 -9.148 -19.5 1 91.06 340 PRO B C 1
ATOM 5927 O O . PRO B 1 340 ? 9.07 -9.531 -19.531 1 91.06 340 PRO B O 1
ATOM 5930 N N . MET B 1 341 ? 7.516 -8.023 -19.906 1 94.81 341 MET B N 1
ATOM 5931 C CA . MET B 1 341 ? 8.492 -7.02 -20.312 1 94.81 341 MET B CA 1
ATOM 5932 C C . MET B 1 341 ? 7.879 -5.625 -20.297 1 94.81 341 MET B C 1
ATOM 5934 O O . MET B 1 341 ? 6.66 -5.477 -20.391 1 94.81 341 MET B O 1
ATOM 5938 N N . GLY B 1 342 ? 8.672 -4.602 -20.125 1 95.25 342 GLY B N 1
ATOM 5939 C CA . GLY B 1 342 ? 8.266 -3.211 -20.234 1 95.25 342 GLY B CA 1
ATOM 5940 C C . GLY B 1 342 ? 9.414 -2.232 -20.062 1 95.25 342 GLY B C 1
ATOM 5941 O O . GLY B 1 342 ? 10.438 -2.57 -19.469 1 95.25 342 GLY B O 1
ATOM 5942 N N . PRO B 1 343 ? 9.25 -1.105 -20.688 1 96.38 343 PRO B N 1
ATOM 5943 C CA . PRO B 1 343 ? 10.273 -0.073 -20.484 1 96.38 343 PRO B CA 1
ATOM 5944 C C . PRO B 1 343 ? 10.258 0.5 -19.062 1 96.38 343 PRO B C 1
ATOM 5946 O O . PRO B 1 343 ? 9.195 0.66 -18.469 1 96.38 343 PRO B O 1
ATOM 5949 N N . LEU B 1 344 ? 11.438 0.68 -18.531 1 96.62 344 LEU B N 1
ATOM 5950 C CA . LEU B 1 344 ? 11.5 1.495 -17.328 1 96.62 344 LEU B CA 1
ATOM 5951 C C . LEU B 1 344 ? 11.25 2.965 -17.641 1 96.62 344 LEU B C 1
ATOM 5953 O O . LEU B 1 344 ? 11.875 3.516 -18.562 1 96.62 344 LEU B O 1
ATOM 5957 N N . ARG B 1 345 ? 10.305 3.594 -16.969 1 96.25 345 ARG B N 1
ATOM 5958 C CA . ARG B 1 345 ? 9.93 4.973 -17.25 1 96.25 345 ARG B CA 1
ATOM 5959 C C . ARG B 1 345 ? 10.156 5.871 -16.047 1 96.25 345 ARG B C 1
ATOM 5961 O O . ARG B 1 345 ? 9.969 5.441 -14.906 1 96.25 345 ARG B O 1
ATOM 5968 N N . SER B 1 346 ? 10.57 7.113 -16.344 1 95.62 346 SER B N 1
ATOM 5969 C CA . SER B 1 346 ? 10.5 8.148 -15.32 1 95.62 346 SER B CA 1
ATOM 5970 C C . SER B 1 346 ? 9.055 8.445 -14.938 1 95.62 346 SER B C 1
ATOM 5972 O O . SER B 1 346 ? 8.125 8.008 -15.617 1 95.62 346 SER B O 1
ATOM 5974 N N . VAL B 1 347 ? 8.891 9.203 -13.875 1 96.56 347 VAL B N 1
ATOM 5975 C CA . VAL B 1 347 ? 7.547 9.523 -13.398 1 96.56 347 VAL B CA 1
ATOM 5976 C C . VAL B 1 347 ? 6.793 10.32 -14.453 1 96.56 347 VAL B C 1
ATOM 5978 O O . VAL B 1 347 ? 5.668 9.977 -14.82 1 96.56 347 VAL B O 1
ATOM 5981 N N . PRO B 1 348 ? 7.398 11.367 -15.086 1 95.38 348 PRO B N 1
ATOM 5982 C CA . PRO B 1 348 ? 6.672 12.086 -16.125 1 95.38 348 PRO B CA 1
ATOM 5983 C C . PRO B 1 348 ? 6.32 11.203 -17.328 1 95.38 348 PRO B C 1
ATOM 5985 O O . PRO B 1 348 ? 5.207 11.273 -17.844 1 95.38 348 PRO B O 1
ATOM 5988 N N . GLU B 1 349 ? 7.223 10.328 -17.734 1 94.69 349 GLU B N 1
ATOM 5989 C CA . GLU B 1 349 ? 6.965 9.414 -18.828 1 94.69 349 GLU B CA 1
ATOM 5990 C C . GLU B 1 349 ? 5.797 8.484 -18.516 1 94.69 349 GLU B C 1
ATOM 5992 O O . GLU B 1 349 ? 5.012 8.141 -19.406 1 94.69 349 GLU B O 1
ATOM 5997 N N . ALA B 1 350 ? 5.77 8.047 -17.312 1 97.12 350 ALA B N 1
ATOM 5998 C CA . ALA B 1 350 ? 4.734 7.109 -16.891 1 97.12 350 ALA B CA 1
ATOM 5999 C C . ALA B 1 350 ? 3.344 7.711 -17.078 1 97.12 350 ALA B C 1
ATOM 6001 O O . ALA B 1 350 ? 2.43 7.035 -17.562 1 97.12 350 ALA B O 1
ATOM 6002 N N . PHE B 1 351 ? 3.186 8.969 -16.734 1 97.31 351 PHE B N 1
ATOM 6003 C CA . PHE B 1 351 ? 1.887 9.625 -16.828 1 97.31 351 PHE B CA 1
ATOM 6004 C C . PHE B 1 351 ? 1.557 9.953 -18.281 1 97.31 351 PHE B C 1
ATOM 6006 O O . PHE B 1 351 ? 0.398 10.211 -18.625 1 97.31 351 PHE B O 1
ATOM 6013 N N . GLN B 1 352 ? 2.553 9.93 -19.141 1 95.5 352 GLN B N 1
ATOM 6014 C CA . GLN B 1 352 ? 2.35 10.289 -20.531 1 95.5 352 GLN B CA 1
ATOM 6015 C C . GLN B 1 352 ? 2.193 9.047 -21.406 1 95.5 352 GLN B C 1
ATOM 6017 O O . GLN B 1 352 ? 1.911 9.156 -22.609 1 95.5 352 GLN B O 1
ATOM 6022 N N . CYS B 1 353 ? 2.363 7.918 -20.812 1 94.75 353 CYS B N 1
ATOM 6023 C CA . CYS B 1 353 ? 2.227 6.711 -21.609 1 94.75 353 CYS B CA 1
ATOM 6024 C C . CYS B 1 353 ? 0.796 6.543 -22.109 1 94.75 353 CYS B C 1
ATOM 6026 O O . CYS B 1 353 ? -0.15 6.965 -21.453 1 94.75 353 CYS B O 1
ATOM 6028 N N . PRO B 1 354 ? 0.587 5.824 -23.266 1 95.94 354 PRO B N 1
ATOM 6029 C CA . PRO B 1 354 ? -0.72 5.746 -23.922 1 95.94 354 PRO B CA 1
ATOM 6030 C C . PRO B 1 354 ? -1.804 5.168 -23 1 95.94 354 PRO B C 1
ATOM 6032 O O . PRO B 1 354 ? -2.934 5.664 -23 1 95.94 354 PRO B O 1
ATOM 6035 N N . GLN B 1 355 ? -1.526 4.199 -22.25 1 96.88 355 GLN B N 1
ATOM 6036 C CA . GLN B 1 355 ? -2.525 3.562 -21.391 1 96.88 355 GLN B CA 1
ATOM 6037 C C . GLN B 1 355 ? -2.963 4.492 -20.266 1 96.88 355 GLN B C 1
ATOM 6039 O O . GLN B 1 355 ? -4.152 4.594 -19.969 1 96.88 355 GLN B O 1
ATOM 6044 N N . ALA B 1 356 ? -2.004 5.18 -19.641 1 97.62 356 ALA B N 1
ATOM 6045 C CA . ALA B 1 356 ? -2.334 6.133 -18.578 1 97.62 356 ALA B CA 1
ATOM 6046 C C . ALA B 1 356 ? -3.215 7.262 -19.109 1 97.62 356 ALA B C 1
ATOM 6048 O O . ALA B 1 356 ? -4.18 7.664 -18.453 1 97.62 356 ALA B O 1
ATOM 6049 N N . MET B 1 357 ? -2.855 7.73 -20.312 1 96.94 357 MET B N 1
ATOM 6050 C CA . MET B 1 357 ? -3.635 8.789 -20.953 1 96.94 357 MET B CA 1
ATOM 6051 C C . MET B 1 357 ? -5.035 8.297 -21.297 1 96.94 357 MET B C 1
ATOM 6053 O O . MET B 1 357 ? -6.02 9 -21.062 1 96.94 357 MET B O 1
ATOM 6057 N N . SER B 1 358 ? -5.117 7.098 -21.828 1 96.31 358 SER B N 1
ATOM 6058 C CA . SER B 1 358 ? -6.402 6.523 -22.219 1 96.31 358 SER B CA 1
ATOM 6059 C C . SER B 1 358 ? -7.316 6.348 -21 1 96.31 358 SER B C 1
ATOM 6061 O O . SER B 1 358 ? -8.531 6.516 -21.109 1 96.31 358 SER B O 1
ATOM 6063 N N . ARG B 1 359 ? -6.742 6.051 -19.828 1 95.38 359 ARG B N 1
ATOM 6064 C CA . ARG B 1 359 ? -7.512 5.809 -18.609 1 95.38 359 ARG B CA 1
ATOM 6065 C C . ARG B 1 359 ? -7.738 7.102 -17.828 1 95.38 359 ARG B C 1
ATOM 6067 O O . ARG B 1 359 ? -8.312 7.086 -16.734 1 95.38 359 ARG B O 1
ATOM 6074 N N . GLY B 1 360 ? -7.23 8.234 -18.344 1 94.81 360 GLY B N 1
ATOM 6075 C CA . GLY B 1 360 ? -7.438 9.531 -17.719 1 94.81 360 GLY B CA 1
ATOM 6076 C C . GLY B 1 360 ? -6.793 9.648 -16.359 1 94.81 360 GLY B C 1
ATOM 6077 O O . GLY B 1 360 ? -7.387 10.211 -15.43 1 94.81 360 GLY B O 1
ATOM 6078 N N . MET B 1 361 ? -5.602 9.156 -16.219 1 96.19 361 MET B N 1
ATOM 6079 C CA . MET B 1 361 ? -4.973 9.078 -14.906 1 96.19 361 MET B CA 1
ATOM 6080 C C . MET B 1 361 ? -4.508 10.461 -14.445 1 96.19 361 MET B C 1
ATOM 6082 O O . MET B 1 361 ? -4.176 10.648 -13.273 1 96.19 361 MET B O 1
ATOM 6086 N N . VAL B 1 362 ? -4.453 11.445 -15.359 1 96.38 362 VAL B N 1
ATOM 6087 C CA . VAL B 1 362 ? -4.16 12.82 -14.977 1 96.38 362 VAL B CA 1
ATOM 6088 C C . VAL B 1 362 ? -5.438 13.656 -15.016 1 96.38 362 VAL B C 1
ATOM 6090 O O . VAL B 1 362 ? -6.086 13.758 -16.062 1 96.38 362 VAL B O 1
ATOM 6093 N N . GLN B 1 363 ? -5.773 14.18 -13.922 1 93.56 363 GLN B N 1
ATOM 6094 C CA . GLN B 1 363 ? -6.941 15.055 -13.867 1 93.56 363 GLN B CA 1
ATOM 6095 C C . GLN B 1 363 ? -6.531 16.516 -13.703 1 93.56 363 GLN B C 1
ATOM 6097 O O . GLN B 1 363 ? -5.664 16.828 -12.883 1 93.56 363 GLN B O 1
ATOM 6102 N N . GLU B 1 364 ? -7.074 17.312 -14.516 1 94 364 GLU B N 1
ATOM 6103 C CA . GLU B 1 364 ? -6.906 18.766 -14.406 1 94 364 GLU B CA 1
ATOM 6104 C C . GLU B 1 364 ? -7.969 19.375 -13.5 1 94 364 GLU B C 1
ATOM 6106 O O . GLU B 1 364 ? -9.164 19.141 -13.688 1 94 364 GLU B O 1
ATOM 6111 N N . ILE B 1 365 ? -7.531 20.094 -12.461 1 94.06 365 ILE B N 1
ATOM 6112 C CA . ILE B 1 365 ? -8.438 20.719 -11.5 1 94.06 365 ILE B CA 1
ATOM 6113 C C . ILE B 1 365 ? -8.242 22.234 -11.508 1 94.06 365 ILE B C 1
ATOM 6115 O O . ILE B 1 365 ? -7.121 22.719 -11.375 1 94.06 365 ILE B O 1
ATOM 6119 N N . GLU B 1 366 ? -9.289 22.953 -11.727 1 94.06 366 GLU B N 1
ATOM 6120 C CA . GLU B 1 366 ? -9.234 24.406 -11.609 1 94.06 366 GLU B CA 1
ATOM 6121 C C . GLU B 1 366 ? -9.32 24.844 -10.148 1 94.06 366 GLU B C 1
ATOM 6123 O O . GLU B 1 366 ? -10.359 24.672 -9.508 1 94.06 366 GLU B O 1
ATOM 6128 N N . HIS B 1 367 ? -8.281 25.344 -9.688 1 94.06 367 HIS B N 1
ATOM 6129 C CA . HIS B 1 367 ? -8.25 25.859 -8.328 1 94.06 367 HIS B CA 1
ATOM 6130 C C . HIS B 1 367 ? -8.594 27.344 -8.297 1 94.06 367 HIS B C 1
ATOM 6132 O O . HIS B 1 367 ? -8.031 28.141 -9.055 1 94.06 367 HIS B O 1
ATOM 6138 N N . PRO B 1 368 ? -9.414 27.766 -7.469 1 91.44 368 PRO B N 1
ATOM 6139 C CA . PRO B 1 368 ? -9.906 29.141 -7.488 1 91.44 368 PRO B CA 1
ATOM 6140 C C . PRO B 1 368 ? -8.812 30.172 -7.172 1 91.44 368 PRO B C 1
ATOM 6142 O O . PRO B 1 368 ? -8.898 31.328 -7.59 1 91.44 368 PRO B O 1
ATOM 6145 N N . HIS B 1 369 ? -7.73 29.766 -6.562 1 92.31 369 HIS B N 1
ATOM 6146 C CA . HIS B 1 369 ? -6.785 30.766 -6.055 1 92.31 369 HIS B CA 1
ATOM 6147 C C . HIS B 1 369 ? -5.402 30.562 -6.664 1 92.31 369 HIS B C 1
ATOM 6149 O O . HIS B 1 369 ? -4.57 31.469 -6.633 1 92.31 369 HIS B O 1
ATOM 6155 N N . ILE B 1 370 ? -5.121 29.359 -7.199 1 94.12 370 ILE B N 1
ATOM 6156 C CA . ILE B 1 370 ? -3.76 29.141 -7.68 1 94.12 370 ILE B CA 1
ATOM 6157 C C . ILE B 1 370 ? -3.797 28.641 -9.125 1 94.12 370 ILE B C 1
ATOM 6159 O O . ILE B 1 370 ? -2.783 28.188 -9.648 1 94.12 370 ILE B O 1
ATOM 6163 N N . GLY B 1 371 ? -5.012 28.672 -9.727 1 93.56 371 GLY B N 1
ATOM 6164 C CA . GLY B 1 371 ? -5.125 28.281 -11.133 1 93.56 371 GLY B CA 1
ATOM 6165 C C . GLY B 1 371 ? -5.227 26.781 -11.336 1 93.56 371 GLY B C 1
ATOM 6166 O O . GLY B 1 371 ? -5.688 26.062 -10.453 1 93.56 371 GLY B O 1
ATOM 6167 N N . LYS B 1 372 ? -4.758 26.391 -12.523 1 94.19 372 LYS B N 1
ATOM 6168 C CA . LYS B 1 372 ? -4.891 24.984 -12.891 1 94.19 372 LYS B CA 1
ATOM 6169 C C . LYS B 1 372 ? -3.842 24.125 -12.188 1 94.19 372 LYS B C 1
ATOM 6171 O O . LYS B 1 372 ? -2.67 24.5 -12.117 1 94.19 372 LYS B O 1
ATOM 6176 N N . ILE B 1 373 ? -4.254 23.031 -11.656 1 96.25 373 ILE B N 1
ATOM 6177 C CA . ILE B 1 373 ? -3.344 22.047 -11.094 1 96.25 373 ILE B CA 1
ATOM 6178 C C . ILE B 1 373 ? -3.658 20.656 -11.664 1 96.25 373 ILE B C 1
ATOM 6180 O O . ILE B 1 373 ? -4.75 20.438 -12.188 1 96.25 373 ILE B O 1
ATOM 6184 N N . TRP B 1 374 ? -2.691 19.766 -11.625 1 96.81 374 TRP B N 1
ATOM 6185 C CA . TRP B 1 374 ? -2.818 18.422 -12.156 1 96.81 374 TRP B CA 1
ATOM 6186 C C . TRP B 1 374 ? -2.527 17.391 -11.07 1 96.81 374 TRP B C 1
ATOM 6188 O O . TRP B 1 374 ? -1.497 17.453 -10.391 1 96.81 374 TRP B O 1
ATOM 6198 N N . LEU B 1 375 ? -3.447 16.469 -10.875 1 97.56 375 LEU B N 1
ATOM 6199 C CA . LEU B 1 375 ? -3.311 15.422 -9.867 1 97.56 375 LEU B CA 1
ATOM 6200 C C . LEU B 1 375 ? -3.711 14.07 -10.445 1 97.56 375 LEU B C 1
ATOM 6202 O O . LEU B 1 375 ? -4.492 14 -11.398 1 97.56 375 LEU B O 1
ATOM 6206 N N . PRO B 1 376 ? -3.156 12.977 -9.875 1 97.25 376 PRO B N 1
ATOM 6207 C CA . PRO B 1 376 ? -3.627 11.656 -10.297 1 97.25 376 PRO B CA 1
ATOM 6208 C C . PRO B 1 376 ? -5.102 11.422 -9.977 1 97.25 376 PRO B C 1
ATOM 6210 O O . PRO B 1 376 ? -5.59 11.875 -8.938 1 97.25 376 PRO B O 1
ATOM 6213 N N . ARG B 1 377 ? -5.734 10.711 -10.828 1 95 377 ARG B N 1
ATOM 6214 C CA . ARG B 1 377 ? -7.105 10.281 -10.586 1 95 377 ARG B CA 1
ATOM 6215 C C . ARG B 1 377 ? -7.152 9.156 -9.555 1 95 377 ARG B C 1
ATOM 6217 O O . ARG B 1 377 ? -6.141 8.5 -9.297 1 95 377 ARG B O 1
ATOM 6224 N N . THR B 1 378 ? -8.344 9.008 -8.938 1 94.5 378 THR B N 1
ATOM 6225 C CA . THR B 1 378 ? -8.523 7.91 -7.996 1 94.5 378 THR B CA 1
ATOM 6226 C C . THR B 1 378 ? -8.273 6.566 -8.672 1 94.5 378 THR B C 1
ATOM 6228 O O . THR B 1 378 ? -8.648 6.367 -9.828 1 94.5 378 THR B O 1
ATOM 6231 N N . PRO B 1 379 ? -7.637 5.68 -8 1 95.88 379 PRO B N 1
ATOM 6232 C CA . PRO B 1 379 ? -7.289 4.379 -8.578 1 95.88 379 PRO B CA 1
ATOM 6233 C C . PRO B 1 379 ? -8.438 3.373 -8.5 1 95.88 379 PRO B C 1
ATOM 6235 O O . PRO B 1 379 ? -8.297 2.238 -8.969 1 95.88 379 PRO B O 1
ATOM 6238 N N . ILE B 1 380 ? -9.578 3.689 -7.922 1 96.12 380 ILE B N 1
ATOM 6239 C CA . ILE B 1 380 ? -10.719 2.791 -7.785 1 96.12 380 ILE B CA 1
ATOM 6240 C C . ILE B 1 380 ? -11.859 3.262 -8.688 1 96.12 380 ILE B C 1
ATOM 6242 O O . ILE B 1 380 ? -12.266 4.426 -8.633 1 96.12 380 ILE B O 1
ATOM 6246 N N . SER B 1 381 ? -12.32 2.389 -9.523 1 93.88 381 SER B N 1
ATOM 6247 C CA . SER B 1 381 ? -13.453 2.705 -10.391 1 93.88 381 SER B CA 1
ATOM 6248 C C . SER B 1 381 ? -14.68 1.873 -10.031 1 93.88 381 SER B C 1
ATOM 6250 O O . SER B 1 381 ? -14.562 0.686 -9.727 1 93.88 381 SER B O 1
ATOM 6252 N N . PHE B 1 382 ? -15.82 2.516 -10.109 1 92.69 382 PHE B N 1
ATOM 6253 C CA . PHE B 1 382 ? -17.094 1.864 -9.852 1 92.69 382 PHE B CA 1
ATOM 6254 C C . PHE B 1 382 ? -18 1.919 -11.078 1 92.69 382 PHE B C 1
ATOM 6256 O O . PHE B 1 382 ? -17.984 2.908 -11.812 1 92.69 382 PHE B O 1
ATOM 6263 N N . SER B 1 383 ? -18.75 0.843 -11.305 1 85.31 383 SER B N 1
ATOM 6264 C CA . SER B 1 383 ? -19.703 0.861 -12.414 1 85.31 383 SER B CA 1
ATOM 6265 C C . SER B 1 383 ? -20.766 1.93 -12.211 1 85.31 383 SER B C 1
ATOM 6267 O O . SER B 1 383 ? -21.328 2.445 -13.18 1 85.31 383 SER B O 1
ATOM 6269 N N . GLY B 1 384 ? -21.078 2.217 -11.016 1 69.88 384 GLY B N 1
ATOM 6270 C CA . GLY B 1 384 ? -22.016 3.285 -10.734 1 69.88 384 GLY B CA 1
ATOM 6271 C C . GLY B 1 384 ? -21.438 4.668 -10.969 1 69.88 384 GLY B C 1
ATOM 6272 O O . GLY B 1 384 ? -22.172 5.66 -10.945 1 69.88 384 GLY B O 1
ATOM 6273 N N . GLY B 1 385 ? -20.156 4.668 -11.172 1 69.31 385 GLY B N 1
ATOM 6274 C CA . GLY B 1 385 ? -19.484 5.93 -11.469 1 69.31 385 GLY B CA 1
ATOM 6275 C C . GLY B 1 385 ? -18.141 6.078 -10.781 1 69.31 385 GLY B C 1
ATOM 6276 O O . GLY B 1 385 ? -17.844 5.348 -9.836 1 69.31 385 GLY B O 1
ATOM 6277 N N . ARG B 1 386 ? -17.297 6.734 -11.516 1 68.5 386 ARG B N 1
ATOM 6278 C CA . ARG B 1 386 ? -16.031 7.188 -10.969 1 68.5 386 ARG B CA 1
ATOM 6279 C C . ARG B 1 386 ? -16 8.703 -10.828 1 68.5 386 ARG B C 1
ATOM 6281 O O . ARG B 1 386 ? -16.547 9.422 -11.68 1 68.5 386 ARG B O 1
ATOM 6288 N N . ARG B 1 387 ? -15.438 9.109 -9.734 1 55.22 387 ARG B N 1
ATOM 6289 C CA . ARG B 1 387 ? -15.344 10.555 -9.562 1 55.22 387 ARG B CA 1
ATOM 6290 C C . ARG B 1 387 ? -14.727 11.211 -10.789 1 55.22 387 ARG B C 1
ATOM 6292 O O . ARG B 1 387 ? -13.758 10.703 -11.359 1 55.22 387 ARG B O 1
ATOM 6299 N N . ASN B 1 388 ? -15.281 12.258 -11.148 1 48.75 388 ASN B N 1
ATOM 6300 C CA . ASN B 1 388 ? -14.883 13.125 -12.25 1 48.75 388 ASN B CA 1
ATOM 6301 C C . ASN B 1 388 ? -15.258 12.523 -13.602 1 48.75 388 ASN B C 1
ATOM 6303 O O . ASN B 1 388 ? -14.828 13.023 -14.648 1 48.75 388 ASN B O 1
ATOM 6307 N N . ASP B 1 389 ? -15.906 11.281 -13.469 1 54.62 389 ASP B N 1
ATOM 6308 C CA . ASP B 1 389 ? -16.547 10.875 -14.711 1 54.62 389 ASP B CA 1
ATOM 6309 C C . ASP B 1 389 ? -17.703 11.812 -15.062 1 54.62 389 ASP B C 1
ATOM 6311 O O . ASP B 1 389 ? -18.375 12.336 -14.172 1 54.62 389 ASP B O 1
ATOM 6315 N N . SER B 1 390 ? -17.672 12.344 -16.188 1 44.5 390 SER B N 1
ATOM 6316 C CA . SER B 1 390 ? -18.703 13.266 -16.656 1 44.5 390 SER B CA 1
ATOM 6317 C C . SER B 1 390 ? -20.094 12.82 -16.203 1 44.5 390 SER B C 1
ATOM 6319 O O . SER B 1 390 ? -21 13.648 -16.062 1 44.5 390 SER B O 1
ATOM 6321 N N . SER B 1 391 ? -20.281 11.523 -15.883 1 39.25 391 SER B N 1
ATOM 6322 C CA . SER B 1 391 ? -21.609 11.016 -15.547 1 39.25 391 SER B CA 1
ATOM 6323 C C . SER B 1 391 ? -21.875 11.125 -14.047 1 39.25 391 SER B C 1
ATOM 6325 O O . SER B 1 391 ? -23 10.906 -13.594 1 39.25 391 SER B O 1
ATOM 6327 N N . VAL B 1 392 ? -20.906 11.305 -13.25 1 42.22 392 VAL B N 1
ATOM 6328 C CA . VAL B 1 392 ? -21.109 11.352 -11.805 1 42.22 392 VAL B CA 1
ATOM 6329 C C . VAL B 1 392 ? -21.531 12.758 -11.383 1 42.22 392 VAL B C 1
ATOM 6331 O O . VAL B 1 392 ? -20.844 13.734 -11.703 1 42.22 392 VAL B O 1
ATOM 6334 N N . THR B 1 393 ? -22.812 12.953 -10.961 1 40.53 393 THR B N 1
ATOM 6335 C CA . THR B 1 393 ? -23.344 14.227 -10.477 1 40.53 393 THR B CA 1
ATOM 6336 C C . THR B 1 393 ? -22.828 14.516 -9.07 1 40.53 393 THR B C 1
ATOM 6338 O O . THR B 1 393 ? -22.641 13.602 -8.266 1 40.53 393 THR B O 1
ATOM 6341 N N . SER B 1 394 ? -21.938 15.477 -8.773 1 35.59 394 SER B N 1
ATOM 6342 C CA . SER B 1 394 ? -21.469 15.984 -7.484 1 35.59 394 SER B CA 1
ATOM 6343 C C . SER B 1 394 ? -22.625 16.141 -6.5 1 35.59 394 SER B C 1
ATOM 6345 O O . SER B 1 394 ? -23.594 16.828 -6.781 1 35.59 394 SER B O 1
ATOM 6347 N N . ASP B 1 395 ? -23 15.117 -5.879 1 35.09 395 ASP B N 1
ATOM 6348 C CA . ASP B 1 395 ? -24 15.43 -4.859 1 35.09 395 ASP B CA 1
ATOM 6349 C C . ASP B 1 395 ? -23.438 16.406 -3.826 1 35.09 395 ASP B C 1
ATOM 6351 O O . ASP B 1 395 ? -22.922 15.992 -2.785 1 35.09 395 ASP B O 1
ATOM 6355 N N . GLY B 1 396 ? -22.422 17.203 -4.031 1 31.28 396 GLY B N 1
ATOM 6356 C CA . GLY B 1 396 ? -22.047 18.078 -2.945 1 31.28 396 GLY B CA 1
ATOM 6357 C C . GLY B 1 396 ? -23.234 18.672 -2.203 1 31.28 396 GLY B C 1
ATOM 6358 O O . GLY B 1 396 ? -24.359 18.625 -2.695 1 31.28 396 GLY B O 1
ATOM 6359 N N . MET B 1 397 ? -23.156 18.672 -0.858 1 30.69 397 MET B N 1
ATOM 6360 C CA . MET B 1 397 ? -24 19.578 -0.101 1 30.69 397 MET B CA 1
ATOM 6361 C C . MET B 1 397 ? -24.281 20.844 -0.903 1 30.69 397 MET B C 1
ATOM 6363 O O . MET B 1 397 ? -23.359 21.484 -1.428 1 30.69 397 MET B O 1
ATOM 6367 N N . ASP B 1 398 ? -25.406 21.031 -1.325 1 30.33 398 ASP B N 1
ATOM 6368 C CA . ASP B 1 398 ? -26.016 22.297 -1.731 1 30.33 398 ASP B CA 1
ATOM 6369 C C . ASP B 1 398 ? -25.594 23.438 -0.803 1 30.33 398 ASP B C 1
ATOM 6371 O O . ASP B 1 398 ? -26.328 23.797 0.116 1 30.33 398 ASP B O 1
ATOM 6375 N N . THR B 1 399 ? -24.578 23.297 0.122 1 31.41 399 THR B N 1
ATOM 6376 C CA . THR B 1 399 ? -24.609 24.609 0.753 1 31.41 399 THR B CA 1
ATOM 6377 C C . THR B 1 399 ? -24.453 25.719 -0.289 1 31.41 399 THR B C 1
ATOM 6379 O O . THR B 1 399 ? -23.688 25.578 -1.242 1 31.41 399 THR B O 1
ATOM 6382 N N . GLY B 1 400 ? -25.391 26.656 -0.55 1 30.14 400 GLY B N 1
ATOM 6383 C CA . GLY B 1 400 ? -25.703 27.797 -1.393 1 30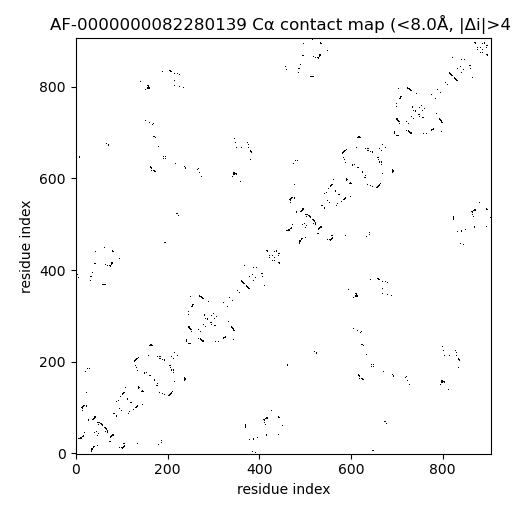.14 400 GLY B CA 1
ATOM 6384 C C . GLY B 1 400 ? -24.719 27.984 -2.531 1 30.14 400 GLY B C 1
ATOM 6385 O O . GLY B 1 400 ? -25.109 28.453 -3.613 1 30.14 400 GLY B O 1
ATOM 6386 N N . GLU B 1 401 ? -23.531 28.594 -2.27 1 30.16 401 GLU B N 1
ATOM 6387 C CA . GLU B 1 401 ? -22.828 28.984 -3.482 1 30.16 401 GLU B CA 1
ATOM 6388 C C . GLU B 1 401 ? -22.5 27.766 -4.348 1 30.16 401 GLU B C 1
ATOM 6390 O O . GLU B 1 401 ? -22 26.766 -3.854 1 30.16 401 GLU B O 1
ATOM 6395 N N . GLU B 1 402 ? -23.297 27.516 -5.422 1 31.59 402 GLU B N 1
ATOM 6396 C CA . GLU B 1 402 ? -23.359 26.672 -6.617 1 31.59 402 GLU B CA 1
ATOM 6397 C C . GLU B 1 402 ? -21.953 26.344 -7.121 1 31.59 402 GLU B C 1
ATOM 6399 O O . GLU B 1 402 ? -21.422 27.016 -7.996 1 31.59 402 GLU B O 1
ATOM 6404 N N . SER B 1 403 ? -20.906 26.562 -6.531 1 31.56 403 SER B N 1
ATOM 6405 C CA . SER B 1 403 ? -20 26.141 -7.586 1 31.56 403 SER B CA 1
ATOM 6406 C C . SER B 1 403 ? -20.406 24.797 -8.164 1 31.56 403 SER B C 1
ATOM 6408 O O . SER B 1 403 ? -20.422 23.781 -7.461 1 31.56 403 SER B O 1
ATOM 6410 N N . GLY B 1 404 ? -21.516 24.656 -8.906 1 32.5 404 GLY B N 1
ATOM 6411 C CA . GLY B 1 404 ? -22.172 23.734 -9.812 1 32.5 404 GLY B CA 1
ATOM 6412 C C . GLY B 1 404 ? -21.297 22.594 -10.266 1 32.5 404 GLY B C 1
ATOM 6413 O O . GLY B 1 404 ? -21.75 21.688 -10.953 1 32.5 404 GLY B O 1
ATOM 6414 N N . SER B 1 405 ? -20.094 22.891 -10.844 1 35.66 405 SER B N 1
ATOM 6415 C CA . SER B 1 405 ? -19.547 21.891 -11.742 1 35.66 405 SER B CA 1
ATOM 6416 C C . SER B 1 405 ? -19.203 20.594 -10.992 1 35.66 405 SER B C 1
ATOM 6418 O O . SER B 1 405 ? -18.734 20.641 -9.859 1 35.66 405 SER B O 1
ATOM 6420 N N . GLY B 1 406 ? -19.984 19.484 -11.023 1 46.56 406 GLY B N 1
ATOM 6421 C CA . GLY B 1 406 ? -19.844 18.062 -10.766 1 46.56 406 GLY B CA 1
ATOM 6422 C C . GLY B 1 406 ? -18.422 17.625 -10.508 1 46.56 406 GLY B C 1
ATOM 6423 O O . GLY B 1 406 ? -18.125 16.438 -10.484 1 46.56 406 GLY B O 1
ATOM 6424 N N . GLY B 1 407 ? -17.484 18.656 -10.312 1 64 407 GLY B N 1
ATOM 6425 C CA . GLY B 1 407 ? -16.094 18.234 -10.281 1 64 407 GLY B CA 1
ATOM 6426 C C . GLY B 1 407 ? -15.562 18.031 -8.875 1 64 407 GLY B C 1
ATOM 6427 O O . GLY B 1 407 ? -16.266 18.281 -7.895 1 64 407 GLY B O 1
ATOM 6428 N N . ILE B 1 408 ? -14.57 17.453 -8.539 1 81.94 408 ILE B N 1
ATOM 6429 C CA . ILE B 1 408 ? -13.852 17.188 -7.301 1 81.94 408 ILE B CA 1
ATOM 6430 C C . ILE B 1 408 ? -13.422 18.516 -6.672 1 81.94 408 ILE B C 1
ATOM 6432 O O . ILE B 1 408 ? -12.969 19.422 -7.371 1 81.94 408 ILE B O 1
ATOM 6436 N N . LEU B 1 409 ? -13.789 18.797 -5.336 1 93.31 409 LEU B N 1
ATOM 6437 C CA . LEU B 1 409 ? -13.289 19.969 -4.609 1 93.31 409 LEU B CA 1
ATOM 6438 C C . LEU B 1 409 ? -11.766 20.031 -4.672 1 93.31 409 LEU B C 1
ATOM 6440 O O . LEU B 1 409 ? -11.086 19.031 -4.426 1 93.31 409 LEU B O 1
ATOM 6444 N N . PRO B 1 410 ? -11.25 21.203 -5.098 1 96.38 410 PRO B N 1
ATOM 6445 C CA . PRO B 1 410 ? -9.797 21.344 -5.051 1 96.38 410 PRO B CA 1
ATOM 6446 C C . PRO B 1 410 ? -9.25 21.312 -3.625 1 96.38 410 PRO B C 1
ATOM 6448 O O . PRO B 1 410 ? -9.977 21.578 -2.672 1 96.38 410 PRO B O 1
ATOM 6451 N N . PRO B 1 411 ? -7.961 20.891 -3.518 1 98.06 411 PRO B N 1
ATOM 6452 C CA . PRO B 1 411 ? -7.371 21.047 -2.188 1 98.06 411 PRO B CA 1
ATOM 6453 C C . PRO B 1 411 ? -7.527 22.453 -1.632 1 98.06 411 PRO B C 1
ATOM 6455 O O . PRO B 1 411 ? -7.234 23.438 -2.326 1 98.06 411 PRO B O 1
ATOM 6458 N N . PRO B 1 412 ? -7.977 22.594 -0.461 1 98.06 412 PRO B N 1
ATOM 6459 C CA . PRO B 1 412 ? -8.406 23.906 0.039 1 98.06 412 PRO B CA 1
ATOM 6460 C C . PRO B 1 412 ? -7.246 24.75 0.542 1 98.06 412 PRO B C 1
ATOM 6462 O O . PRO B 1 412 ? -6.211 24.219 0.943 1 98.06 412 PRO B O 1
ATOM 6465 N N . MET B 1 413 ? -7.461 26.062 0.501 1 96.69 413 MET B N 1
ATOM 6466 C CA . MET B 1 413 ? -6.621 26.969 1.293 1 96.69 413 MET B CA 1
ATOM 6467 C C . MET B 1 413 ? -6.879 26.781 2.783 1 96.69 413 MET B C 1
ATOM 6469 O O . MET B 1 413 ? -7.898 26.203 3.174 1 96.69 413 MET B O 1
ATOM 6473 N N . LEU B 1 414 ? -5.957 27.25 3.6 1 97.44 414 LEU B N 1
ATOM 6474 C CA . LEU B 1 414 ? -6.109 27.109 5.043 1 97.44 414 LEU B CA 1
ATOM 6475 C C . LEU B 1 414 ? -7.336 27.859 5.543 1 97.44 414 LEU B C 1
ATOM 6477 O O . LEU B 1 414 ? -7.43 29.078 5.367 1 97.44 414 LEU B O 1
ATOM 6481 N N . GLY B 1 415 ? -8.312 27.172 6.086 1 97.94 415 GLY B N 1
ATOM 6482 C CA . GLY B 1 415 ? -9.5 27.781 6.656 1 97.94 415 GLY B CA 1
ATOM 6483 C C . GLY B 1 415 ? -10.469 28.312 5.609 1 97.94 415 GLY B C 1
ATOM 6484 O O . GLY B 1 415 ? -11.32 29.156 5.91 1 97.94 415 GLY B O 1
ATOM 6485 N N . GLU B 1 416 ? -10.32 27.828 4.41 1 96.94 416 GLU B N 1
ATOM 6486 C CA . GLU B 1 416 ? -11.141 28.297 3.299 1 96.94 416 GLU B CA 1
ATOM 6487 C C . GLU B 1 416 ? -12.625 28.125 3.594 1 96.94 416 GLU B C 1
ATOM 6489 O O . GLU B 1 416 ? -13.461 28.906 3.141 1 96.94 416 GLU B O 1
ATOM 6494 N N . HIS B 1 417 ? -13.016 27.141 4.422 1 97.94 417 HIS B N 1
ATOM 6495 C CA . HIS B 1 417 ? -14.414 26.797 4.609 1 97.94 417 HIS B CA 1
ATOM 6496 C C . HIS B 1 417 ? -14.852 27.016 6.051 1 97.94 417 HIS B C 1
ATOM 6498 O O . HIS B 1 417 ? -15.914 26.547 6.461 1 97.94 417 HIS B O 1
ATOM 6504 N N . THR B 1 418 ? -14.047 27.703 6.844 1 98.38 418 THR B N 1
ATOM 6505 C CA . THR B 1 418 ? -14.344 27.906 8.258 1 98.38 418 THR B CA 1
ATOM 6506 C C . THR B 1 418 ? -15.703 28.578 8.43 1 98.38 418 THR B C 1
ATOM 6508 O O . THR B 1 418 ? -16.562 28.062 9.148 1 98.38 418 THR B O 1
ATOM 6511 N N . LYS B 1 419 ? -15.961 29.656 7.715 1 97.19 419 LYS B N 1
ATOM 6512 C CA . LYS B 1 419 ? -17.203 30.406 7.863 1 97.19 419 LYS B CA 1
ATOM 6513 C C . LYS B 1 419 ? -18.406 29.578 7.438 1 97.19 419 LYS B C 1
ATOM 6515 O O . LYS B 1 419 ? -19.391 29.484 8.18 1 97.19 419 LYS B O 1
ATOM 6520 N N . SER B 1 420 ? -18.312 28.969 6.266 1 97.06 420 SER B N 1
ATOM 6521 C CA . SER B 1 420 ? -19.438 28.219 5.73 1 97.06 420 SER B CA 1
ATOM 6522 C C . SER B 1 420 ? -19.781 27.016 6.609 1 97.06 420 SER B C 1
ATOM 6524 O O . SER B 1 420 ? -20.953 26.734 6.867 1 97.06 420 SER B O 1
ATOM 6526 N N . VAL B 1 421 ? -18.781 26.312 7.133 1 98.06 421 VAL B N 1
ATOM 6527 C CA . VAL B 1 421 ? -18.984 25.109 7.938 1 98.06 421 VAL B CA 1
ATOM 6528 C C . VAL B 1 421 ? -19.594 25.5 9.289 1 98.06 421 VAL B C 1
ATOM 6530 O O . VAL B 1 421 ? -20.562 24.875 9.742 1 98.06 421 VAL B O 1
ATOM 6533 N N . LEU B 1 422 ? -19.016 26.562 9.938 1 98.25 422 LEU B N 1
ATOM 6534 C CA . LEU B 1 422 ? -19.531 26.969 11.242 1 98.25 422 LEU B CA 1
ATOM 6535 C C . LEU B 1 422 ? -20.953 27.484 11.133 1 98.25 422 LEU B C 1
ATOM 6537 O O . LEU B 1 422 ? -21.781 27.219 12.008 1 98.25 422 LEU B O 1
ATOM 6541 N N . SER B 1 423 ? -21.266 28.188 10.078 1 97.81 423 SER B N 1
ATOM 6542 C CA . SER B 1 423 ? -22.609 28.719 9.875 1 97.81 423 SER B CA 1
ATOM 6543 C C . SER B 1 423 ? -23.609 27.594 9.555 1 97.81 423 SER B C 1
ATOM 6545 O O . SER B 1 423 ? -24.656 27.484 10.195 1 97.81 423 SER B O 1
ATOM 6547 N N . SER B 1 424 ? -23.281 26.719 8.641 1 97.25 424 SER B N 1
ATOM 6548 C CA . SER B 1 424 ? -24.203 25.719 8.133 1 97.25 424 SER B CA 1
ATOM 6549 C C . SER B 1 424 ? -24.406 24.578 9.125 1 97.25 424 SER B C 1
ATOM 6551 O O . SER B 1 424 ? -25.516 24.062 9.289 1 97.25 424 SER B O 1
ATOM 6553 N N . LEU B 1 425 ? -23.359 24.188 9.828 1 97.12 425 LEU B N 1
ATOM 6554 C CA . LEU B 1 425 ? -23.453 22.984 10.641 1 97.12 425 LEU B CA 1
ATOM 6555 C C . LEU B 1 425 ? -23.703 23.328 12.102 1 97.12 425 LEU B C 1
ATOM 6557 O O . LEU B 1 425 ? -24.312 22.531 12.836 1 97.12 425 LEU B O 1
ATOM 6561 N N . LEU B 1 426 ? -23.266 24.516 12.523 1 96.69 426 LEU B N 1
ATOM 6562 C CA . LEU B 1 426 ? -23.391 24.844 13.945 1 96.69 426 LEU B CA 1
ATOM 6563 C C . LEU B 1 426 ? -24.344 26.016 14.141 1 96.69 426 LEU B C 1
ATOM 6565 O O . LEU B 1 426 ? -24.641 26.406 15.273 1 96.69 426 LEU B O 1
ATOM 6569 N N . GLY B 1 427 ? -24.781 26.672 13.055 1 96.62 427 GLY B N 1
ATOM 6570 C CA . GLY B 1 427 ? -25.766 27.75 13.125 1 96.62 427 GLY B CA 1
ATOM 6571 C C . GLY B 1 427 ? -25.188 29.062 13.625 1 96.62 427 GLY B C 1
ATOM 6572 O O . GLY B 1 427 ? -25.922 29.922 14.109 1 96.62 427 GLY B O 1
ATOM 6573 N N . MET B 1 428 ? -23.922 29.219 13.469 1 96.94 428 MET B N 1
ATOM 6574 C CA . MET B 1 428 ? -23.281 30.453 13.93 1 96.94 428 MET B CA 1
ATOM 6575 C C . MET B 1 428 ? -23.5 31.578 12.93 1 96.94 428 MET B C 1
ATOM 6577 O O . MET B 1 428 ? -23.438 31.359 11.719 1 96.94 428 MET B O 1
ATOM 6581 N N . ASP B 1 429 ? -23.797 32.75 13.43 1 96.5 429 ASP B N 1
ATOM 6582 C CA . ASP B 1 429 ? -23.953 33.875 12.516 1 96.5 429 ASP B CA 1
ATOM 6583 C C . ASP B 1 429 ? -22.625 34.562 12.266 1 96.5 429 ASP B C 1
ATOM 6585 O O . ASP B 1 429 ? -21.594 34.188 12.828 1 96.5 429 ASP B O 1
ATOM 6589 N N . SER B 1 430 ? -22.625 35.531 11.453 1 95.62 430 SER B N 1
ATOM 6590 C CA . SER B 1 430 ? -21.422 36.219 11.008 1 95.62 430 SER B CA 1
ATOM 6591 C C . SER B 1 430 ? -20.734 36.938 12.172 1 95.62 430 SER B C 1
ATOM 6593 O O . SER B 1 430 ? -19.5 36.969 12.25 1 95.62 430 SER B O 1
ATOM 6595 N N . ASP B 1 431 ? -21.531 37.438 13.039 1 96.81 431 ASP B N 1
ATOM 6596 C CA . ASP B 1 431 ? -20.969 38.156 14.18 1 96.81 431 ASP B CA 1
ATOM 6597 C C . ASP B 1 431 ? -20.266 37.219 15.133 1 96.81 431 ASP B C 1
ATOM 6599 O O . ASP B 1 431 ? -19.188 37.531 15.648 1 96.81 431 ASP B O 1
ATOM 6603 N N . ASP B 1 432 ? -20.859 36.094 15.336 1 96.5 432 ASP B N 1
ATOM 6604 C CA . ASP B 1 432 ? -20.25 35.094 16.188 1 96.5 432 ASP B CA 1
ATOM 6605 C C . ASP B 1 432 ? -18.906 34.625 15.617 1 96.5 432 ASP B C 1
ATOM 6607 O O . ASP B 1 432 ? -17.922 34.5 16.359 1 96.5 432 ASP B O 1
ATOM 6611 N N . ILE B 1 433 ? -18.844 34.438 14.375 1 97.38 433 ILE B N 1
ATOM 6612 C CA . ILE B 1 433 ? -17.656 33.906 13.711 1 97.38 433 ILE B CA 1
ATOM 6613 C C . ILE B 1 433 ? -16.562 34.969 13.727 1 97.38 433 ILE B C 1
ATOM 6615 O O . ILE B 1 433 ? -15.383 34.656 13.945 1 97.38 433 ILE B O 1
ATOM 6619 N N . GLU B 1 434 ? -16.953 36.188 13.484 1 96.5 434 GLU B N 1
ATOM 6620 C CA . GLU B 1 434 ? -15.984 37.281 13.523 1 96.5 434 GLU B CA 1
ATOM 6621 C C . GLU B 1 434 ? -15.383 37.438 14.922 1 96.5 434 GLU B C 1
ATOM 6623 O O . GLU B 1 434 ? -14.188 37.688 15.062 1 96.5 434 GLU B O 1
ATOM 6628 N N . ALA B 1 435 ? -16.203 37.312 15.891 1 97.5 435 ALA B N 1
ATOM 6629 C CA . ALA B 1 435 ? -15.727 37.375 17.266 1 97.5 435 ALA B CA 1
ATOM 6630 C C . ALA B 1 435 ? -14.703 36.25 17.547 1 97.5 435 ALA B C 1
ATOM 6632 O O . ALA B 1 435 ? -13.703 36.5 18.219 1 97.5 435 ALA B O 1
ATOM 6633 N N . LEU B 1 436 ? -15 35.062 17.062 1 98.06 436 LEU B N 1
ATOM 6634 C CA . LEU B 1 436 ? -14.078 33.938 17.219 1 98.06 436 LEU B CA 1
ATOM 6635 C C . LEU B 1 436 ? -12.766 34.219 16.5 1 98.06 436 LEU B C 1
ATOM 6637 O O . LEU B 1 436 ? -11.688 33.875 17 1 98.06 436 LEU B O 1
ATOM 6641 N N . ARG B 1 437 ? -12.867 34.75 15.297 1 97.12 437 ARG B N 1
ATOM 6642 C CA . ARG B 1 437 ? -11.68 35.094 14.516 1 97.12 437 ARG B CA 1
ATOM 6643 C C . ARG B 1 437 ? -10.82 36.125 15.25 1 97.12 437 ARG B C 1
ATOM 6645 O O . ARG B 1 437 ? -9.602 35.969 15.344 1 97.12 437 ARG B O 1
ATOM 6652 N N . ASP B 1 438 ? -11.477 37.125 15.773 1 96.62 438 ASP B N 1
ATOM 6653 C CA . ASP B 1 438 ? -10.781 38.188 16.484 1 96.62 438 ASP B CA 1
ATOM 6654 C C . ASP B 1 438 ? -10.086 37.688 17.734 1 96.62 438 ASP B C 1
ATOM 6656 O O . ASP B 1 438 ? -9.023 38.188 18.109 1 96.62 438 ASP B O 1
ATOM 6660 N N . ALA B 1 439 ? -10.703 36.688 18.297 1 97.25 439 ALA B N 1
ATOM 6661 C CA . ALA B 1 439 ? -10.148 36.094 19.5 1 97.25 439 ALA B CA 1
ATOM 6662 C C . ALA B 1 439 ? -9.055 35.094 19.172 1 97.25 439 ALA B C 1
ATOM 6664 O O . ALA B 1 439 ? -8.438 34.5 20.062 1 97.25 439 ALA B O 1
ATOM 6665 N N . GLY B 1 440 ? -8.867 34.75 17.922 1 96.94 440 GLY B N 1
ATOM 6666 C CA . GLY B 1 440 ? -7.836 33.844 17.484 1 96.94 440 GLY B CA 1
ATOM 6667 C C . GLY B 1 440 ? -8.258 32.375 17.594 1 96.94 440 GLY B C 1
ATOM 6668 O O . GLY B 1 440 ? -7.418 31.484 17.484 1 96.94 440 GLY B O 1
ATOM 6669 N N . VAL B 1 441 ? -9.562 32.188 17.781 1 98.25 441 VAL B N 1
ATOM 6670 C CA . VAL B 1 441 ? -10.094 30.828 17.953 1 98.25 441 VAL B CA 1
ATOM 6671 C C . VAL B 1 441 ? -10.172 30.125 16.609 1 98.25 441 VAL B C 1
ATOM 6673 O O . VAL B 1 441 ? -9.898 28.938 16.5 1 98.25 441 VAL B O 1
ATOM 6676 N N . VAL B 1 442 ? -10.547 30.875 15.57 1 98.31 442 VAL B N 1
ATOM 6677 C CA . VAL B 1 442 ? -10.641 30.328 14.227 1 98.31 442 VAL B CA 1
ATOM 6678 C C . VAL B 1 442 ? -9.914 31.25 13.242 1 98.31 442 VAL B C 1
ATOM 6680 O O . VAL B 1 442 ? -9.633 32.406 13.555 1 98.31 442 VAL B O 1
ATOM 6683 N N . GLU B 1 443 ? -9.508 30.688 12.148 1 97.38 443 GLU B N 1
ATOM 6684 C CA . GLU B 1 443 ? -8.984 31.438 11.016 1 97.38 443 GLU B CA 1
ATOM 6685 C C . GLU B 1 443 ? -9.844 31.203 9.766 1 97.38 443 GLU B C 1
ATOM 6687 O O . GLU B 1 443 ? -10.289 30.094 9.508 1 97.38 443 GLU B O 1
ATOM 6692 N N . CYS B 1 444 ? -10.195 32.281 9.102 1 95.69 444 CYS B N 1
ATOM 6693 C CA . CYS B 1 444 ? -10.906 32.219 7.832 1 95.69 444 CYS B CA 1
ATOM 6694 C C . CYS B 1 444 ? -10.023 32.719 6.691 1 95.69 444 CYS B C 1
ATOM 6696 O O . CYS B 1 444 ? -9.422 33.781 6.785 1 95.69 444 CYS B O 1
ATOM 6698 N N . TRP B 1 445 ? -9.914 31.891 5.703 1 92.06 445 TRP B N 1
ATOM 6699 C CA . TRP B 1 445 ? -9.117 32.281 4.547 1 92.06 445 TRP B CA 1
ATOM 6700 C C . TRP B 1 445 ? -9.664 33.562 3.924 1 92.06 445 TRP B C 1
ATOM 6702 O O . TRP B 1 445 ? -10.883 33.719 3.781 1 92.06 445 TRP B O 1
ATOM 6712 N N . ASP B 1 446 ? -8.844 34.5 3.693 1 82.06 446 ASP B N 1
ATOM 6713 C CA . ASP B 1 446 ? -9.133 35.75 2.98 1 82.06 446 ASP B CA 1
ATOM 6714 C C . ASP B 1 446 ? -8.062 36.031 1.928 1 82.06 446 ASP B C 1
ATOM 6716 O O . ASP B 1 446 ? -6.871 36.094 2.242 1 82.06 446 ASP B O 1
ATOM 6720 N N . ALA B 1 447 ? -8.469 36 0.664 1 66.5 447 ALA B N 1
ATOM 6721 C CA . ALA B 1 447 ? -7.512 36.25 -0.414 1 66.5 447 ALA B CA 1
ATOM 6722 C C . ALA B 1 447 ? -6.711 37.5 -0.159 1 66.5 447 ALA B C 1
ATOM 6724 O O . ALA B 1 447 ? -5.543 37.594 -0.54 1 66.5 447 ALA B O 1
ATOM 6725 N N . SER B 1 448 ? -7.27 38.625 0.446 1 60.34 448 SER B N 1
ATOM 6726 C CA . SER B 1 448 ? -6.629 39.906 0.621 1 60.34 448 SER B CA 1
ATOM 6727 C C . SER B 1 448 ? -5.609 39.875 1.755 1 60.34 448 SER B C 1
ATOM 6729 O O . SER B 1 448 ? -4.645 40.656 1.75 1 60.34 448 SER B O 1
ATOM 6731 N N . SER B 1 449 ? -5.742 39.188 2.758 1 49.59 449 SER B N 1
ATOM 6732 C CA . SER B 1 449 ? -4.992 39.344 4 1 49.59 449 SER B CA 1
ATOM 6733 C C . SER B 1 449 ? -3.609 38.719 3.889 1 49.59 449 SER B C 1
ATOM 6735 O O . SER B 1 449 ? -2.773 38.875 4.781 1 49.59 449 SER B O 1
ATOM 6737 N N . ARG B 1 450 ? -3.32 37.688 3.283 1 50.69 450 ARG B N 1
ATOM 6738 C CA . ARG B 1 450 ? -2.043 37 3.502 1 50.69 450 ARG B CA 1
ATOM 6739 C C . ARG B 1 450 ? -0.943 37.625 2.65 1 50.69 450 ARG B C 1
ATOM 6741 O O . ARG B 1 450 ? -0.731 37.219 1.505 1 50.69 450 ARG B O 1
ATOM 6748 N N . THR B 1 451 ? -0.889 38.906 2.582 1 36.31 451 THR B N 1
ATOM 6749 C CA . THR B 1 451 ? 0.431 39.406 2.191 1 36.31 451 THR B CA 1
ATOM 6750 C C . THR B 1 451 ? 1.521 38.719 3.018 1 36.31 451 THR B C 1
ATOM 6752 O O . THR B 1 451 ? 1.528 38.812 4.246 1 36.31 451 THR B O 1
ATOM 6755 N N . ILE B 1 452 ? 1.818 37.562 2.607 1 37.62 452 ILE B N 1
ATOM 6756 C CA . ILE B 1 452 ? 2.988 36.938 3.219 1 37.62 452 ILE B CA 1
ATOM 6757 C C . ILE B 1 452 ? 4.004 38.031 3.598 1 37.62 452 ILE B C 1
ATOM 6759 O O . ILE B 1 452 ? 4.465 38.781 2.742 1 37.62 452 ILE B O 1
ATOM 6763 N N . CYS B 1 453 ? 4.016 38.344 4.902 1 26.67 453 CYS B N 1
ATOM 6764 C CA . CYS B 1 453 ? 5.227 39 5.367 1 26.67 453 CYS B CA 1
ATOM 6765 C C . CYS B 1 453 ? 6.453 38.125 5.129 1 26.67 453 CYS B C 1
ATOM 6767 O O . CYS B 1 453 ? 6.402 36.906 5.336 1 26.67 453 CYS B O 1
#

pLDDT: mean 90.1, std 16.37, range [23.47, 98.94]

InterPro domains:
  IPR003673 CoA-transferase family III [PF02515] (9-385)
  IPR050483 CoA-transferase III domain-containing protein [PTHR48207] (5-443)

Organism: NCBI:txid303405

Nearest PDB structures (foldseek):
  4ed9-assembly1_A-2  TM=9.273E-01  e=9.598E-41  Brucella suis 1330
  1vgr-assembly1_B  TM=8.619E-01  e=1.818E-32  Oxalobacter formigenes
  2vjm-assembly1_B  TM=8.588E-01  e=2.759E-32  Oxalobacter formigenes
  1p5r-assembly1_B  TM=8.535E-01  e=5.312E-32  Oxalobacter formigenes
  5yit-assembly1_A  TM=9.187E-01  e=1.005E-26  Mycobacterium tuberculosis H37Rv

Sequence (906 aa):
MSSPSSLPLKGLCVLDFSRVLAGPWCTMLLADAGATVIKVERPIVGDDTRSWGPPFVQGKDSSRLSTYFLSVNRGKQSIAIDMAHPKGLEICRHLATDWASVLVENFKCGAMSKFGLGYETLASQNPGLVYCSISGYGPDGPFATYPGYDVIAAGMYGLMSITGDEEGPPAKVGVAMTDVLTGTLAQSGILSALYARQDTGRGQKVDVSLMESQLAGLVNIAASSLNAPAGAGPPKRWGTAHESIVPYQAFPCKRDESVNHSTSAAAAPTEFILVGAGNDQQFVQLCCILGVPDVANDERYRSNASRVKHRHSLIQLLEQIFQTKSRDEWVSILKGQGFPMGPLRSVPEAFQCPQAMSRGMVQEIEHPHIGKIWLPRTPISFSGGRRNDSSVTSDGMDTGEESGSGGILPPPMLGEHTKSVLSSLLGMDSDDIEALRDAGVVECWDASSRTICMSSPSSLPLKGLCVLDFSRVLAGPWCTMLLADAGATVIKVERPIVGDDTRSWGPPFVQGKDSSRLSTYFLSVNRGKQSIAIDMAHPKGLEICRHLATDWASVLVENFKCGAMSKFGLGYETLASQNPGLVYCSISGYGPDGPFATYPGYDVIAAGMYGLMSITGDEEGPPAKVGVAMTDVLTGTLAQSGILSALYARQDTGRGQKVDVSLMESQLAGLVNIAASSLNAPAGAGPPKRWGTAHESIVPYQAFPCKRDESVNHSTSAAAAPTEFILVGAGNDQQFVQLCCILGVPDVANDERYRSNASRVKHRHSLIQLLEQIFQTKSRDEWVSILKGQGFPMGPLRSVPEAFQCPQAMSRGMVQEIEHPHIGKIWLPRTPISFSGGRRNDSSVTSDGMDTGEESGSGGILPPPMLGEHTKSVLSSLLGMDSDDIEALRDAGVVECWDASSRTIC

Solvent-accessible surface area (backbone atoms only — not comparable to full-atom values): 45694 Å² total; per-residue (Å²): 131,83,67,84,28,58,44,41,32,56,84,39,30,35,39,32,57,32,52,78,48,24,45,27,43,22,52,22,54,42,18,57,34,35,21,48,30,42,33,53,25,42,49,99,64,39,46,73,32,54,74,42,62,85,55,60,45,63,19,93,59,80,43,64,44,13,23,46,37,49,42,34,30,38,34,31,41,22,28,14,40,26,63,86,37,70,69,24,35,50,53,53,48,48,44,54,41,73,60,28,43,30,38,38,35,48,59,57,61,63,50,48,45,76,72,62,63,23,62,75,60,40,34,75,69,20,52,50,34,29,33,36,41,39,36,27,49,34,88,55,56,91,43,17,70,46,87,58,48,48,70,47,40,36,23,31,38,18,49,21,36,20,10,7,39,59,71,44,63,57,10,39,64,59,42,66,53,45,28,52,45,28,10,42,49,41,42,34,41,51,38,36,40,54,52,28,18,72,79,69,60,35,34,38,42,30,42,28,16,35,41,43,31,37,47,39,65,33,34,43,60,43,17,35,56,62,58,45,60,91,86,60,75,69,77,61,30,46,17,44,44,46,88,78,41,43,56,28,27,64,35,51,24,23,74,64,79,84,53,84,64,67,89,61,90,41,78,54,45,61,24,21,30,34,43,32,30,93,43,54,70,46,37,38,52,49,24,45,76,73,70,40,52,66,56,40,68,33,77,60,42,46,39,44,72,35,15,48,75,40,36,69,66,52,49,54,54,51,38,58,56,41,38,72,40,38,34,68,56,47,47,65,69,53,59,88,71,81,58,58,60,38,55,26,18,38,50,62,53,25,60,65,32,70,45,36,52,64,68,47,39,69,36,80,45,80,32,95,60,39,43,76,44,40,39,65,34,78,40,61,38,37,70,48,37,30,74,68,34,91,71,22,63,52,75,62,80,76,63,78,79,66,80,67,72,40,55,74,46,48,49,55,56,72,6,57,35,25,64,61,48,42,30,74,75,68,64,45,51,71,66,58,51,50,52,34,38,73,70,60,28,33,33,64,54,50,92,84,68,54,66,78,126,129,84,67,84,28,58,45,41,32,57,85,41,32,35,38,30,57,32,52,79,49,26,44,27,42,22,51,23,54,42,18,58,33,35,22,46,31,41,34,53,26,42,50,99,65,40,46,72,32,55,74,42,59,86,55,60,44,63,19,93,60,81,43,64,43,13,23,46,37,50,40,35,30,36,34,32,41,23,28,15,39,26,61,88,37,71,70,24,35,50,52,53,49,48,45,53,41,73,60,30,44,30,38,37,36,48,60,57,62,63,51,47,45,76,72,61,64,23,62,74,60,40,33,75,69,18,52,51,33,30,33,37,41,39,34,28,50,33,88,55,55,90,44,16,71,45,87,58,48,46,70,48,39,36,24,32,37,18,49,20,36,19,10,8,38,58,72,45,65,57,10,38,67,59,42,64,53,46,28,52,45,29,10,40,50,40,41,33,42,53,38,36,39,53,53,30,19,72,78,69,60,34,33,38,42,29,42,30,14,35,42,42,30,37,47,38,64,34,35,43,60,42,18,35,57,62,58,45,61,91,85,61,73,68,80,62,30,46,18,46,44,44,88,78,39,42,56,27,30,66,34,52,23,23,74,64,80,83,53,84,64,67,88,61,89,40,77,54,46,64,23,23,30,34,43,31,27,91,44,53,68,46,38,40,51,49,26,46,77,71,71,40,52,65,56,40,68,32,76,58,42,46,39,44,71,36,16,46,76,40,37,68,64,52,49,54,53,50,36,59,57,40,37,73,38,37,34,68,55,48,48,66,70,54,59,89,70,82,58,57,62,39,53,26,18,38,47,63,51,25,62,64,32,70,44,35,52,64,68,46,40,69,36,81,43,78,31,96,61,41,43,75,44,40,38,64,33,78,41,60,37,36,70,48,37,30,76,66,35,90,71,23,62,53,77,60,78,78,61,78,80,65,81,68,71,41,54,75,44,48,50,56,55,72,7,58,35,26,62,61,48,44,29,73,75,69,64,45,51,71,67,57,50,50,52,34,38,76,70,59,28,32,34,64,53,51,93,81,69,54,65,78,125

Secondary structure (DSSP, 8-state):
-------TTTT-EEEE---TTHHHHHHHHHHHTT-EEEEEE-TTT-SGGGG--S-EEE-SSS-EEEHHHHHT-TTEEEEEE-TTSHHHHHHHHHIIIII-SEEEE-SSTTHHHHTT-SHHHHHHH-TT-EEEEEESS-SSSTTTTSPP-HHHHHHHTSTGGGSB-TTS-B---SS-HHHHHHHHHHHHHHHHHHHHHHHHS---EEEEEHHHHHHHTTHHHHHHHHTPPTTPPPP---TT--SSSSSEEEEE----TTS---S-SSPPGGGEEEEE--SHHHHHHHHHHHT-GGGGGSTTTSSHHHHHHTHHHHHHHHHHHHTTS-HHHHHHHHTTSSS-EEE---HHHHHHSHHHHHTT-EEEEEETTTEEEEEEPPSEEETTB-TT-TT--------SS-----SPPPPPPTTTTHHHHHHHHH---HHHHHHHHHTTSEE---TTT----/-------TTTT-EEEE---TTHHHHHHHHHHHTT-EEEEEE-TTT-SGGGG--S-EEE-SSS-EEEHHHHHT-TTEEEEEE-TTSHHHHHHHHHIIIII-SEEEE-SSTTHHHHTT-SHHHHHHH-TT-EEEEEESS-SSSTTTTSPP-HHHHHHHTSTGGGSB-TTS-B---SS-HHHHHHHHHHHHHHHHHHHHHHHHS---EEEEEHHHHHHHTTHHHHHHHHTPPTTPPPP---TT--SSSSSEEEEE----TTS---S-SSPPGGGEEEEE--SHHHHHHHHHHHT-GGGGGSTTTSSHHHHHHTHHHHHHHHHHHHTTS-HHHHHHHHTTSSS-EEE---HHHHHHSHHHHHTT-EEEEEETTTEEEEEEPPSEEETTB-TT-TT--------SS-----SPPPPPPTTTTHHHHHHHHH---HHHHHHHHHTTSEE---TTT----